Protein AF-0000000080183101 (afdb_homodimer)

pLDDT: mean 92.08, std 6.82, range [49.0, 98.88]

Sequence (808 aa):
MTVLDEPMHFFGVEALQDPYPLYDRMRAQAPVHRIGDSEFYAVCGWDAVIDAVNRVEDFSSNLTATIVFGEDGTVTPFDMGGSGSAAHVLATADDPTHARHRKLLLPHLSARRVRIIEQFADETADRLWDENLRGGRIEWMSAMANRLPMTVVARLLGLPDGDVDDLIRLGFATTTLLDGVVTKAQLETATAGVWELTAYIVEHVEKAAGTGEPGLIADLATRCASGELSQVEALGMMMTLFSAAGESTASLLGSAAWILATRPDIQRQVRESPELLGAFIEETLRFEPPFRGHYRHVWRDTTLDGVDVPADAHLLLLWGAANRDPAHFEEPNAFRLDRSGGKGHVTFGKGVHFCVGAALARLEAQIVLRKLLDRTSWIEAGDVGQWLPSILVRRLDRLELTIGMTVLDEPMHFFGVEALQDPYPLYDRMRAQAPVHRIGDSEFYAVCGWDAVIDAVNRVEDFSSNLTATIVFGEDGTVTPFDMGGSGSAAHVLATADDPTHARHRKLLLPHLSARRVRIIEQFADETADRLWDENLRGGRIEWMSAMANRLPMTVVARLLGLPDGDVDDLIRLGFATTTLLDGVVTKAQLETATAGVWELTAYIVEHVEKAAGTGEPGLIADLATRCASGELSQVEALGMMMTLFSAAGESTASLLGSAAWILATRPDIQRQVRESPELLGAFIEETLRFEPPFRGHYRHVWRDTTLDGVDVPADAHLLLLWGAANRDPAHFEEPNAFRLDRSGGKGHVTFGKGVHFCVGAALARLEAQIVLRKLLDRTSWIEAGDVGQWLPSILVRRLDRLELTIG

Solvent-accessible surface area (backbone atoms only — not comparable to full-atom values): 41027 Å² total; per-residue (Å²): 127,54,52,41,74,55,48,58,59,68,70,28,68,64,29,39,66,49,45,58,70,55,37,51,52,43,40,73,73,39,39,50,26,34,43,44,92,38,64,38,28,43,25,30,21,48,70,46,38,52,49,46,56,65,39,51,85,43,33,27,34,33,54,38,56,34,55,35,53,42,96,87,64,46,61,42,78,40,66,60,47,63,82,88,41,70,66,40,39,52,84,22,21,48,79,67,60,19,56,53,46,50,60,68,48,47,73,73,63,26,73,71,45,44,52,53,46,49,54,49,50,50,53,47,49,52,51,36,48,68,74,46,58,50,93,51,31,32,52,41,28,78,44,39,22,49,41,50,40,33,46,49,50,30,53,55,38,53,47,63,79,88,45,36,68,58,46,51,55,28,21,57,25,53,51,51,68,57,14,29,49,65,51,57,70,52,48,53,49,20,41,39,20,45,53,53,46,50,44,50,49,48,44,51,31,59,67,27,42,87,63,78,52,75,35,50,40,25,50,48,26,47,32,34,74,74,62,80,34,52,64,40,40,48,50,36,44,52,55,45,49,49,30,55,54,19,49,38,42,15,12,41,42,37,52,43,51,50,48,39,26,71,30,63,69,59,34,50,49,35,68,76,36,63,83,42,47,64,40,44,53,36,36,36,37,30,75,52,20,24,46,21,44,47,59,25,28,24,67,44,72,45,69,53,89,84,37,81,42,52,50,74,23,32,38,37,33,28,33,45,30,28,40,41,26,66,90,78,30,81,66,36,90,56,90,55,68,76,56,81,66,55,76,74,46,49,59,50,46,52,71,93,66,36,47,89,56,50,67,58,45,49,48,52,45,50,51,50,51,49,49,54,54,70,75,34,83,42,58,35,61,59,59,69,45,56,53,40,69,21,73,24,50,45,32,59,69,34,35,28,36,35,54,82,128,54,53,41,75,53,48,56,60,70,71,28,70,64,29,39,66,49,42,58,69,55,37,52,52,43,40,73,73,39,41,51,26,34,46,44,92,38,64,38,29,43,26,30,23,46,69,46,38,53,49,46,56,65,40,50,85,44,33,29,33,34,55,38,54,35,56,35,52,44,95,86,65,46,63,43,79,39,66,61,46,62,81,88,40,69,66,41,40,52,85,22,22,47,79,68,59,19,57,54,45,50,60,68,48,45,72,73,63,27,74,71,47,44,51,54,46,48,55,49,50,48,53,48,48,53,52,35,48,67,72,46,58,52,93,50,30,30,52,40,24,78,45,39,22,50,42,51,39,33,46,50,50,31,54,54,38,54,46,63,78,87,46,37,69,58,46,51,56,29,18,56,25,51,50,50,69,57,14,30,52,63,51,55,69,53,46,54,49,19,40,40,20,47,54,52,46,49,45,50,48,49,45,50,31,59,66,26,43,86,64,78,51,75,34,50,39,23,48,46,25,47,31,35,75,73,62,80,32,53,64,42,40,48,52,36,44,51,56,46,48,50,30,55,55,20,51,38,41,15,14,42,44,37,52,44,50,49,48,40,27,70,30,63,70,59,36,50,50,36,70,76,36,64,83,42,48,64,39,44,52,35,37,38,37,30,72,52,20,25,46,21,45,50,59,26,27,25,66,42,72,46,68,54,88,85,36,80,42,53,51,74,23,33,38,36,33,27,34,46,30,28,40,40,26,66,92,78,30,83,65,36,91,56,90,57,70,76,55,81,66,54,78,73,47,47,59,50,46,52,70,94,65,36,46,86,54,52,67,57,46,52,50,52,44,50,50,50,51,50,48,54,55,71,74,35,83,43,58,33,61,57,60,69,46,57,52,40,68,22,74,24,49,45,32,58,70,36,36,27,36,36,52,82

Structure (mmCIF, N/CA/C/O backbone):
data_AF-0000000080183101-model_v1
#
loop_
_entity.id
_entity.type
_entity.pdbx_description
1 polymer 'Cytochrome P450 144'
#
loop_
_atom_site.group_PDB
_atom_site.id
_atom_site.type_symbol
_atom_site.label_atom_id
_atom_site.label_alt_id
_atom_site.label_comp_id
_atom_site.label_asym_id
_atom_site.label_entity_id
_atom_site.label_seq_id
_atom_site.pdbx_PDB_ins_code
_atom_site.Cartn_x
_atom_site.Cartn_y
_atom_site.Cartn_z
_atom_site.occupancy
_atom_site.B_iso_or_equiv
_atom_site.auth_seq_id
_atom_site.auth_comp_id
_atom_site.auth_asym_id
_atom_site.auth_atom_id
_atom_site.pdbx_PDB_model_num
ATOM 1 N N . MET A 1 1 ? 30.531 -5.629 -20.594 1 49.12 1 MET A N 1
ATOM 2 C CA . MET A 1 1 ? 29.25 -5.852 -19.953 1 49.12 1 MET A CA 1
ATOM 3 C C . MET A 1 1 ? 28.094 -5.641 -20.938 1 49.12 1 MET A C 1
ATOM 5 O O . MET A 1 1 ? 28.047 -4.621 -21.625 1 49.12 1 MET A O 1
ATOM 9 N N . THR A 1 2 ? 27.359 -6.703 -21.312 1 66.69 2 THR A N 1
ATOM 10 C CA . THR A 1 2 ? 26.266 -6.551 -22.266 1 66.69 2 THR A CA 1
ATOM 11 C C . THR A 1 2 ? 25.062 -5.871 -21.609 1 66.69 2 THR A C 1
ATOM 13 O O . THR A 1 2 ? 24.688 -6.223 -20.5 1 66.69 2 THR A O 1
ATOM 16 N N . VAL A 1 3 ? 24.734 -4.77 -22.172 1 65.69 3 VAL A N 1
ATOM 17 C CA . VAL A 1 3 ? 23.641 -3.934 -21.703 1 65.69 3 VAL A CA 1
ATOM 18 C C . VAL A 1 3 ? 22.422 -4.113 -22.625 1 65.69 3 VAL A C 1
ATOM 20 O O . VAL A 1 3 ? 22.562 -4.141 -23.844 1 65.69 3 VAL A O 1
ATOM 23 N N . LEU A 1 4 ? 21.391 -4.488 -21.922 1 74.81 4 LEU A N 1
ATOM 24 C CA . LEU A 1 4 ? 20.141 -4.352 -22.656 1 74.81 4 LEU A CA 1
ATOM 25 C C . LEU A 1 4 ? 19.844 -2.889 -22.953 1 74.81 4 LEU A C 1
ATOM 27 O O . LEU A 1 4 ? 19.234 -2.189 -22.141 1 74.81 4 LEU A O 1
ATOM 31 N N . ASP A 1 5 ? 20.297 -2.385 -23.984 1 69.5 5 ASP A N 1
ATOM 32 C CA . ASP A 1 5 ? 20.375 -0.96 -24.281 1 69.5 5 ASP A CA 1
ATOM 33 C C . ASP A 1 5 ? 18.969 -0.381 -24.531 1 69.5 5 ASP A C 1
ATOM 35 O O . ASP A 1 5 ? 18.75 0.816 -24.328 1 69.5 5 ASP A O 1
ATOM 39 N N . GLU A 1 6 ? 18.188 -1.294 -24.922 1 76.81 6 GLU A N 1
ATOM 40 C CA . GLU A 1 6 ? 16.844 -0.77 -25.156 1 76.81 6 GLU A CA 1
ATOM 41 C C . GLU A 1 6 ? 15.82 -1.462 -24.266 1 76.81 6 GLU A C 1
ATOM 43 O O . GLU A 1 6 ? 15.148 -2.402 -24.688 1 76.81 6 GLU A O 1
ATOM 48 N N . PRO A 1 7 ? 15.734 -0.865 -23.078 1 76.75 7 PRO A N 1
ATOM 49 C CA . PRO A 1 7 ? 14.828 -1.496 -22.109 1 76.75 7 PRO A CA 1
ATOM 50 C C . PRO A 1 7 ? 13.414 -1.68 -22.672 1 76.75 7 PRO A C 1
ATOM 52 O O . PRO A 1 7 ? 12.68 -2.557 -22.203 1 76.75 7 PRO A O 1
ATOM 55 N N . MET A 1 8 ? 13.203 -0.997 -23.609 1 77 8 MET A N 1
ATOM 56 C CA . MET A 1 8 ? 11.875 -1.083 -24.203 1 77 8 MET A CA 1
ATOM 57 C C . MET A 1 8 ? 11.633 -2.469 -24.797 1 77 8 MET A C 1
ATOM 59 O O . MET A 1 8 ? 10.5 -2.957 -24.797 1 77 8 MET A O 1
ATOM 63 N N . HIS A 1 9 ? 12.648 -3.092 -25.156 1 82.31 9 HIS A N 1
ATOM 64 C CA . HIS A 1 9 ? 12.492 -4.422 -25.734 1 82.31 9 HIS A CA 1
ATOM 65 C C . HIS A 1 9 ? 12.133 -5.449 -24.672 1 82.31 9 HIS A C 1
ATOM 67 O O . HIS A 1 9 ? 11.398 -6.402 -24.938 1 82.31 9 HIS A O 1
ATOM 73 N N . PHE A 1 10 ? 12.609 -5.191 -23.5 1 87.06 10 PHE A N 1
ATOM 74 C CA . PHE A 1 10 ? 12.383 -6.109 -22.391 1 87.06 10 PHE A CA 1
ATOM 75 C C . PHE A 1 10 ? 10.992 -5.91 -21.797 1 87.06 10 PHE A C 1
ATOM 77 O O . PHE A 1 10 ? 10.344 -6.875 -21.391 1 87.06 10 PHE A O 1
ATOM 84 N N . PHE A 1 11 ? 10.484 -4.695 -21.859 1 89.88 11 PHE A N 1
ATOM 85 C CA . PHE A 1 11 ? 9.25 -4.34 -21.172 1 89.88 11 PHE A CA 1
ATOM 86 C C . PHE A 1 11 ? 8.117 -4.098 -22.156 1 89.88 11 PHE A C 1
ATOM 88 O O . PHE A 1 11 ? 6.98 -3.84 -21.766 1 89.88 11 PHE A O 1
ATOM 95 N N . GLY A 1 12 ? 8.414 -4.156 -23.422 1 88.88 12 GLY A N 1
ATOM 96 C CA . GLY A 1 12 ? 7.406 -3.898 -24.438 1 88.88 12 GLY A CA 1
ATOM 97 C C . GLY A 1 12 ? 6.352 -4.984 -24.531 1 88.88 12 GLY A C 1
ATOM 98 O O . GLY A 1 12 ? 6.543 -6.086 -24 1 88.88 12 GLY A O 1
ATOM 99 N N . VAL A 1 13 ? 5.289 -4.672 -25.156 1 88.88 13 VAL A N 1
ATOM 100 C CA . VAL A 1 13 ? 4.121 -5.539 -25.25 1 88.88 13 VAL A CA 1
ATOM 101 C C . VAL A 1 13 ? 4.512 -6.863 -25.906 1 88.88 13 VAL A C 1
ATOM 103 O O . VAL A 1 13 ? 4.074 -7.93 -25.469 1 88.88 13 VAL A O 1
ATOM 106 N N . GLU A 1 14 ? 5.324 -6.832 -26.906 1 91.5 14 GLU A N 1
ATOM 107 C CA . GLU A 1 14 ? 5.727 -8.039 -27.625 1 91.5 14 GLU A CA 1
ATOM 108 C C . GLU A 1 14 ? 6.469 -9 -26.688 1 91.5 14 GLU A C 1
ATOM 110 O O . GLU A 1 14 ? 6.172 -10.195 -26.656 1 91.5 14 GLU A O 1
ATOM 115 N N . ALA A 1 15 ? 7.387 -8.469 -25.938 1 92.38 15 ALA A N 1
ATOM 116 C CA . ALA A 1 15 ? 8.18 -9.297 -25.031 1 92.38 15 ALA A CA 1
ATOM 117 C C . ALA A 1 15 ? 7.328 -9.805 -23.859 1 92.38 15 ALA A C 1
ATOM 119 O O . ALA A 1 15 ? 7.562 -10.898 -23.344 1 92.38 15 ALA A O 1
ATOM 120 N N . LEU A 1 16 ? 6.395 -9.047 -23.5 1 93.31 16 LEU A N 1
ATOM 121 C CA . LEU A 1 16 ? 5.527 -9.453 -22.391 1 93.31 16 LEU A CA 1
ATOM 122 C C . LEU A 1 16 ? 4.582 -10.562 -22.828 1 93.31 16 LEU A C 1
ATOM 124 O O . LEU A 1 16 ? 4.285 -11.477 -22.062 1 93.31 16 LEU A O 1
ATOM 128 N N . GLN A 1 17 ? 4.172 -10.516 -24.078 1 95.44 17 GLN A N 1
ATOM 129 C CA . GLN A 1 17 ? 3.234 -11.516 -24.578 1 95.44 17 GLN A CA 1
ATOM 130 C C . GLN A 1 17 ? 3.963 -12.781 -25.031 1 95.44 17 GLN A C 1
ATOM 132 O O . GLN A 1 17 ? 3.434 -13.883 -24.891 1 95.44 17 GLN A O 1
ATOM 137 N N . ASP A 1 18 ? 5.113 -12.602 -25.562 1 95.75 18 ASP A N 1
ATOM 138 C CA . ASP A 1 18 ? 5.992 -13.711 -25.938 1 95.75 18 ASP A CA 1
ATOM 139 C C . ASP A 1 18 ? 7.453 -13.375 -25.656 1 95.75 18 ASP A C 1
ATOM 141 O O . ASP A 1 18 ? 8.172 -12.922 -26.531 1 95.75 18 ASP A O 1
ATOM 145 N N . PRO A 1 19 ? 7.898 -13.789 -24.453 1 95.81 19 PRO A N 1
ATOM 146 C CA . PRO A 1 19 ? 9.227 -13.344 -24.031 1 95.81 19 PRO A CA 1
ATOM 147 C C . PRO A 1 19 ? 10.352 -14.164 -24.641 1 95.81 19 PRO A C 1
ATOM 149 O O . PRO A 1 19 ? 11.516 -13.758 -24.594 1 95.81 19 PRO A O 1
ATOM 152 N N . TYR A 1 20 ? 10.102 -15.195 -25.25 1 96.19 20 TYR A N 1
ATOM 153 C CA . TYR A 1 20 ? 11.102 -16.234 -25.469 1 96.19 20 TYR A CA 1
ATOM 154 C C . TYR A 1 20 ? 12.031 -15.883 -26.609 1 96.19 20 TYR A C 1
ATOM 156 O O . TYR A 1 20 ? 13.234 -16.141 -26.547 1 96.19 20 TYR A O 1
ATOM 164 N N . PRO A 1 21 ? 11.523 -15.195 -27.719 1 95.19 21 PRO A N 1
ATOM 165 C CA . PRO A 1 21 ? 12.492 -14.727 -28.719 1 95.19 21 PRO A CA 1
ATOM 166 C C . PRO A 1 21 ? 13.523 -13.766 -28.125 1 95.19 21 PRO A C 1
ATOM 168 O O . PRO A 1 21 ? 14.703 -13.836 -28.484 1 95.19 21 PRO A O 1
ATOM 171 N N . LEU A 1 22 ? 13.062 -12.953 -27.281 1 94.75 22 LEU A N 1
ATOM 172 C CA . LEU A 1 22 ? 13.984 -12.031 -26.625 1 94.75 22 LEU A CA 1
ATOM 173 C C . LEU A 1 22 ? 14.969 -12.789 -25.734 1 94.75 22 LEU A C 1
ATOM 175 O O . LEU A 1 22 ? 16.172 -12.516 -25.75 1 94.75 22 LEU A O 1
ATOM 179 N N . TYR A 1 23 ? 14.461 -13.734 -24.969 1 96.31 23 TYR A N 1
ATOM 180 C CA . TYR A 1 23 ? 15.312 -14.523 -24.094 1 96.31 23 TYR A CA 1
ATOM 181 C C . TYR A 1 23 ? 16.375 -15.273 -24.891 1 96.31 23 TYR A C 1
ATOM 183 O O . TYR A 1 23 ? 17.531 -15.375 -24.453 1 96.31 23 TYR A O 1
ATOM 191 N N . ASP A 1 24 ? 15.984 -15.758 -26.016 1 95.88 24 ASP A N 1
ATOM 192 C CA . ASP A 1 24 ? 16.938 -16.438 -26.891 1 95.88 24 ASP A CA 1
ATOM 193 C C . ASP A 1 24 ? 18.062 -15.5 -27.328 1 95.88 24 ASP A C 1
ATOM 195 O O . ASP A 1 24 ? 19.234 -15.875 -27.266 1 95.88 24 ASP A O 1
ATOM 199 N N . ARG A 1 25 ? 17.656 -14.328 -27.703 1 94.44 25 ARG A N 1
ATOM 200 C CA . ARG A 1 25 ? 18.641 -13.344 -28.156 1 94.44 25 ARG A CA 1
ATOM 201 C C . ARG A 1 25 ? 19.578 -12.953 -27 1 94.44 25 ARG A C 1
ATOM 203 O O . ARG A 1 25 ? 20.781 -12.828 -27.188 1 94.44 25 ARG A O 1
ATOM 210 N N . MET A 1 26 ? 19 -12.781 -25.891 1 94.88 26 MET A N 1
ATOM 211 C CA . MET A 1 26 ? 19.781 -12.391 -24.719 1 94.88 26 MET A CA 1
ATOM 212 C C . MET A 1 26 ? 20.812 -13.461 -24.375 1 94.88 26 MET A C 1
ATOM 214 O O . MET A 1 26 ? 21.984 -13.148 -24.188 1 94.88 26 MET A O 1
ATOM 218 N N . ARG A 1 27 ? 20.406 -14.672 -24.328 1 94.75 27 ARG A N 1
ATOM 219 C CA . ARG A 1 27 ? 21.297 -15.773 -23.969 1 94.75 27 ARG A CA 1
ATOM 220 C C . ARG A 1 27 ? 22.422 -15.922 -25 1 94.75 27 ARG A C 1
ATOM 222 O O . ARG A 1 27 ? 23.547 -16.25 -24.641 1 94.75 27 ARG A O 1
ATOM 229 N N . ALA A 1 28 ? 22.047 -15.719 -26.234 1 94 28 ALA A N 1
ATOM 230 C CA . ALA A 1 28 ? 23.031 -15.836 -27.297 1 94 28 ALA A CA 1
ATOM 231 C C . ALA A 1 28 ? 24.125 -14.773 -27.156 1 94 28 ALA A C 1
ATOM 233 O O . ALA A 1 28 ? 25.281 -15.008 -27.531 1 94 28 ALA A O 1
ATOM 234 N N . GLN A 1 29 ? 23.734 -13.664 -26.641 1 94 29 GLN A N 1
ATOM 235 C CA . GLN A 1 29 ? 24.656 -12.547 -26.516 1 94 29 GLN A CA 1
ATOM 236 C C . GLN A 1 29 ? 25.516 -12.68 -25.25 1 94 29 GLN A C 1
ATOM 238 O O . GLN A 1 29 ? 26.734 -12.5 -25.297 1 94 29 GLN A O 1
ATOM 243 N N . ALA A 1 30 ? 24.891 -12.953 -24.156 1 94.94 30 ALA A N 1
ATOM 244 C CA . ALA A 1 30 ? 25.562 -13.094 -22.859 1 94.94 30 ALA A CA 1
ATOM 245 C C . ALA A 1 30 ? 24.625 -13.688 -21.812 1 94.94 30 ALA A C 1
ATOM 247 O O . ALA A 1 30 ? 23.406 -13.539 -21.906 1 94.94 30 ALA A O 1
ATOM 248 N N . PRO A 1 31 ? 25.203 -14.305 -20.812 1 95.69 31 PRO A N 1
ATOM 249 C CA . PRO A 1 31 ? 24.359 -14.898 -19.766 1 95.69 31 PRO A CA 1
ATOM 250 C C . PRO A 1 31 ? 23.828 -13.867 -18.781 1 95.69 31 PRO A C 1
ATOM 252 O O . PRO A 1 31 ? 22.859 -14.133 -18.062 1 95.69 31 PRO A O 1
ATOM 255 N N . VAL A 1 32 ? 24.484 -12.711 -18.641 1 97 32 VAL A N 1
ATOM 256 C CA . VAL A 1 32 ? 24.125 -11.648 -17.703 1 97 32 VAL A CA 1
ATOM 257 C C . VAL A 1 32 ? 24.125 -10.305 -18.422 1 97 32 VAL A C 1
ATOM 259 O O . VAL A 1 32 ? 25.078 -9.977 -19.141 1 97 32 VAL A O 1
ATOM 262 N N . HIS A 1 33 ? 22.984 -9.586 -18.297 1 95.88 33 HIS A N 1
ATOM 263 C CA . HIS A 1 33 ? 22.828 -8.281 -18.938 1 95.88 33 HIS A CA 1
ATOM 264 C C . HIS A 1 33 ? 22.438 -7.211 -17.922 1 95.88 33 HIS A C 1
ATOM 266 O O . HIS A 1 33 ? 21.5 -7.387 -17.141 1 95.88 33 HIS A O 1
ATOM 272 N N . ARG A 1 34 ? 23.156 -6.105 -17.922 1 95.25 34 ARG A N 1
ATOM 273 C CA . ARG A 1 34 ? 22.625 -4.953 -17.188 1 95.25 34 ARG A CA 1
ATOM 274 C C . ARG A 1 34 ? 21.406 -4.371 -17.891 1 95.25 34 ARG A C 1
ATOM 276 O O . ARG A 1 34 ? 21.375 -4.273 -19.109 1 95.25 34 ARG A O 1
ATOM 283 N N . ILE A 1 35 ? 20.422 -4.027 -17.203 1 94.12 35 ILE A N 1
ATOM 284 C CA . ILE A 1 35 ? 19.219 -3.447 -17.781 1 94.12 35 ILE A CA 1
ATOM 285 C C . ILE A 1 35 ? 19.375 -1.933 -17.891 1 94.12 35 ILE A C 1
ATOM 287 O O . ILE A 1 35 ? 19.203 -1.216 -16.891 1 94.12 35 ILE A O 1
ATOM 291 N N . GLY A 1 36 ? 19.594 -1.51 -19.094 1 89.69 36 GLY A N 1
ATOM 292 C CA . GLY A 1 36 ? 19.906 -0.099 -19.266 1 89.69 36 GLY A CA 1
ATOM 293 C C . GLY A 1 36 ? 21.031 0.382 -18.375 1 89.69 36 GLY A C 1
ATOM 294 O O . GLY A 1 36 ? 22.078 -0.255 -18.297 1 89.69 36 GLY A O 1
ATOM 295 N N . ASP A 1 37 ? 20.844 1.566 -17.766 1 89.62 37 ASP A N 1
ATOM 296 C CA . ASP A 1 37 ? 21.812 2.127 -16.844 1 89.62 37 ASP A CA 1
ATOM 297 C C . ASP A 1 37 ? 21.359 1.965 -15.391 1 89.62 37 ASP A C 1
ATOM 299 O O . ASP A 1 37 ? 21.797 2.703 -14.508 1 89.62 37 ASP A O 1
ATOM 303 N N . SER A 1 38 ? 20.516 1.009 -15.242 1 93.12 38 SER A N 1
ATOM 304 C CA . SER A 1 38 ? 19.922 0.829 -13.914 1 93.12 38 SER A CA 1
ATOM 305 C C . SER A 1 38 ? 20.812 -0.044 -13.031 1 93.12 38 SER A C 1
ATOM 307 O O . SER A 1 38 ? 21.891 -0.475 -13.461 1 93.12 38 SER A O 1
ATOM 309 N N . GLU A 1 39 ? 20.375 -0.232 -11.805 1 95.81 39 GLU A N 1
ATOM 310 C CA . GLU A 1 39 ? 21.078 -1.083 -10.852 1 95.81 39 GLU A CA 1
ATOM 311 C C . GLU A 1 39 ? 20.625 -2.535 -10.969 1 95.81 39 GLU A C 1
ATOM 313 O O . GLU A 1 39 ? 20.969 -3.365 -10.117 1 95.81 39 GLU A O 1
ATOM 318 N N . PHE A 1 40 ? 19.906 -2.883 -12.031 1 96.5 40 PHE A N 1
ATOM 319 C CA . PHE A 1 40 ? 19.359 -4.227 -12.211 1 96.5 40 PHE A CA 1
ATOM 320 C C . PHE A 1 40 ? 20.125 -4.977 -13.289 1 96.5 40 PHE A C 1
ATOM 322 O O . PHE A 1 40 ? 20.516 -4.391 -14.305 1 96.5 40 PHE A O 1
ATOM 329 N N . TYR A 1 41 ? 20.297 -6.246 -13.07 1 97.38 41 TYR A N 1
ATOM 330 C CA . TYR A 1 41 ? 20.922 -7.168 -14.016 1 97.38 41 TYR A CA 1
ATOM 331 C C . TYR A 1 41 ? 20.016 -8.359 -14.305 1 97.38 41 TYR A C 1
ATOM 333 O O . TYR A 1 41 ? 19.578 -9.047 -13.383 1 97.38 41 TYR A O 1
ATOM 341 N N . ALA A 1 42 ? 19.703 -8.609 -15.555 1 96.94 42 ALA A N 1
ATOM 342 C CA . ALA A 1 42 ? 18.969 -9.797 -15.969 1 96.94 42 ALA A CA 1
ATOM 343 C C . ALA A 1 42 ? 19.891 -10.992 -16.156 1 96.94 42 ALA A C 1
ATOM 345 O O . ALA A 1 42 ? 20.875 -10.906 -16.891 1 96.94 42 ALA A O 1
ATOM 346 N N . VAL A 1 43 ? 19.641 -12.047 -15.477 1 98.12 43 VAL A N 1
ATOM 347 C CA . VAL A 1 43 ? 20.438 -13.273 -15.586 1 98.12 43 VAL A CA 1
ATOM 348 C C . VAL A 1 43 ? 19.656 -14.32 -16.391 1 98.12 43 VAL A C 1
ATOM 350 O O . VAL A 1 43 ? 18.609 -14.797 -15.938 1 98.12 43 VAL A O 1
ATOM 353 N N . CYS A 1 44 ? 20.188 -14.695 -17.562 1 97 44 CYS A N 1
ATOM 354 C CA . CYS A 1 44 ? 19.344 -15.484 -18.453 1 97 44 CYS A CA 1
ATOM 355 C C . CYS A 1 44 ? 20 -16.828 -18.781 1 97 44 CYS A C 1
ATOM 357 O O . CYS A 1 44 ? 19.344 -17.734 -19.281 1 97 44 CYS A O 1
ATOM 359 N N . GLY A 1 45 ? 21.297 -16.969 -18.547 1 96.69 45 GLY A N 1
ATOM 360 C CA . GLY A 1 45 ? 21.969 -18.234 -18.797 1 96.69 45 GLY A CA 1
ATOM 361 C C . GLY A 1 45 ? 21.812 -19.234 -17.672 1 96.69 45 GLY A C 1
ATOM 362 O O . GLY A 1 45 ? 21.844 -18.844 -16.484 1 96.69 45 GLY A O 1
ATOM 363 N N . TRP A 1 46 ? 21.672 -20.516 -18 1 97.19 46 TRP A N 1
ATOM 364 C CA . TRP A 1 46 ? 21.453 -21.578 -17.016 1 97.19 46 TRP A CA 1
ATOM 365 C C . TRP A 1 46 ? 22.531 -21.578 -15.953 1 97.19 46 TRP A C 1
ATOM 367 O O . TRP A 1 46 ? 22.25 -21.469 -14.758 1 97.19 46 TRP A O 1
ATOM 377 N N . ASP A 1 47 ? 23.781 -21.609 -16.328 1 97.31 47 ASP A N 1
ATOM 378 C CA . ASP A 1 47 ? 24.891 -21.703 -15.383 1 97.31 47 ASP A CA 1
ATOM 379 C C . ASP A 1 47 ? 24.938 -20.484 -14.469 1 97.31 47 ASP A C 1
ATOM 381 O O . ASP A 1 47 ? 25.219 -20.609 -13.273 1 97.31 47 ASP A O 1
ATOM 385 N N . ALA A 1 48 ? 24.672 -19.359 -15.039 1 97.81 48 ALA A N 1
ATOM 386 C CA . ALA A 1 48 ? 24.688 -18.125 -14.25 1 97.81 48 ALA A CA 1
ATOM 387 C C . ALA A 1 48 ? 23.547 -18.125 -13.227 1 97.81 48 ALA A C 1
ATOM 389 O O . ALA A 1 48 ? 23.75 -17.703 -12.078 1 97.81 48 ALA A O 1
ATOM 390 N N . VAL A 1 49 ? 22.359 -18.531 -13.648 1 97.94 49 VAL A N 1
ATOM 391 C CA . VAL A 1 49 ? 21.203 -18.594 -12.75 1 97.94 49 VAL A CA 1
ATOM 392 C C . VAL A 1 49 ? 21.5 -19.562 -11.602 1 97.94 49 VAL A C 1
ATOM 394 O O . VAL A 1 49 ? 21.281 -19.234 -10.438 1 97.94 49 VAL A O 1
ATOM 397 N N . ILE A 1 50 ? 22.078 -20.719 -11.938 1 97.38 50 ILE A N 1
ATOM 398 C CA . ILE A 1 50 ? 22.375 -21.734 -10.93 1 97.38 50 ILE A CA 1
ATOM 399 C C . ILE A 1 50 ? 23.453 -21.219 -9.977 1 97.38 50 ILE A C 1
ATOM 401 O O . ILE A 1 50 ? 23.359 -21.422 -8.766 1 97.38 50 ILE A O 1
ATOM 405 N N . ASP A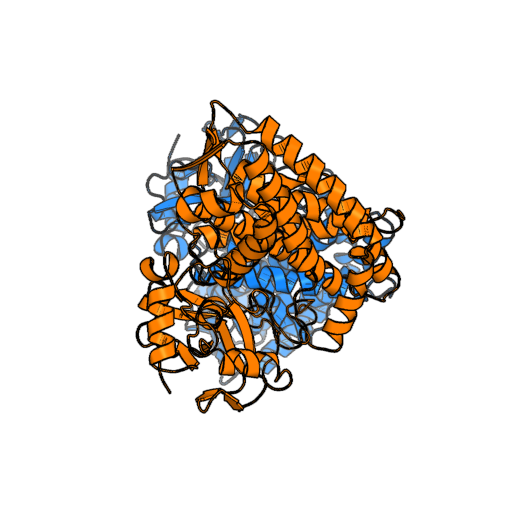 1 51 ? 24.406 -20.578 -10.508 1 97.94 51 ASP A N 1
ATOM 406 C CA . ASP A 1 51 ? 25.469 -20 -9.688 1 97.94 51 ASP A CA 1
ATOM 407 C C . ASP A 1 51 ? 24.906 -18.969 -8.711 1 97.94 51 ASP A C 1
ATOM 409 O O . ASP A 1 51 ? 25.234 -18.984 -7.523 1 97.94 51 ASP A O 1
ATOM 413 N N . ALA A 1 52 ? 24.016 -18.125 -9.211 1 98 52 ALA A N 1
ATOM 414 C CA . ALA A 1 52 ? 23.422 -17.078 -8.383 1 98 52 ALA A CA 1
ATOM 415 C C . ALA A 1 52 ? 22.578 -17.688 -7.266 1 98 52 ALA A C 1
ATOM 417 O O . ALA A 1 52 ? 22.578 -17.188 -6.141 1 98 52 ALA A O 1
ATOM 418 N N . VAL A 1 53 ? 21.875 -18.703 -7.547 1 97.06 53 VAL A N 1
ATOM 419 C CA . VAL A 1 53 ? 21 -19.359 -6.586 1 97.06 53 VAL A CA 1
ATOM 420 C C . VAL A 1 53 ? 21.844 -20 -5.477 1 97.06 53 VAL A C 1
ATOM 422 O O . VAL A 1 53 ? 21.422 -20.016 -4.316 1 97.06 53 VAL A O 1
ATOM 425 N N . ASN A 1 54 ? 23.016 -20.438 -5.77 1 96.56 54 ASN A N 1
ATOM 426 C CA . ASN A 1 54 ? 23.828 -21.203 -4.832 1 96.56 54 ASN A CA 1
ATOM 427 C C . ASN A 1 54 ? 24.734 -20.297 -3.998 1 96.56 54 ASN A C 1
ATOM 429 O O . ASN A 1 54 ? 25.062 -20.625 -2.859 1 96.56 54 ASN A O 1
ATOM 433 N N . ARG A 1 55 ? 25.156 -19.172 -4.551 1 97.44 55 ARG A N 1
ATOM 434 C CA . ARG A 1 55 ? 26.031 -18.266 -3.838 1 97.44 55 ARG A CA 1
ATOM 435 C C . ARG A 1 55 ? 25.234 -17.312 -2.957 1 97.44 55 ARG A C 1
ATOM 437 O O . ARG A 1 55 ? 25.281 -16.094 -3.145 1 97.44 55 ARG A O 1
ATOM 444 N N . VAL A 1 56 ? 24.688 -17.812 -1.891 1 95.81 56 VAL A N 1
ATOM 445 C CA . VAL A 1 56 ? 23.734 -17.078 -1.054 1 95.81 56 VAL A CA 1
ATOM 446 C C . VAL A 1 56 ? 24.469 -16 -0.265 1 95.81 56 VAL A C 1
ATOM 448 O O . VAL A 1 56 ? 23.859 -15.016 0.167 1 95.81 56 VAL A O 1
ATOM 451 N N . GLU A 1 57 ? 25.75 -16.156 -0.103 1 95.69 57 GLU A N 1
ATOM 452 C CA . GLU A 1 57 ? 26.516 -15.164 0.635 1 95.69 57 GLU A CA 1
ATOM 453 C C . GLU A 1 57 ? 26.719 -13.891 -0.188 1 95.69 57 GLU A C 1
ATOM 455 O O . GLU A 1 57 ? 26.875 -12.805 0.37 1 95.69 57 GLU A O 1
ATOM 460 N N . ASP A 1 58 ? 26.672 -14.086 -1.517 1 97.81 58 ASP A N 1
ATOM 461 C CA . ASP A 1 58 ? 26.828 -12.945 -2.41 1 97.81 58 ASP A CA 1
ATOM 462 C C . ASP A 1 58 ? 25.484 -12.422 -2.885 1 97.81 58 ASP A C 1
ATOM 464 O O . ASP A 1 58 ? 25.281 -11.211 -2.998 1 97.81 58 ASP A O 1
ATOM 468 N N . PHE A 1 59 ? 24.594 -13.344 -3.168 1 98.19 59 PHE A N 1
ATOM 469 C CA . PHE A 1 59 ? 23.297 -13.016 -3.766 1 98.19 59 PHE A CA 1
ATOM 470 C C . PHE A 1 59 ? 22.156 -13.375 -2.822 1 98.19 59 PHE A C 1
ATOM 472 O O . PHE A 1 59 ? 21.688 -14.516 -2.818 1 98.19 59 PHE A O 1
ATOM 479 N N . SER A 1 60 ? 21.641 -12.367 -2.141 1 97.62 60 SER A N 1
ATOM 480 C CA . SER A 1 60 ? 20.641 -12.516 -1.097 1 97.62 60 SER A CA 1
ATOM 481 C C . SER A 1 60 ? 19.234 -12.672 -1.694 1 97.62 60 SER A C 1
ATOM 483 O O . SER A 1 60 ? 18.938 -12.07 -2.725 1 97.62 60 SER A O 1
ATOM 485 N N . SER A 1 61 ? 18.438 -13.398 -1.009 1 96.75 61 SER A N 1
ATOM 486 C CA . SER A 1 61 ? 17.047 -13.539 -1.409 1 96.75 61 SER A CA 1
ATOM 487 C C . SER A 1 61 ? 16.219 -12.328 -0.968 1 96.75 61 SER A C 1
ATOM 489 O O . SER A 1 61 ? 15.047 -12.203 -1.336 1 96.75 61 SER A O 1
ATOM 491 N N . ASN A 1 62 ? 16.781 -11.406 -0.215 1 95.94 62 ASN A N 1
ATOM 492 C CA . ASN A 1 62 ? 16.047 -10.211 0.204 1 95.94 62 ASN A CA 1
ATOM 493 C C . ASN A 1 62 ? 15.523 -9.43 -0.994 1 95.94 62 ASN A C 1
ATOM 495 O O . ASN A 1 62 ? 16.266 -9.141 -1.931 1 95.94 62 ASN A O 1
ATOM 499 N N . LEU A 1 63 ? 14.281 -9.203 -0.958 1 93.62 63 LEU A N 1
ATOM 500 C CA . LEU A 1 63 ? 13.664 -8.383 -1.996 1 93.62 63 LEU A CA 1
ATOM 501 C C . LEU A 1 63 ? 13.719 -6.906 -1.63 1 93.62 63 LEU A C 1
ATOM 503 O O . LEU A 1 63 ? 12.758 -6.355 -1.089 1 93.62 63 LEU A O 1
ATOM 507 N N . THR A 1 64 ? 14.773 -6.277 -2.008 1 93.31 64 THR A N 1
ATOM 508 C CA . THR A 1 64 ? 15 -4.91 -1.547 1 93.31 64 THR A CA 1
ATOM 509 C C . THR A 1 64 ? 14.477 -3.904 -2.568 1 93.31 64 THR A C 1
ATOM 511 O O . THR A 1 64 ? 14.242 -2.74 -2.236 1 93.31 64 THR A O 1
ATOM 514 N N . ALA A 1 65 ? 14.336 -4.367 -3.805 1 92.31 65 ALA A N 1
ATOM 515 C CA . ALA A 1 65 ? 13.797 -3.502 -4.852 1 92.31 65 ALA A CA 1
ATOM 516 C C . ALA A 1 65 ? 13.242 -4.324 -6.012 1 92.31 65 ALA A C 1
ATOM 518 O O . ALA A 1 65 ? 13.688 -5.453 -6.246 1 92.31 65 ALA A O 1
ATOM 519 N N . THR A 1 66 ? 12.273 -3.744 -6.664 1 91.75 66 THR A N 1
ATOM 520 C CA . THR A 1 66 ? 11.766 -4.289 -7.922 1 91.75 66 THR A CA 1
ATOM 521 C C . THR A 1 66 ? 11.852 -3.246 -9.031 1 91.75 66 THR A C 1
ATOM 523 O O . THR A 1 66 ? 12.055 -2.059 -8.766 1 91.75 66 THR A O 1
ATOM 526 N N . ILE A 1 67 ? 11.711 -3.711 -10.234 1 91.56 67 ILE A N 1
ATOM 527 C CA . ILE A 1 67 ? 11.875 -2.854 -11.398 1 91.56 67 ILE A CA 1
ATOM 528 C C . ILE A 1 67 ? 10.578 -2.104 -11.68 1 91.56 67 ILE A C 1
ATOM 530 O O . ILE A 1 67 ? 9.484 -2.68 -11.594 1 91.56 67 ILE A O 1
ATOM 534 N N . VAL A 1 68 ? 10.719 -0.858 -11.961 1 86.69 68 VAL A N 1
ATOM 535 C CA . VAL A 1 68 ? 9.633 -0.066 -12.531 1 86.69 68 VAL A CA 1
ATOM 536 C C . VAL A 1 68 ? 10.078 0.536 -13.859 1 86.69 68 VAL A C 1
ATOM 538 O O . VAL A 1 68 ? 11.055 1.281 -13.914 1 86.69 68 VAL A O 1
ATOM 541 N N . PHE A 1 69 ? 9.352 0.126 -14.859 1 88.31 69 PHE A N 1
ATOM 542 C CA . PHE A 1 69 ? 9.594 0.711 -16.172 1 88.31 69 PHE A CA 1
ATOM 543 C C . PHE A 1 69 ? 8.68 1.909 -16.406 1 88.31 69 PHE A C 1
ATOM 545 O O . PHE A 1 69 ? 7.457 1.77 -16.422 1 88.31 69 PHE A O 1
ATOM 552 N N . GLY A 1 70 ? 9.305 3.051 -16.609 1 81.25 70 GLY A N 1
ATOM 553 C CA . GLY A 1 70 ? 8.555 4.281 -16.797 1 81.25 70 GLY A CA 1
ATOM 554 C C . GLY A 1 70 ? 8.141 4.527 -18.234 1 81.25 70 GLY A C 1
ATOM 555 O O . GLY A 1 70 ? 8.758 3.994 -19.156 1 81.25 70 GLY A O 1
ATOM 556 N N . GLU A 1 71 ? 7.125 5.348 -18.359 1 75 71 GLU A N 1
ATOM 557 C CA . GLU A 1 71 ? 6.676 5.73 -19.688 1 75 71 GLU A CA 1
ATOM 558 C C . GLU A 1 71 ? 7.781 6.445 -20.469 1 75 71 GLU A C 1
ATOM 560 O O . GLU A 1 71 ? 7.797 6.422 -21.703 1 75 71 GLU A O 1
ATOM 565 N 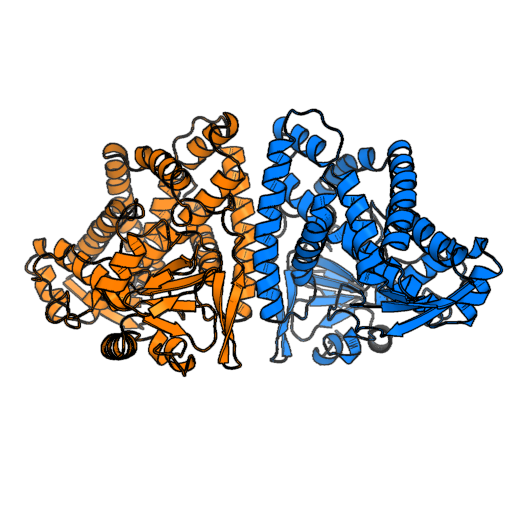N . ASP A 1 72 ? 8.688 7.023 -19.781 1 78.06 72 ASP A N 1
ATOM 566 C CA . ASP A 1 72 ? 9.781 7.762 -20.406 1 78.06 72 ASP A CA 1
ATOM 567 C C . ASP A 1 72 ? 10.922 6.828 -20.797 1 78.06 72 ASP A C 1
ATOM 569 O O . ASP A 1 72 ? 11.961 7.277 -21.281 1 78.06 72 ASP A O 1
ATOM 573 N N . GLY A 1 73 ? 10.734 5.57 -20.547 1 81.19 73 GLY A N 1
ATOM 574 C CA . GLY A 1 73 ? 11.727 4.586 -20.953 1 81.19 73 GLY A CA 1
ATOM 575 C C . GLY A 1 73 ? 12.773 4.316 -19.891 1 81.19 73 GLY A C 1
ATOM 576 O O . GLY A 1 73 ? 13.695 3.531 -20.109 1 81.19 73 GLY A O 1
ATOM 577 N N . THR A 1 74 ? 12.562 4.914 -18.766 1 86.31 74 THR A N 1
ATOM 578 C CA . THR A 1 74 ? 13.547 4.738 -17.703 1 86.31 74 THR A CA 1
ATOM 579 C C . THR A 1 74 ? 13.203 3.523 -16.844 1 86.31 74 THR A C 1
ATOM 581 O O . THR A 1 74 ? 12.039 3.119 -16.766 1 86.31 74 THR A O 1
ATOM 584 N N . VAL A 1 75 ? 14.273 2.871 -16.328 1 89.69 75 VAL A N 1
ATOM 585 C CA . VAL A 1 75 ? 14.141 1.778 -15.367 1 89.69 75 VAL A CA 1
ATOM 586 C C . VAL A 1 75 ? 14.602 2.244 -13.984 1 89.69 75 VAL A C 1
ATOM 588 O O . VAL A 1 75 ? 15.766 2.609 -13.805 1 89.69 75 VAL A O 1
ATOM 591 N N . THR A 1 76 ? 13.648 2.262 -13.094 1 88 76 THR A N 1
ATOM 592 C CA . THR A 1 76 ? 13.953 2.734 -11.742 1 88 76 THR A CA 1
ATOM 593 C C . THR A 1 76 ? 13.562 1.687 -10.703 1 88 76 THR A C 1
ATOM 595 O O . THR A 1 76 ? 12.742 0.808 -10.977 1 88 76 THR A O 1
ATOM 598 N N . PRO A 1 77 ? 14.234 1.724 -9.531 1 89.5 77 PRO A N 1
ATOM 599 C CA . PRO A 1 77 ? 13.875 0.771 -8.484 1 89.5 77 PRO A CA 1
ATOM 600 C C . PRO A 1 77 ? 12.641 1.2 -7.688 1 89.5 77 PRO A C 1
ATOM 602 O O . PRO A 1 77 ? 12.453 2.393 -7.438 1 89.5 77 PRO A O 1
ATOM 605 N N . PHE A 1 78 ? 11.805 0.239 -7.492 1 84.69 78 PHE A N 1
ATOM 606 C CA . PHE A 1 78 ? 10.773 0.351 -6.465 1 84.69 78 PHE A CA 1
ATOM 607 C C . PHE A 1 78 ? 11.273 -0.208 -5.137 1 84.69 78 PHE A C 1
ATOM 609 O O . PHE A 1 78 ? 11.562 -1.402 -5.027 1 84.69 78 PHE A O 1
ATOM 616 N N . ASP A 1 79 ? 11.258 0.604 -4.117 1 82.69 79 ASP A N 1
ATOM 617 C CA . ASP A 1 79 ? 11.828 0.203 -2.832 1 82.69 79 ASP A CA 1
ATOM 618 C C . ASP A 1 79 ? 10.891 -0.751 -2.092 1 82.69 79 ASP A C 1
ATOM 620 O O . ASP A 1 79 ? 9.727 -0.425 -1.851 1 82.69 79 ASP A O 1
ATOM 624 N N . MET A 1 80 ? 11.344 -1.979 -1.724 1 81.19 80 MET A N 1
ATOM 625 C CA . MET A 1 80 ? 10.562 -3.006 -1.038 1 81.19 80 MET A CA 1
ATOM 626 C C . MET A 1 80 ? 11.016 -3.162 0.408 1 81.19 80 MET A C 1
ATOM 628 O O . MET A 1 80 ? 10.523 -4.027 1.132 1 81.19 80 MET A O 1
ATOM 632 N N . GLY A 1 81 ? 11.906 -2.459 0.849 1 75.75 81 GLY A N 1
ATOM 633 C CA . GLY A 1 81 ? 12.422 -2.576 2.203 1 75.75 81 GLY A CA 1
ATOM 634 C C . GLY A 1 81 ? 13.93 -2.729 2.256 1 75.75 81 GLY A C 1
ATOM 635 O O . GLY A 1 81 ? 14.547 -3.186 1.292 1 75.75 81 GLY A O 1
ATOM 636 N N . GLY A 1 82 ? 14.438 -2.43 3.359 1 78.31 82 GLY A N 1
ATOM 637 C CA . GLY A 1 82 ? 15.883 -2.473 3.514 1 78.31 82 GLY A CA 1
ATOM 638 C C . GLY A 1 82 ? 16.422 -3.881 3.695 1 78.31 82 GLY A C 1
ATOM 639 O O . GLY A 1 82 ? 15.719 -4.758 4.195 1 78.31 82 GLY A O 1
ATOM 640 N N . SER A 1 83 ? 17.609 -4.098 3.262 1 81.56 83 SER A N 1
ATOM 641 C CA . SER A 1 83 ? 18.281 -5.375 3.463 1 81.56 83 SER A CA 1
ATOM 642 C C . SER A 1 83 ? 18.375 -5.727 4.945 1 81.56 83 SER A C 1
ATOM 644 O O . SER A 1 83 ? 18.609 -4.852 5.781 1 81.56 83 SER A O 1
ATOM 646 N N . GLY A 1 84 ? 18.062 -6.945 5.223 1 78.19 84 GLY A N 1
ATOM 647 C CA . GLY A 1 84 ? 18.141 -7.402 6.602 1 78.19 84 GLY A CA 1
ATOM 648 C C . GLY A 1 84 ? 16.891 -7.117 7.402 1 78.19 84 GLY A C 1
ATOM 649 O O . GLY A 1 84 ? 16.812 -7.441 8.594 1 78.19 84 GLY A O 1
ATOM 650 N N . SER A 1 85 ? 15.922 -6.609 6.73 1 80.25 85 SER A N 1
ATOM 651 C CA . SER A 1 85 ? 14.672 -6.273 7.402 1 80.25 85 SER A CA 1
ATOM 652 C C . SER A 1 85 ? 13.938 -7.531 7.863 1 80.25 85 SER A C 1
ATOM 654 O O . SER A 1 85 ? 13.992 -8.562 7.195 1 80.25 85 SER A O 1
ATOM 656 N N . ALA A 1 86 ? 13.25 -7.418 8.938 1 77.25 86 ALA A N 1
ATOM 657 C CA . ALA A 1 86 ? 12.422 -8.508 9.461 1 77.25 86 ALA A CA 1
ATOM 658 C C . ALA A 1 86 ? 11.234 -8.781 8.547 1 77.25 86 ALA A C 1
ATOM 660 O O . ALA A 1 86 ? 10.594 -9.828 8.648 1 77.25 86 ALA A O 1
ATOM 661 N N . ALA A 1 87 ? 11.094 -7.922 7.605 1 79.62 87 ALA A N 1
ATOM 662 C CA . ALA A 1 87 ? 9.969 -8.062 6.68 1 79.62 87 ALA A CA 1
ATOM 663 C C . ALA A 1 87 ? 10.258 -9.125 5.621 1 79.62 87 ALA A C 1
ATOM 665 O O . ALA A 1 87 ? 9.344 -9.594 4.941 1 79.62 87 ALA A O 1
ATOM 666 N N . HIS A 1 88 ? 11.516 -9.461 5.48 1 91.25 88 HIS A N 1
ATOM 667 C CA . HIS A 1 88 ? 11.859 -10.547 4.566 1 91.25 88 HIS A CA 1
ATOM 668 C C . HIS A 1 88 ? 11.555 -11.906 5.184 1 91.25 88 HIS A C 1
ATOM 670 O O . HIS A 1 88 ? 12.203 -12.312 6.152 1 91.25 88 HIS A O 1
ATOM 676 N N . VAL A 1 89 ? 10.586 -12.547 4.602 1 93.19 89 VAL A N 1
ATOM 677 C CA . VAL A 1 89 ? 10.117 -13.828 5.133 1 93.19 89 VAL A CA 1
ATOM 678 C C . VAL A 1 89 ? 10.023 -14.852 4.004 1 93.19 89 VAL A C 1
ATOM 680 O O . VAL A 1 89 ? 9.922 -14.484 2.832 1 93.19 89 VAL A O 1
ATOM 683 N N . LEU A 1 90 ? 10.172 -16.094 4.344 1 93.94 90 LEU A N 1
ATOM 684 C CA . LEU A 1 90 ? 10.008 -17.219 3.422 1 93.94 90 LEU A CA 1
ATOM 685 C C . LEU A 1 90 ? 10.875 -17.031 2.18 1 93.94 90 LEU A C 1
ATOM 687 O O . LEU A 1 90 ? 12.102 -16.938 2.281 1 93.94 90 LEU A O 1
ATOM 691 N N . ALA A 1 91 ? 10.266 -16.734 1.071 1 92.25 91 ALA A N 1
ATOM 692 C CA . ALA A 1 91 ? 10.977 -16.703 -0.203 1 92.25 91 ALA A CA 1
ATOM 693 C C . ALA A 1 91 ? 11.992 -15.562 -0.226 1 92.25 91 ALA A C 1
ATOM 695 O O . ALA A 1 91 ? 12.969 -15.609 -0.982 1 92.25 91 ALA A O 1
ATOM 696 N N . THR A 1 92 ? 11.805 -14.57 0.681 1 94.12 92 THR A N 1
ATOM 697 C CA . THR A 1 92 ? 12.672 -13.406 0.605 1 94.12 92 THR A CA 1
ATOM 698 C C . THR A 1 92 ? 13.617 -13.352 1.801 1 94.12 92 THR A C 1
ATOM 700 O O . THR A 1 92 ? 14.414 -12.422 1.931 1 94.12 92 THR A O 1
ATOM 703 N N . ALA A 1 93 ? 13.562 -14.32 2.672 1 95.75 93 ALA A N 1
ATOM 704 C CA . ALA A 1 93 ? 14.469 -14.359 3.816 1 95.75 93 ALA A CA 1
ATOM 705 C C . ALA A 1 93 ? 15.711 -15.18 3.502 1 95.75 93 ALA A C 1
ATOM 707 O O . ALA A 1 93 ? 15.672 -16.078 2.662 1 95.75 93 ALA A O 1
ATOM 708 N N . ASP A 1 94 ? 16.766 -14.805 4.129 1 96.56 94 ASP A N 1
ATOM 709 C CA . ASP A 1 94 ? 17.984 -15.617 4.086 1 96.56 94 ASP A CA 1
ATOM 710 C C . ASP A 1 94 ? 18.078 -16.516 5.32 1 96.56 94 ASP A C 1
ATOM 712 O O . ASP A 1 94 ? 17.375 -16.312 6.305 1 96.56 94 ASP A O 1
ATOM 716 N N . ASP A 1 95 ? 18.922 -17.516 5.191 1 95 95 ASP A N 1
ATOM 717 C CA . ASP A 1 95 ? 19.25 -18.297 6.383 1 95 95 ASP A CA 1
ATOM 718 C C . ASP A 1 95 ? 20.016 -17.469 7.402 1 95 95 ASP A C 1
ATOM 720 O O . ASP A 1 95 ? 20.797 -16.594 7.031 1 95 95 ASP A O 1
ATOM 724 N N . PRO A 1 96 ? 19.703 -17.719 8.633 1 95.31 96 PRO A N 1
ATOM 725 C CA . PRO A 1 96 ? 18.953 -18.828 9.234 1 95.31 96 PRO A CA 1
ATOM 726 C C . PRO A 1 96 ? 17.453 -18.531 9.344 1 95.31 96 PRO A C 1
ATOM 728 O O . PRO A 1 96 ? 16.672 -19.422 9.672 1 95.31 96 PRO A O 1
ATOM 731 N N . THR A 1 97 ? 17.031 -17.312 9.055 1 94.62 97 THR A N 1
ATOM 732 C CA . THR A 1 97 ? 15.633 -16.938 9.172 1 94.62 97 THR A CA 1
ATOM 733 C C . THR A 1 97 ? 14.766 -17.766 8.227 1 94.62 97 THR A C 1
ATOM 735 O O . THR A 1 97 ? 13.719 -18.281 8.633 1 94.62 97 THR A O 1
ATOM 738 N N . HIS A 1 98 ? 15.234 -17.922 7.066 1 95.81 98 HIS A N 1
ATOM 739 C CA . HIS A 1 98 ? 14.5 -18.703 6.078 1 95.81 98 HIS A CA 1
ATOM 740 C C . HIS A 1 98 ? 14.305 -20.141 6.547 1 95.81 98 HIS A C 1
ATOM 742 O O . HIS A 1 98 ? 13.211 -20.688 6.434 1 95.81 98 HIS A O 1
ATOM 748 N N . ALA A 1 99 ? 15.352 -20.703 7.027 1 95.88 99 ALA A N 1
ATOM 749 C CA . ALA A 1 99 ? 15.281 -22.094 7.492 1 95.88 99 ALA A CA 1
ATOM 750 C C . ALA A 1 99 ? 14.25 -22.234 8.609 1 95.88 99 ALA A C 1
ATOM 752 O O . ALA A 1 99 ? 13.523 -23.234 8.664 1 95.88 99 ALA A O 1
ATOM 753 N N . ARG A 1 100 ? 14.227 -21.297 9.445 1 94.75 100 ARG A N 1
ATOM 754 C CA . ARG A 1 100 ? 13.258 -21.297 10.539 1 94.75 100 ARG A CA 1
ATOM 755 C C . ARG A 1 100 ? 11.828 -21.234 10 1 94.75 100 ARG A C 1
ATOM 757 O O . ARG A 1 100 ? 10.953 -21.969 10.445 1 94.75 100 ARG A O 1
ATOM 764 N N . HIS A 1 101 ? 11.617 -20.375 9.07 1 94.69 101 HIS A N 1
ATOM 765 C CA . HIS A 1 101 ? 10.289 -20.234 8.477 1 94.69 101 HIS A CA 1
ATOM 766 C C . HIS A 1 101 ? 9.859 -21.516 7.785 1 94.69 101 HIS A C 1
ATOM 768 O O . HIS A 1 101 ? 8.703 -21.953 7.918 1 94.69 101 HIS A O 1
ATOM 774 N N . ARG A 1 102 ? 10.734 -22.078 7.02 1 93.31 102 ARG A N 1
ATOM 775 C CA . ARG A 1 102 ? 10.43 -23.312 6.301 1 93.31 102 ARG A CA 1
ATOM 776 C C . ARG A 1 102 ? 10.023 -24.422 7.266 1 93.31 102 ARG A C 1
ATOM 778 O O . ARG A 1 102 ? 9.055 -25.141 7.02 1 93.31 102 ARG A O 1
ATOM 785 N N . LYS A 1 103 ? 10.742 -24.5 8.336 1 93.19 103 LYS A N 1
ATOM 786 C CA . LYS A 1 103 ? 10.461 -25.516 9.344 1 93.19 103 LYS A CA 1
ATOM 787 C C . LYS A 1 103 ? 9.062 -25.328 9.922 1 93.19 103 LYS A C 1
ATOM 789 O O . LYS A 1 103 ? 8.383 -26.312 10.242 1 93.19 103 LYS A O 1
ATOM 794 N N . LEU A 1 104 ? 8.625 -24.156 10.031 1 91.75 104 LEU A N 1
ATOM 795 C CA . LEU A 1 104 ? 7.312 -23.844 10.578 1 91.75 104 LEU A CA 1
ATOM 796 C C . LEU A 1 104 ? 6.203 -24.281 9.633 1 91.75 104 LEU A C 1
ATOM 798 O O . LEU A 1 104 ? 5.094 -24.594 10.07 1 91.75 104 LEU A O 1
ATOM 802 N N . LEU A 1 105 ? 6.48 -24.328 8.336 1 90.56 105 LEU A N 1
ATOM 803 C CA . LEU A 1 105 ? 5.457 -24.625 7.336 1 90.56 105 LEU A CA 1
ATOM 804 C C . LEU A 1 105 ? 5.352 -26.125 7.086 1 90.56 105 LEU A C 1
ATOM 806 O O . LEU A 1 105 ? 4.301 -26.609 6.676 1 90.56 105 LEU A O 1
ATOM 810 N N . LEU A 1 106 ? 6.352 -26.859 7.359 1 89.25 106 LEU A N 1
ATOM 811 C CA . LEU A 1 106 ? 6.488 -28.266 6.953 1 89.25 106 LEU A CA 1
ATOM 812 C C . LEU A 1 106 ? 5.375 -29.109 7.559 1 89.25 106 LEU A C 1
ATOM 814 O O . LEU A 1 106 ? 4.781 -29.938 6.867 1 89.25 106 LEU A O 1
ATOM 818 N N . PRO A 1 107 ? 5.004 -28.828 8.828 1 88.69 107 PRO A N 1
ATOM 819 C CA . PRO A 1 107 ? 3.93 -29.641 9.406 1 88.69 107 PRO A CA 1
ATOM 820 C C . PRO A 1 107 ? 2.6 -29.453 8.672 1 88.69 107 PRO A C 1
ATOM 822 O O . PRO A 1 107 ? 1.771 -30.375 8.656 1 88.69 107 PRO A O 1
ATOM 825 N N . HIS A 1 108 ? 2.406 -28.391 8.117 1 88.19 108 HIS A N 1
ATOM 826 C CA . HIS A 1 108 ? 1.156 -28.094 7.434 1 88.19 108 HIS A CA 1
ATOM 827 C C . HIS A 1 108 ? 1.148 -28.656 6.02 1 88.19 108 HIS A C 1
ATOM 829 O O . HIS A 1 108 ? 0.111 -28.656 5.352 1 88.19 108 HIS A O 1
ATOM 835 N N . LEU A 1 109 ? 2.303 -29.188 5.605 1 87.31 109 LEU A N 1
ATOM 836 C CA . LEU A 1 109 ? 2.438 -29.828 4.301 1 87.31 109 LEU A CA 1
ATOM 837 C C . LEU A 1 109 ? 2.832 -31.297 4.449 1 87.31 109 LEU A C 1
ATOM 839 O O . LEU A 1 109 ? 3.426 -31.875 3.539 1 87.31 109 LEU A O 1
ATOM 843 N N . SER A 1 110 ? 2.496 -31.812 5.637 1 86.75 110 SER A N 1
ATOM 844 C CA . SER A 1 110 ? 2.754 -33.219 5.887 1 86.75 110 SER A CA 1
ATOM 845 C C . SER A 1 110 ? 1.948 -34.125 4.941 1 86.75 110 SER A C 1
ATOM 847 O O . SER A 1 110 ? 0.969 -33.656 4.344 1 86.75 110 SER A O 1
ATOM 849 N N . ALA A 1 111 ? 2.396 -35.375 4.918 1 84.88 111 ALA A N 1
ATOM 850 C CA . ALA A 1 111 ? 1.717 -36.344 4.059 1 84.88 111 ALA A CA 1
ATOM 851 C C . ALA A 1 111 ? 0.24 -36.469 4.426 1 84.88 111 ALA A C 1
ATOM 853 O O . ALA A 1 111 ? -0.619 -36.562 3.545 1 84.88 111 ALA A O 1
ATOM 854 N N . ARG A 1 112 ? -0.016 -36.5 5.695 1 87.06 112 ARG A N 1
ATOM 855 C CA . ARG A 1 112 ? -1.396 -36.594 6.164 1 87.06 112 ARG A CA 1
ATOM 856 C C . ARG A 1 112 ? -2.199 -35.375 5.719 1 87.06 112 ARG A C 1
ATOM 858 O O . ARG A 1 112 ? -3.322 -35.5 5.23 1 87.06 112 ARG A O 1
ATOM 865 N N . ARG A 1 113 ? -1.626 -34.188 5.832 1 85.69 113 ARG A N 1
ATOM 866 C CA . ARG A 1 113 ? -2.311 -32.969 5.445 1 85.69 113 ARG A CA 1
ATOM 867 C C . ARG A 1 113 ? -2.492 -32.906 3.932 1 85.69 113 ARG A C 1
ATOM 869 O O . ARG A 1 113 ? -3.527 -32.438 3.445 1 85.69 113 ARG A O 1
ATOM 876 N N . VAL A 1 114 ? -1.551 -33.344 3.221 1 87.19 114 VAL A N 1
ATOM 877 C CA . VAL A 1 114 ? -1.595 -33.312 1.763 1 87.19 114 VAL A CA 1
ATOM 878 C C . VAL A 1 114 ? -2.725 -34.219 1.27 1 87.19 114 VAL A C 1
ATOM 880 O O . VAL A 1 114 ? -3.406 -33.906 0.295 1 87.19 114 VAL A O 1
ATOM 883 N N . ARG A 1 115 ? -2.939 -35.312 1.945 1 89.44 115 ARG A N 1
ATOM 884 C CA . ARG A 1 115 ? -4.027 -36.219 1.571 1 89.44 115 ARG A CA 1
ATOM 885 C C . ARG A 1 115 ? -5.383 -35.531 1.788 1 89.44 115 ARG A C 1
ATOM 887 O O . ARG A 1 115 ? -6.297 -35.719 0.974 1 89.44 115 ARG A O 1
ATOM 894 N N . ILE A 1 116 ? -5.434 -34.906 2.83 1 88.81 116 ILE A N 1
ATOM 895 C CA . ILE A 1 116 ? -6.668 -34.188 3.125 1 88.81 116 ILE A CA 1
ATOM 896 C C . ILE A 1 116 ? -6.902 -33.094 2.068 1 88.81 116 ILE A C 1
ATOM 898 O O . ILE A 1 116 ? -8.023 -32.938 1.581 1 88.81 116 ILE A O 1
ATOM 902 N N . ILE A 1 117 ? -5.898 -32.5 1.694 1 89.81 117 ILE A N 1
ATOM 903 C CA . ILE A 1 117 ? -5.984 -31.422 0.701 1 89.81 117 ILE A CA 1
ATOM 904 C C . ILE A 1 117 ? -6.312 -32.031 -0.666 1 89.81 117 ILE A C 1
ATOM 906 O O . ILE A 1 117 ? -7.051 -31.422 -1.451 1 89.81 117 ILE A O 1
ATOM 910 N N . GLU A 1 118 ? -5.742 -33.156 -0.87 1 95.06 118 GLU A N 1
ATOM 911 C CA . GLU A 1 118 ? -6.02 -33.844 -2.129 1 95.06 118 GLU A CA 1
ATOM 912 C C . GLU A 1 118 ? -7.516 -34.094 -2.299 1 95.06 118 GLU A C 1
ATOM 914 O O . GLU A 1 118 ? -8.086 -33.812 -3.354 1 95.06 118 GLU A O 1
ATOM 919 N N . GLN A 1 119 ? -8.141 -34.625 -1.294 1 95.62 119 GLN A N 1
ATOM 920 C CA . GLN A 1 119 ? -9.57 -34.906 -1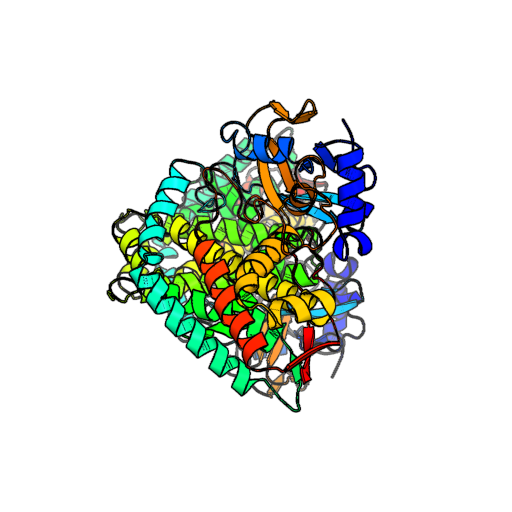.342 1 95.62 119 GLN A CA 1
ATOM 921 C C . GLN A 1 119 ? -10.367 -33.594 -1.48 1 95.62 119 GLN A C 1
ATOM 923 O O . GLN A 1 119 ? -11.328 -33.531 -2.254 1 95.62 119 GLN A O 1
ATOM 928 N N . PHE A 1 120 ? -9.961 -32.688 -0.812 1 95.12 120 PHE A N 1
ATOM 929 C CA . PHE A 1 120 ? -10.625 -31.391 -0.848 1 95.12 120 PHE A CA 1
ATOM 930 C C . PHE A 1 120 ? -10.516 -30.75 -2.232 1 95.12 120 PHE A C 1
ATOM 932 O O . PHE A 1 120 ? -11.5 -30.234 -2.764 1 95.12 120 PHE A O 1
ATOM 939 N N . ALA A 1 121 ? -9.312 -30.75 -2.795 1 96.62 121 ALA A N 1
ATOM 940 C CA . ALA A 1 121 ? -9.086 -30.203 -4.133 1 96.62 121 ALA A CA 1
ATOM 941 C C . ALA A 1 121 ? -9.922 -30.953 -5.172 1 96.62 121 ALA A C 1
ATOM 943 O O . ALA A 1 121 ? -10.461 -30.344 -6.098 1 96.62 121 ALA A O 1
ATOM 944 N N . ASP A 1 122 ? -9.992 -32.219 -4.965 1 97.88 122 ASP A N 1
ATOM 945 C CA . ASP A 1 122 ? -10.766 -33.062 -5.871 1 97.88 122 ASP A CA 1
ATOM 946 C C . ASP A 1 122 ? -12.242 -32.688 -5.859 1 97.88 122 ASP A C 1
ATOM 948 O O . ASP A 1 122 ? -12.844 -32.438 -6.914 1 97.88 122 ASP A O 1
ATOM 952 N N . GLU A 1 123 ? -12.789 -32.562 -4.711 1 97.62 123 GLU A N 1
ATOM 953 C CA . GLU A 1 123 ? -14.188 -32.156 -4.547 1 97.62 123 GLU A CA 1
ATOM 954 C C . GLU A 1 123 ? -14.43 -30.734 -5.039 1 97.62 123 GLU A C 1
ATOM 956 O O . GLU A 1 123 ? -15.461 -30.453 -5.652 1 97.62 123 GLU A O 1
ATOM 961 N N . THR A 1 124 ? -13.516 -29.906 -4.734 1 97.44 124 THR A N 1
ATOM 962 C CA . THR A 1 124 ? -13.609 -28.516 -5.148 1 97.44 124 THR A CA 1
ATOM 963 C C . THR A 1 124 ? -13.617 -28.406 -6.672 1 97.44 124 THR A C 1
ATOM 965 O O . THR A 1 124 ? -14.398 -27.641 -7.242 1 97.44 124 THR A O 1
ATOM 968 N N . ALA A 1 125 ? -12.75 -29.141 -7.348 1 98.19 125 ALA A N 1
ATOM 969 C CA . ALA A 1 125 ? -12.68 -29.125 -8.805 1 98.19 125 ALA A CA 1
ATOM 970 C C . ALA A 1 125 ? -14 -29.562 -9.43 1 98.19 125 ALA A C 1
ATOM 972 O O . ALA A 1 125 ? -14.477 -28.938 -10.391 1 98.19 125 ALA A O 1
ATOM 973 N N . ASP A 1 126 ? -14.609 -30.578 -8.852 1 98.19 126 ASP A N 1
ATOM 974 C CA . ASP A 1 126 ? -15.898 -31.062 -9.336 1 98.19 126 ASP A CA 1
ATOM 975 C C . ASP A 1 126 ? -16.969 -29.984 -9.18 1 98.19 126 ASP A C 1
ATOM 977 O O . ASP A 1 126 ? -17.734 -29.719 -10.109 1 98.19 126 ASP A O 1
ATOM 981 N N . ARG A 1 127 ? -16.984 -29.391 -8.023 1 97.62 127 ARG A N 1
ATOM 982 C CA . ARG A 1 127 ? -17.984 -28.375 -7.738 1 97.62 127 ARG A CA 1
ATOM 983 C C . ARG A 1 127 ? -17.828 -27.188 -8.68 1 97.62 127 ARG A C 1
ATOM 985 O O . ARG A 1 127 ? -18.797 -26.703 -9.258 1 97.62 127 ARG A O 1
ATOM 992 N N . LEU A 1 128 ? -16.625 -26.734 -8.852 1 97.88 128 LEU A N 1
ATOM 993 C CA . LEU A 1 128 ? -16.359 -25.594 -9.711 1 97.88 128 LEU A CA 1
ATOM 994 C C . LEU A 1 128 ? -16.719 -25.906 -11.156 1 97.88 128 LEU A C 1
ATOM 996 O O . LEU A 1 128 ? -17.266 -25.047 -11.859 1 97.88 128 LEU A O 1
ATOM 1000 N N . TRP A 1 129 ? -16.391 -27.109 -11.617 1 97.88 129 TRP A N 1
ATOM 1001 C CA . TRP A 1 129 ? -16.734 -27.531 -12.969 1 97.88 129 TRP A CA 1
ATOM 1002 C C . TRP A 1 129 ? -18.25 -27.5 -13.18 1 97.88 129 TRP A C 1
ATOM 1004 O O . TRP A 1 129 ? -18.734 -26.906 -14.148 1 97.88 129 TRP A O 1
ATOM 1014 N N . ASP A 1 130 ? -19 -28.078 -12.273 1 97.75 130 ASP A N 1
ATOM 1015 C CA . ASP A 1 130 ? -20.453 -28.203 -12.383 1 97.75 130 ASP A CA 1
ATOM 1016 C C . ASP A 1 130 ? -21.141 -26.844 -12.32 1 97.75 130 ASP A C 1
ATOM 1018 O O . ASP A 1 130 ? -22.141 -26.609 -13 1 97.75 130 ASP A O 1
ATOM 1022 N N . GLU A 1 131 ? -20.562 -25.984 -11.562 1 97.12 131 GLU A N 1
ATOM 1023 C CA . GLU A 1 131 ? -21.172 -24.672 -11.336 1 97.12 131 GLU A CA 1
ATOM 1024 C C . GLU A 1 131 ? -20.922 -23.734 -12.523 1 97.12 131 GLU A C 1
ATOM 1026 O O . GLU A 1 131 ? -21.641 -22.75 -12.703 1 97.12 131 GLU A O 1
ATOM 1031 N N . ASN A 1 132 ? -19.922 -24.047 -13.344 1 97.62 132 ASN A N 1
ATOM 1032 C CA . ASN A 1 132 ? -19.484 -22.984 -14.258 1 97.62 132 ASN A CA 1
ATOM 1033 C C . ASN A 1 132 ? -19.578 -23.438 -15.719 1 97.62 132 ASN A C 1
ATOM 1035 O O . ASN A 1 132 ? -19.531 -22.609 -16.625 1 97.62 132 ASN A O 1
ATOM 1039 N N . LEU A 1 133 ? -19.703 -24.734 -15.953 1 97.31 133 LEU A N 1
ATOM 1040 C CA . LEU A 1 133 ? -19.891 -25.203 -17.328 1 97.31 133 LEU A CA 1
ATOM 1041 C C . LEU A 1 133 ? -21.297 -24.859 -17.812 1 97.31 133 LEU A C 1
ATOM 1043 O O . LEU A 1 133 ? -22.297 -25.234 -17.188 1 97.31 133 LEU A O 1
ATOM 1047 N N . ARG A 1 134 ? -21.359 -24.062 -18.906 1 95.81 134 ARG A N 1
ATOM 1048 C CA . ARG A 1 134 ? -22.625 -23.688 -19.5 1 95.81 134 ARG A CA 1
ATOM 1049 C C . ARG A 1 134 ? -22.562 -23.766 -21.016 1 95.81 134 ARG A C 1
ATOM 1051 O O . ARG A 1 134 ? -21.703 -23.141 -21.641 1 95.81 134 ARG A O 1
ATOM 1058 N N . GLY A 1 135 ? -23.516 -24.5 -21.594 1 94.75 135 GLY A N 1
ATOM 1059 C CA . GLY A 1 135 ? -23.609 -24.578 -23.047 1 94.75 135 GLY A CA 1
ATOM 1060 C C . GLY A 1 135 ? -22.328 -25.094 -23.703 1 94.75 135 GLY A C 1
ATOM 1061 O O . GLY A 1 135 ? -21.906 -24.578 -24.734 1 94.75 135 GLY A O 1
ATOM 1062 N N . GLY A 1 136 ? -21.688 -25.953 -23.062 1 95.38 136 GLY A N 1
ATOM 1063 C CA . GLY A 1 136 ? -20.484 -26.531 -23.641 1 95.38 136 GLY A CA 1
ATOM 1064 C C . GLY A 1 136 ? -19.297 -25.594 -23.594 1 95.38 136 GLY A C 1
ATOM 1065 O O . GLY A 1 136 ? -18.328 -25.766 -24.328 1 95.38 136 GLY A O 1
ATOM 1066 N N . ARG A 1 137 ? -19.391 -24.547 -22.766 1 97.38 137 ARG A N 1
ATOM 1067 C CA . ARG A 1 137 ? -18.297 -23.594 -22.625 1 97.38 137 ARG A CA 1
ATOM 1068 C C . ARG A 1 137 ? -17.984 -23.312 -21.156 1 97.38 137 ARG A C 1
ATOM 1070 O O . ARG A 1 137 ? -18.875 -23.438 -20.312 1 97.38 137 ARG A O 1
ATOM 1077 N N . ILE A 1 138 ? -16.734 -23.016 -20.906 1 98.12 138 ILE A N 1
ATOM 1078 C CA . ILE A 1 138 ? -16.328 -22.641 -19.562 1 98.12 138 ILE A CA 1
ATOM 1079 C C . ILE A 1 138 ? -15.203 -21.594 -19.641 1 98.12 138 ILE A C 1
ATOM 1081 O O . ILE A 1 138 ? -14.266 -21.75 -20.422 1 98.12 138 ILE A O 1
ATOM 1085 N N . GLU A 1 139 ? -15.375 -20.438 -18.938 1 98.56 139 GLU A N 1
ATOM 1086 C CA . GLU A 1 139 ? -14.234 -19.547 -18.766 1 98.56 139 GLU A CA 1
ATOM 1087 C C . GLU A 1 139 ? -13.25 -20.078 -17.734 1 98.56 139 GLU A C 1
ATOM 1089 O O . GLU A 1 139 ? -13.461 -19.938 -16.516 1 98.56 139 GLU A O 1
ATOM 1094 N N . TRP A 1 140 ? -12.242 -20.719 -18.219 1 98.62 140 TRP A N 1
ATOM 1095 C CA . TRP A 1 140 ? -11.367 -21.625 -17.469 1 98.62 140 TRP A CA 1
ATOM 1096 C C . TRP A 1 140 ? -10.648 -20.875 -16.344 1 98.62 140 TRP A C 1
ATOM 1098 O O . TRP A 1 140 ? -10.539 -21.359 -15.227 1 98.62 140 TRP A O 1
ATOM 1108 N N . MET A 1 141 ? -10.141 -19.672 -16.609 1 98.19 141 MET A N 1
ATOM 1109 C CA . MET A 1 141 ? -9.359 -18.953 -15.617 1 98.19 141 MET A CA 1
ATOM 1110 C C . MET A 1 141 ? -10.211 -18.594 -14.406 1 98.19 141 MET A C 1
ATOM 1112 O O . MET A 1 141 ? -9.938 -19.047 -13.297 1 98.19 141 MET A O 1
ATOM 1116 N N . SER A 1 142 ? -11.336 -17.906 -14.562 1 96.81 142 SER A N 1
ATOM 1117 C CA . SER A 1 142 ? -12.148 -17.453 -13.445 1 96.81 142 SER A CA 1
ATOM 1118 C C . SER A 1 142 ? -12.898 -18.609 -12.797 1 96.81 142 SER A C 1
ATOM 1120 O O . SER A 1 142 ? -13.125 -18.609 -11.586 1 96.81 142 SER A O 1
ATOM 1122 N N . ALA A 1 143 ? -13.203 -19.641 -13.578 1 97.69 143 ALA A N 1
ATOM 1123 C CA . ALA A 1 143 ? -14.055 -20.719 -13.086 1 97.69 143 ALA A CA 1
ATOM 1124 C C . ALA A 1 143 ? -13.234 -21.75 -12.312 1 97.69 143 ALA A C 1
ATOM 1126 O O . ALA A 1 143 ? -13.734 -22.375 -11.375 1 97.69 143 ALA A O 1
ATOM 1127 N N . MET A 1 144 ? -11.93 -21.906 -12.734 1 98.12 144 MET A N 1
ATOM 1128 C CA . MET A 1 144 ? -11.18 -23.047 -12.211 1 98.12 144 MET A CA 1
ATOM 1129 C C . MET A 1 144 ? -9.766 -22.625 -11.82 1 98.12 144 MET A C 1
ATOM 1131 O O . MET A 1 144 ? -9.398 -22.703 -10.648 1 98.12 144 MET A O 1
ATOM 1135 N N . ALA A 1 145 ? -9.008 -22.141 -12.742 1 98.25 145 ALA A N 1
ATOM 1136 C CA . ALA A 1 145 ? -7.578 -21.922 -12.555 1 98.25 145 ALA A CA 1
ATOM 1137 C C . ALA A 1 145 ? -7.32 -20.938 -11.422 1 98.25 145 ALA A C 1
ATOM 1139 O O . ALA A 1 145 ? -6.426 -21.141 -10.594 1 98.25 145 ALA A O 1
ATOM 1140 N N . ASN A 1 146 ? -8.102 -19.844 -11.32 1 96.88 146 ASN A N 1
ATOM 1141 C CA . ASN A 1 146 ? -7.918 -18.859 -10.258 1 96.88 146 ASN A CA 1
ATOM 1142 C C . ASN A 1 146 ? -8.539 -19.328 -8.945 1 96.88 146 ASN A C 1
ATOM 1144 O O . ASN A 1 146 ? -7.992 -19.062 -7.871 1 96.88 146 ASN A O 1
ATOM 1148 N N . ARG A 1 147 ? -9.562 -20.047 -8.984 1 96.56 147 ARG A N 1
ATOM 1149 C CA . ARG A 1 147 ? -10.391 -20.297 -7.812 1 96.56 147 ARG A CA 1
ATOM 1150 C C . ARG A 1 147 ? -9.906 -21.516 -7.051 1 96.56 147 ARG A C 1
ATOM 1152 O O . ARG A 1 147 ? -9.859 -21.516 -5.816 1 96.56 147 ARG A O 1
ATOM 1159 N N . LEU A 1 148 ? -9.555 -22.562 -7.742 1 97.25 148 LEU A N 1
ATOM 1160 C CA . LEU A 1 148 ? -9.203 -23.812 -7.07 1 97.25 148 LEU A CA 1
ATOM 1161 C C . LEU A 1 148 ? -7.984 -23.609 -6.172 1 97.25 148 LEU A C 1
ATOM 1163 O O . LEU A 1 148 ? -8.039 -23.906 -4.977 1 97.25 148 LEU A O 1
ATOM 1167 N N . PRO A 1 149 ? -6.887 -23.078 -6.738 1 96 149 PRO A N 1
ATOM 1168 C CA . PRO A 1 149 ? -5.711 -22.922 -5.883 1 96 149 PRO A CA 1
ATOM 1169 C C . PRO A 1 149 ? -5.977 -22.031 -4.668 1 96 149 PRO A C 1
ATOM 1171 O O . PRO A 1 149 ? -5.527 -22.344 -3.562 1 96 149 PRO A O 1
ATOM 1174 N N . MET A 1 150 ? -6.734 -20.953 -4.852 1 94.94 150 MET A N 1
ATOM 1175 C CA . MET A 1 150 ? -7.004 -20.062 -3.736 1 94.94 150 MET A CA 1
ATOM 1176 C C . MET A 1 150 ? -7.926 -20.719 -2.717 1 94.94 150 MET A C 1
ATOM 1178 O O . MET A 1 150 ? -7.801 -20.484 -1.514 1 94.94 150 MET A O 1
ATOM 1182 N N . THR A 1 151 ? -8.852 -21.531 -3.201 1 95.19 151 THR A N 1
ATOM 1183 C CA . THR A 1 151 ? -9.711 -22.266 -2.291 1 95.19 151 THR A CA 1
ATOM 1184 C C . THR A 1 151 ? -8.891 -23.234 -1.438 1 95.19 151 THR A C 1
ATOM 1186 O O . THR A 1 151 ? -9.133 -23.359 -0.235 1 95.19 151 THR A O 1
ATOM 1189 N N . VAL A 1 152 ? -7.945 -23.828 -2.047 1 93.12 152 VAL A N 1
ATOM 1190 C CA . VAL A 1 152 ? -7.062 -24.75 -1.34 1 93.12 152 VAL A CA 1
ATOM 1191 C C . VAL A 1 152 ? -6.223 -23.984 -0.32 1 93.12 152 VAL A C 1
ATOM 1193 O O . VAL A 1 152 ? -6.066 -24.422 0.821 1 93.12 152 VAL A O 1
ATOM 1196 N N . VAL A 1 153 ? -5.652 -22.875 -0.685 1 90.56 153 VAL A N 1
ATOM 1197 C CA . VAL A 1 153 ? -4.855 -22.047 0.21 1 90.56 153 VAL A CA 1
ATOM 1198 C C . VAL A 1 153 ? -5.703 -21.609 1.401 1 90.56 153 VAL A C 1
ATOM 1200 O O . VAL A 1 153 ? -5.254 -21.672 2.549 1 90.56 153 VAL A O 1
ATOM 1203 N N . ALA A 1 154 ? -6.93 -21.172 1.098 1 90.94 154 ALA A N 1
ATOM 1204 C CA . ALA A 1 154 ? -7.832 -20.75 2.166 1 90.94 154 ALA A CA 1
ATOM 1205 C C . ALA A 1 154 ? -8.07 -21.875 3.164 1 90.94 154 ALA A C 1
ATOM 1207 O O . ALA A 1 154 ? -8.055 -21.656 4.375 1 90.94 154 ALA A O 1
ATOM 1208 N N . ARG A 1 155 ? -8.219 -23.047 2.645 1 89.88 155 ARG A N 1
ATOM 1209 C CA . ARG A 1 155 ? -8.438 -24.203 3.498 1 89.88 155 ARG A CA 1
ATOM 1210 C C . ARG A 1 155 ? -7.211 -24.5 4.355 1 89.88 155 ARG A C 1
ATOM 1212 O O . ARG A 1 155 ? -7.332 -24.766 5.551 1 89.88 155 ARG A O 1
ATOM 1219 N N . LEU A 1 156 ? -6.066 -24.453 3.801 1 87.31 156 LEU A N 1
ATOM 1220 C CA . LEU A 1 156 ? -4.812 -24.703 4.504 1 87.31 156 LEU A CA 1
ATOM 1221 C C . LEU A 1 156 ? -4.594 -23.672 5.605 1 87.31 156 LEU A C 1
ATOM 1223 O O . LEU A 1 156 ? -4.039 -23.984 6.66 1 87.31 156 LEU A O 1
ATOM 1227 N N . LEU A 1 157 ? -5.027 -22.5 5.34 1 87.44 157 LEU A N 1
ATOM 1228 C CA . LEU A 1 157 ? -4.801 -21.406 6.273 1 87.44 157 LEU A CA 1
ATOM 1229 C C . LEU A 1 157 ? -5.887 -21.359 7.344 1 87.44 157 LEU A C 1
ATOM 1231 O O . LEU A 1 157 ? -5.723 -20.719 8.375 1 87.44 157 LEU A O 1
ATOM 1235 N N . GLY A 1 158 ? -6.961 -22.047 7.145 1 86.88 158 GLY A N 1
ATOM 1236 C CA . GLY A 1 158 ? -8.07 -22.062 8.078 1 86.88 158 GLY A CA 1
ATOM 1237 C C . GLY A 1 158 ? -9.031 -20.906 7.891 1 86.88 158 GLY A C 1
ATOM 1238 O O . GLY A 1 158 ? -9.562 -20.375 8.859 1 86.88 158 GLY A O 1
ATOM 1239 N N . LEU A 1 159 ? -9.188 -20.469 6.676 1 89.94 159 LEU A N 1
ATOM 1240 C CA . LEU A 1 159 ? -10.055 -19.344 6.355 1 89.94 159 LEU A CA 1
ATOM 1241 C C . LEU A 1 159 ? -11.391 -19.812 5.793 1 89.94 159 LEU A C 1
ATOM 1243 O O . LEU A 1 159 ? -11.484 -20.938 5.273 1 89.94 159 LEU A O 1
ATOM 1247 N N . PRO A 1 160 ? -12.383 -18.969 5.91 1 88.69 160 PRO A N 1
ATOM 1248 C CA . PRO A 1 160 ? -13.695 -19.344 5.375 1 88.69 160 PRO A CA 1
ATOM 1249 C C . PRO A 1 160 ? -13.711 -19.422 3.85 1 88.69 160 PRO A C 1
ATOM 1251 O O . PRO A 1 160 ? -13.086 -18.594 3.178 1 88.69 160 PRO A O 1
ATOM 1254 N N . ASP A 1 161 ? -14.516 -20.344 3.357 1 87.31 161 ASP A N 1
ATOM 1255 C CA . ASP A 1 161 ? -14.656 -20.547 1.918 1 87.31 161 ASP A CA 1
ATOM 1256 C C . ASP A 1 161 ? -15.266 -19.312 1.253 1 87.31 161 ASP A C 1
ATOM 1258 O O . ASP A 1 161 ? -14.961 -19.016 0.096 1 87.31 161 ASP A O 1
ATOM 1262 N N . GLY A 1 162 ? -16.047 -18.641 1.987 1 90.5 162 GLY A N 1
ATOM 1263 C CA . GLY A 1 162 ? -16.75 -17.484 1.443 1 90.5 162 GLY A CA 1
ATOM 1264 C C . GLY A 1 162 ? -15.82 -16.328 1.128 1 90.5 162 GLY A C 1
ATOM 1265 O O . GLY A 1 162 ? -16.203 -15.391 0.412 1 90.5 162 GLY A O 1
ATOM 1266 N N . ASP A 1 163 ? -14.531 -16.422 1.524 1 92 163 ASP A N 1
ATOM 1267 C CA . ASP A 1 163 ? -13.609 -15.297 1.378 1 92 163 ASP A CA 1
ATOM 1268 C C . ASP A 1 163 ? -12.758 -15.453 0.119 1 92 163 ASP A C 1
ATOM 1270 O O . ASP A 1 163 ? -11.969 -14.562 -0.212 1 92 163 ASP A O 1
ATOM 1274 N N . VAL A 1 164 ? -12.953 -16.422 -0.671 1 92.19 164 VAL A N 1
ATOM 1275 C CA . VAL A 1 164 ? -12.031 -16.812 -1.731 1 92.19 164 VAL A CA 1
ATOM 1276 C C . VAL A 1 164 ? -12 -15.734 -2.809 1 92.19 164 VAL A C 1
ATOM 1278 O O . VAL A 1 164 ? -10.922 -15.344 -3.273 1 92.19 164 VAL A O 1
ATOM 1281 N N . ASP A 1 165 ? -13.125 -15.195 -3.182 1 91.38 165 ASP A N 1
ATOM 1282 C CA . ASP A 1 165 ? -13.156 -14.164 -4.211 1 91.38 165 ASP A CA 1
ATOM 1283 C C . ASP A 1 165 ? -12.391 -12.922 -3.768 1 91.38 165 ASP A C 1
ATOM 1285 O O . ASP A 1 165 ? -11.641 -12.336 -4.551 1 91.38 165 ASP A O 1
ATOM 1289 N N . ASP A 1 166 ? -12.547 -12.609 -2.551 1 89.12 166 ASP A N 1
ATOM 1290 C CA . ASP A 1 166 ? -11.828 -11.461 -2.004 1 89.12 166 ASP A CA 1
ATOM 1291 C C . ASP A 1 166 ? -10.328 -11.734 -1.939 1 89.12 166 ASP A C 1
ATOM 1293 O O . ASP A 1 166 ? -9.516 -10.852 -2.24 1 89.12 166 ASP A O 1
ATOM 1297 N N . LEU A 1 167 ? -10.023 -12.922 -1.562 1 91.12 167 LEU A N 1
ATOM 1298 C CA . LEU A 1 167 ? -8.617 -13.289 -1.433 1 91.12 167 LEU A CA 1
ATOM 1299 C C . LEU A 1 167 ? -7.93 -13.297 -2.795 1 91.12 167 LEU A C 1
ATOM 1301 O O . LEU A 1 167 ? -6.766 -12.922 -2.912 1 91.12 167 LEU A O 1
ATOM 1305 N N . ILE A 1 168 ? -8.641 -13.719 -3.824 1 91.19 168 ILE A N 1
ATOM 1306 C CA . ILE A 1 168 ? -8.109 -13.68 -5.184 1 91.19 168 ILE A CA 1
ATOM 1307 C C . ILE A 1 168 ? -7.836 -12.234 -5.59 1 91.19 168 ILE A C 1
ATOM 1309 O O . ILE A 1 168 ? -6.73 -11.906 -6.027 1 91.19 168 ILE A O 1
ATOM 1313 N N . ARG A 1 169 ? -8.773 -11.43 -5.34 1 88.38 169 ARG A N 1
ATOM 1314 C CA . ARG A 1 169 ? -8.648 -10.023 -5.715 1 88.38 169 ARG A CA 1
ATOM 1315 C C . ARG A 1 169 ? -7.496 -9.359 -4.969 1 88.38 169 ARG A C 1
ATOM 1317 O O . ARG A 1 169 ? -6.648 -8.703 -5.582 1 88.38 169 ARG A O 1
ATOM 1324 N N . LEU A 1 170 ? -7.453 -9.57 -3.707 1 86.75 170 LEU A N 1
ATOM 1325 C CA . LEU A 1 170 ? -6.461 -8.922 -2.861 1 86.75 170 LEU A CA 1
ATOM 1326 C C . LEU A 1 170 ? -5.074 -9.523 -3.094 1 86.75 170 LEU A C 1
ATOM 1328 O O . LEU A 1 170 ? -4.09 -8.789 -3.217 1 86.75 170 LEU A O 1
ATOM 1332 N N . GLY A 1 171 ? -5.02 -10.805 -3.17 1 86.94 171 GLY A N 1
ATOM 1333 C CA . GLY A 1 171 ? -3.744 -11.477 -3.369 1 86.94 171 GLY A CA 1
ATOM 1334 C C . GLY A 1 171 ? -3.078 -11.109 -4.684 1 86.94 171 GLY A C 1
ATOM 1335 O O . GLY A 1 171 ? -1.884 -10.812 -4.719 1 86.94 171 GLY A O 1
ATOM 1336 N N . PHE A 1 172 ? -3.846 -11.062 -5.688 1 85.56 172 PHE A N 1
ATOM 1337 C CA . PHE A 1 172 ? -3.297 -10.781 -7.012 1 85.56 172 PHE A CA 1
ATOM 1338 C C . PHE A 1 172 ? -2.918 -9.312 -7.145 1 85.56 172 PHE A C 1
ATOM 1340 O O . PHE A 1 172 ? -1.968 -8.977 -7.852 1 85.56 172 PHE A O 1
ATOM 1347 N N . ALA A 1 173 ? -3.594 -8.5 -6.398 1 81 173 ALA A N 1
ATOM 1348 C CA . ALA A 1 173 ? -3.27 -7.078 -6.41 1 81 173 ALA A CA 1
ATOM 1349 C C . ALA A 1 173 ? -1.894 -6.82 -5.805 1 81 173 ALA A C 1
ATOM 1351 O O . ALA A 1 173 ? -1.154 -5.949 -6.27 1 81 173 ALA A O 1
ATOM 1352 N N . THR A 1 174 ? -1.561 -7.586 -4.867 1 80.62 174 THR A N 1
ATOM 1353 C CA . THR A 1 174 ? -0.291 -7.359 -4.188 1 80.62 174 THR A CA 1
ATOM 1354 C C . THR A 1 174 ? 0.879 -7.797 -5.062 1 80.62 174 THR A C 1
ATOM 1356 O O . THR A 1 174 ? 1.985 -7.27 -4.941 1 80.62 174 THR A O 1
ATOM 1359 N N . THR A 1 175 ? 0.664 -8.641 -6.023 1 83.81 175 THR A N 1
ATOM 1360 C CA . THR A 1 175 ? 1.727 -9.109 -6.906 1 83.81 175 THR A CA 1
ATOM 1361 C C . THR A 1 175 ? 2.031 -8.078 -7.984 1 83.81 175 THR A C 1
ATOM 1363 O O . THR A 1 175 ? 3.057 -8.164 -8.664 1 83.81 175 THR A O 1
ATOM 1366 N N . THR A 1 176 ? 1.163 -7.09 -8.094 1 81 176 THR A N 1
ATOM 1367 C CA . THR A 1 176 ? 1.346 -6.016 -9.062 1 81 176 THR A CA 1
ATOM 1368 C C . THR A 1 176 ? 2.668 -5.293 -8.828 1 81 176 THR A C 1
ATOM 1370 O O . THR A 1 176 ? 3.303 -4.824 -9.773 1 81 176 THR A O 1
ATOM 1373 N N . LEU A 1 177 ? 3.137 -5.34 -7.672 1 78.5 177 LEU A N 1
ATOM 1374 C CA . LEU A 1 177 ? 4.367 -4.652 -7.305 1 78.5 177 LEU A CA 1
ATOM 1375 C C . LEU A 1 177 ? 5.582 -5.348 -7.914 1 78.5 177 LEU A C 1
ATOM 1377 O O . LEU A 1 177 ? 6.676 -4.777 -7.953 1 78.5 177 LEU A O 1
ATOM 1381 N N . LEU A 1 178 ? 5.363 -6.512 -8.445 1 84.31 178 LEU A N 1
ATOM 1382 C CA . LEU A 1 178 ? 6.441 -7.301 -9.031 1 84.31 178 LEU A CA 1
ATOM 1383 C C . LEU A 1 178 ? 6.391 -7.242 -10.555 1 84.31 178 LEU A C 1
ATOM 1385 O O . LEU A 1 178 ? 7.289 -7.75 -11.234 1 84.31 178 LEU A O 1
ATOM 1389 N N . ASP A 1 179 ? 5.48 -6.539 -11.117 1 86.06 179 ASP A N 1
ATOM 1390 C CA . ASP A 1 179 ? 5.184 -6.691 -12.539 1 86.06 179 ASP A CA 1
ATOM 1391 C C . ASP A 1 179 ? 6.191 -5.926 -13.391 1 86.06 179 ASP A C 1
ATOM 1393 O O . ASP A 1 179 ? 6.395 -6.25 -14.562 1 86.06 179 ASP A O 1
ATOM 1397 N N . GLY A 1 180 ? 6.82 -4.914 -12.852 1 84.94 180 GLY A N 1
ATOM 1398 C CA . GLY A 1 180 ? 7.773 -4.109 -13.602 1 84.94 180 GLY A CA 1
ATOM 1399 C C . GLY A 1 180 ? 7.109 -3.059 -14.477 1 84.94 180 GLY A C 1
ATOM 1400 O O . GLY A 1 180 ? 7.652 -1.965 -14.656 1 84.94 180 GLY A O 1
ATOM 1401 N N . VAL A 1 181 ? 6.035 -3.543 -15.086 1 85.62 181 VAL A N 1
ATOM 1402 C CA . VAL A 1 181 ? 5.215 -2.625 -15.875 1 85.62 181 VAL A CA 1
ATOM 1403 C C . VAL A 1 181 ? 3.861 -2.43 -15.195 1 85.62 181 VAL A C 1
ATOM 1405 O O . VAL A 1 181 ? 3.062 -3.365 -15.109 1 85.62 181 VAL A O 1
ATOM 1408 N N . VAL A 1 182 ? 3.717 -1.202 -14.594 1 82.56 182 VAL A N 1
ATOM 1409 C CA . VAL A 1 182 ? 2.488 -0.972 -13.844 1 82.56 182 VAL A CA 1
ATOM 1410 C C . VAL A 1 182 ? 1.894 0.382 -14.227 1 82.56 182 VAL A C 1
ATOM 1412 O O . VAL A 1 182 ? 2.615 1.376 -14.328 1 82.56 182 VAL A O 1
ATOM 1415 N N . THR A 1 183 ? 0.687 0.227 -14.555 1 80.31 183 THR A N 1
ATOM 1416 C CA . THR A 1 183 ? -0.011 1.483 -14.797 1 80.31 183 THR A CA 1
ATOM 1417 C C . THR A 1 183 ? -0.355 2.178 -13.484 1 80.31 183 THR A C 1
ATOM 1419 O O . THR A 1 183 ? -0.294 1.563 -12.414 1 80.31 183 THR A O 1
ATOM 1422 N N . LYS A 1 184 ? -0.658 3.385 -13.602 1 79.56 184 LYS A N 1
ATOM 1423 C CA . LYS A 1 184 ? -1.094 4.133 -12.422 1 79.56 184 LYS A CA 1
ATOM 1424 C C . LYS A 1 184 ? -2.326 3.488 -11.789 1 79.56 184 LYS A C 1
ATOM 1426 O O . LYS A 1 184 ? -2.402 3.354 -10.57 1 79.56 184 LYS A O 1
ATOM 1431 N N . ALA A 1 185 ? -3.236 3.1 -12.633 1 79.12 185 ALA A N 1
ATOM 1432 C CA . ALA A 1 185 ? -4.469 2.48 -12.156 1 79.12 185 ALA A CA 1
ATOM 1433 C C . ALA A 1 185 ? -4.18 1.177 -11.422 1 79.12 185 ALA A C 1
ATOM 1435 O O . ALA A 1 185 ? -4.797 0.886 -10.391 1 79.12 185 ALA A O 1
ATOM 1436 N N . GLN A 1 186 ? -3.258 0.488 -11.875 1 80.44 186 GLN A N 1
ATOM 1437 C CA . GLN A 1 186 ? -2.875 -0.766 -11.234 1 80.44 186 GLN A CA 1
ATOM 1438 C C . GLN A 1 186 ? -2.221 -0.514 -9.875 1 80.44 186 GLN A C 1
ATOM 1440 O O . GLN A 1 186 ? -2.451 -1.257 -8.922 1 80.44 186 GLN A O 1
ATOM 1445 N N . LEU A 1 187 ? -1.458 0.552 -9.891 1 80.19 187 LEU A N 1
ATOM 1446 C CA . LEU A 1 187 ? -0.788 0.888 -8.641 1 80.19 187 LEU A CA 1
ATOM 1447 C C . LEU A 1 187 ? -1.795 1.343 -7.59 1 80.19 187 LEU A C 1
ATOM 1449 O O . LEU A 1 187 ? -1.635 1.051 -6.402 1 80.19 187 LEU A O 1
ATOM 1453 N N . GLU A 1 188 ? -2.768 2.035 -8.023 1 81.06 188 GLU A N 1
ATOM 1454 C CA . GLU A 1 188 ? -3.834 2.447 -7.117 1 81.06 188 GLU A CA 1
ATOM 1455 C C . GLU A 1 188 ? -4.551 1.237 -6.523 1 81.06 188 GLU A C 1
ATOM 1457 O O . GLU A 1 188 ? -4.777 1.178 -5.312 1 81.06 188 GLU A O 1
ATOM 1462 N N . THR A 1 189 ? -4.809 0.294 -7.34 1 79.19 189 THR A N 1
ATOM 1463 C CA . THR A 1 189 ? -5.477 -0.927 -6.902 1 79.19 189 THR A CA 1
ATOM 1464 C C . THR A 1 189 ? -4.578 -1.727 -5.961 1 79.19 189 THR A C 1
ATOM 1466 O O . THR A 1 189 ? -5.047 -2.279 -4.965 1 79.19 189 THR A O 1
ATOM 1469 N N . ALA A 1 190 ? -3.348 -1.722 -6.293 1 82.5 190 ALA A N 1
ATOM 1470 C CA . ALA A 1 190 ? -2.391 -2.455 -5.473 1 82.5 190 ALA A CA 1
ATOM 1471 C C . ALA A 1 190 ? -2.262 -1.826 -4.086 1 82.5 190 ALA A C 1
ATOM 1473 O O . ALA A 1 190 ? -2.197 -2.535 -3.08 1 82.5 190 ALA A O 1
ATOM 1474 N N . THR A 1 191 ? -2.242 -0.553 -4.051 1 81.38 191 THR A N 1
ATOM 1475 C CA . THR A 1 191 ? -2.109 0.159 -2.785 1 81.38 191 THR A CA 1
ATOM 1476 C C . THR A 1 191 ? -3.303 -0.123 -1.878 1 81.38 191 THR A C 1
ATOM 1478 O O . THR A 1 191 ? -3.133 -0.46 -0.704 1 81.38 191 THR A O 1
ATOM 1481 N N . ALA A 1 192 ? -4.496 -0.049 -2.404 1 80.06 192 ALA A N 1
ATOM 1482 C CA . ALA A 1 192 ? -5.707 -0.357 -1.648 1 80.06 192 ALA A CA 1
ATOM 1483 C C . ALA A 1 192 ? -5.738 -1.825 -1.236 1 80.06 192 ALA A C 1
ATOM 1485 O O . ALA A 1 192 ? -6.152 -2.156 -0.122 1 80.06 192 ALA A O 1
ATOM 1486 N N . GLY A 1 193 ? -5.277 -2.635 -2.111 1 82.12 193 GLY A N 1
ATOM 1487 C CA . GLY A 1 193 ? -5.273 -4.066 -1.854 1 82.12 193 GLY A CA 1
ATOM 1488 C C . GLY A 1 193 ? -4.332 -4.469 -0.737 1 82.12 193 GLY A C 1
ATOM 1489 O O . GLY A 1 193 ? -4.66 -5.336 0.077 1 82.12 193 GLY A O 1
ATOM 1490 N N . VAL A 1 194 ? -3.195 -3.812 -0.667 1 82.5 194 VAL A N 1
ATOM 1491 C CA . VAL A 1 194 ? -2.219 -4.121 0.372 1 82.5 194 VAL A CA 1
ATOM 1492 C C . VAL A 1 194 ? -2.809 -3.807 1.745 1 82.5 194 VAL A C 1
ATOM 1494 O O . VAL A 1 194 ? -2.727 -4.625 2.664 1 82.5 194 VAL A O 1
ATOM 1497 N N . TRP A 1 195 ? -3.441 -2.746 1.875 1 81.31 195 TRP A N 1
ATOM 1498 C CA . TRP A 1 195 ? -4.035 -2.359 3.15 1 81.31 195 TRP A CA 1
ATOM 1499 C C . TRP A 1 195 ? -5.176 -3.297 3.527 1 81.31 195 TRP A C 1
ATOM 1501 O O . TRP A 1 195 ? -5.277 -3.736 4.676 1 81.31 195 TRP A O 1
ATOM 1511 N N . GLU A 1 196 ? -6.016 -3.547 2.564 1 85.12 196 GLU A N 1
ATOM 1512 C CA . GLU A 1 196 ? -7.164 -4.41 2.818 1 85.12 196 GLU A CA 1
ATOM 1513 C C . GLU A 1 196 ? -6.723 -5.812 3.229 1 85.12 196 GLU A C 1
ATOM 1515 O O . GLU A 1 196 ? -7.312 -6.418 4.129 1 85.12 196 GLU A O 1
ATOM 1520 N N . LEU A 1 197 ? -5.723 -6.27 2.564 1 88.56 197 LEU A N 1
ATOM 1521 C CA . LEU A 1 197 ? -5.238 -7.609 2.887 1 88.56 197 LEU A CA 1
ATOM 1522 C C . LEU A 1 197 ? -4.555 -7.625 4.25 1 88.56 197 LEU A C 1
ATOM 1524 O O . LEU A 1 197 ? -4.695 -8.594 5.008 1 88.56 197 LEU A O 1
ATOM 1528 N N . THR A 1 198 ? -3.83 -6.621 4.578 1 88.69 198 THR A N 1
ATOM 1529 C CA . THR A 1 198 ? -3.207 -6.496 5.891 1 88.69 198 THR A CA 1
ATOM 1530 C C . THR A 1 198 ? -4.258 -6.539 6.996 1 88.69 198 THR A C 1
ATOM 1532 O O . THR A 1 198 ? -4.129 -7.305 7.953 1 88.69 198 THR A O 1
ATOM 1535 N N . ALA A 1 199 ? -5.293 -5.762 6.816 1 86.75 199 ALA A N 1
ATOM 1536 C CA . ALA A 1 199 ? -6.371 -5.719 7.801 1 86.75 199 ALA A CA 1
ATOM 1537 C C . ALA A 1 199 ? -7.043 -7.082 7.941 1 86.75 199 ALA A C 1
ATOM 1539 O O . ALA A 1 199 ? -7.363 -7.516 9.047 1 86.75 199 ALA A O 1
ATOM 1540 N N . TYR A 1 200 ? -7.215 -7.723 6.859 1 89 200 TYR A N 1
ATOM 1541 C CA . TYR A 1 200 ? -7.82 -9.047 6.844 1 89 200 TYR A CA 1
ATOM 1542 C C . TYR A 1 200 ? -6.977 -10.047 7.633 1 89 200 TYR A C 1
ATOM 1544 O O . TYR A 1 200 ? -7.5 -10.805 8.445 1 89 200 TYR A O 1
ATOM 1552 N N . ILE A 1 201 ? -5.688 -9.992 7.406 1 90 201 ILE A N 1
ATOM 1553 C CA . ILE A 1 201 ? -4.766 -10.922 8.055 1 90 201 ILE A CA 1
ATOM 1554 C C . ILE A 1 201 ? -4.723 -10.648 9.555 1 90 201 ILE A C 1
ATOM 1556 O O . ILE A 1 201 ? -4.84 -11.57 10.367 1 90 201 ILE A O 1
ATOM 1560 N N . VAL A 1 202 ? -4.59 -9.438 9.914 1 87.75 202 VAL A N 1
ATOM 1561 C CA . VAL A 1 202 ? -4.492 -9.055 11.32 1 87.75 202 VAL A CA 1
ATOM 1562 C C . VAL A 1 202 ? -5.758 -9.477 12.062 1 87.75 202 VAL A C 1
ATOM 1564 O O . VAL A 1 202 ? -5.688 -10.023 13.164 1 87.75 202 VAL A O 1
ATOM 1567 N N . GLU A 1 203 ? -6.883 -9.289 11.406 1 86.94 203 GLU A N 1
ATOM 1568 C CA . GLU A 1 203 ? -8.164 -9.664 11.992 1 86.94 203 GLU A CA 1
ATOM 1569 C C . GLU A 1 203 ? -8.25 -11.172 12.211 1 86.94 203 GLU A C 1
ATOM 1571 O O . GLU A 1 203 ? -8.672 -11.625 13.281 1 86.94 203 GLU A O 1
ATOM 1576 N N . HIS A 1 204 ? -7.844 -11.898 11.305 1 88.06 204 HIS A N 1
ATOM 1577 C CA . HIS A 1 204 ? -8 -13.344 11.391 1 88.06 204 HIS A CA 1
ATOM 1578 C C . HIS A 1 204 ? -6.969 -13.953 12.328 1 88.06 204 HIS A C 1
ATOM 1580 O O . HIS A 1 204 ? -7.254 -14.953 13.008 1 88.06 204 HIS A O 1
ATOM 1586 N N . VAL A 1 205 ? -5.762 -13.383 12.367 1 86.75 205 VAL A N 1
ATOM 1587 C CA . VAL A 1 205 ? -4.762 -13.852 13.328 1 86.75 205 VAL A CA 1
ATOM 1588 C C . VAL A 1 205 ? -5.246 -13.578 14.75 1 86.75 205 VAL A C 1
ATOM 1590 O O . VAL A 1 205 ? -5.109 -14.43 15.633 1 86.75 205 VAL A O 1
ATOM 1593 N N . GLU A 1 206 ? -5.816 -12.445 14.914 1 84.44 206 GLU A N 1
ATOM 1594 C CA . GLU A 1 206 ? -6.348 -12.086 16.219 1 84.44 206 GLU A CA 1
ATOM 1595 C C . GLU A 1 206 ? -7.469 -13.031 16.641 1 84.44 206 GLU A C 1
ATOM 1597 O O . GLU A 1 206 ? -7.492 -13.508 17.781 1 84.44 206 GLU A O 1
ATOM 1602 N N . LYS A 1 207 ? -8.352 -13.344 15.719 1 84.44 207 LYS A N 1
ATOM 1603 C CA . LYS A 1 207 ? -9.492 -14.203 16 1 84.44 207 LYS A CA 1
ATOM 1604 C C . LYS A 1 207 ? -9.047 -15.641 16.266 1 84.44 207 LYS A C 1
ATOM 1606 O O . LYS A 1 207 ? -9.688 -16.359 17.031 1 84.44 207 LYS A O 1
ATOM 1611 N N . ALA A 1 208 ? -7.984 -15.961 15.672 1 86.25 208 ALA A N 1
ATOM 1612 C CA . ALA A 1 208 ? -7.52 -17.344 15.766 1 86.25 208 ALA A CA 1
ATOM 1613 C C . ALA A 1 208 ? -6.695 -17.562 17.031 1 86.25 208 ALA A C 1
ATOM 1615 O O . ALA A 1 208 ? -6.477 -18.703 17.453 1 86.25 208 ALA A O 1
ATOM 1616 N N . ALA A 1 209 ? -6.285 -16.5 17.609 1 79.81 209 ALA A N 1
ATOM 1617 C CA . ALA A 1 209 ? -5.43 -16.609 18.797 1 79.81 209 ALA A CA 1
ATOM 1618 C C . ALA A 1 209 ? -6.164 -17.297 19.938 1 79.81 209 ALA A C 1
ATOM 1620 O O . ALA A 1 209 ? -7.258 -16.875 20.328 1 79.81 209 ALA A O 1
ATOM 1621 N N . GLY A 1 210 ? -5.648 -18.406 20.406 1 76.69 210 GLY A N 1
ATOM 1622 C CA . GLY A 1 210 ? -6.156 -19.094 21.578 1 76.69 210 GLY A CA 1
ATOM 1623 C C . GLY A 1 210 ? -7.285 -20.047 21.266 1 76.69 210 GLY A C 1
ATOM 1624 O O . GLY A 1 210 ? -7.875 -20.641 22.172 1 76.69 210 GLY A O 1
ATOM 1625 N N . THR A 1 211 ? -7.77 -20.172 20.031 1 77.25 211 THR A N 1
ATOM 1626 C CA . THR A 1 211 ? -8.93 -21 19.703 1 77.25 211 THR A CA 1
ATOM 1627 C C . THR A 1 211 ? -8.523 -22.469 19.547 1 77.25 211 THR A C 1
ATOM 1629 O O . THR A 1 211 ? -9.359 -23.359 19.688 1 77.25 211 THR A O 1
ATOM 1632 N N . GLY A 1 212 ? -7.316 -22.719 19.312 1 74.31 212 GLY A N 1
ATOM 1633 C CA . GLY A 1 212 ? -6.906 -24.094 19.078 1 74.31 212 GLY A CA 1
ATOM 1634 C C . GLY A 1 212 ? -7.398 -24.641 17.766 1 74.31 212 GLY A C 1
ATOM 1635 O O . GLY A 1 212 ? -7.367 -25.859 17.547 1 74.31 212 GLY A O 1
ATOM 1636 N N . GLU A 1 213 ? -7.992 -23.875 16.953 1 77.75 213 GLU A N 1
ATOM 1637 C CA . GLU A 1 213 ? -8.445 -24.312 15.641 1 77.75 213 GLU A CA 1
ATOM 1638 C C . GLU A 1 213 ? -7.27 -24.734 14.766 1 77.75 213 GLU A C 1
ATOM 1640 O O . GLU A 1 213 ? -6.152 -24.234 14.938 1 77.75 213 GLU A O 1
ATOM 1645 N N . PRO A 1 214 ? -7.598 -25.766 13.922 1 79 214 PRO A N 1
ATOM 1646 C CA . PRO A 1 214 ? -6.523 -26.188 13.016 1 79 214 PRO A CA 1
ATOM 1647 C C . PRO A 1 214 ? -6.242 -25.156 11.922 1 79 214 PRO A C 1
ATOM 1649 O O . PRO A 1 214 ? -7.102 -24.328 11.609 1 79 214 PRO A O 1
ATOM 1652 N N . GLY A 1 215 ? -5 -25.188 11.484 1 86.25 215 GLY A N 1
ATOM 1653 C CA . GLY A 1 215 ? -4.633 -24.328 10.367 1 86.25 215 GLY A CA 1
ATOM 1654 C C . GLY A 1 215 ? -3.393 -23.5 10.641 1 86.25 215 GLY A C 1
ATOM 1655 O O . GLY A 1 215 ? -2.982 -23.344 11.797 1 86.25 215 GLY A O 1
ATOM 1656 N N . LEU A 1 216 ? -2.891 -23.016 9.586 1 90.25 216 LEU A N 1
ATOM 1657 C CA . LEU A 1 216 ? -1.628 -22.281 9.672 1 90.25 216 LEU A CA 1
ATOM 1658 C C . LEU A 1 216 ? -1.804 -20.969 10.43 1 90.25 216 LEU A C 1
ATOM 1660 O O . LEU A 1 216 ? -0.92 -20.578 11.195 1 90.25 216 LEU A O 1
ATOM 1664 N N . ILE A 1 217 ? -2.951 -20.297 10.281 1 91.25 217 ILE A N 1
ATOM 1665 C CA . ILE A 1 217 ? -3.164 -19.016 10.93 1 91.25 217 ILE A CA 1
ATOM 1666 C C . ILE A 1 217 ? -3.197 -19.203 12.445 1 91.25 217 ILE A C 1
ATOM 1668 O O . ILE A 1 217 ? -2.564 -18.438 13.188 1 91.25 217 ILE A O 1
ATOM 1672 N N . ALA A 1 218 ? -3.91 -20.203 12.883 1 91.75 218 ALA A N 1
ATOM 1673 C CA . ALA A 1 218 ? -3.971 -20.484 14.312 1 91.75 218 ALA A CA 1
ATOM 1674 C C . ALA A 1 218 ? -2.594 -20.844 14.859 1 91.75 218 ALA A C 1
ATOM 1676 O O . ALA A 1 218 ? -2.232 -20.453 15.969 1 91.75 218 ALA A O 1
ATOM 1677 N N . ASP A 1 219 ? -1.906 -21.578 14.062 1 92.25 219 ASP A N 1
ATOM 1678 C CA . ASP A 1 219 ? -0.552 -21.969 14.453 1 92.25 219 ASP A CA 1
ATOM 1679 C C . ASP A 1 219 ? 0.351 -20.734 14.562 1 92.25 219 ASP A C 1
ATOM 1681 O O . ASP A 1 219 ? 1.092 -20.594 15.539 1 92.25 219 ASP A O 1
ATOM 1685 N N . LEU A 1 220 ? 0.298 -19.844 13.594 1 92.06 220 LEU A N 1
ATOM 1686 C CA . LEU A 1 220 ? 1.102 -18.625 13.609 1 92.06 220 LEU A CA 1
ATOM 1687 C C . LEU A 1 220 ? 0.716 -17.734 14.789 1 92.06 220 LEU A C 1
ATOM 1689 O O . LEU A 1 220 ? 1.585 -17.156 15.445 1 92.06 220 LEU A O 1
ATOM 1693 N N . ALA A 1 221 ? -0.553 -17.688 15.039 1 90.62 221 ALA A N 1
ATOM 1694 C CA . ALA A 1 221 ? -1.029 -16.906 16.172 1 90.62 221 ALA A CA 1
ATOM 1695 C C . ALA A 1 221 ? -0.464 -17.422 17.484 1 90.62 221 ALA A C 1
ATOM 1697 O O . ALA A 1 221 ? -0.041 -16.641 18.344 1 90.62 221 ALA A O 1
ATOM 1698 N N . THR A 1 222 ? -0.469 -18.703 17.641 1 91.69 222 THR A N 1
ATOM 1699 C CA . THR A 1 222 ? 0.05 -19.344 18.844 1 91.69 222 THR A CA 1
ATOM 1700 C C . THR A 1 222 ? 1.542 -19.062 19 1 91.69 222 THR A C 1
ATOM 1702 O O . THR A 1 222 ? 2.014 -18.781 20.109 1 91.69 222 THR A O 1
ATOM 1705 N N . ARG A 1 223 ? 2.227 -19.094 17.922 1 91.56 223 ARG A N 1
ATOM 1706 C CA . ARG A 1 223 ? 3.668 -18.859 17.953 1 91.56 223 ARG A CA 1
ATOM 1707 C C . ARG A 1 223 ? 3.982 -17.391 18.25 1 91.56 223 ARG A C 1
ATOM 1709 O O . ARG A 1 223 ? 4.988 -17.094 18.891 1 91.56 223 ARG A O 1
ATOM 1716 N N . CYS A 1 224 ? 3.188 -16.531 17.781 1 88.56 224 CYS A N 1
ATOM 1717 C CA . CYS A 1 224 ? 3.344 -15.125 18.125 1 88.56 224 CYS A CA 1
ATOM 1718 C C . CYS A 1 224 ? 3.123 -14.898 19.609 1 88.56 224 CYS A C 1
ATOM 1720 O O . CYS A 1 224 ? 3.891 -14.18 20.266 1 88.56 224 CYS A O 1
ATOM 1722 N N . ALA A 1 225 ? 2.119 -15.539 20.125 1 84.31 225 ALA A N 1
ATOM 1723 C CA . ALA A 1 225 ? 1.784 -15.398 21.547 1 84.31 225 ALA A CA 1
ATOM 1724 C C . ALA A 1 225 ? 2.912 -15.922 22.422 1 84.31 225 ALA A C 1
ATOM 1726 O O . ALA A 1 225 ? 3.162 -15.391 23.5 1 84.31 225 ALA A O 1
ATOM 1727 N N . SER A 1 226 ? 3.605 -16.969 21.984 1 87.88 226 SER A N 1
ATOM 1728 C CA . SER A 1 226 ? 4.68 -17.562 22.766 1 87.88 226 SER A CA 1
ATOM 1729 C C . SER A 1 226 ? 5.992 -16.812 22.578 1 87.88 226 SER A C 1
ATOM 1731 O O . SER A 1 226 ? 6.969 -17.062 23.281 1 87.88 226 SER A O 1
ATOM 1733 N N . GLY A 1 227 ? 6.031 -15.945 21.531 1 86.06 227 GLY A N 1
ATOM 1734 C CA . GLY A 1 227 ? 7.238 -15.18 21.25 1 86.06 227 GLY A CA 1
ATOM 1735 C C . GLY A 1 227 ? 8.164 -15.867 20.266 1 86.06 227 GLY A C 1
ATOM 1736 O O . GLY A 1 227 ? 9.227 -15.336 19.938 1 86.06 227 GLY A O 1
ATOM 1737 N N . GLU A 1 228 ? 7.773 -17 19.766 1 90.31 228 GLU A N 1
ATOM 1738 C CA . GLU A 1 228 ? 8.586 -17.75 18.797 1 90.31 228 GLU A CA 1
ATOM 1739 C C . GLU A 1 228 ? 8.633 -17.031 17.453 1 90.31 228 GLU A C 1
ATOM 1741 O O . GLU A 1 228 ? 9.602 -17.156 16.703 1 90.31 228 GLU A O 1
ATOM 1746 N N . LEU A 1 229 ? 7.59 -16.328 17.172 1 91.69 229 LEU A N 1
ATOM 1747 C CA . LEU A 1 229 ? 7.445 -15.594 15.914 1 91.69 229 LEU A CA 1
ATOM 1748 C C . LEU A 1 229 ? 6.949 -14.18 16.172 1 91.69 229 LEU A C 1
ATOM 1750 O O . LEU A 1 229 ? 6.039 -13.969 16.969 1 91.69 229 LEU A O 1
ATOM 1754 N N . SER A 1 230 ? 7.613 -13.266 15.492 1 89.69 230 SER A N 1
ATOM 1755 C CA . SER A 1 230 ? 7.117 -11.906 15.633 1 89.69 230 SER A CA 1
ATOM 1756 C C . SER A 1 230 ? 5.836 -11.695 14.836 1 89.69 230 SER A C 1
ATOM 1758 O O . SER A 1 230 ? 5.57 -12.43 13.883 1 89.69 230 SER A O 1
ATOM 1760 N N . GLN A 1 231 ? 5.086 -10.688 15.242 1 88.25 231 GLN A N 1
ATOM 1761 C CA . GLN A 1 231 ? 3.855 -10.383 14.523 1 88.25 231 GLN A CA 1
ATOM 1762 C C . GLN A 1 231 ? 4.148 -9.914 13.102 1 88.25 231 GLN A C 1
ATOM 1764 O O . GLN A 1 231 ? 3.391 -10.211 12.18 1 88.25 231 GLN A O 1
ATOM 1769 N N . VAL A 1 232 ? 5.223 -9.234 12.953 1 88.75 232 VAL A N 1
ATOM 1770 C CA . VAL A 1 232 ? 5.598 -8.758 11.625 1 88.75 232 VAL A CA 1
ATOM 1771 C C . VAL A 1 232 ? 5.961 -9.938 10.734 1 88.75 232 VAL A C 1
ATOM 1773 O O . VAL A 1 232 ? 5.586 -9.977 9.555 1 88.75 232 VAL A O 1
ATOM 1776 N N . GLU A 1 233 ? 6.664 -10.828 11.297 1 91.56 233 GLU A N 1
ATOM 1777 C CA . GLU A 1 233 ? 7 -12.039 10.555 1 91.56 233 GLU A CA 1
ATOM 1778 C C . GLU A 1 233 ? 5.742 -12.812 10.148 1 91.56 233 GLU A C 1
ATOM 1780 O O . GLU A 1 233 ? 5.617 -13.242 9.008 1 91.56 233 GLU A O 1
ATOM 1785 N N . ALA A 1 234 ? 4.848 -12.953 11.086 1 91.62 234 ALA A N 1
ATOM 1786 C CA . ALA A 1 234 ? 3.609 -13.68 10.812 1 91.62 234 ALA A CA 1
ATOM 1787 C C . ALA A 1 234 ? 2.797 -12.984 9.719 1 91.62 234 ALA A C 1
ATOM 1789 O O . ALA A 1 234 ? 2.285 -13.641 8.812 1 91.62 234 ALA A O 1
ATOM 1790 N N . LEU A 1 235 ? 2.719 -11.727 9.859 1 90.75 235 LEU A N 1
ATOM 1791 C CA . LEU A 1 235 ? 2.01 -10.938 8.859 1 90.75 235 LEU A CA 1
ATOM 1792 C C . LEU A 1 235 ? 2.652 -11.102 7.484 1 90.75 235 LEU A C 1
ATOM 1794 O O . LEU A 1 235 ? 1.959 -11.336 6.492 1 90.75 235 LEU A O 1
ATOM 1798 N N . GLY A 1 236 ? 3.93 -10.977 7.418 1 90.81 236 GLY A N 1
ATOM 1799 C CA . GLY A 1 236 ? 4.656 -11.133 6.168 1 90.81 236 GLY A CA 1
ATOM 1800 C C . GLY A 1 236 ? 4.48 -12.508 5.551 1 90.81 236 GLY A C 1
ATOM 1801 O O . GLY A 1 236 ? 4.32 -12.633 4.336 1 90.81 236 GLY A O 1
ATOM 1802 N N . MET A 1 237 ? 4.535 -13.492 6.367 1 92.25 237 MET A N 1
ATOM 1803 C CA . MET A 1 237 ? 4.363 -14.859 5.887 1 92.25 237 MET A CA 1
ATOM 1804 C C . MET A 1 237 ? 2.982 -15.055 5.266 1 92.25 237 MET A C 1
ATOM 1806 O O . MET A 1 237 ? 2.857 -15.625 4.184 1 92.25 237 MET A O 1
ATOM 1810 N N . MET A 1 238 ? 2.016 -14.539 5.938 1 90.69 238 MET A N 1
ATOM 1811 C CA . MET A 1 238 ? 0.655 -14.68 5.426 1 90.69 238 MET A CA 1
ATOM 1812 C C . MET A 1 238 ? 0.479 -13.906 4.125 1 90.69 238 MET A C 1
ATOM 1814 O O . MET A 1 238 ? -0.136 -14.406 3.18 1 90.69 238 MET A O 1
ATOM 1818 N N . MET A 1 239 ? 1 -12.727 4.102 1 88.69 239 MET A N 1
ATOM 1819 C CA . MET A 1 239 ? 0.954 -11.938 2.873 1 88.69 239 MET A CA 1
ATOM 1820 C C . MET A 1 239 ? 1.589 -12.695 1.714 1 88.69 239 MET A C 1
ATOM 1822 O O . MET A 1 239 ? 1.027 -12.75 0.618 1 88.69 239 MET A O 1
ATOM 1826 N N . THR A 1 240 ? 2.684 -13.266 1.938 1 88.56 240 THR A N 1
ATOM 1827 C CA . THR A 1 240 ? 3.42 -14.008 0.922 1 88.56 240 THR A CA 1
ATOM 1828 C C . THR A 1 240 ? 2.627 -15.227 0.463 1 88.56 240 THR A C 1
ATOM 1830 O O . THR A 1 240 ? 2.553 -15.516 -0.735 1 88.56 240 THR A O 1
ATOM 1833 N N . LEU A 1 241 ? 2.062 -15.906 1.365 1 88.19 241 LEU A N 1
ATOM 1834 C CA . LEU A 1 241 ? 1.349 -17.141 1.044 1 88.19 241 LEU A CA 1
ATOM 1835 C C . LEU A 1 241 ? 0.087 -16.844 0.24 1 88.19 241 LEU A C 1
ATOM 1837 O O . LEU A 1 241 ? -0.265 -17.594 -0.67 1 88.19 241 LEU A O 1
ATOM 1841 N N . PHE A 1 242 ? -0.585 -15.727 0.561 1 85.38 242 PHE A N 1
ATOM 1842 C CA . PHE A 1 242 ? -1.779 -15.352 -0.186 1 85.38 242 PHE A CA 1
ATOM 1843 C C . PHE A 1 242 ? -1.42 -14.945 -1.609 1 85.38 242 PHE A C 1
ATOM 1845 O O . PHE A 1 242 ? -2.186 -15.195 -2.543 1 85.38 242 PHE A O 1
ATOM 1852 N N . SER A 1 243 ? -0.3 -14.406 -1.763 1 82.56 243 SER A N 1
ATOM 1853 C CA . SER A 1 243 ? 0.113 -13.898 -3.066 1 82.56 243 SER A CA 1
ATOM 1854 C C . SER A 1 243 ? 0.76 -15 -3.906 1 82.56 243 SER A C 1
ATOM 1856 O O . SER A 1 243 ? 0.289 -15.305 -5.004 1 82.56 243 SER A O 1
ATOM 1858 N N . ALA A 1 244 ? 1.74 -15.656 -3.357 1 79.06 244 ALA A N 1
ATOM 1859 C CA . ALA A 1 244 ? 2.58 -16.594 -4.098 1 79.06 244 ALA A CA 1
ATOM 1860 C C . ALA A 1 244 ? 1.861 -17.922 -4.316 1 79.06 244 ALA A C 1
ATOM 1862 O O . ALA A 1 244 ? 1.932 -18.5 -5.402 1 79.06 244 ALA A O 1
ATOM 1863 N N . ALA A 1 245 ? 1.104 -18.406 -3.375 1 77.81 245 ALA A N 1
ATOM 1864 C CA . ALA A 1 245 ? 0.55 -19.75 -3.461 1 77.81 245 ALA A CA 1
ATOM 1865 C C . ALA A 1 245 ? -0.632 -19.797 -4.426 1 77.81 245 ALA A C 1
ATOM 1867 O O . ALA A 1 245 ? -0.761 -20.734 -5.215 1 77.81 245 ALA A O 1
ATOM 1868 N N . GLY A 1 246 ? -1.324 -18.828 -4.449 1 86.06 246 GLY A N 1
ATOM 1869 C CA . GLY A 1 246 ? -2.518 -18.844 -5.281 1 86.06 246 GLY A CA 1
ATOM 1870 C C . GLY A 1 246 ? -2.236 -18.516 -6.734 1 86.06 246 GLY A C 1
ATOM 1871 O O . GLY A 1 246 ? -2.664 -19.234 -7.637 1 86.06 246 GLY A O 1
ATOM 1872 N N . GLU A 1 247 ? -1.464 -17.625 -6.922 1 90.44 247 GLU A N 1
ATOM 1873 C CA . GLU A 1 247 ? -1.322 -17.094 -8.273 1 90.44 247 GLU A CA 1
ATOM 1874 C C . GLU A 1 247 ? -0.443 -18 -9.133 1 90.44 247 GLU A C 1
ATOM 1876 O O . GLU A 1 247 ? -0.724 -18.188 -10.32 1 90.44 247 GLU A O 1
ATOM 1881 N N . SER A 1 248 ? 0.592 -18.531 -8.555 1 93 248 SER A N 1
ATOM 1882 C CA . SER A 1 248 ? 1.502 -19.375 -9.32 1 93 248 SER A CA 1
ATOM 1883 C C . SER A 1 248 ? 0.807 -20.641 -9.805 1 93 248 SER A C 1
ATOM 1885 O O . SER A 1 248 ? 0.979 -21.047 -10.953 1 93 248 SER A O 1
ATOM 1887 N N . THR A 1 249 ? 0.027 -21.219 -8.961 1 95.69 249 THR A N 1
ATOM 1888 C CA . THR A 1 249 ? -0.698 -22.422 -9.359 1 95.69 249 THR A CA 1
ATOM 1889 C C . THR A 1 249 ? -1.788 -22.078 -10.367 1 95.69 249 THR A C 1
ATOM 1891 O O . THR A 1 249 ? -2.059 -22.859 -11.289 1 95.69 249 THR A O 1
ATOM 1894 N N . ALA A 1 250 ? -2.424 -20.938 -10.219 1 96.88 250 ALA A N 1
ATOM 1895 C CA . ALA A 1 250 ? -3.391 -20.484 -11.211 1 96.88 250 ALA A CA 1
ATOM 1896 C C . ALA A 1 250 ? -2.746 -20.359 -12.586 1 96.88 250 ALA A C 1
ATOM 1898 O O . ALA A 1 250 ? -3.34 -20.75 -13.594 1 96.88 250 ALA A O 1
ATOM 1899 N N . SER A 1 251 ? -1.581 -19.812 -12.594 1 97.12 251 SER A N 1
ATOM 1900 C CA . SER A 1 251 ? -0.824 -19.672 -13.836 1 97.12 251 SER A CA 1
ATOM 1901 C C . SER A 1 251 ? -0.533 -21.016 -14.469 1 97.12 251 SER A C 1
ATOM 1903 O O . SER A 1 251 ? -0.681 -21.188 -15.688 1 97.12 251 SER A O 1
ATOM 1905 N N . LEU A 1 252 ? -0.16 -21.969 -13.688 1 98.25 252 LEU A N 1
ATOM 1906 C CA . LEU A 1 252 ? 0.132 -23.312 -14.172 1 98.25 252 LEU A CA 1
ATOM 1907 C C . LEU A 1 252 ? -1.106 -23.953 -14.797 1 98.25 252 LEU A C 1
ATOM 1909 O O . LEU A 1 252 ? -1.045 -24.469 -15.914 1 98.25 252 LEU A O 1
ATOM 1913 N N . LEU A 1 253 ? -2.203 -23.859 -14.125 1 98.69 253 LEU A N 1
ATOM 1914 C CA . LEU A 1 253 ? -3.445 -24.453 -14.609 1 98.69 253 LEU A CA 1
ATOM 1915 C C . LEU A 1 253 ? -3.906 -23.766 -15.898 1 98.69 253 LEU A C 1
ATOM 1917 O O . LEU A 1 253 ? -4.41 -24.422 -16.812 1 98.69 253 LEU A O 1
ATOM 1921 N N . GLY A 1 254 ? -3.75 -22.453 -15.906 1 98.69 254 GLY A N 1
ATOM 1922 C CA . GLY A 1 254 ? -4.105 -21.719 -17.109 1 98.69 254 GLY A CA 1
ATOM 1923 C C . GLY A 1 254 ? -3.246 -22.078 -18.312 1 98.69 254 GLY A C 1
ATOM 1924 O O . GLY A 1 254 ? -3.77 -22.375 -19.375 1 98.69 254 GLY A O 1
ATOM 1925 N N . SER A 1 255 ? -1.934 -22.125 -18.141 1 98.62 255 SER A N 1
ATOM 1926 C CA . SER A 1 255 ? -1.009 -22.438 -19.234 1 98.62 255 SER A CA 1
ATOM 1927 C C . SER A 1 255 ? -1.202 -23.875 -19.719 1 98.62 255 SER A C 1
ATOM 1929 O O . SER A 1 255 ? -1.148 -24.141 -20.922 1 98.62 255 SER A O 1
ATOM 1931 N N . ALA A 1 256 ? -1.406 -24.766 -18.781 1 98.88 256 ALA A N 1
ATOM 1932 C CA . ALA A 1 256 ? -1.604 -26.156 -19.141 1 98.88 256 ALA A CA 1
ATOM 1933 C C . ALA A 1 256 ? -2.85 -26.344 -20.016 1 98.88 256 ALA A C 1
ATOM 1935 O O . ALA A 1 256 ? -2.801 -26.984 -21.062 1 98.88 256 ALA A O 1
ATOM 1936 N N . ALA A 1 257 ? -3.906 -25.734 -19.578 1 98.81 257 ALA A N 1
ATOM 1937 C CA . ALA A 1 257 ? -5.145 -25.828 -20.344 1 98.81 257 ALA A CA 1
ATOM 1938 C C . ALA A 1 257 ? -4.996 -25.156 -21.703 1 98.81 257 ALA A C 1
ATOM 1940 O O . ALA A 1 257 ? -5.531 -25.641 -22.703 1 98.81 257 ALA A O 1
ATOM 1941 N N . TRP A 1 258 ? -4.34 -24.047 -21.703 1 98.75 258 TRP A N 1
ATOM 1942 C CA . TRP A 1 258 ? -4.094 -23.328 -22.953 1 98.75 258 TRP A CA 1
ATOM 1943 C C . TRP A 1 258 ? -3.312 -24.203 -23.922 1 98.75 258 TRP A C 1
ATOM 1945 O O . TRP A 1 258 ? -3.654 -24.266 -25.109 1 98.75 258 TRP A O 1
ATOM 1955 N N . ILE A 1 259 ? -2.283 -24.922 -23.484 1 98.69 259 ILE A N 1
ATOM 1956 C CA . ILE A 1 259 ? -1.466 -25.781 -24.328 1 98.69 259 ILE A CA 1
ATOM 1957 C C . ILE A 1 259 ? -2.301 -26.953 -24.844 1 98.69 259 ILE A C 1
ATOM 1959 O O . ILE A 1 259 ? -2.283 -27.266 -26.031 1 98.69 259 ILE A O 1
ATOM 1963 N N . LEU A 1 260 ? -3.068 -27.547 -23.984 1 98.62 260 LEU A N 1
ATOM 1964 C CA . LEU A 1 260 ? -3.934 -28.656 -24.391 1 98.62 260 LEU A CA 1
ATOM 1965 C C . LEU A 1 260 ? -4.922 -28.188 -25.453 1 98.62 260 LEU A C 1
ATOM 1967 O O . LEU A 1 260 ? -5.156 -28.891 -26.438 1 98.62 260 LEU A O 1
ATOM 1971 N N . ALA A 1 261 ? -5.453 -27 -25.297 1 98.5 261 ALA A N 1
ATOM 1972 C CA . ALA A 1 261 ? -6.539 -26.516 -26.141 1 98.5 261 ALA A CA 1
ATOM 1973 C C . ALA A 1 261 ? -6.012 -26.016 -27.484 1 98.5 261 ALA A C 1
ATOM 1975 O O . ALA A 1 261 ? -6.77 -25.891 -28.453 1 98.5 261 ALA A O 1
ATOM 1976 N N . THR A 1 262 ? -4.719 -25.719 -27.531 1 97.94 262 THR A N 1
ATOM 1977 C CA . THR A 1 262 ? -4.199 -25.094 -28.75 1 97.94 262 THR A CA 1
ATOM 1978 C C . THR A 1 262 ? -3.213 -26.031 -29.453 1 97.94 262 THR A C 1
ATOM 1980 O O . THR A 1 262 ? -2.771 -25.734 -30.562 1 97.94 262 THR A O 1
ATOM 1983 N N . ARG A 1 263 ? -2.873 -27.109 -28.812 1 98 263 ARG A N 1
ATOM 1984 C CA . ARG A 1 263 ? -1.983 -28.094 -29.406 1 98 263 ARG A CA 1
ATOM 1985 C C . ARG A 1 263 ? -2.66 -29.453 -29.516 1 98 263 ARG A C 1
ATOM 1987 O O . ARG A 1 263 ? -2.428 -30.328 -28.672 1 98 263 ARG A O 1
ATOM 1994 N N . PRO A 1 264 ? -3.311 -29.656 -30.594 1 97.56 264 PRO A N 1
ATOM 1995 C CA . PRO A 1 264 ? -4.098 -30.891 -30.734 1 97.56 264 PRO A CA 1
ATOM 1996 C C . PRO A 1 264 ? -3.244 -32.156 -30.641 1 97.56 264 PRO A C 1
ATOM 1998 O O . PRO A 1 264 ? -3.709 -33.188 -30.141 1 97.56 264 PRO A O 1
ATOM 2001 N N . ASP A 1 265 ? -2.043 -32.094 -31.141 1 97.88 265 ASP A N 1
ATOM 2002 C CA . ASP A 1 265 ? -1.162 -33.25 -31.094 1 97.88 265 ASP A CA 1
ATOM 2003 C C . ASP A 1 265 ? -0.834 -33.625 -29.641 1 97.88 265 ASP A C 1
ATOM 2005 O O . ASP A 1 265 ? -0.848 -34.812 -29.281 1 97.88 265 ASP A O 1
ATOM 2009 N N . ILE A 1 266 ? -0.569 -32.656 -28.828 1 98.31 266 ILE A N 1
ATOM 2010 C CA . ILE A 1 266 ? -0.262 -32.875 -27.422 1 98.31 266 ILE A CA 1
ATOM 2011 C C . ILE A 1 266 ? -1.504 -33.406 -26.703 1 98.31 266 ILE A C 1
ATOM 2013 O O . ILE A 1 266 ? -1.419 -34.344 -25.891 1 98.31 266 ILE A O 1
ATOM 2017 N N . GLN A 1 267 ? -2.645 -32.781 -26.953 1 98.44 267 GLN A N 1
ATOM 2018 C CA . GLN A 1 267 ? -3.881 -33.219 -26.328 1 98.44 267 GLN A CA 1
ATOM 2019 C C . GLN A 1 267 ? -4.152 -34.688 -26.625 1 98.44 267 GLN A C 1
ATOM 2021 O O . GLN A 1 267 ? -4.5 -35.469 -25.734 1 98.44 267 GLN A O 1
ATOM 2026 N N . ARG A 1 268 ? -3.992 -35.094 -27.906 1 98.31 268 ARG A N 1
ATOM 2027 C CA . ARG A 1 268 ? -4.207 -36.469 -28.312 1 98.31 268 ARG A CA 1
ATOM 2028 C C . ARG A 1 268 ? -3.275 -37.406 -27.562 1 98.31 268 ARG A C 1
ATOM 2030 O O . ARG A 1 268 ? -3.697 -38.469 -27.109 1 98.31 268 ARG A O 1
ATOM 2037 N N . GLN A 1 269 ? -2.061 -37 -27.453 1 98.12 269 GLN A N 1
ATOM 2038 C CA . GLN A 1 269 ? -1.067 -37.844 -26.781 1 98.12 269 GLN A CA 1
ATOM 2039 C C . GLN A 1 269 ? -1.452 -38.094 -25.328 1 98.12 269 GLN A C 1
ATOM 2041 O O . GLN A 1 269 ? -1.416 -39.25 -24.859 1 98.12 269 GLN A O 1
ATOM 2046 N N . VAL A 1 270 ? -1.853 -37.094 -24.625 1 98.44 270 VAL A N 1
ATOM 2047 C CA . VAL A 1 270 ? -2.148 -37.188 -23.203 1 98.44 270 VAL A CA 1
ATOM 2048 C C . VAL A 1 270 ? -3.443 -37.969 -23 1 98.44 270 VAL A C 1
ATOM 2050 O O . VAL A 1 270 ? -3.584 -38.719 -22.031 1 98.44 270 VAL A O 1
ATOM 2053 N N . ARG A 1 271 ? -4.375 -37.844 -23.922 1 98.12 271 ARG A N 1
ATOM 2054 C CA . ARG A 1 271 ? -5.629 -38.594 -23.844 1 98.12 271 ARG A CA 1
ATOM 2055 C C . ARG A 1 271 ? -5.406 -40.062 -24.125 1 98.12 271 ARG A C 1
ATOM 2057 O O . ARG A 1 271 ? -6.023 -40.938 -23.484 1 98.12 271 ARG A O 1
ATOM 2064 N N . GLU A 1 272 ? -4.539 -40.375 -25.047 1 98 272 GLU A N 1
ATOM 2065 C CA . GLU A 1 272 ? -4.262 -41.75 -25.422 1 98 272 GLU A CA 1
ATOM 2066 C C . GLU A 1 272 ? -3.389 -42.469 -24.391 1 98 272 GLU A C 1
ATOM 2068 O O . GLU A 1 272 ? -3.465 -43.688 -24.219 1 98 272 GLU A O 1
ATOM 2073 N N . SER A 1 273 ? -2.596 -41.719 -23.719 1 98.06 273 SER A N 1
ATOM 2074 C CA . SER A 1 273 ? -1.71 -42.25 -22.688 1 98.06 273 SER A CA 1
ATOM 2075 C C . SER A 1 273 ? -1.788 -41.375 -21.422 1 98.06 273 SER A C 1
ATOM 2077 O O . SER A 1 273 ? -0.884 -40.594 -21.141 1 98.06 273 SER A O 1
ATOM 2079 N N . PRO A 1 274 ? -2.785 -41.656 -20.609 1 97.06 274 PRO A N 1
ATOM 2080 C CA . PRO A 1 274 ? -3.025 -40.812 -19.422 1 97.06 274 PRO A CA 1
ATOM 2081 C C . PRO A 1 274 ? -1.826 -40.781 -18.484 1 97.06 274 PRO A C 1
ATOM 2083 O O . PRO A 1 274 ? -1.69 -39.844 -17.688 1 97.06 274 PRO A O 1
ATOM 2086 N N . GLU A 1 275 ? -0.897 -41.75 -18.531 1 96.56 275 GLU A N 1
ATOM 2087 C CA . GLU A 1 275 ? 0.288 -41.781 -17.688 1 96.56 275 GLU A CA 1
ATOM 2088 C C . GLU A 1 275 ? 1.259 -40.656 -18.031 1 96.56 275 GLU A C 1
ATOM 2090 O O . GLU A 1 275 ? 2.16 -40.344 -17.25 1 96.56 275 GLU A O 1
ATOM 2095 N N . LEU A 1 276 ? 1.028 -39.969 -19.219 1 97.69 276 LEU A N 1
ATOM 2096 C CA . LEU A 1 276 ? 1.895 -38.875 -19.672 1 97.69 276 LEU A CA 1
ATOM 2097 C C . LEU A 1 276 ? 1.501 -37.562 -19.016 1 97.69 276 LEU A C 1
ATOM 2099 O O . LEU A 1 276 ? 2.178 -36.562 -19.188 1 97.69 276 LEU A O 1
ATOM 2103 N N . LEU A 1 277 ? 0.434 -37.625 -18.219 1 98.12 277 LEU A N 1
ATOM 2104 C CA . LEU A 1 277 ? -0.042 -36.375 -17.625 1 98.12 277 LEU A CA 1
ATOM 2105 C C . LEU A 1 277 ? 1.037 -35.75 -16.75 1 98.12 277 LEU A C 1
ATOM 2107 O O . LEU A 1 277 ? 1.21 -34.531 -16.75 1 98.12 277 LEU A O 1
ATOM 2111 N N . GLY A 1 278 ? 1.75 -36.5 -15.953 1 97.56 278 GLY A N 1
ATOM 2112 C CA . GLY A 1 278 ? 2.852 -36 -15.156 1 97.56 278 GLY A CA 1
ATOM 2113 C C . GLY A 1 278 ? 3.92 -35.281 -15.984 1 97.56 278 GLY A C 1
ATOM 2114 O O . GLY A 1 278 ? 4.371 -34.188 -15.641 1 97.56 278 GLY A O 1
ATOM 2115 N N . ALA A 1 279 ? 4.336 -35.969 -17.062 1 97.88 279 ALA A N 1
ATOM 2116 C CA . ALA A 1 279 ? 5.324 -35.375 -17.969 1 97.88 279 ALA A CA 1
ATOM 2117 C C . ALA A 1 279 ? 4.805 -34.094 -18.594 1 97.88 279 ALA A C 1
ATOM 2119 O O . ALA A 1 279 ? 5.566 -33.156 -18.797 1 97.88 279 ALA A O 1
ATOM 2120 N N . PHE A 1 280 ? 3.523 -34.125 -18.922 1 98.31 280 PHE A N 1
ATOM 2121 C CA . PHE A 1 280 ? 2.893 -32.938 -19.484 1 98.31 280 PHE A CA 1
ATOM 2122 C C . PHE A 1 280 ? 2.971 -31.781 -18.5 1 98.31 280 PHE A C 1
ATOM 2124 O O . PHE A 1 280 ? 3.314 -30.656 -18.891 1 98.31 280 PHE A O 1
ATOM 2131 N N . ILE A 1 281 ? 2.662 -31.969 -17.234 1 98.5 281 ILE A N 1
ATOM 2132 C CA . ILE A 1 281 ? 2.686 -30.938 -16.219 1 98.5 281 ILE A CA 1
ATOM 2133 C C . ILE A 1 281 ? 4.105 -30.391 -16.047 1 98.5 281 ILE A C 1
ATOM 2135 O O . ILE A 1 281 ? 4.32 -29.188 -16.031 1 98.5 281 ILE A O 1
ATOM 2139 N N . GLU A 1 282 ? 5.113 -31.266 -16 1 98.31 282 GLU A N 1
ATOM 2140 C CA . GLU A 1 282 ? 6.5 -30.828 -15.867 1 98.31 282 GLU A CA 1
ATOM 2141 C C . GLU A 1 282 ? 6.941 -30.016 -17.078 1 98.31 282 GLU A C 1
ATOM 2143 O O . GLU A 1 282 ? 7.637 -29 -16.938 1 98.31 282 GLU A O 1
ATOM 2148 N N . GLU A 1 283 ? 6.559 -30.5 -18.25 1 98.38 283 GLU A N 1
ATOM 2149 C CA . 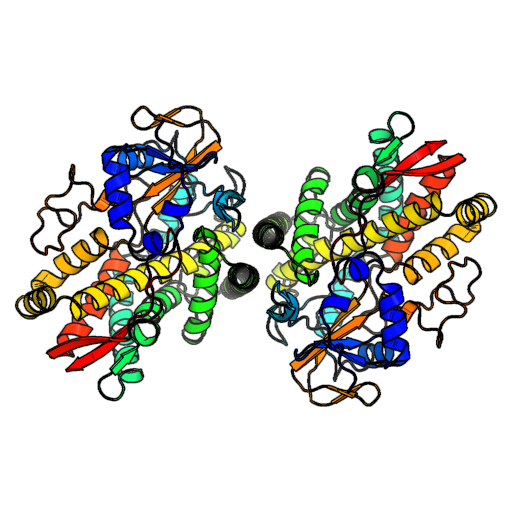GLU A 1 283 ? 6.922 -29.766 -19.453 1 98.38 283 GLU A CA 1
ATOM 2150 C C . GLU A 1 283 ? 6.23 -28.406 -19.5 1 98.38 283 GLU A C 1
ATOM 2152 O O . GLU A 1 283 ? 6.789 -27.438 -20 1 98.38 283 GLU A O 1
ATOM 2157 N N . THR A 1 284 ? 4.961 -28.344 -19.016 1 98.44 284 THR A N 1
ATOM 2158 C CA . THR A 1 284 ? 4.277 -27.062 -18.922 1 98.44 284 THR A CA 1
ATOM 2159 C C . THR A 1 284 ? 5.039 -26.109 -17.984 1 98.44 284 THR A C 1
ATOM 2161 O O . THR A 1 284 ? 5.219 -24.938 -18.312 1 98.44 284 THR A O 1
ATOM 2164 N N . LEU A 1 285 ? 5.496 -26.625 -16.844 1 98.19 285 LEU A N 1
ATOM 2165 C CA . LEU A 1 285 ? 6.266 -25.844 -15.875 1 98.19 285 LEU A CA 1
ATOM 2166 C C . LEU A 1 285 ? 7.562 -25.344 -16.5 1 98.19 285 LEU A C 1
ATOM 2168 O O . LEU A 1 285 ? 7.949 -24.188 -16.281 1 98.19 285 LEU A O 1
ATOM 2172 N N . ARG A 1 286 ? 8.211 -26.172 -17.266 1 97.88 286 ARG A N 1
ATOM 2173 C CA . ARG A 1 286 ? 9.445 -25.75 -17.922 1 97.88 286 ARG A CA 1
ATOM 2174 C C . ARG A 1 286 ? 9.164 -24.688 -18.969 1 97.88 286 ARG A C 1
ATOM 2176 O O . ARG A 1 286 ? 9.828 -23.656 -19.016 1 97.88 286 ARG A O 1
ATOM 2183 N N . PHE A 1 287 ? 8.195 -24.969 -19.812 1 97.62 287 PHE A N 1
ATOM 2184 C CA . PHE A 1 287 ? 7.91 -24.219 -21.031 1 97.62 287 PHE A CA 1
ATOM 2185 C C . PHE A 1 287 ? 7.297 -22.875 -20.719 1 97.62 287 PHE A C 1
ATOM 2187 O O . PHE A 1 287 ? 7.598 -21.875 -21.391 1 97.62 287 PHE A O 1
ATOM 2194 N N . GLU A 1 288 ? 6.379 -22.828 -19.766 1 97.5 288 GLU A N 1
ATOM 2195 C CA . GLU A 1 288 ? 5.703 -21.625 -19.312 1 97.5 288 GLU A CA 1
ATOM 2196 C C . GLU A 1 288 ? 5.742 -21.5 -17.781 1 97.5 288 GLU A C 1
ATOM 2198 O O . GLU A 1 288 ? 4.707 -21.625 -17.125 1 97.5 288 GLU A O 1
ATOM 2203 N N . PRO A 1 289 ? 6.961 -21.203 -17.266 1 97.31 289 PRO A N 1
ATOM 2204 C CA . PRO A 1 289 ? 6.992 -21.078 -15.805 1 97.31 289 PRO A CA 1
ATOM 2205 C C . PRO A 1 289 ? 6.02 -20.031 -15.281 1 97.31 289 PRO A C 1
ATOM 2207 O O . PRO A 1 289 ? 5.961 -18.922 -15.812 1 97.31 289 PRO A O 1
ATOM 2210 N N . PRO A 1 290 ? 5.262 -20.359 -14.227 1 96.31 290 PRO A N 1
ATOM 2211 C CA . PRO A 1 290 ? 4.273 -19.422 -13.68 1 96.31 290 PRO A CA 1
ATOM 2212 C C . PRO A 1 290 ? 4.891 -18.094 -13.242 1 96.31 290 PRO A C 1
ATOM 2214 O O . PRO A 1 290 ? 4.332 -17.031 -13.531 1 96.31 290 PRO A O 1
ATOM 2217 N N . PHE A 1 291 ? 5.941 -18.156 -12.539 1 93.12 291 PHE A N 1
ATOM 2218 C CA . PHE A 1 291 ? 6.812 -17.016 -12.305 1 93.12 291 PHE A CA 1
ATOM 2219 C C . PHE A 1 291 ? 8.07 -17.109 -13.156 1 93.12 291 PHE A C 1
ATOM 2221 O O . PHE A 1 291 ? 8.805 -18.094 -13.086 1 93.12 291 PHE A O 1
ATOM 2228 N N . ARG A 1 292 ? 8.328 -16.047 -13.891 1 92.81 292 ARG A N 1
ATOM 2229 C CA . ARG A 1 292 ? 9.391 -16.094 -14.883 1 92.81 292 ARG A CA 1
ATOM 2230 C C . ARG A 1 292 ? 10.742 -15.742 -14.266 1 92.81 292 ARG A C 1
ATOM 2232 O O . ARG A 1 292 ? 11.781 -15.859 -14.914 1 92.81 292 ARG A O 1
ATOM 2239 N N . GLY A 1 293 ? 10.664 -15.359 -13.023 1 92.19 293 GLY A N 1
ATOM 2240 C CA . GLY A 1 293 ? 11.93 -15.008 -12.398 1 92.19 293 GLY A CA 1
ATOM 2241 C C . GLY A 1 293 ? 11.789 -14.656 -10.922 1 92.19 293 GLY A C 1
ATOM 2242 O O . GLY A 1 293 ? 10.695 -14.75 -10.359 1 92.19 293 GLY A O 1
ATOM 2243 N N . HIS A 1 294 ? 12.977 -14.398 -10.328 1 94.62 294 HIS A N 1
ATOM 2244 C CA . HIS A 1 294 ? 13.086 -13.961 -8.938 1 94.62 294 HIS A CA 1
ATOM 2245 C C . HIS A 1 294 ? 14.219 -12.953 -8.773 1 94.62 294 HIS A C 1
ATOM 2247 O O . HIS A 1 294 ? 15.227 -13.023 -9.484 1 94.62 294 HIS A O 1
ATOM 2253 N N . TYR A 1 295 ? 14.023 -12.117 -7.844 1 96.31 295 TYR A N 1
ATOM 2254 C CA . TYR A 1 295 ? 15.039 -11.109 -7.582 1 96.31 295 TYR A CA 1
ATOM 2255 C C . TYR A 1 295 ? 16.062 -11.617 -6.57 1 96.31 295 TYR A C 1
ATOM 2257 O O . TYR A 1 295 ? 15.766 -12.5 -5.766 1 96.31 295 TYR A O 1
ATOM 2265 N N . ARG A 1 296 ? 17.281 -11.078 -6.652 1 97.62 296 ARG A N 1
ATOM 2266 C CA . ARG A 1 296 ? 18.312 -11.18 -5.629 1 97.62 296 ARG A CA 1
ATOM 2267 C C . ARG A 1 296 ? 18.922 -9.812 -5.328 1 97.62 296 ARG A C 1
ATOM 2269 O O . ARG A 1 296 ? 19.031 -8.969 -6.219 1 97.62 296 ARG A O 1
ATOM 2276 N N . HIS A 1 297 ? 19.25 -9.641 -4.102 1 97.88 297 HIS A N 1
ATOM 2277 C CA . HIS A 1 297 ? 20.031 -8.484 -3.686 1 97.88 297 HIS A CA 1
ATOM 2278 C C . HIS A 1 297 ? 21.516 -8.836 -3.623 1 97.88 297 HIS A C 1
ATOM 2280 O O . HIS A 1 297 ? 21.906 -9.867 -3.062 1 97.88 297 HIS A O 1
ATOM 2286 N N . VAL A 1 298 ? 22.375 -7.988 -4.215 1 98.31 298 VAL A N 1
ATOM 2287 C CA . VAL A 1 298 ? 23.812 -8.234 -4.211 1 98.31 298 VAL A CA 1
ATOM 2288 C C . VAL A 1 298 ? 24.438 -7.633 -2.955 1 98.31 298 VAL A C 1
ATOM 2290 O O . VAL A 1 298 ? 24.422 -6.418 -2.764 1 98.31 298 VAL A O 1
ATOM 2293 N N . TRP A 1 299 ? 25.062 -8.438 -2.143 1 96.44 299 TRP A N 1
ATOM 2294 C CA . TRP A 1 299 ? 25.562 -8.008 -0.838 1 96.44 299 TRP A CA 1
ATOM 2295 C C . TRP A 1 299 ? 26.891 -7.266 -0.978 1 96.44 299 TRP A C 1
ATOM 2297 O O . TRP A 1 299 ? 27.141 -6.309 -0.246 1 96.44 299 TRP A O 1
ATOM 2307 N N . ARG A 1 300 ? 27.797 -7.754 -1.816 1 96.38 300 ARG A N 1
ATOM 2308 C CA . ARG A 1 300 ? 29.125 -7.191 -1.965 1 96.38 300 ARG A CA 1
ATOM 2309 C C . ARG A 1 300 ? 29.562 -7.199 -3.426 1 96.38 300 ARG A C 1
ATOM 2311 O O . ARG A 1 300 ? 29.047 -7.965 -4.234 1 96.38 300 ARG A O 1
ATOM 2318 N N . ASP A 1 301 ? 30.516 -6.305 -3.695 1 97.94 301 ASP A N 1
ATOM 2319 C CA . ASP A 1 301 ? 31.094 -6.32 -5.039 1 97.94 301 ASP A CA 1
ATOM 2320 C C . ASP A 1 301 ? 31.547 -7.723 -5.43 1 97.94 301 ASP A C 1
ATOM 2322 O O . ASP A 1 301 ? 32.281 -8.367 -4.684 1 97.94 301 ASP A O 1
ATOM 2326 N N . THR A 1 302 ? 31.062 -8.188 -6.555 1 98 302 THR A N 1
ATOM 2327 C CA . THR A 1 302 ? 31.406 -9.531 -7 1 98 302 THR A CA 1
ATOM 2328 C C . THR A 1 302 ? 31.25 -9.656 -8.516 1 98 302 THR A C 1
ATOM 2330 O O . THR A 1 302 ? 31.188 -8.648 -9.219 1 98 302 THR A O 1
ATOM 2333 N N . THR A 1 303 ? 31.375 -10.938 -8.992 1 97.75 303 THR A N 1
ATOM 2334 C CA . THR A 1 303 ? 31.172 -11.227 -10.406 1 97.75 303 THR A CA 1
ATOM 2335 C C . THR A 1 303 ? 30.188 -12.391 -10.586 1 97.75 303 THR A C 1
ATOM 2337 O O . THR A 1 303 ? 30.031 -13.219 -9.688 1 97.75 303 THR A O 1
ATOM 2340 N N . LEU A 1 304 ? 29.516 -12.344 -11.617 1 97.94 304 LEU A N 1
ATOM 2341 C CA . LEU A 1 304 ? 28.656 -13.445 -12.047 1 97.94 304 LEU A CA 1
ATOM 2342 C C . LEU A 1 304 ? 28.875 -13.773 -13.516 1 97.94 304 LEU A C 1
ATOM 2344 O O . LEU A 1 304 ? 28.594 -12.953 -14.391 1 97.94 304 LEU A O 1
ATOM 2348 N N . ASP A 1 305 ? 29.438 -14.969 -13.781 1 95.75 305 ASP A N 1
ATOM 2349 C CA . ASP A 1 305 ? 29.812 -15.414 -15.117 1 95.75 305 ASP A CA 1
ATOM 2350 C C . ASP A 1 305 ? 30.688 -14.375 -15.812 1 95.75 305 ASP A C 1
ATOM 2352 O O . ASP A 1 305 ? 30.438 -14.008 -16.969 1 95.75 305 ASP A O 1
ATOM 2356 N N . GLY A 1 306 ? 31.562 -13.797 -15.109 1 93.69 306 GLY A N 1
ATOM 2357 C CA . GLY A 1 306 ? 32.562 -12.875 -15.641 1 93.69 306 GLY A CA 1
ATOM 2358 C C . GLY A 1 306 ? 32.062 -11.438 -15.664 1 93.69 306 GLY A C 1
ATOM 2359 O O . GLY A 1 306 ? 32.844 -10.523 -15.961 1 93.69 306 GLY A O 1
ATOM 2360 N N . VAL A 1 307 ? 30.844 -11.172 -15.367 1 94.94 307 VAL A N 1
ATOM 2361 C CA . VAL A 1 307 ? 30.281 -9.82 -15.367 1 94.94 307 VAL A CA 1
ATOM 2362 C C . VAL A 1 307 ? 30.391 -9.219 -13.961 1 94.94 307 VAL A C 1
ATOM 2364 O O . VAL A 1 307 ? 30 -9.859 -12.984 1 94.94 307 VAL A O 1
ATOM 2367 N N . ASP A 1 308 ? 30.875 -7.984 -13.867 1 96.56 308 ASP A N 1
ATOM 2368 C CA . ASP A 1 308 ? 30.938 -7.301 -12.578 1 96.56 308 ASP A CA 1
ATOM 2369 C C . ASP A 1 308 ? 29.547 -6.879 -12.109 1 96.56 308 ASP A C 1
ATOM 2371 O O . ASP A 1 308 ? 28.797 -6.25 -12.859 1 96.56 308 ASP A O 1
ATOM 2375 N N . VAL A 1 309 ? 29.219 -7.25 -10.93 1 97.56 309 VAL A N 1
ATOM 2376 C CA . VAL A 1 309 ? 27.969 -6.848 -10.289 1 97.56 309 VAL A CA 1
ATOM 2377 C C . VAL A 1 309 ? 28.266 -6.148 -8.969 1 97.56 309 VAL A C 1
ATOM 2379 O O . VAL A 1 309 ? 28.703 -6.789 -8.008 1 97.56 309 VAL A O 1
ATOM 2382 N N . PRO A 1 310 ? 28.047 -4.852 -8.844 1 97.88 310 PRO A N 1
ATOM 2383 C CA . PRO A 1 310 ? 28.422 -4.109 -7.641 1 97.88 310 PRO A CA 1
ATOM 2384 C C . PRO A 1 310 ? 27.5 -4.391 -6.457 1 97.88 310 PRO A C 1
ATOM 2386 O O . PRO A 1 310 ? 26.375 -4.852 -6.645 1 97.88 310 PRO A O 1
ATOM 2389 N N . ALA A 1 311 ? 28.016 -4.051 -5.293 1 97.69 311 ALA A N 1
ATOM 2390 C CA . ALA A 1 311 ? 27.188 -4.113 -4.09 1 97.69 311 ALA A CA 1
ATOM 2391 C C . ALA A 1 311 ? 25.922 -3.268 -4.246 1 97.69 311 ALA A C 1
ATOM 2393 O O . ALA A 1 311 ? 25.969 -2.191 -4.852 1 97.69 311 ALA A O 1
ATOM 2394 N N . ASP A 1 312 ? 24.781 -3.861 -3.752 1 96.38 312 ASP A N 1
ATOM 2395 C CA . ASP A 1 312 ? 23.484 -3.203 -3.67 1 96.38 312 ASP A CA 1
ATOM 2396 C C . ASP A 1 312 ? 22.781 -3.205 -5.027 1 96.38 312 ASP A C 1
ATOM 2398 O O . ASP A 1 312 ? 21.672 -2.68 -5.16 1 96.38 312 ASP A O 1
ATOM 2402 N N . ALA A 1 313 ? 23.438 -3.824 -6.016 1 97.56 313 ALA A N 1
ATOM 2403 C CA . ALA A 1 313 ? 22.703 -4.102 -7.246 1 97.56 313 ALA A CA 1
ATOM 2404 C C . ALA A 1 313 ? 21.656 -5.184 -7.027 1 97.56 313 ALA A C 1
ATOM 2406 O O . ALA A 1 313 ? 21.562 -5.758 -5.938 1 97.56 313 ALA A O 1
ATOM 2407 N N . HIS A 1 314 ? 20.844 -5.387 -8.047 1 97.81 314 HIS A N 1
ATOM 2408 C CA . HIS A 1 314 ? 19.781 -6.383 -8.008 1 97.81 314 HIS A CA 1
ATOM 2409 C C . HIS A 1 314 ? 19.844 -7.301 -9.227 1 97.81 314 HIS A C 1
ATOM 2411 O O . HIS A 1 314 ? 20.031 -6.84 -10.352 1 97.81 314 HIS A O 1
ATOM 2417 N N . LEU A 1 315 ? 19.719 -8.531 -8.938 1 98.12 315 LEU A N 1
ATOM 2418 C CA . LEU A 1 315 ? 19.594 -9.484 -10.031 1 98.12 315 LEU A CA 1
ATOM 2419 C C . LEU A 1 315 ? 18.125 -9.836 -10.273 1 98.12 315 LEU A C 1
ATOM 2421 O O . LEU A 1 315 ? 17.344 -9.914 -9.328 1 98.12 315 LEU A O 1
ATOM 2425 N N . LEU A 1 316 ? 17.766 -9.984 -11.492 1 97.19 316 LEU A N 1
ATOM 2426 C CA . LEU A 1 316 ? 16.547 -10.68 -11.906 1 97.19 316 LEU A CA 1
ATOM 2427 C C . LEU A 1 316 ? 16.891 -12.008 -12.578 1 97.19 316 LEU A C 1
ATOM 2429 O O . LEU A 1 316 ? 17.328 -12.039 -13.734 1 97.19 316 LEU A O 1
ATOM 2433 N N . LEU A 1 317 ? 16.75 -13.086 -11.82 1 97.88 317 LEU A N 1
ATOM 2434 C CA . LEU A 1 317 ? 16.969 -14.422 -12.352 1 97.88 317 LEU A CA 1
ATOM 2435 C C . LEU A 1 317 ? 15.812 -14.852 -13.25 1 97.88 317 LEU A C 1
ATOM 2437 O O . LEU A 1 317 ? 14.68 -15.008 -12.789 1 97.88 317 LEU A O 1
ATOM 2441 N N . LEU A 1 318 ? 16.078 -15.062 -14.508 1 97.25 318 LEU A N 1
ATOM 2442 C CA . LEU A 1 318 ? 15.031 -15.375 -15.469 1 97.25 318 LEU A CA 1
ATOM 2443 C C . LEU A 1 318 ? 14.883 -16.875 -15.641 1 97.25 318 LEU A C 1
ATOM 2445 O O . LEU A 1 318 ? 15.5 -17.469 -16.531 1 97.25 318 LEU A O 1
ATOM 2449 N N . TRP A 1 319 ? 13.922 -17.438 -14.852 1 95.56 319 TRP A N 1
ATOM 2450 C CA . TRP A 1 319 ? 13.602 -18.859 -14.961 1 95.56 319 TRP A CA 1
ATOM 2451 C C . TRP A 1 319 ? 13.203 -19.234 -16.391 1 95.56 319 TRP A C 1
ATOM 2453 O O . TRP A 1 319 ? 13.617 -20.266 -16.906 1 95.56 319 TRP A O 1
ATOM 2463 N N . GLY A 1 320 ? 12.398 -18.359 -16.938 1 95.81 320 GLY A N 1
ATOM 2464 C CA . GLY A 1 320 ? 11.898 -18.625 -18.281 1 95.81 320 GLY A CA 1
ATOM 2465 C C . GLY A 1 320 ? 13 -18.75 -19.312 1 95.81 320 GLY A C 1
ATOM 2466 O O . GLY A 1 320 ? 12.914 -19.562 -20.234 1 95.81 320 GLY A O 1
ATOM 2467 N N . ALA A 1 321 ? 13.977 -17.938 -19.172 1 97.25 321 ALA A N 1
ATOM 2468 C CA . ALA A 1 321 ? 15.117 -18 -20.078 1 97.25 321 ALA A CA 1
ATOM 2469 C C . ALA A 1 321 ? 15.977 -19.219 -19.797 1 97.25 321 ALA A C 1
ATOM 2471 O O . ALA A 1 321 ? 16.375 -19.938 -20.734 1 97.25 321 ALA A O 1
ATOM 2472 N N . ALA A 1 322 ? 16.234 -19.5 -18.578 1 97.56 322 ALA A N 1
ATOM 2473 C CA . ALA A 1 322 ? 17.062 -20.625 -18.188 1 97.56 322 ALA A CA 1
ATOM 2474 C C . ALA A 1 322 ? 16.422 -21.953 -18.578 1 97.56 322 ALA A C 1
ATOM 2476 O O . ALA A 1 322 ? 17.125 -22.875 -19 1 97.56 322 ALA A O 1
ATOM 2477 N N . ASN A 1 323 ? 15.156 -22.031 -18.453 1 97.56 323 ASN A N 1
ATOM 2478 C CA . ASN A 1 323 ? 14.414 -23.25 -18.75 1 97.56 323 ASN A CA 1
ATOM 2479 C C . ASN A 1 323 ? 14.391 -23.531 -20.25 1 97.56 323 ASN A C 1
ATOM 2481 O O . ASN A 1 323 ? 13.914 -24.594 -20.688 1 97.56 323 ASN A O 1
ATOM 2485 N N . ARG A 1 324 ? 14.961 -22.625 -21.016 1 97.12 324 ARG A N 1
ATOM 2486 C CA . ARG A 1 324 ? 15.031 -22.828 -22.453 1 97.12 324 ARG A CA 1
ATOM 2487 C C . ARG A 1 324 ? 16.469 -22.672 -22.969 1 97.12 324 ARG A C 1
ATOM 2489 O O . ARG A 1 324 ? 16.688 -22.359 -24.141 1 97.12 324 ARG A O 1
ATOM 2496 N N . ASP A 1 325 ? 17.359 -22.766 -22.094 1 97.38 325 ASP A N 1
ATOM 2497 C CA . ASP A 1 325 ? 18.766 -22.703 -22.453 1 97.38 325 ASP A CA 1
ATOM 2498 C C . ASP A 1 325 ? 19.203 -23.953 -23.203 1 97.38 325 ASP A C 1
ATOM 2500 O O . ASP A 1 325 ? 19.156 -25.062 -22.641 1 97.38 325 ASP A O 1
ATOM 2504 N N . PRO A 1 326 ? 19.656 -23.844 -24.422 1 95.81 326 PRO A N 1
ATOM 2505 C CA . PRO A 1 326 ? 20.047 -25.016 -25.203 1 95.81 326 PRO A CA 1
ATOM 2506 C C . PRO A 1 326 ? 21.266 -25.734 -24.641 1 95.81 326 PRO A C 1
ATOM 2508 O O . PRO A 1 326 ? 21.531 -26.875 -25 1 95.81 326 PRO A O 1
ATOM 2511 N N . ALA A 1 327 ? 21.953 -25.078 -23.797 1 93.75 327 ALA A N 1
ATOM 2512 C CA . ALA A 1 327 ? 23.094 -25.719 -23.141 1 93.75 327 ALA A CA 1
ATOM 2513 C C . ALA A 1 327 ? 22.625 -26.766 -22.141 1 93.75 327 ALA A C 1
ATOM 2515 O O . ALA A 1 327 ? 23.375 -27.688 -21.797 1 93.75 327 ALA A O 1
ATOM 2516 N N . HIS A 1 328 ? 21.391 -26.719 -21.812 1 94 328 HIS A N 1
ATOM 2517 C CA . HIS A 1 328 ? 20.906 -27.594 -20.766 1 94 328 HIS A CA 1
ATOM 2518 C C . HIS A 1 328 ? 19.734 -28.453 -21.25 1 94 328 HIS A C 1
ATOM 2520 O O . HIS A 1 328 ? 19.547 -29.562 -20.766 1 94 328 HIS A O 1
ATOM 2526 N N . PHE A 1 329 ? 18.969 -27.906 -22.141 1 95.69 329 PHE A N 1
ATOM 2527 C CA . PHE A 1 329 ? 17.797 -28.625 -22.641 1 95.69 329 PHE A CA 1
ATOM 2528 C C . PHE A 1 329 ? 17.891 -28.844 -24.141 1 95.69 329 PHE A C 1
ATOM 2530 O O . PHE A 1 329 ? 18.156 -27.906 -24.906 1 95.69 329 PHE A O 1
ATOM 2537 N N . GLU A 1 330 ? 17.609 -30.094 -24.5 1 94.56 330 GLU A N 1
ATOM 2538 C CA . GLU A 1 330 ? 17.531 -30.406 -25.922 1 94.56 330 GLU A CA 1
ATOM 2539 C C . GLU A 1 330 ? 16.25 -29.859 -26.531 1 94.56 330 GLU A C 1
ATOM 2541 O O . GLU A 1 330 ? 15.164 -30.062 -26 1 94.56 330 GLU A O 1
ATOM 2546 N N . GLU A 1 331 ? 16.359 -29.156 -27.672 1 95.75 331 GLU A N 1
ATOM 2547 C CA . GLU A 1 331 ? 15.211 -28.531 -28.344 1 95.75 331 GLU A CA 1
ATOM 2548 C C . GLU A 1 331 ? 14.336 -27.766 -27.344 1 95.75 331 GLU A C 1
ATOM 2550 O O . GLU A 1 331 ? 13.133 -28.031 -27.25 1 95.75 331 GLU A O 1
ATOM 2555 N N . PRO A 1 332 ? 14.961 -26.828 -26.688 1 96 332 PRO A N 1
ATOM 2556 C CA . PRO A 1 332 ? 14.297 -26.203 -25.547 1 96 332 PRO A CA 1
ATOM 2557 C C . PRO A 1 332 ? 13.016 -25.469 -25.953 1 96 332 PRO A C 1
ATOM 2559 O O . PRO A 1 332 ? 12.141 -25.25 -25.109 1 96 332 PRO A O 1
ATOM 2562 N N . ASN A 1 333 ? 12.828 -25.062 -27.188 1 96.69 333 ASN A N 1
ATOM 2563 C CA . ASN A 1 333 ? 11.656 -24.297 -27.625 1 96.69 333 ASN A CA 1
ATOM 2564 C C . ASN A 1 333 ? 10.539 -25.219 -28.094 1 96.69 333 ASN A C 1
ATOM 2566 O O . ASN A 1 333 ? 9.43 -24.766 -28.375 1 96.69 333 ASN A O 1
ATOM 2570 N N . ALA A 1 334 ? 10.82 -26.484 -28.141 1 96.44 334 ALA A N 1
ATOM 2571 C CA . ALA A 1 334 ? 9.789 -27.469 -28.469 1 96.44 334 ALA A CA 1
ATOM 2572 C C . ALA A 1 334 ? 9.125 -28 -27.203 1 96.44 334 ALA A C 1
ATOM 2574 O O . ALA A 1 334 ? 9.797 -28.234 -26.188 1 96.44 334 ALA A O 1
ATOM 2575 N N . PHE A 1 335 ? 7.84 -28.141 -27.312 1 97.5 335 PHE A N 1
ATOM 2576 C CA . PHE A 1 335 ? 7.105 -28.797 -26.234 1 97.5 335 PHE A CA 1
ATOM 2577 C C . PHE A 1 335 ? 7.082 -30.312 -26.438 1 97.5 335 PHE A C 1
ATOM 2579 O O . PHE A 1 335 ? 6.516 -30.797 -27.422 1 97.5 335 PHE A O 1
ATOM 2586 N N . ARG A 1 336 ? 7.719 -31.016 -25.469 1 95.31 336 ARG A N 1
ATOM 2587 C CA . ARG A 1 336 ? 7.895 -32.469 -25.625 1 95.31 336 ARG A CA 1
ATOM 2588 C C . ARG A 1 336 ? 7.508 -33.219 -24.359 1 95.31 336 ARG A C 1
ATOM 2590 O O . ARG A 1 336 ? 7.84 -32.781 -23.25 1 95.31 336 ARG A O 1
ATOM 2597 N N . LEU A 1 337 ? 6.859 -34.312 -24.562 1 96.88 337 LEU A N 1
ATOM 2598 C CA . LEU A 1 337 ? 6.434 -35.125 -23.406 1 96.88 337 LEU A CA 1
ATOM 2599 C C . LEU A 1 337 ? 7.449 -36.219 -23.094 1 96.88 337 LEU A C 1
ATOM 2601 O O . LEU A 1 337 ? 7.371 -36.844 -22.047 1 96.88 337 LEU A O 1
ATOM 2605 N N . ASP A 1 338 ? 8.453 -36.344 -23.875 1 95.06 338 ASP A N 1
ATOM 2606 C CA . ASP A 1 338 ? 9.398 -37.438 -23.719 1 95.06 338 ASP A CA 1
ATOM 2607 C C . ASP A 1 338 ? 10.773 -36.938 -23.297 1 95.06 338 ASP A C 1
ATOM 2609 O O . ASP A 1 338 ? 11.789 -37.594 -23.547 1 95.06 338 ASP A O 1
ATOM 2613 N N . ARG A 1 339 ? 10.82 -35.719 -22.828 1 93.31 339 ARG A N 1
ATOM 2614 C CA . ARG A 1 339 ? 12.102 -35.156 -22.391 1 93.31 339 ARG A CA 1
ATOM 2615 C C . ARG A 1 339 ? 12.727 -36.031 -21.297 1 93.31 339 ARG A C 1
ATOM 2617 O O . ARG A 1 339 ? 12.047 -36.406 -20.344 1 93.31 339 ARG A O 1
ATOM 2624 N N . SER A 1 340 ? 13.961 -36.344 -21.5 1 83.31 340 SER A N 1
ATOM 2625 C CA . SER A 1 340 ? 14.695 -37 -20.422 1 83.31 340 SER A CA 1
ATOM 2626 C C . SER A 1 340 ? 14.93 -36.062 -19.25 1 83.31 340 SER A C 1
ATOM 2628 O O . SER A 1 340 ? 15.242 -34.906 -19.422 1 83.31 340 SER A O 1
ATOM 2630 N N . GLY A 1 341 ? 14.609 -36.438 -18.031 1 78.56 341 GLY A N 1
ATOM 2631 C CA . GLY A 1 341 ? 14.836 -35.594 -16.859 1 78.56 341 GLY A CA 1
ATOM 2632 C C . GLY A 1 341 ? 13.828 -34.469 -16.734 1 78.56 341 GLY A C 1
ATOM 2633 O O . GLY A 1 341 ? 14.195 -33.312 -16.438 1 78.56 341 GLY A O 1
ATOM 2634 N N . GLY A 1 342 ? 12.711 -34.625 -17.078 1 77.62 342 GLY A N 1
ATOM 2635 C CA . GLY A 1 342 ? 11.641 -33.656 -17.172 1 77.62 342 GLY A CA 1
ATOM 2636 C C . GLY A 1 342 ? 11.531 -32.781 -15.938 1 77.62 342 GLY A C 1
ATOM 2637 O O . GLY A 1 342 ? 11.047 -31.641 -16.016 1 77.62 342 GLY A O 1
ATOM 2638 N N . LYS A 1 343 ? 12.039 -33.156 -14.844 1 81.12 343 LYS A N 1
ATOM 2639 C CA . LYS A 1 343 ? 11.945 -32.406 -13.617 1 81.12 343 LYS A CA 1
ATOM 2640 C C . LYS A 1 343 ? 13.203 -31.562 -13.398 1 81.12 343 LYS A C 1
ATOM 2642 O O . LYS A 1 343 ? 13.352 -30.906 -12.367 1 81.12 343 LYS A O 1
ATOM 2647 N N . GLY A 1 344 ? 14.039 -31.453 -14.328 1 91.75 344 GLY A N 1
ATOM 2648 C CA . GLY A 1 344 ? 15.312 -30.766 -14.18 1 91.75 344 GLY A CA 1
ATOM 2649 C C . GLY A 1 344 ? 15.227 -29.266 -14.414 1 91.75 344 GLY A C 1
ATOM 2650 O O . GLY A 1 344 ? 16.25 -28.578 -14.492 1 91.75 344 GLY A O 1
ATOM 2651 N N . HIS A 1 345 ? 14 -28.75 -14.539 1 96.38 345 HIS A N 1
ATOM 2652 C CA . HIS A 1 345 ? 13.828 -27.312 -14.734 1 96.38 345 HIS A CA 1
ATOM 2653 C C . HIS A 1 345 ? 13.922 -26.562 -13.406 1 96.38 345 HIS A C 1
ATOM 2655 O O . HIS A 1 345 ? 13.969 -27.172 -12.344 1 96.38 345 HIS A O 1
ATOM 2661 N N . VAL A 1 346 ? 13.984 -25.234 -13.477 1 96.38 346 VAL A N 1
ATOM 2662 C CA . VAL A 1 346 ? 14.242 -24.438 -12.281 1 96.38 346 VAL A CA 1
ATOM 2663 C C . VAL A 1 346 ? 13 -23.625 -11.922 1 96.38 346 VAL A C 1
ATOM 2665 O O . VAL A 1 346 ? 13.086 -22.641 -11.195 1 96.38 346 VAL A O 1
ATOM 2668 N N . THR A 1 347 ? 11.844 -24.062 -12.445 1 96.94 347 THR A N 1
ATOM 2669 C CA . THR A 1 347 ? 10.602 -23.328 -12.25 1 96.94 347 THR A CA 1
ATOM 2670 C C . THR A 1 347 ? 10.289 -23.172 -10.766 1 96.94 347 THR A C 1
ATOM 2672 O O . THR A 1 347 ? 9.773 -22.141 -10.336 1 96.94 347 THR A O 1
ATOM 2675 N N . PHE A 1 348 ? 10.664 -24.141 -9.961 1 95.81 348 PHE A N 1
ATOM 2676 C CA . PHE A 1 348 ? 10.391 -24.109 -8.531 1 95.81 348 PHE A CA 1
ATOM 2677 C C . PHE A 1 348 ? 11.602 -23.594 -7.758 1 95.81 348 PHE A C 1
ATOM 2679 O O . PHE A 1 348 ? 11.656 -23.719 -6.531 1 95.81 348 PHE A O 1
ATOM 2686 N N . GLY A 1 349 ? 12.516 -23.078 -8.453 1 94.12 349 GLY A N 1
ATOM 2687 C CA . GLY A 1 349 ? 13.766 -22.672 -7.828 1 94.12 349 GLY A CA 1
ATOM 2688 C C . GLY A 1 349 ? 14.703 -23.828 -7.551 1 94.12 349 GLY A C 1
ATOM 2689 O O . GLY A 1 349 ? 14.484 -24.938 -8.039 1 94.12 349 GLY A O 1
ATOM 2690 N N . LYS A 1 350 ? 15.766 -23.5 -6.883 1 93.94 350 LYS A N 1
ATOM 2691 C CA . LYS A 1 350 ? 16.781 -24.484 -6.523 1 93.94 350 LYS A CA 1
ATOM 2692 C C . LYS A 1 350 ? 17.5 -24.078 -5.238 1 93.94 350 LYS A C 1
ATOM 2694 O O . LYS A 1 350 ? 17.375 -22.953 -4.773 1 93.94 350 LYS A O 1
ATOM 2699 N N . GLY A 1 351 ? 18.188 -25.094 -4.664 1 92.69 351 GLY A N 1
ATOM 2700 C CA . GLY A 1 351 ? 18.938 -24.812 -3.455 1 92.69 351 GLY A CA 1
ATOM 2701 C C . GLY A 1 351 ? 18.078 -24.672 -2.221 1 92.69 351 GLY A C 1
ATOM 2702 O O . GLY A 1 351 ? 17.047 -25.344 -2.09 1 92.69 351 GLY A O 1
ATOM 2703 N N . VAL A 1 352 ? 18.453 -23.797 -1.329 1 94.12 352 VAL A N 1
ATOM 2704 C CA . VAL A 1 352 ? 17.812 -23.688 -0.024 1 94.12 352 VAL A CA 1
ATOM 2705 C C . VAL A 1 352 ? 16.438 -23.062 -0.182 1 94.12 352 VAL A C 1
ATOM 2707 O O . VAL A 1 352 ? 15.555 -23.281 0.655 1 94.12 352 VAL A O 1
ATOM 2710 N N . HIS A 1 353 ? 16.203 -22.375 -1.329 1 94.69 353 HIS A N 1
ATOM 2711 C CA . HIS A 1 353 ? 14.93 -21.703 -1.506 1 94.69 353 HIS A CA 1
ATOM 2712 C C . HIS A 1 353 ? 14.023 -22.469 -2.461 1 94.69 353 HIS A C 1
ATOM 2714 O O . HIS A 1 353 ? 13.086 -21.891 -3.031 1 94.69 353 HIS A O 1
ATOM 2720 N N . PHE A 1 354 ? 14.398 -23.75 -2.678 1 95 354 PHE A N 1
ATOM 2721 C CA . PHE A 1 354 ? 13.469 -24.562 -3.459 1 95 354 PHE A CA 1
ATOM 2722 C C . PHE A 1 354 ? 12.055 -24.453 -2.898 1 95 354 PHE A C 1
ATOM 2724 O O . PHE A 1 354 ? 11.859 -24.469 -1.682 1 95 354 PHE A O 1
ATOM 2731 N N . CYS A 1 355 ? 11.133 -24.391 -3.744 1 93.94 355 CYS A N 1
ATOM 2732 C CA . CYS A 1 355 ? 9.766 -24.062 -3.375 1 93.94 355 CYS A CA 1
ATOM 2733 C C . CYS A 1 355 ? 9.188 -25.094 -2.422 1 93.94 355 CYS A C 1
ATOM 2735 O O . CYS A 1 355 ? 9.086 -26.281 -2.771 1 93.94 355 CYS A O 1
ATOM 2737 N N . VAL A 1 356 ? 8.703 -24.672 -1.38 1 90 356 VAL A N 1
ATOM 2738 C CA . VAL A 1 356 ? 8.141 -25.547 -0.359 1 90 356 VAL A CA 1
ATOM 2739 C C . VAL A 1 356 ? 6.785 -26.078 -0.821 1 90 356 VAL A C 1
ATOM 2741 O O . VAL A 1 356 ? 6.363 -27.172 -0.411 1 90 356 VAL A O 1
ATOM 2744 N N . GLY A 1 357 ? 6.148 -25.422 -1.777 1 90.94 357 GLY A N 1
ATOM 2745 C CA . GLY A 1 357 ? 4.816 -25.797 -2.232 1 90.94 357 GLY A CA 1
ATOM 2746 C C . GLY A 1 357 ? 4.824 -26.562 -3.547 1 90.94 357 GLY A C 1
ATOM 2747 O O . GLY A 1 357 ? 3.771 -26.781 -4.148 1 90.94 357 GLY A O 1
ATOM 2748 N N . ALA A 1 358 ? 5.973 -26.984 -4.023 1 93.12 358 ALA A N 1
ATOM 2749 C CA . ALA A 1 358 ? 6.102 -27.609 -5.336 1 93.12 358 ALA A CA 1
ATOM 2750 C C . ALA A 1 358 ? 5.211 -28.844 -5.441 1 93.12 358 ALA A C 1
ATOM 2752 O O . ALA A 1 358 ? 4.512 -29.031 -6.441 1 93.12 358 ALA A O 1
ATOM 2753 N N . ALA A 1 359 ? 5.188 -29.672 -4.371 1 92.56 359 ALA A N 1
ATOM 2754 C CA . ALA A 1 359 ? 4.406 -30.906 -4.395 1 92.56 359 ALA A CA 1
ATOM 2755 C C . ALA A 1 359 ? 2.912 -30.609 -4.445 1 92.56 359 ALA A C 1
ATOM 2757 O O . ALA A 1 359 ? 2.164 -31.281 -5.156 1 92.56 359 ALA A O 1
ATOM 2758 N N . LEU A 1 360 ? 2.516 -29.625 -3.725 1 92.25 360 LEU A N 1
ATOM 2759 C CA . LEU A 1 360 ? 1.106 -29.25 -3.699 1 92.25 360 LEU A CA 1
ATOM 2760 C C . LEU A 1 360 ? 0.667 -28.688 -5.051 1 92.25 360 LEU A C 1
ATOM 2762 O O . LEU A 1 360 ? -0.434 -28.984 -5.52 1 92.25 360 LEU A O 1
ATOM 2766 N N . ALA A 1 361 ? 1.475 -27.859 -5.637 1 94.44 361 ALA A N 1
ATOM 2767 C CA . ALA A 1 361 ? 1.176 -27.312 -6.957 1 94.44 361 ALA A CA 1
ATOM 2768 C C . ALA A 1 361 ? 1.002 -28.422 -7.988 1 94.44 361 ALA A C 1
ATOM 2770 O O . ALA A 1 361 ? 0.054 -28.406 -8.773 1 94.44 361 ALA A O 1
ATOM 2771 N N . ARG A 1 362 ? 1.908 -29.391 -7.957 1 95.62 362 ARG A N 1
ATOM 2772 C CA . ARG A 1 362 ? 1.842 -30.531 -8.867 1 95.62 362 ARG A CA 1
ATOM 2773 C C . ARG A 1 362 ? 0.579 -31.359 -8.625 1 95.62 362 ARG A C 1
ATOM 2775 O O . ARG A 1 362 ? -0.072 -31.797 -9.578 1 95.62 362 ARG A O 1
ATOM 2782 N N . LEU A 1 363 ? 0.293 -31.531 -7.375 1 95.81 363 LEU A N 1
ATOM 2783 C CA . LEU A 1 363 ? -0.882 -32.312 -7.012 1 95.81 363 LEU A CA 1
ATOM 2784 C C . LEU A 1 363 ? -2.156 -31.641 -7.52 1 95.81 363 LEU A C 1
ATOM 2786 O O . LEU A 1 363 ? -3.018 -32.312 -8.102 1 95.81 363 LEU A O 1
ATOM 2790 N N . GLU A 1 364 ? -2.275 -30.359 -7.285 1 96.94 364 GLU A N 1
ATOM 2791 C CA . GLU A 1 364 ? -3.443 -29.641 -7.766 1 96.94 364 GLU A CA 1
ATOM 2792 C C . GLU A 1 364 ? -3.559 -29.719 -9.289 1 96.94 364 GLU A C 1
ATOM 2794 O O . GLU A 1 364 ? -4.652 -29.906 -9.82 1 96.94 364 GLU A O 1
ATOM 2799 N N . ALA A 1 365 ? -2.443 -29.531 -9.953 1 98.06 365 ALA A N 1
ATOM 2800 C CA . ALA A 1 365 ? -2.438 -29.609 -11.414 1 98.06 365 ALA A CA 1
ATOM 2801 C C . ALA A 1 365 ? -2.879 -30.984 -11.898 1 98.06 365 ALA A C 1
ATOM 2803 O O . ALA A 1 365 ? -3.674 -31.094 -12.836 1 98.06 365 ALA A O 1
ATOM 2804 N N . GLN A 1 366 ? -2.385 -32.031 -11.219 1 98.19 366 GLN A N 1
ATOM 2805 C CA . GLN A 1 366 ? -2.746 -33.375 -11.578 1 98.19 366 GLN A CA 1
ATOM 2806 C C . GLN A 1 366 ? -4.25 -33.625 -11.445 1 98.19 366 GLN A C 1
ATOM 2808 O O . GLN A 1 366 ? -4.879 -34.188 -12.344 1 98.19 366 GLN A O 1
ATOM 2813 N N . ILE A 1 367 ? -4.762 -33.156 -10.375 1 98.25 367 ILE A N 1
ATOM 2814 C CA . ILE A 1 367 ? -6.176 -33.375 -10.086 1 98.25 367 ILE A CA 1
ATOM 2815 C C . ILE A 1 367 ? -7.027 -32.625 -11.109 1 98.25 367 ILE A C 1
ATOM 2817 O O . ILE A 1 367 ? -7.906 -33.219 -11.742 1 98.25 367 ILE A O 1
ATOM 2821 N N . VAL A 1 368 ? -6.773 -31.391 -11.32 1 98.62 368 VAL A N 1
ATOM 2822 C CA . VAL A 1 368 ? -7.617 -30.516 -12.133 1 98.62 368 VAL A CA 1
ATOM 2823 C C . VAL A 1 368 ? -7.512 -30.922 -13.602 1 98.62 368 VAL A C 1
ATOM 2825 O O . VAL A 1 368 ? -8.523 -31.016 -14.297 1 98.62 368 VAL A O 1
ATOM 2828 N N . LEU A 1 369 ? -6.328 -31.188 -14.086 1 98.75 369 LEU A N 1
ATOM 2829 C CA . LEU A 1 369 ? -6.133 -31.5 -15.492 1 98.75 369 LEU A CA 1
ATOM 2830 C C . LEU A 1 369 ? -6.641 -32.906 -15.82 1 98.75 369 LEU A C 1
ATOM 2832 O O . LEU A 1 369 ? -7.164 -33.156 -16.906 1 98.75 369 LEU A O 1
ATOM 2836 N N . ARG A 1 370 ? -6.426 -33.844 -14.875 1 98.44 370 ARG A N 1
ATOM 2837 C CA . ARG A 1 370 ? -7.008 -35.156 -15.07 1 98.44 370 ARG A CA 1
ATOM 2838 C C . ARG A 1 370 ? -8.523 -35.094 -15.219 1 98.44 370 ARG A C 1
ATOM 2840 O O . ARG A 1 370 ? -9.102 -35.688 -16.109 1 98.44 370 ARG A O 1
ATOM 2847 N N . LYS A 1 371 ? -9.102 -34.344 -14.383 1 97.94 371 LYS A N 1
ATOM 2848 C CA . LYS A 1 371 ? -10.555 -34.188 -14.438 1 97.94 371 LYS A CA 1
ATOM 2849 C C . LYS A 1 371 ? -10.992 -33.5 -15.734 1 97.94 371 LYS A C 1
ATOM 2851 O O . LYS A 1 371 ? -12.047 -33.844 -16.281 1 97.94 371 LYS A O 1
ATOM 2856 N N . LEU A 1 372 ? -10.266 -32.5 -16.109 1 98.19 372 LEU A N 1
ATOM 2857 C CA . LEU A 1 372 ? -10.562 -31.812 -17.375 1 98.19 372 LEU A CA 1
ATOM 2858 C C . LEU A 1 372 ? -10.547 -32.812 -18.531 1 98.19 372 LEU A C 1
ATOM 2860 O O . LEU A 1 372 ? -11.461 -32.812 -19.359 1 98.19 372 LEU A O 1
ATOM 2864 N N . LEU A 1 373 ? -9.562 -33.688 -18.562 1 98.31 373 LEU A N 1
ATOM 2865 C CA . LEU A 1 373 ? -9.391 -34.656 -19.656 1 98.31 373 LEU A CA 1
ATOM 2866 C C . LEU A 1 373 ? -10.43 -35.781 -19.547 1 98.31 373 LEU A C 1
ATOM 2868 O O . LEU A 1 373 ? -10.953 -36.219 -20.578 1 98.31 373 LEU A O 1
ATOM 2872 N N . ASP A 1 374 ? -10.766 -36.188 -18.328 1 97.12 374 ASP A N 1
ATOM 2873 C CA . ASP A 1 374 ? -11.703 -37.281 -18.125 1 97.12 374 ASP A CA 1
ATOM 2874 C C . ASP A 1 374 ? -13.133 -36.844 -18.453 1 97.12 374 ASP A C 1
ATOM 2876 O O . ASP A 1 374 ? -13.93 -37.656 -18.938 1 97.12 374 ASP A O 1
ATOM 2880 N N . ARG A 1 375 ? -13.422 -35.656 -18.234 1 96.19 375 ARG A N 1
ATOM 2881 C CA . ARG A 1 375 ? -14.805 -35.188 -18.344 1 96.19 375 ARG A CA 1
ATOM 2882 C C . ARG A 1 375 ? -15.086 -34.656 -19.75 1 96.19 375 ARG A C 1
ATOM 2884 O O . ARG A 1 375 ? -16.203 -34.25 -20.047 1 96.19 375 ARG A O 1
ATOM 2891 N N . THR A 1 376 ? -14.125 -34.656 -20.562 1 97.69 376 THR A N 1
ATOM 2892 C CA . THR A 1 376 ? -14.289 -34.156 -21.922 1 97.69 376 THR A CA 1
ATOM 2893 C C . THR A 1 376 ? -13.711 -35.125 -22.938 1 97.69 376 THR A C 1
ATOM 2895 O O . THR A 1 376 ? -12.828 -35.938 -22.625 1 97.69 376 THR A O 1
ATOM 2898 N N . SER A 1 377 ? -14.203 -35 -24.156 1 97.25 377 SER A N 1
ATOM 2899 C CA . SER A 1 377 ? -13.617 -35.781 -25.266 1 97.25 377 SER A CA 1
ATOM 2900 C C . SER A 1 377 ? -12.586 -34.938 -26.016 1 97.25 377 SER A C 1
ATOM 2902 O O . SER A 1 377 ? -11.633 -35.5 -26.578 1 97.25 377 SER A O 1
ATOM 2904 N N . TRP A 1 378 ? -12.859 -33.688 -26.031 1 97.88 378 TRP A N 1
ATOM 2905 C CA . TRP A 1 378 ? -11.969 -32.75 -26.688 1 97.88 378 TRP A CA 1
ATOM 2906 C C . TRP A 1 378 ? -12.195 -31.328 -26.172 1 97.88 378 TRP A C 1
ATOM 2908 O O . TRP A 1 378 ? -13.312 -30.969 -25.781 1 97.88 378 TRP A O 1
ATOM 2918 N N . ILE A 1 379 ? -11.102 -30.578 -26.078 1 98.06 379 ILE A N 1
ATOM 2919 C CA . ILE A 1 379 ? -11.258 -29.172 -25.688 1 98.06 379 ILE A CA 1
ATOM 2920 C C . ILE A 1 379 ? -10.578 -28.281 -26.719 1 98.06 379 ILE A C 1
ATOM 2922 O O . ILE A 1 379 ? -9.523 -28.625 -27.25 1 98.06 379 ILE A O 1
ATOM 2926 N N . GLU A 1 380 ? -11.195 -27.156 -27.031 1 98.19 380 GLU A N 1
ATOM 2927 C CA . GLU A 1 380 ? -10.672 -26.141 -27.922 1 98.19 380 GLU A CA 1
ATOM 2928 C C . GLU A 1 380 ? -10.695 -24.766 -27.266 1 98.19 380 GLU A C 1
ATOM 2930 O O . GLU A 1 380 ? -11.586 -24.469 -26.453 1 98.19 380 GLU A O 1
ATOM 2935 N N . ALA A 1 381 ? -9.688 -24.016 -27.625 1 97.81 381 ALA A N 1
ATOM 2936 C CA . ALA A 1 381 ? -9.664 -22.641 -27.125 1 97.81 381 ALA A CA 1
ATOM 2937 C C . ALA A 1 381 ? -10.641 -21.75 -27.875 1 97.81 381 ALA A C 1
ATOM 2939 O O . ALA A 1 381 ? -10.594 -21.672 -29.109 1 97.81 381 ALA A O 1
ATOM 2940 N N . GLY A 1 382 ? -11.57 -21.156 -27.188 1 96.5 382 GLY A N 1
ATOM 2941 C CA . GLY A 1 382 ? -12.367 -20.062 -27.75 1 96.5 382 GLY A CA 1
ATOM 2942 C C . GLY A 1 382 ? -11.664 -18.719 -27.688 1 96.5 382 GLY A C 1
ATOM 2943 O O . GLY A 1 382 ? -10.586 -18.547 -28.25 1 96.5 382 GLY A O 1
ATOM 2944 N N . ASP A 1 383 ? -12.219 -17.891 -26.875 1 95.5 383 ASP A N 1
ATOM 2945 C CA . ASP A 1 383 ? -11.578 -16.594 -26.641 1 95.5 383 ASP A CA 1
ATOM 2946 C C . ASP A 1 383 ? -10.398 -16.734 -25.688 1 95.5 383 ASP A C 1
ATOM 2948 O O . ASP A 1 383 ? -10.523 -17.344 -24.609 1 95.5 383 ASP A O 1
ATOM 2952 N N . VAL A 1 384 ? -9.25 -16.312 -26.172 1 97.19 384 VAL A N 1
ATOM 2953 C CA . VAL A 1 384 ? -8.047 -16.328 -25.344 1 97.19 384 VAL A CA 1
ATOM 2954 C C . VAL A 1 384 ? -7.629 -14.906 -25.016 1 97.19 384 VAL A C 1
ATOM 2956 O O . VAL A 1 384 ? -7.34 -14.109 -25.906 1 97.19 384 VAL A O 1
ATOM 2959 N N . GLY A 1 385 ? -7.656 -14.602 -23.75 1 97 385 GLY A N 1
ATOM 2960 C CA . GLY A 1 385 ? -7.191 -13.289 -23.328 1 97 385 GLY A CA 1
ATOM 2961 C C . GLY A 1 385 ? -5.684 -13.125 -23.438 1 97 385 GLY A C 1
ATOM 2962 O O . GLY A 1 385 ? -4.973 -14.078 -23.766 1 97 385 GLY A O 1
ATOM 2963 N N . GLN A 1 386 ? -5.234 -11.945 -23.172 1 96.38 386 GLN A N 1
ATOM 2964 C CA . GLN A 1 386 ? -3.807 -11.648 -23.203 1 96.38 386 GLN A CA 1
ATOM 2965 C C . GLN A 1 386 ? -3.111 -12.188 -21.953 1 96.38 386 GLN A C 1
ATOM 2967 O O . GLN A 1 386 ? -3.75 -12.398 -20.922 1 96.38 386 GLN A O 1
ATOM 2972 N N . TRP A 1 387 ? -1.829 -12.508 -22.156 1 96.38 387 TRP A N 1
ATOM 2973 C CA . TRP A 1 387 ? -0.999 -12.664 -20.953 1 96.38 387 TRP A CA 1
ATOM 2974 C C . TRP A 1 387 ? -0.938 -11.367 -20.156 1 96.38 387 TRP A C 1
ATOM 2976 O O . TRP A 1 387 ? -0.86 -10.281 -20.734 1 96.38 387 TRP A O 1
ATOM 2986 N N . LEU A 1 388 ? -0.988 -11.484 -18.828 1 93 388 LEU A N 1
ATOM 2987 C CA . LEU A 1 388 ? -0.893 -10.297 -18 1 93 388 LEU A CA 1
ATOM 2988 C C . LEU A 1 388 ? 0.388 -9.523 -18.297 1 93 388 LEU A C 1
ATOM 2990 O O . LEU A 1 388 ? 1.425 -10.117 -18.594 1 93 388 LEU A O 1
ATOM 2994 N N . PRO A 1 389 ? 0.336 -8.195 -18.25 1 91.19 389 PRO A N 1
ATOM 2995 C CA . PRO A 1 389 ? 1.519 -7.375 -18.516 1 91.19 389 PRO A CA 1
ATOM 2996 C C . PRO A 1 389 ? 2.512 -7.375 -17.359 1 91.19 389 PRO A C 1
ATOM 2998 O O . PRO A 1 389 ? 2.572 -6.41 -16.594 1 91.19 389 PRO A O 1
ATOM 3001 N N . SER A 1 390 ? 3.279 -8.398 -17.297 1 93 390 SER A N 1
ATOM 3002 C CA . SER A 1 390 ? 4.223 -8.594 -16.203 1 93 390 SER A CA 1
ATOM 3003 C C . SER A 1 390 ? 5.516 -9.242 -16.688 1 93 390 SER A C 1
ATOM 3005 O O . SER A 1 390 ? 5.484 -10.133 -17.531 1 93 390 SER A O 1
ATOM 3007 N N . ILE A 1 391 ? 6.578 -8.773 -16.141 1 93.38 391 ILE A N 1
ATOM 3008 C CA . ILE A 1 391 ? 7.852 -9.406 -16.453 1 93.38 391 ILE A CA 1
ATOM 3009 C C . ILE A 1 391 ? 8.055 -10.633 -15.562 1 93.38 391 ILE A C 1
ATOM 3011 O O . ILE A 1 391 ? 8.961 -11.438 -15.805 1 93.38 391 ILE A O 1
ATOM 3015 N N . LEU A 1 392 ? 7.148 -10.828 -14.586 1 93.06 392 LEU A N 1
ATOM 3016 C CA . LEU A 1 392 ? 7.344 -11.906 -13.625 1 93.06 392 LEU A CA 1
ATOM 3017 C C . LEU A 1 392 ? 6.211 -12.922 -13.711 1 93.06 392 LEU A C 1
ATOM 3019 O O . LEU A 1 392 ? 6.449 -14.117 -13.914 1 93.06 392 LEU A O 1
ATOM 3023 N N . VAL A 1 393 ? 5.035 -12.453 -13.664 1 92.06 393 VAL A N 1
ATOM 3024 C CA . VAL A 1 393 ? 3.879 -13.344 -13.625 1 92.06 393 VAL A CA 1
ATOM 3025 C C . VAL A 1 393 ? 3.5 -13.758 -15.047 1 92.06 393 VAL A C 1
ATOM 3027 O O . VAL A 1 393 ? 3.322 -12.906 -15.922 1 92.06 393 VAL A O 1
ATOM 3030 N N . ARG A 1 394 ? 3.396 -15 -15.297 1 95.44 394 ARG A N 1
ATOM 3031 C CA . ARG A 1 394 ? 2.963 -15.562 -16.562 1 95.44 394 ARG A CA 1
ATOM 3032 C C . ARG A 1 394 ? 1.576 -16.188 -16.438 1 95.44 394 ARG A C 1
ATOM 3034 O O . ARG A 1 394 ? 1.444 -17.406 -16.344 1 95.44 394 ARG A O 1
ATOM 3041 N N . ARG A 1 395 ? 0.546 -15.336 -16.5 1 95.69 395 ARG A N 1
ATOM 3042 C CA . ARG A 1 395 ? -0.828 -15.789 -16.312 1 95.69 395 ARG A CA 1
ATOM 3043 C C . ARG A 1 395 ? -1.754 -15.18 -17.359 1 95.69 395 ARG A C 1
ATOM 3045 O O . ARG A 1 395 ? -1.629 -13.992 -17.688 1 95.69 395 ARG A O 1
ATOM 3052 N N . LEU A 1 396 ? -2.646 -15.992 -17.859 1 97.62 396 LEU A N 1
ATOM 3053 C CA . LEU A 1 396 ? -3.646 -15.516 -18.812 1 97.62 396 LEU A CA 1
ATOM 3054 C C . LEU A 1 396 ? -4.758 -14.758 -18.094 1 97.62 396 LEU A C 1
ATOM 3056 O O . LEU A 1 396 ? -5.199 -15.164 -17.016 1 97.62 396 LEU A O 1
ATOM 3060 N N . ASP A 1 397 ? -5.164 -13.742 -18.734 1 95.75 397 ASP A N 1
ATOM 3061 C CA . ASP A 1 397 ? -6.281 -12.969 -18.203 1 95.75 397 ASP A CA 1
ATOM 3062 C C . ASP A 1 397 ? -7.59 -13.75 -18.312 1 95.75 397 ASP A C 1
ATOM 3064 O O . ASP A 1 397 ? -8.445 -13.672 -17.422 1 95.75 397 ASP A O 1
ATOM 3068 N N . ARG A 1 398 ? -7.762 -14.414 -19.406 1 97.88 398 ARG A N 1
ATOM 3069 C CA . ARG A 1 398 ? -8.953 -15.203 -19.703 1 97.88 398 ARG A CA 1
ATOM 3070 C C . ARG A 1 398 ? -8.625 -16.359 -20.656 1 97.88 398 ARG A C 1
ATOM 3072 O O . ARG A 1 398 ? -7.691 -16.266 -21.453 1 97.88 398 ARG A O 1
ATOM 3079 N N . LEU A 1 399 ? -9.375 -17.438 -20.516 1 98.62 399 LEU A N 1
ATOM 3080 C CA . LEU A 1 399 ? -9.305 -18.578 -21.406 1 98.62 399 LEU A CA 1
ATOM 3081 C C . LEU A 1 399 ? -10.656 -19.281 -21.516 1 98.62 399 LEU A C 1
ATOM 3083 O O . LEU A 1 399 ? -11.055 -20 -20.594 1 98.62 399 LEU A O 1
ATOM 3087 N N . GLU A 1 400 ? -11.32 -19.031 -22.562 1 98.44 400 GLU A N 1
ATOM 3088 C CA . GLU A 1 400 ? -12.562 -19.766 -22.797 1 98.44 400 GLU A CA 1
ATOM 3089 C C . GLU A 1 400 ? -12.297 -21.109 -23.453 1 98.44 400 GLU A C 1
ATOM 3091 O O . GLU A 1 400 ? -11.617 -21.172 -24.484 1 98.44 400 GLU A O 1
ATOM 3096 N N . LEU A 1 401 ? -12.766 -22.188 -22.859 1 98.5 401 LEU A N 1
ATOM 3097 C CA . LEU A 1 401 ? -12.664 -23.516 -23.453 1 98.5 401 LEU A CA 1
ATOM 3098 C C . LEU A 1 401 ? -14.008 -23.969 -24.016 1 98.5 401 LEU A C 1
ATOM 3100 O O . LEU A 1 401 ? -15.047 -23.781 -23.375 1 98.5 401 LEU A O 1
ATOM 3104 N N . THR A 1 402 ? -13.977 -24.406 -25.172 1 97.75 402 THR A N 1
ATOM 3105 C CA . THR A 1 402 ? -15.109 -25.125 -25.75 1 97.75 402 THR A CA 1
ATOM 3106 C C . THR A 1 402 ? -14.938 -26.625 -25.594 1 97.75 402 THR A C 1
ATOM 3108 O O . THR A 1 402 ? -13.898 -27.188 -25.953 1 97.75 402 THR A O 1
ATOM 3111 N N . ILE A 1 403 ? -16.031 -27.188 -25.094 1 94.25 403 ILE A N 1
ATOM 3112 C CA . ILE A 1 403 ? -15.938 -28.578 -24.688 1 94.25 403 ILE A CA 1
ATOM 3113 C C . ILE A 1 403 ? -16.703 -29.453 -25.688 1 94.25 403 ILE A C 1
ATOM 3115 O O . ILE A 1 403 ? -17.844 -29.141 -26.031 1 94.25 403 ILE A O 1
ATOM 3119 N N . GLY A 1 404 ? -16.078 -30.422 -26.234 1 85.38 404 GLY A N 1
ATOM 3120 C CA . GLY A 1 404 ? -16.75 -31.453 -27 1 85.38 404 GLY A CA 1
ATOM 3121 C C . GLY A 1 404 ? -17.062 -32.688 -26.188 1 85.38 404 GLY A C 1
ATOM 3122 O O . GLY A 1 404 ? -16.453 -32.938 -25.141 1 85.38 404 GLY A O 1
ATOM 3123 N N . MET B 1 1 ? -28.297 21.234 -11.164 1 49 1 MET B N 1
ATOM 3124 C CA . MET B 1 1 ? -27.094 20.781 -10.477 1 49 1 MET B CA 1
ATOM 3125 C C . MET B 1 1 ? -25.844 21.375 -11.117 1 49 1 MET B C 1
ATOM 3127 O O . MET B 1 1 ? -25.672 21.312 -12.336 1 49 1 MET B O 1
ATOM 3131 N N . THR B 1 2 ? -25.125 22.281 -10.438 1 66.56 2 THR B N 1
ATOM 3132 C CA . THR B 1 2 ? -23.938 22.891 -11.031 1 66.56 2 THR B CA 1
ATOM 3133 C C . THR B 1 2 ? -22.781 21.891 -11.047 1 66.56 2 THR B C 1
ATOM 3135 O O . THR B 1 2 ? -22.531 21.203 -10.062 1 66.56 2 THR B O 1
ATOM 3138 N N . VAL B 1 3 ? -22.328 21.656 -12.227 1 67.44 3 VAL B N 1
ATOM 3139 C CA . VAL B 1 3 ? -21.234 20.719 -12.484 1 67.44 3 VAL B CA 1
ATOM 3140 C C . VAL B 1 3 ? -19.938 21.5 -12.758 1 67.44 3 VAL B C 1
ATOM 3142 O O . VAL B 1 3 ? -19.953 22.5 -13.484 1 67.44 3 VAL B O 1
ATOM 3145 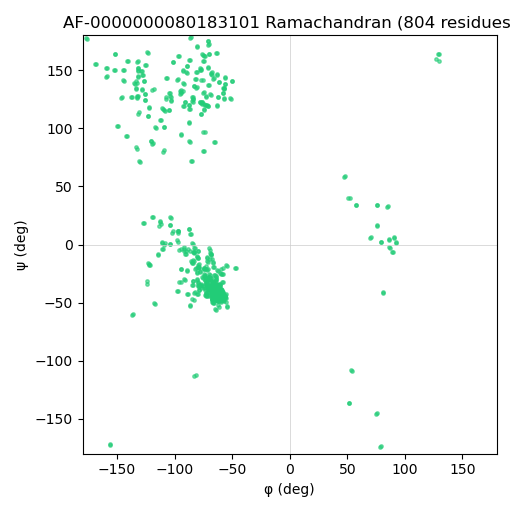N N . LEU B 1 4 ? -19.016 21.109 -11.93 1 74.56 4 LEU B N 1
ATOM 3146 C CA . LEU B 1 4 ? -17.688 21.547 -12.344 1 74.56 4 LEU B CA 1
ATOM 3147 C C . LEU B 1 4 ? -17.281 20.875 -13.656 1 74.56 4 LEU B C 1
ATOM 3149 O O . LEU B 1 4 ? -16.734 19.781 -13.648 1 74.56 4 LEU B O 1
ATOM 3153 N N . ASP B 1 5 ? -17.594 21.406 -14.703 1 70.38 5 ASP B N 1
ATOM 3154 C CA . ASP B 1 5 ? -17.547 20.781 -16.031 1 70.38 5 ASP B CA 1
ATOM 3155 C C . ASP B 1 5 ? -16.109 20.562 -16.469 1 70.38 5 ASP B C 1
ATOM 3157 O O . ASP B 1 5 ? -15.828 19.656 -17.266 1 70.38 5 ASP B O 1
ATOM 3161 N N . GLU B 1 6 ? -15.336 21.391 -15.906 1 76.81 6 GLU B N 1
ATOM 3162 C CA . GLU B 1 6 ? -13.945 21.188 -16.312 1 76.81 6 GLU B CA 1
ATOM 3163 C C . GLU B 1 6 ? -13.062 20.844 -15.109 1 76.81 6 GLU B C 1
ATOM 3165 O O . GLU B 1 6 ? -12.406 21.719 -14.547 1 76.81 6 GLU B O 1
ATOM 3170 N N . PRO B 1 7 ? -13.07 19.531 -14.875 1 76.44 7 PRO B N 1
ATOM 3171 C CA . PRO B 1 7 ? -12.305 19.109 -13.703 1 76.44 7 PRO B CA 1
ATOM 3172 C C . PRO B 1 7 ? -10.852 19.578 -13.742 1 76.44 7 PRO B C 1
ATOM 3174 O O . PRO B 1 7 ? -10.211 19.719 -12.695 1 76.44 7 PRO B O 1
ATOM 3177 N N . MET B 1 8 ? -10.508 19.906 -14.828 1 76.94 8 MET B N 1
ATOM 3178 C CA . MET B 1 8 ? -9.133 20.359 -14.977 1 76.94 8 MET B CA 1
ATOM 3179 C C . MET B 1 8 ? -8.891 21.656 -14.211 1 76.94 8 MET B C 1
ATOM 3181 O O . MET B 1 8 ? -7.793 21.891 -13.703 1 76.94 8 MET B O 1
ATOM 3185 N N . HIS B 1 9 ? -9.898 22.375 -14.039 1 82.5 9 HIS B N 1
ATOM 3186 C CA . HIS B 1 9 ? -9.75 23.641 -13.312 1 82.5 9 HIS B CA 1
ATOM 3187 C C . HIS B 1 9 ? -9.57 23.391 -11.82 1 82.5 9 HIS B C 1
ATOM 3189 O O . HIS B 1 9 ? -8.859 24.141 -11.148 1 82.5 9 HIS B O 1
ATOM 3195 N N . PHE B 1 10 ? -10.156 22.328 -11.367 1 87.19 10 PHE B N 1
ATOM 3196 C CA . PHE B 1 10 ? -10.102 22 -9.945 1 87.19 10 PHE B CA 1
ATOM 3197 C C . PHE B 1 10 ? -8.773 21.328 -9.602 1 87.19 10 PHE B C 1
ATOM 3199 O O . PHE B 1 10 ? -8.219 21.562 -8.523 1 87.19 10 PHE B O 1
ATOM 3206 N N . PHE B 1 11 ? -8.195 20.625 -10.555 1 90 11 PHE B N 1
ATOM 3207 C CA . PHE B 1 11 ? -7.031 19.781 -10.281 1 90 11 PHE B CA 1
ATOM 3208 C C . PHE B 1 11 ? -5.789 20.375 -10.953 1 90 11 PHE B C 1
ATOM 3210 O O . PHE B 1 11 ? -4.691 19.828 -10.812 1 90 11 PHE B O 1
ATOM 3217 N N . GLY B 1 12 ? -5.961 21.438 -11.695 1 88.88 12 GLY B N 1
ATOM 3218 C CA . GLY B 1 12 ? -4.836 22.031 -12.398 1 88.88 12 GLY B CA 1
ATOM 3219 C C . GLY B 1 12 ? -3.838 22.703 -11.477 1 88.88 12 GLY B C 1
ATOM 3220 O O . GLY B 1 12 ? -4.141 22.969 -10.312 1 88.88 12 GLY B O 1
ATOM 3221 N N . VAL B 1 13 ? -2.709 22.953 -11.992 1 88.75 13 VAL B N 1
ATOM 3222 C CA . VAL B 1 13 ? -1.584 23.5 -11.234 1 88.75 13 VAL B CA 1
ATOM 3223 C C . VAL B 1 13 ? -1.972 24.844 -10.617 1 88.75 13 VAL B C 1
ATOM 3225 O O . VAL B 1 13 ? -1.639 25.125 -9.469 1 88.75 13 VAL B O 1
ATOM 3228 N N . GLU B 1 14 ? -2.674 25.656 -11.336 1 91.5 14 GLU B N 1
ATOM 3229 C CA . GLU B 1 14 ? -3.062 26.984 -10.844 1 91.5 14 GLU B CA 1
ATOM 3230 C C . GLU B 1 14 ? -3.945 26.859 -9.602 1 91.5 14 GLU B C 1
ATOM 3232 O O . GLU B 1 14 ? -3.719 27.562 -8.609 1 91.5 14 GLU B O 1
ATOM 3237 N N . ALA B 1 15 ? -4.906 25.984 -9.656 1 92.31 15 ALA B N 1
ATOM 3238 C CA . ALA B 1 15 ? -5.832 25.812 -8.539 1 92.31 15 ALA B CA 1
ATOM 3239 C C . ALA B 1 15 ? -5.137 25.156 -7.352 1 92.31 15 ALA B C 1
ATOM 3241 O O . ALA B 1 15 ? -5.48 25.422 -6.195 1 92.31 15 ALA B O 1
ATOM 3242 N N . LEU B 1 16 ? -4.203 24.359 -7.633 1 93.31 16 LEU B N 1
ATOM 3243 C CA . LEU B 1 16 ? -3.48 23.688 -6.559 1 93.31 16 LEU B CA 1
ATOM 3244 C C . LEU B 1 16 ? -2.553 24.672 -5.84 1 93.31 16 LEU B C 1
ATOM 3246 O O . LEU B 1 16 ? -2.381 24.578 -4.625 1 93.31 16 LEU B O 1
ATOM 3250 N N . GLN B 1 17 ? -2.025 25.609 -6.594 1 95.44 17 GLN B N 1
ATOM 3251 C CA . GLN B 1 17 ? -1.095 26.562 -6 1 95.44 17 GLN B CA 1
ATOM 3252 C C . GLN B 1 17 ? -1.838 27.719 -5.344 1 95.44 17 GLN B C 1
ATOM 3254 O O . GLN B 1 17 ? -1.382 28.266 -4.336 1 95.44 17 GLN B O 1
ATOM 3259 N N . ASP B 1 18 ? -2.916 28.094 -5.934 1 95.81 18 ASP B N 1
ATOM 3260 C CA . ASP B 1 18 ? -3.803 29.109 -5.371 1 95.81 18 ASP B CA 1
ATOM 3261 C C . ASP B 1 18 ? -5.27 28.75 -5.617 1 95.81 18 ASP B C 1
ATOM 3263 O O . ASP B 1 18 ? -5.871 29.219 -6.586 1 95.81 18 ASP B O 1
ATOM 3267 N N . PRO B 1 19 ? -5.863 28.078 -4.621 1 95.81 19 PRO B N 1
ATOM 3268 C CA . PRO B 1 19 ? -7.199 27.531 -4.859 1 95.81 19 PRO B CA 1
ATOM 3269 C C . PRO B 1 19 ? -8.305 28.578 -4.699 1 95.81 19 PRO B C 1
ATOM 3271 O O . PRO B 1 19 ? -9.438 28.344 -5.117 1 95.81 19 PRO B O 1
ATOM 3274 N N . TYR B 1 20 ? -8.031 29.672 -4.207 1 96.19 20 TYR B N 1
ATOM 3275 C CA . TYR B 1 20 ? -9.062 30.516 -3.611 1 96.19 20 TYR B CA 1
ATOM 3276 C C . TYR B 1 20 ? -9.844 31.266 -4.684 1 96.19 20 TYR B C 1
ATOM 3278 O O . TYR B 1 20 ? -11.062 31.422 -4.574 1 96.19 20 TYR B O 1
ATOM 3286 N N . PRO B 1 21 ? -9.188 31.703 -5.836 1 95.19 21 PRO B N 1
ATOM 3287 C CA . PRO B 1 21 ? -10.016 32.25 -6.91 1 95.19 21 PRO B CA 1
ATOM 3288 C C . PRO B 1 21 ? -11.047 31.266 -7.434 1 95.19 21 PRO B C 1
ATOM 3290 O O . PRO B 1 21 ? -12.188 31.641 -7.723 1 95.19 21 PRO B O 1
ATOM 3293 N N . LEU B 1 22 ? -10.633 30.078 -7.523 1 94.75 22 LEU B N 1
ATOM 3294 C CA . LEU B 1 22 ? -11.57 29.031 -7.961 1 94.75 22 LEU B CA 1
ATOM 3295 C C . LEU B 1 22 ? -12.68 28.844 -6.934 1 94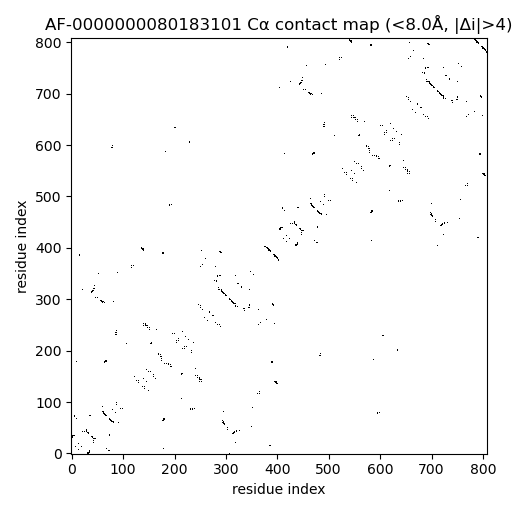.75 22 LEU B C 1
ATOM 3297 O O . LEU B 1 22 ? -13.852 28.734 -7.293 1 94.75 22 LEU B O 1
ATOM 3301 N N . TYR B 1 23 ? -12.312 28.781 -5.664 1 96.38 23 TYR B N 1
ATOM 3302 C CA . TYR B 1 23 ? -13.297 28.609 -4.605 1 96.38 23 TYR B CA 1
ATOM 3303 C C . TYR B 1 23 ? -14.312 29.75 -4.602 1 96.38 23 TYR B C 1
ATOM 3305 O O . TYR B 1 23 ? -15.508 29.516 -4.391 1 96.38 23 TYR B O 1
ATOM 3313 N N . ASP B 1 24 ? -13.828 30.922 -4.855 1 95.88 24 ASP B N 1
ATOM 3314 C CA . ASP B 1 24 ? -14.711 32.062 -4.945 1 95.88 24 ASP B CA 1
ATOM 3315 C C . ASP B 1 24 ? -15.734 31.906 -6.066 1 95.88 24 ASP B C 1
ATOM 3317 O O . ASP B 1 24 ? -16.922 32.156 -5.871 1 95.88 24 ASP B O 1
ATOM 3321 N N . ARG B 1 25 ? -15.234 31.469 -7.191 1 94.38 25 ARG B N 1
ATOM 3322 C CA . ARG B 1 25 ? -16.109 31.266 -8.344 1 94.38 25 ARG B CA 1
ATOM 3323 C C . ARG B 1 25 ? -17.125 30.172 -8.07 1 94.38 25 ARG B C 1
ATOM 3325 O O . ARG B 1 25 ? -18.297 30.312 -8.414 1 94.38 25 ARG B O 1
ATOM 3332 N N . MET B 1 26 ? -16.672 29.156 -7.465 1 94.88 26 MET B N 1
ATOM 3333 C CA . MET B 1 26 ? -17.547 28.031 -7.16 1 94.88 26 MET B CA 1
ATOM 3334 C C . MET B 1 26 ? -18.672 28.453 -6.215 1 94.88 26 MET B C 1
ATOM 3336 O O . MET B 1 26 ? -19.844 28.172 -6.473 1 94.88 26 MET B O 1
ATOM 3340 N N . ARG B 1 27 ? -18.344 29.141 -5.18 1 94.75 27 ARG B N 1
ATOM 3341 C CA . ARG B 1 27 ? -19.328 29.578 -4.191 1 94.75 27 ARG B CA 1
ATOM 3342 C C . ARG B 1 27 ? -20.328 30.531 -4.812 1 94.75 27 ARG B C 1
ATOM 3344 O O . ARG B 1 27 ? -21.516 30.516 -4.457 1 94.75 27 ARG B O 1
ATOM 3351 N N . ALA B 1 28 ? -19.812 31.375 -5.684 1 94.06 28 ALA B N 1
ATOM 3352 C CA . ALA B 1 28 ? -20.688 32.344 -6.336 1 94.06 28 ALA B CA 1
ATOM 3353 C C . ALA B 1 28 ? -21.719 31.641 -7.215 1 94.06 28 ALA B C 1
ATOM 3355 O O . ALA B 1 28 ? -22.844 32.125 -7.383 1 94.06 28 ALA B O 1
ATOM 3356 N N . GLN B 1 29 ? -21.328 30.531 -7.738 1 94 29 GLN B N 1
ATOM 3357 C CA . GLN B 1 29 ? -22.203 29.812 -8.648 1 94 29 GLN B CA 1
ATOM 3358 C C . GLN B 1 29 ? -23.188 28.922 -7.879 1 94 29 GLN B C 1
ATOM 3360 O O . GLN B 1 29 ? -24.391 28.922 -8.172 1 94 29 GLN B O 1
ATOM 3365 N N . ALA B 1 30 ? -22.719 28.188 -6.926 1 95 30 ALA B N 1
ATOM 3366 C CA . ALA B 1 30 ? -23.531 27.281 -6.113 1 95 30 ALA B CA 1
ATOM 3367 C C . ALA B 1 30 ? -22.75 26.766 -4.914 1 95 30 ALA B C 1
ATOM 3369 O O . ALA B 1 30 ? -21.516 26.688 -4.961 1 95 30 ALA B O 1
ATOM 3370 N N . PRO B 1 31 ? -23.453 26.375 -3.891 1 95.75 31 PRO B N 1
ATOM 3371 C CA . PRO B 1 31 ? -22.766 25.859 -2.705 1 95.75 31 PRO B CA 1
ATOM 3372 C C . PRO B 1 31 ? -22.281 24.422 -2.873 1 95.75 31 PRO B C 1
ATOM 3374 O O . PRO B 1 31 ? -21.406 23.969 -2.133 1 95.75 31 PRO B O 1
ATOM 3377 N N . VAL B 1 32 ? -22.875 23.641 -3.758 1 97.06 32 VAL B N 1
ATOM 3378 C CA . VAL B 1 32 ? -22.562 22.234 -4.004 1 97.06 32 VAL B CA 1
ATOM 3379 C C . VAL B 1 32 ? -22.406 22 -5.504 1 97.06 32 VAL B C 1
ATOM 3381 O O . VAL B 1 32 ? -23.266 22.406 -6.293 1 97.06 32 VAL B O 1
ATOM 3384 N N . HIS B 1 33 ? -21.266 21.391 -5.879 1 95.88 33 HIS B N 1
ATOM 3385 C CA . HIS B 1 33 ? -20.969 21.109 -7.277 1 95.88 33 HIS B CA 1
ATOM 3386 C C . HIS B 1 33 ? -20.641 19.625 -7.48 1 95.88 33 HIS B C 1
ATOM 3388 O O . HIS B 1 33 ? -19.797 19.078 -6.773 1 95.88 33 HIS B O 1
ATOM 3394 N N . ARG B 1 34 ? -21.281 19 -8.438 1 95.19 34 ARG B N 1
ATOM 3395 C CA . ARG B 1 34 ? -20.781 17.688 -8.852 1 95.19 34 ARG B CA 1
ATOM 3396 C C . ARG B 1 34 ? -19.453 17.828 -9.602 1 95.19 34 ARG B C 1
ATOM 3398 O O . ARG B 1 34 ? -19.297 18.734 -10.414 1 95.19 34 ARG B O 1
ATOM 3405 N N . ILE B 1 35 ? -18.531 17.031 -9.359 1 94.12 35 ILE B N 1
ATOM 3406 C CA . ILE B 1 35 ? -17.234 17.078 -10.039 1 94.12 35 ILE B CA 1
ATOM 3407 C C . ILE B 1 35 ? -17.297 16.25 -11.32 1 94.12 35 ILE B C 1
ATOM 3409 O O . ILE B 1 35 ? -17.188 15.016 -11.273 1 94.12 35 ILE B O 1
ATOM 3413 N N . GLY B 1 36 ? -17.359 16.969 -12.398 1 89.69 36 GLY B N 1
ATOM 3414 C CA . GLY B 1 36 ? -17.578 16.266 -13.656 1 89.69 36 GLY B CA 1
ATOM 3415 C C . GLY B 1 36 ? -18.766 15.32 -13.617 1 89.69 36 GLY B C 1
ATOM 3416 O O . GLY B 1 36 ? -19.844 15.695 -13.172 1 89.69 36 GLY B O 1
ATOM 3417 N N . ASP B 1 37 ? -18.578 14.109 -14.18 1 89.62 37 ASP B N 1
ATOM 3418 C CA . ASP B 1 37 ? -19.625 13.086 -14.172 1 89.62 37 ASP B CA 1
ATOM 3419 C C . ASP B 1 37 ? -19.328 12.008 -13.133 1 89.62 37 ASP B C 1
ATOM 3421 O O . ASP B 1 37 ? -19.797 10.875 -13.25 1 89.62 37 ASP B O 1
ATOM 3425 N N . SER B 1 38 ? -18.562 12.422 -12.18 1 93.19 38 SER B N 1
ATOM 3426 C CA . SER B 1 38 ? -18.125 11.453 -11.188 1 93.19 38 SER B CA 1
ATOM 3427 C C . SER B 1 38 ? -19.141 11.328 -10.055 1 93.19 38 SER B C 1
ATOM 3429 O O . SER B 1 38 ? -20.188 11.977 -10.086 1 93.19 38 SER B O 1
ATOM 3431 N N . GLU B 1 39 ? -18.859 10.445 -9.133 1 95.81 39 GLU B N 1
ATOM 3432 C CA . GLU B 1 39 ? -19.703 10.242 -7.957 1 95.81 39 GLU B CA 1
ATOM 3433 C C . GLU B 1 39 ? -19.312 11.188 -6.824 1 95.81 39 GLU B C 1
ATOM 3435 O O . GLU B 1 39 ? -19.797 11.039 -5.695 1 95.81 39 GLU B O 1
ATOM 3440 N N . PHE B 1 40 ? -18.5 12.203 -7.109 1 96.44 40 PHE B N 1
ATOM 3441 C CA . PHE B 1 40 ? -18.016 13.133 -6.094 1 96.44 40 PHE B CA 1
ATOM 3442 C C . PHE B 1 40 ? -18.703 14.484 -6.23 1 96.44 40 PHE B C 1
ATOM 3444 O O . PHE B 1 40 ? -18.953 14.953 -7.344 1 96.44 40 PHE B O 1
ATOM 3451 N N . TYR B 1 41 ? -18.969 15.102 -5.102 1 97.38 41 TYR B N 1
ATOM 3452 C CA . TYR B 1 41 ? -19.547 16.438 -5 1 97.38 41 TYR B CA 1
ATOM 3453 C C . TYR B 1 41 ? -18.672 17.344 -4.133 1 97.38 41 TYR B C 1
ATOM 3455 O O . TYR B 1 41 ? -18.375 17 -2.986 1 97.38 41 TYR B O 1
ATOM 3463 N N . ALA B 1 42 ? -18.25 18.469 -4.648 1 96.94 42 ALA B N 1
ATOM 3464 C CA . ALA B 1 42 ? -17.531 19.469 -3.873 1 96.94 42 ALA B CA 1
ATOM 3465 C C . ALA B 1 42 ? -18.5 20.391 -3.143 1 96.94 42 ALA B C 1
ATOM 3467 O O . ALA B 1 42 ? -19.391 20.984 -3.762 1 96.94 42 ALA B O 1
ATOM 3468 N N . VAL B 1 43 ? -18.391 20.484 -1.874 1 98.12 43 VAL B N 1
ATOM 3469 C CA . VAL B 1 43 ? -19.219 21.359 -1.051 1 98.12 43 VAL B CA 1
ATOM 3470 C C . VAL B 1 43 ? -18.422 22.578 -0.615 1 98.12 43 VAL B C 1
ATOM 3472 O O . VAL B 1 43 ? -17.453 22.469 0.143 1 98.12 43 VAL B O 1
ATOM 3475 N N . CYS B 1 44 ? -18.844 23.766 -1.068 1 97.06 44 CYS B N 1
ATOM 3476 C CA . CYS B 1 44 ? -17.953 24.922 -0.888 1 97.06 44 CYS B CA 1
ATOM 3477 C C . CYS B 1 44 ? -18.641 26.016 -0.093 1 97.06 44 CYS B C 1
ATOM 3479 O O . CYS B 1 44 ? -17.984 26.922 0.417 1 97.06 44 CYS B O 1
ATOM 3481 N N . GLY B 1 45 ? -19.953 26 0.02 1 96.81 45 GLY B N 1
ATOM 3482 C CA . GLY B 1 45 ? -20.672 27 0.8 1 96.81 45 GLY B CA 1
ATOM 3483 C C . GLY B 1 45 ? -20.688 26.703 2.285 1 96.81 45 GLY B C 1
ATOM 3484 O O . GLY B 1 45 ? -20.828 25.531 2.684 1 96.81 45 GLY B O 1
ATOM 3485 N N . TRP B 1 46 ? -20.578 27.734 3.121 1 97.25 46 TRP B N 1
ATOM 3486 C CA . TRP B 1 46 ? -20.531 27.578 4.57 1 97.25 46 TRP B CA 1
ATOM 3487 C C . TRP B 1 46 ? -21.719 26.781 5.086 1 97.25 46 TRP B C 1
ATOM 3489 O O . TRP B 1 46 ? -21.562 25.766 5.75 1 97.25 46 TRP B O 1
ATOM 3499 N N . ASP B 1 47 ? -22.922 27.172 4.766 1 97.31 47 ASP B N 1
ATOM 3500 C CA . ASP B 1 47 ? -24.125 26.531 5.289 1 97.31 47 ASP B CA 1
ATOM 3501 C C . ASP B 1 47 ? -24.219 25.078 4.863 1 97.31 47 ASP B C 1
ATOM 3503 O O . ASP B 1 47 ? -24.609 24.219 5.645 1 97.31 47 ASP B O 1
ATOM 3507 N N . ALA B 1 48 ? -23.828 24.828 3.654 1 97.88 48 ALA B N 1
ATOM 3508 C CA . ALA B 1 48 ? -23.859 23.453 3.15 1 97.88 48 ALA B CA 1
ATOM 3509 C C . ALA B 1 48 ? -22.844 22.578 3.881 1 97.88 48 ALA B C 1
ATOM 3511 O O . ALA B 1 48 ? -23.125 21.438 4.223 1 97.88 48 ALA B O 1
ATOM 3512 N N . VAL B 1 49 ? -21.625 23.109 4.082 1 97.94 49 VAL B N 1
ATOM 3513 C CA . VAL B 1 49 ? -20.578 22.375 4.797 1 97.94 49 VAL B CA 1
ATOM 3514 C C . VAL B 1 49 ? -21.047 22.062 6.219 1 97.94 49 VAL B C 1
ATOM 3516 O O . VAL B 1 49 ? -20.938 20.938 6.684 1 97.94 49 VAL B O 1
ATOM 3519 N N . ILE B 1 50 ? -21.641 23.062 6.867 1 97.38 50 ILE B N 1
ATOM 3520 C CA . ILE B 1 50 ? -22.109 22.891 8.242 1 97.38 50 ILE B CA 1
ATOM 3521 C C . ILE B 1 50 ? -23.25 21.891 8.289 1 97.38 50 ILE B C 1
ATOM 3523 O O . ILE B 1 50 ? -23.297 21.047 9.188 1 97.38 50 ILE B O 1
ATOM 3527 N N . ASP B 1 51 ? -24.109 21.969 7.359 1 97.94 51 ASP B N 1
ATOM 3528 C CA . ASP B 1 51 ? -25.219 21.016 7.277 1 97.94 51 ASP B CA 1
ATOM 3529 C C . ASP B 1 51 ? -24.688 19.594 7.109 1 97.94 51 ASP B C 1
ATOM 3531 O O . ASP B 1 51 ? -25.156 18.672 7.797 1 97.94 51 ASP B O 1
ATOM 3535 N N . ALA B 1 52 ? -23.719 19.422 6.234 1 98 52 ALA B N 1
ATOM 3536 C CA . ALA B 1 52 ? -23.156 18.109 5.961 1 98 52 ALA B CA 1
ATOM 3537 C C . ALA B 1 52 ? -22.469 17.531 7.199 1 98 52 ALA B C 1
ATOM 3539 O O . ALA B 1 52 ? -22.562 16.344 7.477 1 98 52 ALA B O 1
ATOM 3540 N N . VAL B 1 53 ? -21.812 18.344 7.914 1 97.06 53 VAL B N 1
ATOM 3541 C CA . VAL B 1 53 ? -21.078 17.938 9.109 1 97.06 53 VAL B CA 1
ATOM 3542 C C . VAL B 1 53 ? -22.062 17.484 10.188 1 97.06 53 VAL B C 1
ATOM 3544 O O . VAL B 1 53 ? -21.766 16.562 10.945 1 97.06 53 VAL B O 1
ATOM 3547 N N . ASN B 1 54 ? -23.219 18.047 10.234 1 96.5 54 ASN B N 1
ATOM 3548 C CA . ASN B 1 54 ? -24.156 17.812 11.32 1 96.5 54 ASN B CA 1
ATOM 3549 C C . ASN B 1 54 ? -25.094 16.656 11 1 96.5 54 ASN B C 1
ATOM 3551 O O . ASN B 1 54 ? -25.578 15.969 11.906 1 96.5 54 ASN B O 1
ATOM 3555 N N . ARG B 1 55 ? -25.391 16.438 9.742 1 97.44 55 ARG B N 1
ATOM 3556 C CA . ARG B 1 55 ? -26.297 15.367 9.344 1 97.44 55 ARG B CA 1
ATOM 3557 C C . ARG B 1 55 ? -25.547 14.047 9.203 1 97.44 55 ARG B C 1
ATOM 3559 O O . ARG B 1 55 ? -25.516 13.453 8.117 1 97.44 55 ARG B O 1
ATOM 3566 N N . VAL B 1 56 ? -25.141 13.469 10.297 1 95.81 56 VAL B N 1
ATOM 3567 C CA . VAL B 1 56 ? -24.25 12.312 10.32 1 95.81 56 VAL B CA 1
ATOM 3568 C C . VAL B 1 56 ? -25 11.07 9.852 1 95.81 56 VAL B C 1
ATOM 3570 O O . VAL B 1 56 ? -24.391 10.109 9.391 1 95.81 56 VAL B O 1
ATOM 3573 N N . GLU B 1 57 ? -26.312 11.109 9.945 1 95.69 57 GLU B N 1
ATOM 3574 C CA . GLU B 1 57 ? -27.094 9.961 9.516 1 95.69 57 GLU B CA 1
ATOM 3575 C C . GLU B 1 57 ? -27.125 9.852 7.992 1 95.69 57 GLU B C 1
ATOM 3577 O O . GLU B 1 57 ? -27.297 8.766 7.445 1 95.69 57 GLU B O 1
ATOM 3582 N N . ASP B 1 58 ? -26.953 11.016 7.344 1 97.81 58 ASP B N 1
ATOM 3583 C CA . ASP B 1 58 ? -26.953 11.047 5.887 1 97.81 58 ASP B CA 1
ATOM 3584 C C . ASP B 1 58 ? -25.531 11.031 5.34 1 97.81 58 ASP B C 1
ATOM 3586 O O . ASP B 1 58 ? -25.25 10.375 4.336 1 97.81 58 ASP B O 1
ATOM 3590 N N . PHE B 1 59 ? -24.672 11.766 6.008 1 98.19 59 PHE B N 1
ATOM 3591 C CA . PHE B 1 59 ? -23.312 11.969 5.527 1 98.19 59 PHE B CA 1
ATOM 3592 C C . PHE B 1 59 ? -22.297 11.383 6.504 1 98.19 59 PHE B C 1
ATOM 3594 O O . PHE B 1 59 ? -21.891 12.039 7.465 1 98.19 59 PHE B O 1
ATOM 3601 N N . SER B 1 60 ? -21.797 10.211 6.16 1 97.62 60 SER B N 1
ATOM 3602 C CA . SER B 1 60 ? -20.906 9.422 7.012 1 97.62 60 SER B CA 1
ATOM 3603 C C . SER B 1 60 ? -19.469 9.914 6.926 1 97.62 60 SER B C 1
ATOM 3605 O O . SER B 1 60 ? -19.031 10.352 5.863 1 97.62 60 SER B O 1
ATOM 3607 N N . SER B 1 61 ? -18.781 9.773 8.008 1 96.75 61 SER B N 1
ATOM 3608 C CA . SER B 1 61 ? -17.359 10.102 8.023 1 96.75 61 SER B CA 1
ATOM 3609 C C . SER B 1 61 ? -16.531 8.984 7.414 1 96.75 61 SER B C 1
ATOM 3611 O O . SER B 1 61 ? -15.32 9.133 7.215 1 96.75 61 SER B O 1
ATOM 3613 N N . ASN B 1 62 ? -17.109 7.848 7.066 1 95.94 62 ASN B N 1
ATOM 3614 C CA . ASN B 1 62 ? -16.375 6.758 6.449 1 95.94 62 ASN B CA 1
ATOM 3615 C C . ASN B 1 62 ? -15.68 7.207 5.164 1 95.94 62 ASN B C 1
ATOM 3617 O O . ASN B 1 62 ? -16.297 7.824 4.301 1 95.94 62 ASN B O 1
ATOM 3621 N N . LEU B 1 63 ? -14.438 6.98 5.145 1 93.69 63 LEU B N 1
ATOM 3622 C CA . LEU B 1 63 ? -13.664 7.273 3.939 1 93.69 63 LEU B CA 1
ATOM 3623 C C . LEU B 1 63 ? -13.688 6.09 2.979 1 93.69 63 LEU B C 1
ATOM 3625 O O . LEU B 1 63 ? -12.766 5.273 2.975 1 93.69 63 LEU B O 1
ATOM 3629 N N . THR B 1 64 ? -14.664 6.07 2.139 1 93.38 64 THR B N 1
ATOM 3630 C CA . THR B 1 64 ? -14.859 4.891 1.305 1 93.38 64 THR B CA 1
ATOM 3631 C C . THR B 1 64 ? -14.18 5.062 -0.05 1 93.38 64 THR B C 1
ATOM 3633 O O . THR B 1 64 ? -13.922 4.082 -0.75 1 93.38 64 THR B O 1
ATOM 3636 N N . ALA B 1 65 ? -13.93 6.316 -0.404 1 92.56 65 ALA B N 1
ATOM 3637 C CA . ALA B 1 65 ? -13.234 6.59 -1.659 1 92.56 65 ALA B CA 1
ATOM 3638 C C . ALA B 1 65 ? -12.609 7.98 -1.644 1 92.56 65 ALA B C 1
ATOM 3640 O O . ALA B 1 65 ? -13.078 8.875 -0.936 1 92.56 65 ALA B O 1
ATOM 3641 N N . THR B 1 66 ? -11.547 8.102 -2.389 1 91.94 66 THR B N 1
ATOM 3642 C CA . THR B 1 66 ? -10.938 9.398 -2.658 1 91.94 66 THR B CA 1
ATOM 3643 C C . THR B 1 66 ? -10.852 9.656 -4.16 1 91.94 66 THR B C 1
ATOM 3645 O O . THR B 1 66 ? -11.016 8.734 -4.961 1 91.94 66 THR B O 1
ATOM 3648 N N . ILE B 1 67 ? -10.617 10.875 -4.504 1 91.62 67 ILE B N 1
ATOM 3649 C CA . ILE B 1 67 ? -10.609 11.289 -5.902 1 91.62 67 ILE B CA 1
ATOM 3650 C C . ILE B 1 67 ? -9.25 10.992 -6.523 1 91.62 67 ILE B C 1
ATOM 3652 O O . ILE B 1 67 ? -8.211 11.219 -5.898 1 91.62 67 ILE B O 1
ATOM 3656 N N . VAL B 1 68 ? -9.289 10.469 -7.699 1 86.62 68 VAL B N 1
ATOM 3657 C CA . VAL B 1 68 ? -8.109 10.375 -8.555 1 86.62 68 VAL B CA 1
ATOM 3658 C C . VAL B 1 68 ? -8.375 11.086 -9.875 1 86.62 68 VAL B C 1
ATOM 3660 O O . VAL B 1 68 ? -9.305 10.734 -10.609 1 86.62 68 VAL B O 1
ATOM 3663 N N . PHE B 1 69 ? -7.578 12.094 -10.07 1 88.31 69 PHE B N 1
ATOM 3664 C CA . PHE B 1 69 ? -7.652 12.789 -11.344 1 88.31 69 PHE B CA 1
ATOM 3665 C C . PHE B 1 69 ? -6.66 12.203 -12.344 1 88.31 69 PHE B C 1
ATOM 3667 O O . PHE B 1 69 ? -5.449 12.227 -12.109 1 88.31 69 PHE B O 1
ATOM 3674 N N . GLY B 1 70 ? -7.195 11.703 -13.438 1 81.31 70 GLY B N 1
ATOM 3675 C CA . GLY B 1 70 ? -6.359 11.055 -14.438 1 81.31 70 GLY B CA 1
ATOM 3676 C C . GLY B 1 70 ? -5.793 12.031 -15.461 1 81.31 70 GLY B C 1
ATOM 3677 O O . GLY B 1 70 ? -6.332 13.117 -15.656 1 81.31 70 GLY B O 1
ATOM 3678 N N . GLU B 1 71 ? -4.727 11.586 -16.078 1 75.12 71 GLU B N 1
ATOM 3679 C CA . GLU B 1 71 ? -4.121 12.383 -17.141 1 75.12 71 GLU B CA 1
ATOM 3680 C C . GLU B 1 71 ? -5.102 12.625 -18.281 1 75.12 71 GLU B C 1
ATOM 3682 O O . GLU B 1 71 ? -4.988 13.617 -19 1 75.12 71 GLU B O 1
ATOM 3687 N N . ASP B 1 72 ? -6.039 11.773 -18.422 1 78.25 72 ASP B N 1
ATOM 3688 C CA . ASP B 1 72 ? -7.016 11.883 -19.5 1 78.25 72 ASP B CA 1
ATOM 3689 C C . ASP B 1 72 ? -8.156 12.82 -19.125 1 78.25 72 ASP B C 1
ATOM 3691 O O . ASP B 1 72 ? -9.117 12.984 -19.875 1 78.25 72 ASP B O 1
ATOM 3695 N N . GLY B 1 73 ? -8.07 13.367 -17.953 1 81.31 73 GLY B N 1
ATOM 3696 C CA . GLY B 1 73 ? -9.062 14.336 -17.516 1 81.31 73 GLY B CA 1
ATOM 3697 C C . GLY B 1 73 ? -10.234 13.711 -16.781 1 81.31 73 GLY B C 1
ATOM 3698 O O . GLY B 1 73 ? -11.164 14.414 -16.375 1 81.31 73 GLY B O 1
ATOM 3699 N N . THR B 1 74 ? -10.102 12.445 -16.547 1 86.44 74 THR B N 1
ATOM 3700 C CA . THR B 1 74 ? -11.203 11.766 -15.875 1 86.44 74 THR B CA 1
ATOM 3701 C C . THR B 1 74 ? -11.016 11.797 -14.359 1 86.44 74 THR B C 1
ATOM 3703 O O . THR B 1 74 ? -9.891 11.93 -13.875 1 86.44 74 THR B O 1
ATOM 3706 N N . VAL B 1 75 ? -12.172 11.828 -13.648 1 89.81 75 VAL B N 1
ATOM 3707 C CA . VAL B 1 75 ? -12.195 11.727 -12.195 1 89.81 75 VAL B CA 1
ATOM 3708 C C . VAL B 1 75 ? -12.781 10.375 -11.789 1 89.81 75 VAL B C 1
ATOM 3710 O O . VAL B 1 75 ? -13.938 10.07 -12.094 1 89.81 75 VAL B O 1
ATOM 3713 N N . THR B 1 76 ? -11.93 9.602 -11.156 1 88.06 76 THR B N 1
ATOM 3714 C CA . THR B 1 76 ? -12.344 8.266 -10.758 1 88.06 76 THR B CA 1
ATOM 3715 C C . THR B 1 76 ? -12.125 8.055 -9.258 1 88.06 76 THR B C 1
ATOM 3717 O O . THR B 1 76 ? -11.336 8.766 -8.641 1 88.06 76 THR B O 1
ATOM 3720 N N . PRO B 1 77 ? -12.898 7.137 -8.656 1 89.69 77 PRO B N 1
ATOM 3721 C CA . PRO B 1 77 ? -12.703 6.863 -7.23 1 89.69 77 PRO B CA 1
ATOM 3722 C C . PRO B 1 77 ? -11.539 5.914 -6.965 1 89.69 77 PRO B C 1
ATOM 3724 O O . PRO B 1 77 ? -11.312 4.977 -7.734 1 89.69 77 PRO B O 1
ATOM 3727 N N . PHE B 1 78 ? -10.781 6.305 -5.996 1 84.75 78 PHE B N 1
ATOM 3728 C CA . PHE B 1 78 ? -9.859 5.367 -5.359 1 84.75 78 PHE B CA 1
ATOM 3729 C C . PHE B 1 78 ? -10.523 4.68 -4.172 1 84.75 78 PHE B C 1
ATOM 3731 O O . PHE B 1 78 ? -10.891 5.336 -3.195 1 84.75 78 PHE B O 1
ATOM 3738 N N . ASP B 1 79 ? -10.57 3.389 -4.203 1 83.12 79 ASP B N 1
ATOM 3739 C CA . ASP B 1 79 ? -11.281 2.643 -3.172 1 83.12 79 ASP B CA 1
ATOM 3740 C C . ASP B 1 79 ? -10.484 2.598 -1.871 1 83.12 79 ASP B C 1
ATOM 3742 O O . ASP B 1 79 ? -9.328 2.16 -1.859 1 83.12 79 ASP B O 1
ATOM 3746 N N . MET B 1 80 ? -11.039 3.066 -0.729 1 81.5 80 MET B N 1
ATOM 3747 C CA . MET B 1 80 ? -10.391 3.115 0.578 1 81.5 80 MET B CA 1
ATOM 3748 C C . MET B 1 80 ? -11 2.086 1.525 1 81.5 80 MET B C 1
ATOM 3750 O O . MET B 1 80 ? -10.602 1.998 2.689 1 81.5 80 MET B O 1
ATOM 3754 N N . GLY B 1 81 ? -11.898 1.377 1.149 1 75.81 81 GLY B N 1
ATOM 3755 C CA . GLY B 1 81 ? -12.555 0.399 2.002 1 75.81 81 GLY B CA 1
ATOM 3756 C C . GLY B 1 81 ? -14.062 0.512 1.987 1 75.81 81 GLY B C 1
ATOM 3757 O O . GLY B 1 81 ? -14.609 1.585 1.72 1 75.81 81 GLY B O 1
ATOM 3758 N N . GLY B 1 82 ? -14.656 -0.529 2.332 1 78.62 82 GLY B N 1
ATOM 3759 C CA . GLY B 1 82 ? -16.109 -0.557 2.303 1 78.62 82 GLY B CA 1
ATOM 3760 C C . GLY B 1 82 ? -16.75 0.172 3.473 1 78.62 82 GLY B C 1
ATOM 3761 O O . GLY B 1 82 ? -16.141 0.274 4.547 1 78.62 82 GLY B O 1
ATOM 3762 N N . SER B 1 83 ? -17.891 0.705 3.26 1 82.25 83 SER B N 1
ATOM 3763 C CA . SER B 1 83 ? -18.641 1.354 4.324 1 82.25 83 SER B CA 1
ATOM 3764 C C . SER B 1 83 ? -18.906 0.394 5.48 1 82.25 83 SER B C 1
ATOM 3766 O O . SER B 1 83 ? -19.188 -0.787 5.262 1 82.25 83 SER B O 1
ATOM 3768 N N . GLY B 1 84 ? -18.688 0.903 6.652 1 78.69 84 GLY B N 1
ATOM 3769 C CA . GLY B 1 84 ? -18.953 0.09 7.832 1 78.69 84 GLY B CA 1
ATOM 3770 C C . GLY B 1 84 ? -17.766 -0.781 8.219 1 78.69 84 GLY B C 1
ATOM 3771 O O . GLY B 1 84 ? -17.844 -1.528 9.195 1 78.69 84 GLY B O 1
ATOM 3772 N N . SER B 1 85 ? -16.719 -0.609 7.512 1 80.38 85 SER B N 1
ATOM 3773 C CA . SER B 1 85 ? -15.523 -1.411 7.785 1 80.38 85 SER B CA 1
ATOM 3774 C C . SER B 1 85 ? -14.914 -1.052 9.133 1 80.38 85 SER B C 1
ATOM 3776 O O . SER B 1 85 ? -14.953 0.107 9.555 1 80.38 85 SER B O 1
ATOM 3778 N N . ALA B 1 86 ? -14.328 -1.994 9.766 1 77.56 86 ALA B N 1
ATOM 3779 C CA . ALA B 1 86 ? -13.625 -1.792 11.031 1 77.56 86 ALA B CA 1
ATOM 3780 C C . ALA B 1 86 ? -12.359 -0.955 10.828 1 77.56 86 ALA B C 1
ATOM 3782 O O . ALA B 1 86 ? -11.797 -0.43 11.789 1 77.56 86 ALA B O 1
ATOM 3783 N N . ALA B 1 87 ? -12.07 -0.756 9.594 1 79.62 87 ALA B N 1
ATOM 3784 C CA . ALA B 1 87 ? -10.867 0.007 9.273 1 79.62 87 ALA B CA 1
ATOM 3785 C C . ALA B 1 87 ? -11.102 1.505 9.445 1 79.62 87 ALA B C 1
ATOM 3787 O O . ALA B 1 87 ? -10.156 2.287 9.516 1 79.62 87 ALA B O 1
ATOM 3788 N N . HIS B 1 88 ? -12.375 1.886 9.5 1 91.44 88 HIS B N 1
ATOM 3789 C CA . HIS B 1 88 ? -12.68 3.285 9.781 1 91.44 88 HIS B CA 1
ATOM 3790 C C . HIS B 1 88 ? -12.516 3.602 11.258 1 91.44 88 HIS B C 1
ATOM 3792 O O . HIS B 1 88 ? -13.281 3.109 12.094 1 91.44 88 HIS B O 1
ATOM 3798 N N . VAL B 1 89 ? -11.523 4.406 11.531 1 93.19 89 VAL B N 1
ATOM 3799 C CA . VAL B 1 89 ? -11.188 4.734 12.914 1 93.19 89 VAL B CA 1
ATOM 3800 C C . VAL B 1 89 ? -11.023 6.246 13.062 1 93.19 89 VAL B C 1
ATOM 3802 O O . VAL B 1 89 ? -10.781 6.949 12.078 1 93.19 89 VAL B O 1
ATOM 3805 N N . LEU B 1 90 ? -11.281 6.742 14.242 1 93.94 90 LEU B N 1
ATOM 3806 C CA . LEU B 1 90 ? -11.078 8.141 14.586 1 93.94 90 LEU B CA 1
ATOM 3807 C C . LEU B 1 90 ? -11.797 9.055 13.602 1 93.94 90 LEU B C 1
ATOM 3809 O O . LEU B 1 90 ? -13.023 8.984 13.469 1 93.94 90 LEU B O 1
ATOM 3813 N N . ALA B 1 91 ? -11.062 9.727 12.773 1 92.31 91 ALA B N 1
ATOM 3814 C CA . ALA B 1 91 ? -11.633 10.75 11.898 1 92.31 91 ALA B CA 1
ATOM 3815 C C . ALA B 1 91 ? -12.578 10.133 10.875 1 92.31 91 ALA B C 1
ATOM 3817 O O . ALA B 1 91 ? -13.469 10.812 10.352 1 92.31 91 ALA B O 1
ATOM 3818 N N . THR B 1 92 ? -12.43 8.812 10.656 1 94.19 92 THR B N 1
ATOM 3819 C CA . THR B 1 92 ? -13.219 8.203 9.586 1 94.19 92 THR B CA 1
ATOM 3820 C C . THR B 1 92 ? -14.281 7.27 10.164 1 94.19 92 THR B C 1
ATOM 3822 O O . THR B 1 92 ? -15.031 6.637 9.414 1 94.19 92 THR B O 1
ATOM 3825 N N . ALA B 1 93 ? -14.367 7.16 11.453 1 95.81 93 ALA B N 1
ATOM 3826 C CA . ALA B 1 93 ? -15.391 6.324 12.078 1 95.81 93 ALA B CA 1
ATOM 3827 C C . ALA B 1 93 ? -16.641 7.141 12.406 1 95.81 93 ALA B C 1
ATOM 3829 O O . ALA B 1 93 ? -16.547 8.352 12.625 1 95.81 93 ALA B O 1
ATOM 3830 N N . ASP B 1 94 ? -17.734 6.473 12.367 1 96.62 94 ASP B N 1
ATOM 3831 C CA . ASP B 1 94 ? -18.969 7.062 12.859 1 96.62 94 ASP B CA 1
ATOM 3832 C C . ASP B 1 94 ? -19.25 6.641 14.297 1 96.62 94 ASP B C 1
ATOM 3834 O O . ASP B 1 94 ? -18.641 5.699 14.805 1 96.62 94 ASP B O 1
ATOM 3838 N N . ASP B 1 95 ? -20.125 7.402 14.938 1 95 95 ASP B N 1
ATOM 3839 C CA . ASP B 1 95 ? -20.609 6.957 16.234 1 95 95 ASP B CA 1
ATOM 3840 C C . ASP B 1 95 ? -21.438 5.68 16.109 1 95 95 ASP B C 1
ATOM 3842 O O . ASP B 1 95 ? -22.141 5.488 15.125 1 95 95 ASP B O 1
ATOM 3846 N N . PRO B 1 96 ? -21.281 4.836 17.094 1 95.31 96 PRO B N 1
ATOM 3847 C CA . PRO B 1 96 ? -20.656 4.988 18.406 1 95.31 96 PRO B CA 1
ATOM 3848 C C . PRO B 1 96 ? -19.156 4.648 18.391 1 95.31 96 PRO B C 1
ATOM 3850 O O . PRO B 1 96 ? -18.453 4.895 19.375 1 95.31 96 PRO B O 1
ATOM 3853 N N . THR B 1 97 ? -18.656 4.117 17.297 1 94.62 97 THR B N 1
ATOM 3854 C CA . THR B 1 97 ? -17.25 3.717 17.203 1 94.62 97 THR B CA 1
ATOM 3855 C C . THR B 1 97 ? -16.328 4.922 17.391 1 94.62 97 THR B C 1
ATOM 3857 O O . THR B 1 97 ? -15.359 4.859 18.141 1 94.62 97 THR B O 1
ATOM 3860 N N . HIS B 1 98 ? -16.688 5.957 16.766 1 95.81 98 HIS B N 1
ATOM 3861 C CA . HIS B 1 98 ? -15.898 7.176 16.875 1 95.81 98 HIS B CA 1
ATOM 3862 C C . HIS B 1 98 ? -15.828 7.668 18.312 1 95.81 98 HIS B C 1
ATOM 3864 O O . HIS B 1 98 ? -14.758 8.039 18.797 1 95.81 98 HIS B O 1
ATOM 3870 N N . ALA B 1 99 ? -16.938 7.684 18.938 1 95.88 99 ALA B N 1
ATOM 3871 C CA . ALA B 1 99 ? -16.984 8.156 20.328 1 95.88 99 ALA B CA 1
ATOM 3872 C C . ALA B 1 99 ? -16.094 7.305 21.234 1 95.88 99 ALA B C 1
ATOM 3874 O O . ALA B 1 99 ? -15.43 7.824 22.125 1 95.88 99 ALA B O 1
ATOM 3875 N N . ARG B 1 100 ? -16.109 6.07 20.984 1 94.69 100 ARG B N 1
ATOM 3876 C CA . ARG B 1 100 ? -15.266 5.156 21.75 1 94.69 100 ARG B CA 1
ATOM 3877 C C . ARG B 1 100 ? -13.789 5.465 21.516 1 94.69 100 ARG B C 1
ATOM 3879 O O . ARG B 1 100 ? -13.008 5.516 22.469 1 94.69 100 ARG B O 1
ATOM 3886 N N . HIS B 1 101 ? -13.438 5.664 20.312 1 94.62 101 HIS B N 1
ATOM 3887 C CA . HIS B 1 101 ? -12.055 5.98 19.984 1 94.62 101 HIS B CA 1
ATOM 3888 C C . HIS B 1 101 ? -11.617 7.289 20.641 1 94.62 101 HIS B C 1
ATOM 3890 O O . HIS B 1 101 ? -10.508 7.379 21.172 1 94.62 101 HIS B O 1
ATOM 3896 N N . ARG B 1 102 ? -12.43 8.281 20.531 1 93.31 102 ARG B N 1
ATOM 3897 C CA . ARG B 1 102 ? -12.117 9.586 21.109 1 93.31 102 ARG B CA 1
ATOM 3898 C C . ARG B 1 102 ? -11.875 9.469 22.609 1 93.31 102 ARG B C 1
ATOM 3900 O O . ARG B 1 102 ? -10.93 10.055 23.141 1 93.31 102 ARG B O 1
ATOM 3907 N N . LYS B 1 103 ? -12.703 8.711 23.234 1 93.19 103 LYS B N 1
ATOM 3908 C CA . LYS B 1 103 ? -12.578 8.5 24.688 1 93.19 103 LYS B CA 1
ATOM 3909 C C . LYS B 1 103 ? -11.234 7.859 25.031 1 93.19 103 LYS B C 1
ATOM 3911 O O . LYS B 1 103 ? -10.648 8.164 26.062 1 93.19 103 LYS B O 1
ATOM 3916 N N . LEU B 1 104 ? -10.75 7.039 24.203 1 91.81 104 LEU B N 1
ATOM 3917 C CA . LEU B 1 104 ? -9.492 6.34 24.422 1 91.81 104 LEU B CA 1
ATOM 3918 C C . LEU B 1 104 ? -8.312 7.305 24.328 1 91.81 104 LEU B C 1
ATOM 3920 O O . LEU B 1 104 ? -7.273 7.086 24.938 1 91.81 104 LEU B O 1
ATOM 3924 N N . LEU B 1 105 ? -8.461 8.383 23.547 1 90.56 105 LEU B N 1
ATOM 3925 C CA . LEU B 1 105 ? -7.355 9.297 23.297 1 90.56 105 LEU B CA 1
ATOM 3926 C C . LEU B 1 105 ? -7.309 10.398 24.344 1 90.56 105 LEU B C 1
ATOM 3928 O O . LEU B 1 105 ? -6.246 10.969 24.609 1 90.56 105 LEU B O 1
ATOM 3932 N N . LEU B 1 106 ? -8.359 10.68 25 1 89.19 106 LEU B N 1
ATOM 3933 C CA . LEU B 1 106 ? -8.531 11.844 25.859 1 89.19 106 LEU B CA 1
ATOM 3934 C C . LEU B 1 106 ? -7.535 11.82 27.016 1 89.19 106 LEU B C 1
ATOM 3936 O O . LEU B 1 106 ? -6.914 12.844 27.328 1 89.19 106 LEU B O 1
ATOM 3940 N N . PRO B 1 107 ? -7.281 10.625 27.578 1 88.75 107 PRO B N 1
ATOM 3941 C CA . PRO B 1 107 ? -6.316 10.609 28.672 1 88.75 107 PRO B CA 1
ATOM 3942 C C . PRO B 1 107 ? -4.91 11.016 28.234 1 88.75 107 PRO B C 1
ATOM 3944 O O . PRO B 1 107 ? -4.137 11.539 29.047 1 88.75 107 PRO B O 1
ATOM 3947 N N . HIS B 1 108 ? -4.605 10.812 27.078 1 88.19 108 HIS B N 1
ATOM 3948 C CA . HIS B 1 108 ? -3.275 11.109 26.562 1 88.19 108 HIS B CA 1
ATOM 3949 C C . HIS B 1 108 ? -3.152 12.578 26.172 1 88.19 108 HIS B C 1
ATOM 3951 O O . HIS B 1 108 ? -2.055 13.055 25.875 1 88.19 108 HIS B O 1
ATOM 3957 N N . LEU B 1 109 ? -4.297 13.281 26.234 1 87.38 109 LEU B N 1
ATOM 3958 C CA . LEU B 1 109 ? -4.332 14.711 25.938 1 87.38 109 LEU B CA 1
ATOM 3959 C C . LEU B 1 109 ? -4.82 15.5 27.156 1 87.38 109 LEU B C 1
ATOM 3961 O O . LEU B 1 109 ? -5.344 16.609 27.016 1 87.38 109 LEU B O 1
ATOM 3965 N N . SER B 1 110 ? -4.633 14.859 28.328 1 86.75 110 SER B N 1
ATOM 3966 C CA . SER B 1 110 ? -4.992 15.531 29.562 1 86.75 110 SER B CA 1
ATOM 3967 C C . SER B 1 110 ? -4.141 16.781 29.797 1 86.75 110 SER B C 1
ATOM 3969 O O . SER B 1 110 ? -3.084 16.938 29.172 1 86.75 110 SER B O 1
ATOM 3971 N N . ALA B 1 111 ? -4.652 17.594 30.734 1 84.94 111 ALA B N 1
ATOM 3972 C CA . ALA B 1 111 ? -3.941 18.812 31.062 1 84.94 111 ALA B CA 1
ATOM 3973 C C . ALA B 1 111 ? -2.518 18.531 31.531 1 84.94 111 ALA B C 1
ATOM 3975 O O . ALA B 1 111 ? -1.58 19.234 31.156 1 84.94 111 ALA B O 1
ATOM 3976 N N . ARG B 1 112 ? -2.395 17.516 32.344 1 87.25 112 ARG B N 1
ATOM 3977 C CA . ARG B 1 112 ? -1.076 17.125 32.812 1 87.25 112 ARG B CA 1
ATOM 3978 C C . ARG B 1 112 ? -0.167 16.703 31.672 1 87.25 112 ARG B C 1
ATOM 3980 O O . ARG B 1 112 ? 0.992 17.109 31.609 1 87.25 112 ARG B O 1
ATOM 3987 N N . ARG B 1 113 ? -0.685 15.93 30.75 1 86.06 113 ARG B N 1
ATOM 3988 C CA . ARG B 1 113 ? 0.103 15.453 29.625 1 86.06 113 ARG B CA 1
ATOM 3989 C C . ARG B 1 113 ? 0.444 16.609 28.672 1 86.06 113 ARG B C 1
ATOM 3991 O O . ARG B 1 113 ? 1.547 16.656 28.125 1 86.06 113 ARG B O 1
ATOM 3998 N N . VAL B 1 114 ? -0.443 17.469 28.5 1 87.31 114 VAL B N 1
ATOM 3999 C CA . VAL B 1 114 ? -0.245 18.625 27.625 1 87.31 114 VAL B CA 1
ATOM 4000 C C . VAL B 1 114 ? 0.881 19.5 28.156 1 87.31 114 VAL B C 1
ATOM 4002 O O . VAL B 1 114 ? 1.677 20.047 27.391 1 87.31 114 VAL B O 1
ATOM 4005 N N . ARG B 1 115 ? 0.967 19.609 29.453 1 89.5 115 ARG B N 1
ATOM 4006 C CA . ARG B 1 115 ? 2.037 20.391 30.062 1 89.5 115 ARG B CA 1
ATOM 4007 C C . ARG B 1 115 ? 3.396 19.75 29.812 1 89.5 115 ARG B C 1
ATOM 4009 O O . ARG B 1 115 ? 4.379 20.453 29.547 1 89.5 115 ARG B O 1
ATOM 4016 N N . ILE B 1 116 ? 3.367 18.531 29.906 1 88.94 116 ILE B N 1
ATOM 4017 C CA . ILE B 1 116 ? 4.602 17.797 29.641 1 88.94 116 ILE B CA 1
ATOM 4018 C C . ILE B 1 116 ? 5 17.969 28.188 1 88.94 116 ILE B C 1
ATOM 4020 O O . ILE B 1 116 ? 6.176 18.203 27.875 1 88.94 116 ILE B O 1
ATOM 4024 N N . ILE B 1 117 ? 4.074 17.953 27.375 1 89.81 117 ILE B N 1
ATOM 4025 C CA . ILE B 1 117 ? 4.316 18.094 25.938 1 89.81 117 ILE B CA 1
ATOM 4026 C C . ILE B 1 117 ? 4.758 19.531 25.625 1 89.81 117 ILE B C 1
ATOM 4028 O O . ILE B 1 117 ? 5.602 19.75 24.766 1 89.81 117 ILE B O 1
ATOM 4032 N N . GLU B 1 118 ? 4.148 20.422 26.359 1 95.12 118 GLU B N 1
ATOM 4033 C CA . GLU B 1 118 ? 4.523 21.812 26.172 1 95.12 118 GLU B CA 1
ATOM 4034 C C . GLU B 1 118 ? 6.012 22.031 26.438 1 95.12 118 GLU B C 1
ATOM 4036 O O . GLU B 1 118 ? 6.703 22.656 25.641 1 95.12 118 GLU B O 1
ATOM 4041 N N . GLN B 1 119 ? 6.504 21.5 27.516 1 95.69 119 GLN B N 1
ATOM 4042 C CA . GLN B 1 119 ? 7.918 21.625 27.859 1 95.69 119 GLN B CA 1
ATOM 4043 C C . GLN B 1 119 ? 8.789 20.906 26.828 1 95.69 119 GLN B C 1
ATOM 4045 O O . GLN B 1 119 ? 9.828 21.438 26.422 1 95.69 119 GLN B O 1
ATOM 4050 N N . PHE B 1 120 ? 8.352 19.844 26.453 1 95.19 120 PHE B N 1
ATOM 4051 C CA . PHE B 1 120 ? 9.086 19.062 25.484 1 95.19 120 PHE B CA 1
ATOM 4052 C C . PHE B 1 120 ? 9.156 19.781 24.141 1 95.19 120 PHE B C 1
ATOM 4054 O O . PHE B 1 120 ? 10.219 19.828 23.516 1 95.19 120 PHE B O 1
ATOM 4061 N N . ALA B 1 121 ? 8.031 20.297 23.672 1 96.62 121 ALA B N 1
ATOM 4062 C CA . ALA B 1 121 ? 7.98 21.031 22.422 1 96.62 121 ALA B CA 1
ATOM 4063 C C . ALA B 1 121 ? 8.875 22.266 22.469 1 96.62 121 ALA B C 1
ATOM 4065 O O . ALA B 1 121 ? 9.547 22.594 21.484 1 96.62 121 ALA B O 1
ATOM 4066 N N . ASP B 1 122 ? 8.859 22.875 23.609 1 97.88 122 ASP B N 1
ATOM 4067 C CA . ASP B 1 122 ? 9.68 24.062 23.812 1 97.88 122 ASP B CA 1
ATOM 4068 C C . ASP B 1 122 ? 11.164 23.734 23.672 1 97.88 122 ASP B C 1
ATOM 4070 O O . ASP B 1 122 ? 11.883 24.391 22.922 1 97.88 122 ASP B O 1
ATOM 4074 N N . GLU B 1 123 ? 11.594 22.719 24.312 1 97.69 123 GLU B N 1
ATOM 4075 C CA . GLU B 1 123 ? 12.984 22.281 24.266 1 97.69 123 GLU B CA 1
ATOM 4076 C C . GLU B 1 123 ? 13.352 21.797 22.859 1 97.69 123 GLU B C 1
ATOM 4078 O O . GLU B 1 123 ? 14.453 22.062 22.375 1 97.69 123 GLU B O 1
ATOM 4083 N N . THR B 1 124 ? 12.453 21.094 22.281 1 97.44 124 THR B N 1
ATOM 4084 C CA . THR B 1 124 ? 12.672 20.578 20.938 1 97.44 124 THR B CA 1
ATOM 4085 C C . THR B 1 124 ? 12.836 21.719 19.938 1 97.44 124 THR B C 1
ATOM 4087 O O . THR B 1 124 ? 13.719 21.672 19.078 1 97.44 124 THR B O 1
ATOM 4090 N N . ALA B 1 125 ? 12.016 22.766 20.031 1 98.19 125 ALA B N 1
ATOM 4091 C CA . ALA B 1 125 ? 12.102 23.906 19.141 1 98.19 125 ALA B CA 1
ATOM 4092 C C . ALA B 1 125 ? 13.461 24.594 19.25 1 98.19 125 ALA B C 1
ATOM 4094 O O . ALA B 1 125 ? 14.062 24.969 18.234 1 98.19 125 ALA B O 1
ATOM 4095 N N . ASP B 1 126 ? 13.938 24.719 20.484 1 98.19 126 ASP B N 1
ATOM 4096 C CA . ASP B 1 126 ? 15.25 25.328 20.703 1 98.19 126 ASP B CA 1
ATOM 4097 C C . ASP B 1 126 ? 16.359 24.5 20.062 1 98.19 126 ASP B C 1
ATOM 4099 O O . ASP B 1 126 ? 17.234 25.031 19.391 1 98.19 126 ASP B O 1
ATOM 4103 N N . ARG B 1 127 ? 16.266 23.219 20.281 1 97.62 127 ARG B N 1
ATOM 4104 C CA . ARG B 1 127 ? 17.281 22.328 19.734 1 97.62 127 ARG B CA 1
ATOM 4105 C C . ARG B 1 127 ? 17.297 22.359 18.219 1 97.62 127 ARG B C 1
ATOM 4107 O O . ARG B 1 127 ? 18.359 22.469 17.594 1 97.62 127 ARG B O 1
ATOM 4114 N N . LEU B 1 128 ? 16.141 22.281 17.641 1 97.88 128 LEU B N 1
ATOM 4115 C CA . LEU B 1 128 ? 16.031 22.281 16.172 1 97.88 128 LEU B CA 1
ATOM 4116 C C . LEU B 1 128 ? 16.531 23.609 15.594 1 97.88 128 LEU B C 1
ATOM 4118 O O . LEU B 1 128 ? 17.203 23.625 14.555 1 97.88 128 LEU B O 1
ATOM 4122 N N . TRP B 1 129 ? 16.188 24.734 16.25 1 97.94 129 TRP B N 1
ATOM 4123 C CA . TRP B 1 129 ? 16.641 26.047 15.82 1 97.94 129 TRP B CA 1
ATOM 4124 C C . TRP B 1 129 ? 18.172 26.109 15.828 1 97.94 129 TRP B C 1
ATOM 4126 O O . TRP B 1 129 ? 18.781 26.484 14.828 1 97.94 129 TRP B O 1
ATOM 4136 N N . ASP B 1 130 ? 18.797 25.688 16.906 1 97.75 130 ASP B N 1
ATOM 4137 C CA . ASP B 1 130 ? 20.25 25.781 17.094 1 97.75 130 ASP B CA 1
ATOM 4138 C C . ASP B 1 130 ? 21 24.875 16.125 1 97.75 130 ASP B C 1
ATOM 4140 O O . ASP B 1 130 ? 22.078 25.219 15.641 1 97.75 130 ASP B O 1
ATOM 4144 N N . GLU B 1 131 ? 20.391 23.781 15.836 1 97.19 131 GLU B N 1
ATOM 4145 C CA . GLU B 1 131 ? 21.047 22.781 15 1 97.19 131 GLU B CA 1
ATOM 4146 C C . GLU B 1 131 ? 20.969 23.172 13.523 1 97.19 131 GLU B C 1
ATOM 4148 O O . GLU B 1 131 ? 21.75 22.672 12.711 1 97.19 131 GLU B O 1
ATOM 4153 N N . ASN B 1 132 ? 20.031 24.047 13.156 1 97.62 132 ASN B N 1
ATOM 4154 C CA . ASN B 1 132 ? 19.75 24.156 11.727 1 97.62 132 ASN B CA 1
ATOM 4155 C C . ASN B 1 132 ? 19.984 25.578 11.219 1 97.62 132 ASN B C 1
ATOM 4157 O O . ASN B 1 132 ? 20.078 25.812 10.016 1 97.62 132 ASN B O 1
ATOM 4161 N N . LEU B 1 133 ? 20.047 26.562 12.125 1 97.31 133 LEU B N 1
ATOM 4162 C CA . LEU B 1 133 ? 20.359 27.906 11.695 1 97.31 133 LEU B CA 1
ATOM 4163 C C . LEU B 1 133 ? 21.828 28.031 11.281 1 97.31 133 LEU B C 1
ATOM 4165 O O . LEU B 1 133 ? 22.719 27.703 12.07 1 97.31 133 LEU B O 1
ATOM 4169 N N . ARG B 1 134 ? 22.031 28.406 10.023 1 95.88 134 ARG B N 1
ATOM 4170 C CA . ARG B 1 134 ? 23.391 28.578 9.492 1 95.88 134 ARG B CA 1
ATOM 4171 C C . ARG B 1 134 ? 23.484 29.828 8.641 1 95.88 134 ARG B C 1
ATOM 4173 O O . ARG B 1 134 ? 22.734 30 7.68 1 95.88 134 ARG B O 1
ATOM 4180 N N . GLY B 1 135 ? 24.438 30.672 8.961 1 94.75 135 GLY B N 1
ATOM 4181 C CA . GLY B 1 135 ? 24.688 31.875 8.164 1 94.75 135 GLY B CA 1
ATOM 4182 C C . GLY B 1 135 ? 23.469 32.781 8.047 1 94.75 135 GLY B C 1
ATOM 4183 O O . GLY B 1 135 ? 23.188 33.312 6.977 1 94.75 135 GLY B O 1
ATOM 4184 N N . GLY B 1 136 ? 22.719 32.812 9.039 1 95.31 136 GLY B N 1
ATOM 4185 C CA . GLY B 1 136 ? 21.547 33.688 9.031 1 95.31 136 GLY B CA 1
ATOM 4186 C C . GLY B 1 136 ? 20.422 33.156 8.188 1 95.31 136 GLY B C 1
ATOM 4187 O O . GLY B 1 136 ? 19.531 33.906 7.781 1 95.31 136 GLY B O 1
ATOM 4188 N N . ARG B 1 137 ? 20.484 31.875 7.863 1 97.38 137 ARG B N 1
ATOM 4189 C CA . ARG B 1 137 ? 19.438 31.234 7.07 1 97.38 137 ARG B CA 1
ATOM 4190 C C . ARG B 1 137 ? 18.984 29.922 7.699 1 97.38 137 ARG B C 1
ATOM 4192 O O . ARG B 1 137 ? 19.766 29.266 8.398 1 97.38 137 ARG B O 1
ATOM 4199 N N . ILE B 1 138 ? 17.734 29.594 7.473 1 98.12 138 ILE B N 1
ATOM 4200 C CA . ILE B 1 138 ? 17.203 28.328 7.938 1 98.12 138 ILE B CA 1
ATOM 4201 C C . ILE B 1 138 ? 16.156 27.812 6.953 1 98.12 138 ILE B C 1
ATOM 4203 O O . ILE B 1 138 ? 15.305 28.578 6.488 1 98.12 138 ILE B O 1
ATOM 4207 N N . GLU B 1 139 ? 16.312 26.547 6.465 1 98.56 139 GLU B N 1
ATOM 4208 C CA . GLU B 1 139 ? 15.219 25.906 5.738 1 98.56 139 GLU B CA 1
ATOM 4209 C C . GLU B 1 139 ? 14.102 25.484 6.688 1 98.56 139 GLU B C 1
ATOM 4211 O O . GLU B 1 139 ? 14.195 24.422 7.32 1 98.56 139 GLU B O 1
ATOM 4216 N N . TRP B 1 140 ? 13.109 26.312 6.785 1 98.62 140 TRP B N 1
ATOM 4217 C CA . TRP B 1 140 ? 12.109 26.297 7.855 1 98.62 140 TRP B CA 1
ATOM 4218 C C . TRP B 1 140 ? 11.32 25 7.852 1 98.62 140 TRP B C 1
ATOM 4220 O O . TRP B 1 140 ? 11.07 24.422 8.914 1 98.62 140 TRP B O 1
ATOM 4230 N N . MET B 1 141 ? 10.906 24.5 6.695 1 98.19 141 MET B N 1
ATOM 4231 C CA . MET B 1 141 ? 10.07 23.312 6.629 1 98.19 141 MET B CA 1
ATOM 4232 C C . MET B 1 141 ? 10.812 22.094 7.164 1 98.19 141 MET B C 1
ATOM 4234 O O . MET B 1 141 ? 10.406 21.5 8.172 1 98.19 141 MET B O 1
ATOM 4238 N N . SER B 1 142 ? 11.977 21.734 6.633 1 96.81 142 SER B N 1
ATOM 4239 C CA . SER B 1 142 ? 12.695 20.531 7.027 1 96.81 142 SER B CA 1
ATOM 4240 C C . SER B 1 142 ? 13.312 20.688 8.414 1 96.81 142 SER B C 1
ATOM 4242 O O . SER B 1 142 ? 13.414 19.719 9.164 1 96.81 142 SER B O 1
ATOM 4244 N N . ALA B 1 143 ? 13.648 21.922 8.797 1 97.75 143 ALA B N 1
ATOM 4245 C CA . ALA B 1 143 ? 14.383 22.141 10.047 1 97.75 143 ALA B CA 1
ATOM 4246 C C . ALA B 1 143 ? 13.43 22.188 11.234 1 97.75 143 ALA B C 1
ATOM 4248 O O . ALA B 1 143 ? 13.789 21.797 12.344 1 97.75 143 ALA B O 1
ATOM 4249 N N . MET B 1 144 ? 12.18 22.688 10.977 1 98.19 144 MET B N 1
ATOM 4250 C CA . MET B 1 144 ? 11.312 23 12.109 1 98.19 144 MET B CA 1
ATOM 4251 C C . MET B 1 144 ? 9.891 22.516 11.859 1 98.19 144 MET B C 1
ATOM 4253 O O . MET B 1 144 ? 9.398 21.641 12.586 1 98.19 144 MET B O 1
ATOM 4257 N N . ALA B 1 145 ? 9.25 22.984 10.844 1 98.25 145 ALA B N 1
ATOM 4258 C CA . ALA B 1 145 ? 7.824 22.781 10.625 1 98.25 145 ALA B CA 1
ATOM 4259 C C . ALA B 1 145 ? 7.496 21.297 10.5 1 98.25 145 ALA B C 1
ATOM 4261 O O . ALA B 1 145 ? 6.508 20.812 11.062 1 98.25 145 ALA B O 1
ATOM 4262 N N . ASN B 1 146 ? 8.32 20.516 9.781 1 96.88 146 ASN B N 1
ATOM 4263 C CA . ASN B 1 146 ? 8.078 19.094 9.609 1 96.88 146 ASN B CA 1
ATOM 4264 C C . ASN B 1 146 ? 8.531 18.297 10.836 1 96.88 146 ASN B C 1
ATOM 4266 O O . ASN B 1 146 ? 7.887 17.312 11.219 1 96.88 146 ASN B O 1
ATOM 4270 N N . ARG B 1 147 ? 9.523 18.703 11.477 1 96.62 147 ARG B N 1
ATOM 4271 C CA . ARG B 1 147 ? 10.203 17.875 12.469 1 96.62 147 ARG B CA 1
ATOM 4272 C C . ARG B 1 147 ? 9.57 18.047 13.852 1 96.62 147 ARG B C 1
ATOM 4274 O O . ARG B 1 147 ? 9.398 17.062 14.578 1 96.62 147 ARG B O 1
ATOM 4281 N N . LEU B 1 148 ? 9.25 19.25 14.219 1 97.31 148 LEU B N 1
ATOM 4282 C CA . LEU B 1 148 ? 8.766 19.484 15.578 1 97.31 148 LEU B CA 1
ATOM 4283 C C . LEU B 1 148 ? 7.469 18.734 15.836 1 97.31 148 LEU B C 1
ATOM 4285 O O . LEU B 1 148 ? 7.375 17.953 16.781 1 97.31 148 LEU B O 1
ATOM 4289 N N . PRO B 1 149 ? 6.469 18.906 14.945 1 96.06 149 PRO B N 1
ATOM 4290 C CA . PRO B 1 149 ? 5.215 18.188 15.211 1 96.06 149 PRO B CA 1
ATOM 4291 C C . PRO B 1 149 ? 5.398 16.672 15.266 1 96.06 149 PRO B C 1
ATOM 4293 O O . PRO B 1 149 ? 4.82 16.016 16.125 1 96.06 149 PRO B O 1
ATOM 4296 N N . MET B 1 150 ? 6.227 16.125 14.383 1 95 150 MET B N 1
ATOM 4297 C CA . MET B 1 150 ? 6.422 14.68 14.367 1 95 150 MET B CA 1
ATOM 4298 C C . MET B 1 150 ? 7.195 14.227 15.602 1 95 150 MET B C 1
ATOM 4300 O O . MET B 1 150 ? 6.957 13.133 16.125 1 95 150 MET B O 1
ATOM 4304 N N . THR B 1 151 ? 8.117 15.055 16.047 1 95.25 151 THR B N 1
ATOM 4305 C CA . THR B 1 151 ? 8.836 14.742 17.281 1 95.25 151 THR B CA 1
ATOM 4306 C C . THR B 1 151 ? 7.879 14.688 18.469 1 95.25 151 THR B C 1
ATOM 4308 O O . THR B 1 151 ? 7.984 13.797 19.312 1 95.25 151 THR B O 1
ATOM 4311 N N . VAL B 1 152 ? 6.973 15.586 18.484 1 93.19 152 VAL B N 1
ATOM 4312 C CA . VAL B 1 152 ? 5.973 15.625 19.547 1 93.19 152 VAL B CA 1
ATOM 4313 C C . VAL B 1 152 ? 5.074 14.398 19.453 1 93.19 152 VAL B C 1
ATOM 4315 O O . VAL B 1 152 ? 4.773 13.766 20.469 1 93.19 152 VAL B O 1
ATOM 4318 N N . VAL B 1 153 ? 4.609 14.031 18.297 1 90.62 153 VAL B N 1
ATOM 4319 C CA . VAL B 1 153 ? 3.766 12.859 18.078 1 90.62 153 VAL B CA 1
ATOM 4320 C C . VAL B 1 153 ? 4.508 11.602 18.531 1 90.62 153 VAL B C 1
ATOM 4322 O O . VAL B 1 153 ? 3.936 10.75 19.219 1 90.62 153 VAL B O 1
ATOM 4325 N N . ALA B 1 154 ? 5.781 11.523 18.141 1 91.06 154 ALA B N 1
ATOM 4326 C CA . ALA B 1 154 ? 6.586 10.367 18.531 1 91.06 154 ALA B CA 1
ATOM 4327 C C . ALA B 1 154 ? 6.652 10.25 20.062 1 91.06 154 ALA B C 1
ATOM 4329 O O . ALA B 1 154 ? 6.52 9.156 20.609 1 91.06 154 ALA B O 1
ATOM 4330 N N . ARG B 1 155 ? 6.797 11.367 20.703 1 89.94 155 ARG B N 1
ATOM 4331 C CA . ARG B 1 155 ? 6.855 11.383 22.156 1 89.94 155 ARG B CA 1
ATOM 4332 C C . ARG B 1 155 ? 5.531 10.945 22.766 1 89.94 155 ARG B C 1
ATOM 4334 O O . A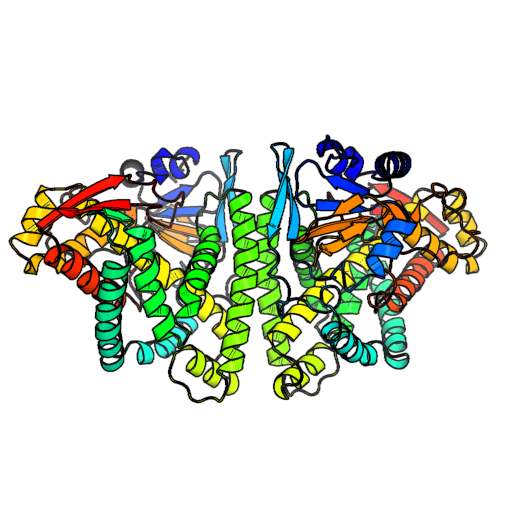RG B 1 155 ? 5.508 10.156 23.719 1 89.94 155 ARG B O 1
ATOM 4341 N N . LEU B 1 156 ? 4.457 11.414 22.266 1 87.38 156 LEU B N 1
ATOM 4342 C CA . LEU B 1 156 ? 3.123 11.078 22.75 1 87.38 156 LEU B CA 1
ATOM 4343 C C . LEU B 1 156 ? 2.842 9.586 22.578 1 87.38 156 LEU B C 1
ATOM 4345 O O . LEU B 1 156 ? 2.162 8.977 23.406 1 87.38 156 LEU B O 1
ATOM 4349 N N . LEU B 1 157 ? 3.357 9.062 21.531 1 87.56 157 LEU B N 1
ATOM 4350 C CA . LEU B 1 157 ? 3.092 7.672 21.203 1 87.56 157 LEU B CA 1
ATOM 4351 C C . LEU B 1 157 ? 4.055 6.742 21.938 1 87.56 157 LEU B C 1
ATOM 4353 O O . LEU B 1 157 ? 3.811 5.539 22.031 1 87.56 157 LEU B O 1
ATOM 4357 N N . GLY B 1 158 ? 5.109 7.254 22.469 1 87 158 GLY B N 1
ATOM 4358 C CA . GLY B 1 158 ? 6.113 6.465 23.172 1 87 158 GLY B CA 1
ATOM 4359 C C . GLY B 1 158 ? 7.145 5.859 22.234 1 87 158 GLY B C 1
ATOM 4360 O O . GLY B 1 158 ? 7.602 4.734 22.453 1 87 158 GLY B O 1
ATOM 4361 N N . LEU B 1 159 ? 7.461 6.551 21.172 1 90.06 159 LEU B N 1
ATOM 4362 C CA . LEU B 1 159 ? 8.414 6.07 20.172 1 90.06 159 LEU B CA 1
ATOM 4363 C C . LEU B 1 159 ? 9.773 6.738 20.359 1 90.06 159 LEU B C 1
ATOM 4365 O O . LEU B 1 159 ? 9.867 7.82 20.938 1 90.06 159 LEU B O 1
ATOM 4369 N N . PRO B 1 160 ? 10.805 6.078 19.859 1 88.81 160 PRO B N 1
ATOM 4370 C CA . PRO B 1 160 ? 12.141 6.66 19.969 1 88.81 160 PRO B CA 1
ATOM 4371 C C . PRO B 1 160 ? 12.312 7.922 19.125 1 88.81 160 PRO B C 1
ATOM 4373 O O . PRO B 1 160 ? 11.812 7.992 18 1 88.81 160 PRO B O 1
ATOM 4376 N N . ASP B 1 161 ? 13.109 8.82 19.656 1 87.5 161 ASP B N 1
ATOM 4377 C CA . ASP B 1 161 ? 13.398 10.078 18.969 1 87.5 161 ASP B CA 1
ATOM 4378 C C . ASP B 1 161 ? 14.133 9.828 17.656 1 87.5 161 ASP B C 1
ATOM 4380 O O . ASP B 1 161 ? 13.969 10.578 16.688 1 87.5 161 ASP B O 1
ATOM 4384 N N . GLY B 1 162 ? 14.867 8.797 17.641 1 90.62 162 GLY B N 1
ATOM 4385 C CA . GLY B 1 162 ? 15.672 8.5 16.453 1 90.62 162 GLY B CA 1
ATOM 4386 C C . GLY B 1 162 ? 14.852 8.086 15.258 1 90.62 162 GLY B C 1
ATOM 4387 O O . GLY B 1 162 ? 15.344 8.07 14.133 1 90.62 162 GLY B O 1
ATOM 4388 N N . ASP B 1 163 ? 13.531 7.891 15.438 1 92.06 163 ASP B N 1
ATOM 4389 C CA . ASP B 1 163 ? 12.688 7.375 14.367 1 92.06 163 ASP B CA 1
ATOM 4390 C C . ASP B 1 163 ? 11.969 8.508 13.641 1 92.06 163 ASP B C 1
ATOM 4392 O O . ASP B 1 163 ? 11.273 8.273 12.648 1 92.06 163 ASP B O 1
ATOM 4396 N N . VAL B 1 164 ? 12.188 9.719 13.977 1 92.31 164 VAL B N 1
ATOM 4397 C CA . VAL B 1 164 ? 11.367 10.844 13.547 1 92.31 164 VAL B CA 1
ATOM 4398 C C . VAL B 1 164 ? 11.508 11.047 12.039 1 92.31 164 VAL B C 1
ATOM 4400 O O . VAL B 1 164 ? 10.508 11.234 11.336 1 92.31 164 VAL B O 1
ATOM 4403 N N . ASP B 1 165 ? 12.695 10.953 11.508 1 91.31 165 ASP B N 1
ATOM 4404 C CA . ASP B 1 165 ? 12.891 11.148 10.07 1 91.31 165 ASP B CA 1
ATOM 4405 C C . ASP B 1 165 ? 12.148 10.078 9.273 1 91.31 165 ASP B C 1
ATOM 4407 O O . ASP B 1 165 ? 11.531 10.383 8.25 1 91.31 165 ASP B O 1
ATOM 4411 N N . ASP B 1 166 ? 12.195 8.914 9.766 1 89.19 166 ASP B N 1
ATOM 4412 C CA . ASP B 1 166 ? 11.484 7.824 9.109 1 89.19 166 ASP B CA 1
ATOM 4413 C C . ASP B 1 166 ? 9.969 8.023 9.203 1 89.19 166 ASP B C 1
ATOM 4415 O O . ASP B 1 166 ? 9.242 7.77 8.242 1 89.19 166 ASP B O 1
ATOM 4419 N N . LEU B 1 167 ? 9.562 8.461 10.344 1 91.12 167 LEU B N 1
ATOM 4420 C CA . LEU B 1 167 ? 8.133 8.648 10.555 1 91.12 167 LEU B CA 1
ATOM 4421 C C . LEU B 1 167 ? 7.602 9.773 9.672 1 91.12 167 LEU B C 1
ATOM 4423 O O . LEU B 1 167 ? 6.477 9.695 9.18 1 91.12 167 LEU B O 1
ATOM 4427 N N . ILE B 1 168 ? 8.398 10.805 9.461 1 91.12 168 ILE B N 1
ATOM 4428 C CA . ILE B 1 168 ? 8.016 11.891 8.562 1 91.12 168 ILE B CA 1
ATOM 4429 C C . ILE B 1 168 ? 7.863 11.352 7.145 1 91.12 168 ILE B C 1
ATOM 4431 O O . ILE B 1 168 ? 6.832 11.555 6.5 1 91.12 168 ILE B O 1
ATOM 4435 N N . ARG B 1 169 ? 8.812 10.617 6.742 1 88.38 169 ARG B N 1
ATOM 4436 C CA . ARG B 1 169 ? 8.805 10.062 5.395 1 88.38 169 ARG B CA 1
ATOM 4437 C C . ARG B 1 169 ? 7.613 9.133 5.191 1 88.38 169 ARG B C 1
ATOM 4439 O O . ARG B 1 169 ? 6.875 9.266 4.215 1 88.38 169 ARG B O 1
ATOM 4446 N N . LEU B 1 170 ? 7.43 8.258 6.113 1 86.75 170 LEU B N 1
ATOM 4447 C CA . LEU B 1 170 ? 6.387 7.246 5.996 1 86.75 170 LEU B CA 1
ATOM 4448 C C . LEU B 1 170 ? 5.004 7.863 6.18 1 86.75 170 LEU B C 1
ATOM 4450 O O . LEU B 1 170 ? 4.082 7.566 5.418 1 86.75 170 LEU B O 1
ATOM 4454 N N . GLY B 1 171 ? 4.879 8.711 7.156 1 86.81 171 GLY B N 1
ATOM 4455 C CA . GLY B 1 171 ? 3.594 9.336 7.43 1 86.81 171 GLY B CA 1
ATOM 4456 C C . GLY B 1 171 ? 3.094 10.195 6.281 1 86.81 171 GLY B C 1
ATOM 4457 O O . GLY B 1 171 ? 1.929 10.102 5.891 1 86.81 171 GLY B O 1
ATOM 4458 N N . PHE B 1 172 ? 3.975 10.922 5.723 1 85.56 172 PHE B N 1
ATOM 4459 C CA . PHE B 1 172 ? 3.584 11.836 4.656 1 85.56 172 PHE B CA 1
ATOM 4460 C C . PHE B 1 172 ? 3.307 11.07 3.365 1 85.56 172 PHE B C 1
ATOM 4462 O O . PHE B 1 172 ? 2.461 11.484 2.566 1 85.56 172 PHE B O 1
ATOM 4469 N N . ALA B 1 173 ? 3.943 9.953 3.24 1 80.75 173 ALA B N 1
ATOM 4470 C CA . ALA B 1 173 ? 3.705 9.125 2.062 1 80.75 173 ALA B CA 1
ATOM 4471 C C . ALA B 1 173 ? 2.291 8.555 2.068 1 80.75 173 ALA B C 1
ATOM 4473 O O . ALA B 1 173 ? 1.658 8.43 1.017 1 80.75 173 ALA B O 1
ATOM 4474 N N . THR B 1 174 ? 1.81 8.281 3.197 1 80.44 174 THR B N 1
ATOM 4475 C CA . THR B 1 174 ? 0.491 7.66 3.279 1 80.44 174 THR B CA 1
ATOM 4476 C C . THR B 1 174 ? -0.604 8.68 2.979 1 80.44 174 THR B C 1
ATOM 4478 O O . THR B 1 174 ? -1.688 8.312 2.52 1 80.44 174 THR B O 1
ATOM 4481 N N . THR B 1 175 ? -0.342 9.953 3.1 1 83.44 175 THR B N 1
ATOM 4482 C CA . THR B 1 175 ? -1.333 10.992 2.832 1 83.44 175 THR B CA 1
ATOM 4483 C C . THR B 1 175 ? -1.468 11.234 1.332 1 83.44 175 THR B C 1
ATOM 4485 O O . THR B 1 175 ? -2.422 11.875 0.886 1 83.44 175 THR B O 1
ATOM 4488 N N . THR B 1 176 ? -0.538 10.68 0.577 1 80.75 176 THR B N 1
ATOM 4489 C CA . THR B 1 176 ? -0.56 10.805 -0.876 1 80.75 176 THR B CA 1
ATOM 4490 C C . THR B 1 176 ? -1.86 10.25 -1.447 1 80.75 176 THR B C 1
ATOM 4492 O O . THR B 1 176 ? -2.365 10.75 -2.457 1 80.75 176 THR B O 1
ATOM 4495 N N . LEU B 1 177 ? -2.445 9.383 -0.765 1 78.62 177 LEU B N 1
ATOM 4496 C CA . LEU B 1 177 ? -3.672 8.734 -1.221 1 78.62 177 LEU B CA 1
ATOM 4497 C C . LEU B 1 177 ? -4.848 9.703 -1.167 1 78.62 177 LEU B C 1
ATOM 4499 O O . LEU B 1 177 ? -5.898 9.445 -1.76 1 78.62 177 LEU B O 1
ATOM 4503 N N . LEU B 1 178 ? -4.637 10.82 -0.531 1 84.44 178 LEU B N 1
ATOM 4504 C CA . LEU B 1 178 ? -5.684 11.82 -0.37 1 84.44 178 LEU B CA 1
ATOM 4505 C C . LEU B 1 178 ? -5.469 12.992 -1.322 1 84.44 178 LEU B C 1
ATOM 4507 O O . LEU B 1 178 ? -6.316 13.883 -1.421 1 84.44 178 LEU B O 1
ATOM 4511 N N . ASP B 1 179 ? -4.465 12.969 -2.123 1 86 179 ASP B N 1
ATOM 4512 C CA . ASP B 1 179 ? -4.027 14.172 -2.822 1 86 179 ASP B CA 1
ATOM 4513 C C . ASP B 1 179 ? -4.898 14.445 -4.047 1 86 179 ASP B C 1
ATOM 4515 O O . ASP B 1 179 ? -4.992 15.578 -4.512 1 86 179 ASP B O 1
ATOM 4519 N N . GLY B 1 180 ? -5.531 13.438 -4.59 1 84.88 180 GLY B N 1
ATOM 4520 C CA . GLY B 1 180 ? -6.355 13.594 -5.777 1 84.88 180 GLY B CA 1
ATOM 4521 C C . GLY B 1 180 ? -5.559 13.617 -7.062 1 84.88 180 GLY B C 1
ATOM 4522 O O . GLY B 1 180 ? -6.031 13.148 -8.102 1 84.88 180 GLY B O 1
ATOM 4523 N N . VAL B 1 181 ? -4.438 14.328 -6.93 1 85.44 181 VAL B N 1
ATOM 4524 C CA . VAL B 1 181 ? -3.496 14.352 -8.047 1 85.44 181 VAL B CA 1
ATOM 4525 C C . VAL B 1 181 ? -2.213 13.617 -7.652 1 85.44 181 VAL B C 1
ATOM 4527 O O . VAL B 1 181 ? -1.487 14.062 -6.762 1 85.44 181 VAL B O 1
ATOM 4530 N N . VAL B 1 182 ? -2.062 12.383 -8.25 1 81.75 182 VAL B N 1
ATOM 4531 C CA . VAL B 1 182 ? -0.91 11.578 -7.844 1 81.75 182 VAL B CA 1
ATOM 4532 C C . VAL B 1 182 ? -0.207 11.031 -9.086 1 81.75 182 VAL B C 1
ATOM 4534 O O . VAL B 1 182 ? -0.859 10.531 -10.008 1 81.75 182 VAL B O 1
ATOM 4537 N N . THR B 1 183 ? 1.007 11.344 -9.031 1 80.06 183 THR B N 1
ATOM 4538 C CA . THR B 1 183 ? 1.795 10.742 -10.102 1 80.06 183 THR B CA 1
ATOM 4539 C C . THR B 1 183 ? 2.033 9.266 -9.828 1 80.06 183 THR B C 1
ATOM 4541 O O . THR B 1 183 ? 1.826 8.789 -8.711 1 80.06 183 THR B O 1
ATOM 4544 N N . LYS B 1 184 ? 2.41 8.594 -10.836 1 80 184 LYS B N 1
ATOM 4545 C CA . LYS B 1 184 ? 2.76 7.184 -10.68 1 80 184 LYS B CA 1
ATOM 4546 C C . LYS B 1 184 ? 3.881 7.008 -9.656 1 80 184 LYS B C 1
ATOM 4548 O O . LYS B 1 184 ? 3.82 6.117 -8.805 1 80 184 LYS B O 1
ATOM 4553 N N . ALA B 1 185 ? 4.859 7.859 -9.766 1 78.94 185 ALA B N 1
ATOM 4554 C CA . ALA B 1 185 ? 6 7.793 -8.852 1 78.94 185 ALA B CA 1
ATOM 4555 C C . ALA B 1 185 ? 5.562 8.016 -7.406 1 78.94 185 ALA B C 1
ATOM 4557 O O . ALA B 1 185 ? 6.051 7.348 -6.496 1 78.94 185 ALA B O 1
ATOM 4558 N N . GLN B 1 186 ? 4.645 8.859 -7.227 1 79.94 186 GLN B N 1
ATOM 4559 C CA . GLN B 1 186 ? 4.129 9.125 -5.891 1 79.94 186 GLN B CA 1
ATOM 4560 C C . GLN B 1 186 ? 3.348 7.934 -5.348 1 79.94 186 GLN B C 1
ATOM 4562 O O . GLN B 1 186 ? 3.438 7.613 -4.16 1 79.94 186 GLN B O 1
ATOM 4567 N N . LEU B 1 187 ? 2.645 7.34 -6.277 1 80.06 187 LEU B N 1
ATOM 4568 C CA . LEU B 1 187 ? 1.863 6.18 -5.863 1 80.06 187 LEU B CA 1
ATOM 4569 C C . LEU B 1 187 ? 2.775 5.016 -5.488 1 80.06 187 LEU B C 1
ATOM 4571 O O . LEU B 1 187 ? 2.475 4.266 -4.559 1 80.06 187 LEU B O 1
ATOM 4575 N N . GLU B 1 188 ? 3.82 4.895 -6.199 1 81 188 GLU B N 1
ATOM 4576 C CA . GLU B 1 188 ? 4.805 3.867 -5.867 1 81 188 GLU B CA 1
ATOM 4577 C C . GLU B 1 188 ? 5.391 4.09 -4.477 1 81 188 GLU B C 1
ATOM 4579 O O . GLU B 1 188 ? 5.484 3.154 -3.68 1 81 188 GLU B O 1
ATOM 4584 N N . THR B 1 189 ? 5.688 5.297 -4.184 1 78.94 189 THR B N 1
ATOM 4585 C CA . THR B 1 189 ? 6.238 5.656 -2.881 1 78.94 189 THR B CA 1
ATOM 4586 C C . THR B 1 189 ? 5.203 5.441 -1.778 1 78.94 189 THR B C 1
ATOM 4588 O O . THR B 1 189 ? 5.539 4.965 -0.692 1 78.94 189 THR B O 1
ATOM 4591 N N . ALA B 1 190 ? 4.023 5.773 -2.117 1 82.38 190 ALA B N 1
ATOM 4592 C CA . ALA B 1 190 ? 2.945 5.617 -1.143 1 82.38 190 ALA B CA 1
ATOM 4593 C C . ALA B 1 190 ? 2.703 4.145 -0.825 1 82.38 190 ALA B C 1
ATOM 4595 O O . ALA B 1 190 ? 2.496 3.779 0.334 1 82.38 190 ALA B O 1
ATOM 4596 N N . THR B 1 191 ? 2.746 3.338 -1.816 1 81.25 191 THR B N 1
ATOM 4597 C CA . THR B 1 191 ? 2.52 1.908 -1.636 1 81.25 191 THR B CA 1
ATOM 4598 C C . THR B 1 191 ? 3.598 1.299 -0.744 1 81.25 191 THR B C 1
ATOM 4600 O O . THR B 1 191 ? 3.289 0.579 0.208 1 81.25 191 THR B O 1
ATOM 4603 N N . ALA B 1 192 ? 4.836 1.608 -0.991 1 79.94 192 ALA B N 1
ATOM 4604 C CA . ALA B 1 192 ? 5.949 1.134 -0.17 1 79.94 192 ALA B CA 1
ATOM 4605 C C . ALA B 1 192 ? 5.859 1.691 1.248 1 79.94 192 ALA B C 1
ATOM 4607 O O . ALA B 1 192 ? 6.141 0.985 2.219 1 79.94 192 ALA B O 1
ATOM 4608 N N . GLY B 1 193 ? 5.449 2.906 1.323 1 82.19 193 GLY B N 1
ATOM 4609 C CA . GLY B 1 193 ? 5.344 3.568 2.613 1 82.19 193 GLY B CA 1
ATOM 4610 C C . GLY B 1 193 ? 4.27 2.973 3.504 1 82.19 193 GLY B C 1
ATOM 4611 O O . GLY B 1 193 ? 4.465 2.834 4.715 1 82.19 193 GLY B O 1
ATOM 4612 N N . VAL B 1 194 ? 3.17 2.572 2.902 1 82.5 194 VAL B N 1
ATOM 4613 C CA . VAL B 1 194 ? 2.074 1.983 3.666 1 82.5 194 VAL B CA 1
ATOM 4614 C C . VAL B 1 194 ? 2.533 0.673 4.301 1 82.5 194 VAL B C 1
ATOM 4616 O O . VAL B 1 194 ? 2.312 0.444 5.492 1 82.5 194 VAL B O 1
ATOM 4619 N N . TRP B 1 195 ? 3.207 -0.106 3.607 1 81.19 195 TRP B N 1
ATOM 4620 C CA . TRP B 1 195 ? 3.682 -1.385 4.129 1 81.19 195 TRP B CA 1
ATOM 4621 C C . TRP B 1 195 ? 4.727 -1.174 5.219 1 81.19 195 TRP B C 1
ATOM 4623 O O . TRP B 1 195 ? 4.68 -1.825 6.266 1 81.19 195 TRP B O 1
ATOM 4633 N N . GLU B 1 196 ? 5.652 -0.3 4.938 1 85.06 196 GLU B N 1
ATOM 4634 C CA . GLU B 1 196 ? 6.719 -0.038 5.895 1 85.06 196 GLU B CA 1
ATOM 4635 C C . GLU B 1 196 ? 6.16 0.509 7.207 1 85.06 196 GLU B C 1
ATOM 4637 O O . GLU B 1 196 ? 6.621 0.134 8.289 1 85.06 196 GLU B O 1
ATOM 4642 N N . LEU B 1 197 ? 5.211 1.357 7.059 1 88.56 197 LEU B N 1
ATOM 4643 C CA . LEU B 1 197 ? 4.625 1.941 8.266 1 88.56 197 LEU B CA 1
ATOM 4644 C C . LEU B 1 197 ? 3.799 0.908 9.023 1 88.56 197 LEU B C 1
ATOM 4646 O O . LEU B 1 197 ? 3.807 0.887 10.258 1 88.56 197 LEU B O 1
ATOM 4650 N N . THR B 1 198 ? 3.105 0.077 8.344 1 88.62 198 THR B N 1
ATOM 4651 C CA . THR B 1 198 ? 2.354 -1.007 8.969 1 88.62 198 THR B CA 1
ATOM 4652 C C . THR B 1 198 ? 3.277 -1.913 9.773 1 88.62 198 THR B C 1
ATOM 4654 O O . THR B 1 198 ? 3.008 -2.203 10.945 1 88.62 198 THR B O 1
ATOM 4657 N N . ALA B 1 199 ? 4.371 -2.291 9.164 1 86.62 199 ALA B N 1
ATOM 4658 C CA . ALA B 1 199 ? 5.336 -3.154 9.836 1 86.62 199 ALA B CA 1
ATOM 4659 C C . ALA B 1 199 ? 5.918 -2.471 11.07 1 86.62 199 ALA B C 1
ATOM 4661 O O . ALA B 1 199 ? 6.098 -3.107 12.109 1 86.62 199 ALA B O 1
ATOM 4662 N N . TYR B 1 200 ? 6.172 -1.236 10.945 1 88.94 200 TYR B N 1
ATOM 4663 C CA . TYR B 1 200 ? 6.703 -0.448 12.055 1 88.94 200 TYR B CA 1
ATOM 4664 C C . TYR B 1 200 ? 5.727 -0.427 13.227 1 88.94 200 TYR B C 1
ATOM 4666 O O . TYR B 1 200 ? 6.121 -0.639 14.375 1 88.94 200 TYR B O 1
ATOM 4674 N N . ILE B 1 201 ? 4.469 -0.217 12.906 1 90 201 ILE B N 1
ATOM 4675 C CA . ILE B 1 201 ? 3.436 -0.117 13.93 1 90 201 ILE B CA 1
ATOM 4676 C C . ILE B 1 201 ? 3.248 -1.473 14.609 1 90 201 ILE B C 1
ATOM 4678 O O . ILE B 1 201 ? 3.23 -1.561 15.844 1 90 201 ILE B O 1
ATOM 4682 N N . VAL B 1 202 ? 3.141 -2.479 13.859 1 87.69 202 VAL B N 1
ATOM 4683 C CA . VAL B 1 202 ? 2.918 -3.82 14.391 1 87.69 202 VAL B CA 1
ATOM 4684 C C . VAL B 1 202 ? 4.074 -4.215 15.305 1 87.69 202 VAL B C 1
ATOM 4686 O O . VAL B 1 202 ? 3.859 -4.75 16.391 1 87.69 202 VAL B O 1
ATOM 4689 N N . GLU B 1 203 ? 5.277 -3.867 14.883 1 86.81 203 GLU B N 1
ATOM 4690 C CA . GLU B 1 203 ? 6.465 -4.176 15.664 1 86.81 203 GLU B CA 1
ATOM 4691 C C . GLU B 1 203 ? 6.453 -3.439 17 1 86.81 203 GLU B C 1
ATOM 4693 O O . GLU B 1 203 ? 6.734 -4.031 18.047 1 86.81 203 GLU B O 1
ATOM 4698 N N . HIS B 1 204 ? 6.098 -2.262 17 1 88 204 HIS B N 1
ATOM 4699 C CA . HIS B 1 204 ? 6.172 -1.456 18.203 1 88 204 HIS B CA 1
ATOM 4700 C C . HIS B 1 204 ? 5.016 -1.775 19.156 1 88 204 HIS B C 1
ATOM 4702 O O . HIS B 1 204 ? 5.176 -1.722 20.375 1 88 204 HIS B O 1
ATOM 4708 N N . VAL B 1 205 ? 3.842 -2.092 18.594 1 86.56 205 VAL B N 1
ATOM 4709 C CA . VAL B 1 205 ? 2.727 -2.516 19.438 1 86.56 205 VAL B CA 1
ATOM 4710 C C . VAL B 1 205 ? 3.07 -3.832 20.125 1 86.56 205 VAL B C 1
ATOM 4712 O O . VAL B 1 205 ? 2.795 -4.008 21.312 1 86.56 205 VAL B O 1
ATOM 4715 N N . GLU B 1 206 ? 3.686 -4.676 19.391 1 84.25 206 GLU B N 1
ATOM 4716 C CA . GLU B 1 206 ? 4.09 -5.961 19.953 1 84.25 206 GLU B CA 1
ATOM 4717 C C . GLU B 1 206 ? 5.113 -5.777 21.062 1 84.25 206 GLU B C 1
ATOM 4719 O O . GLU B 1 206 ? 4.992 -6.383 22.141 1 84.25 206 GLU B O 1
ATOM 4724 N N . LYS B 1 207 ? 6.07 -4.898 20.844 1 84.44 207 LYS B N 1
ATOM 4725 C CA . LYS B 1 207 ? 7.129 -4.656 21.828 1 84.44 207 LYS B CA 1
ATOM 4726 C C . LYS B 1 207 ? 6.582 -3.975 23.078 1 84.44 207 LYS B C 1
ATOM 4728 O O . LYS B 1 207 ? 7.094 -4.184 24.172 1 84.44 207 LYS B O 1
ATOM 4733 N N . ALA B 1 208 ? 5.566 -3.246 22.859 1 86.19 208 ALA B N 1
ATOM 4734 C CA . ALA B 1 208 ? 5.023 -2.457 23.953 1 86.19 208 ALA B CA 1
ATOM 4735 C C . ALA B 1 208 ? 4.066 -3.287 24.812 1 86.19 208 ALA B C 1
ATOM 4737 O O . ALA B 1 208 ? 3.744 -2.912 25.938 1 86.19 208 ALA B O 1
ATOM 4738 N N . ALA B 1 209 ? 3.65 -4.371 24.281 1 79.81 209 ALA B N 1
ATOM 4739 C CA . ALA B 1 209 ? 2.676 -5.199 24.984 1 79.81 209 ALA B CA 1
ATOM 4740 C C . ALA B 1 209 ? 3.248 -5.727 26.297 1 79.81 209 ALA B C 1
ATOM 4742 O O . ALA B 1 209 ? 4.32 -6.34 26.312 1 79.81 209 ALA B O 1
ATOM 4743 N N . GLY B 1 210 ? 2.629 -5.375 27.406 1 76.62 210 GLY B N 1
ATOM 4744 C CA . GLY B 1 210 ? 2.975 -5.918 28.703 1 76.62 210 GLY B CA 1
ATOM 4745 C C . GLY B 1 210 ? 4.086 -5.148 29.391 1 76.62 210 GLY B C 1
ATOM 4746 O O . GLY B 1 210 ? 4.551 -5.547 30.469 1 76.62 210 GLY B O 1
ATOM 4747 N N . THR B 1 211 ? 4.691 -4.125 28.797 1 77.44 211 THR B N 1
ATOM 4748 C CA . THR B 1 211 ? 5.832 -3.426 29.375 1 77.44 211 THR B CA 1
ATOM 4749 C C . THR B 1 211 ? 5.375 -2.396 30.406 1 77.44 211 THR B C 1
ATOM 4751 O O . THR B 1 211 ? 6.145 -2.006 31.281 1 77.44 211 THR B O 1
ATOM 4754 N N . GLY B 1 212 ? 4.18 -2.002 30.359 1 74.44 212 GLY B N 1
ATOM 4755 C CA . GLY B 1 212 ? 3.723 -0.959 31.266 1 74.44 212 GLY B CA 1
ATOM 4756 C C . GLY B 1 212 ? 4.316 0.402 30.953 1 74.44 212 GLY B C 1
ATOM 4757 O O . GLY B 1 212 ? 4.238 1.32 31.766 1 74.44 212 GLY B O 1
ATOM 4758 N N . GLU B 1 213 ? 5.031 0.537 29.906 1 77.81 213 GLU B N 1
ATOM 4759 C CA . GLU B 1 213 ? 5.594 1.825 29.516 1 77.81 213 GLU B CA 1
ATOM 4760 C C . GLU B 1 213 ? 4.492 2.832 29.203 1 77.81 213 GLU B C 1
ATOM 4762 O O . GLU B 1 213 ? 3.393 2.449 28.781 1 77.81 213 GLU B O 1
ATOM 4767 N N . PRO B 1 214 ? 4.844 4.109 29.547 1 78.94 214 PRO B N 1
ATOM 4768 C CA . PRO B 1 214 ? 3.85 5.133 29.219 1 78.94 214 PRO B CA 1
ATOM 4769 C C . PRO B 1 214 ? 3.742 5.391 27.719 1 78.94 214 PRO B C 1
ATOM 4771 O O . PRO B 1 214 ? 4.672 5.09 26.969 1 78.94 214 PRO B O 1
ATOM 4774 N N . GLY B 1 215 ? 2.561 5.828 27.344 1 86.31 215 GLY B N 1
ATOM 4775 C CA . GLY B 1 215 ? 2.357 6.203 25.953 1 86.31 215 GLY B CA 1
ATOM 4776 C C . GLY B 1 215 ? 1.141 5.547 25.328 1 86.31 215 GLY B C 1
ATOM 4777 O O . GLY B 1 215 ? 0.62 4.562 25.859 1 86.31 215 GLY B O 1
ATOM 4778 N N . LEU B 1 216 ? 0.782 6.109 24.266 1 90.31 216 LEU B N 1
ATOM 4779 C CA . LEU B 1 216 ? -0.442 5.668 23.609 1 90.31 216 LEU B CA 1
ATOM 4780 C C . LEU B 1 216 ? -0.28 4.262 23.047 1 90.31 216 LEU B C 1
ATOM 4782 O O . LEU B 1 216 ? -1.216 3.459 23.078 1 90.31 216 LEU B O 1
ATOM 4786 N N . ILE B 1 217 ? 0.898 3.924 22.531 1 91.31 217 ILE B N 1
ATOM 4787 C CA . ILE B 1 217 ? 1.108 2.615 21.922 1 91.31 217 ILE B CA 1
ATOM 4788 C C . ILE B 1 217 ? 0.974 1.523 22.984 1 91.31 217 ILE B C 1
ATOM 4790 O O . ILE B 1 217 ? 0.309 0.509 22.75 1 91.31 217 ILE B O 1
ATOM 4794 N N . ALA B 1 218 ? 1.598 1.743 24.125 1 91.88 218 ALA B N 1
ATOM 4795 C CA . ALA B 1 218 ? 1.492 0.777 25.203 1 91.88 218 ALA B CA 1
ATOM 4796 C C . ALA B 1 218 ? 0.048 0.641 25.688 1 91.88 218 ALA B C 1
ATOM 4798 O O . ALA B 1 218 ? -0.406 -0.462 26 1 91.88 218 ALA B O 1
ATOM 4799 N N . ASP B 1 219 ? -0.592 1.752 25.703 1 92.25 219 ASP B N 1
ATOM 4800 C CA . ASP B 1 219 ? -1.998 1.744 26.109 1 92.25 219 ASP B CA 1
ATOM 4801 C C . ASP B 1 219 ? -2.842 0.958 25.109 1 92.25 219 ASP B C 1
ATOM 4803 O O . ASP B 1 219 ? -3.672 0.135 25.5 1 92.25 219 ASP B O 1
ATOM 4807 N N . LEU B 1 220 ? -2.639 1.179 23.812 1 92.12 220 LEU B N 1
ATOM 4808 C CA . LEU B 1 220 ? -3.373 0.467 22.781 1 92.12 220 LEU B CA 1
ATOM 4809 C C . LEU B 1 220 ? -3.068 -1.026 22.812 1 92.12 220 LEU B C 1
ATOM 4811 O O . LEU B 1 220 ? -3.971 -1.854 22.656 1 92.12 220 LEU B O 1
ATOM 4815 N N . ALA B 1 221 ? -1.829 -1.315 23.062 1 90.62 221 ALA B N 1
ATOM 4816 C CA . ALA B 1 221 ? -1.435 -2.719 23.172 1 90.62 221 ALA B CA 1
ATOM 4817 C C . ALA B 1 221 ? -2.162 -3.412 24.312 1 90.62 221 ALA B C 1
ATOM 4819 O O . ALA B 1 221 ? -2.631 -4.543 24.172 1 90.62 221 ALA B O 1
ATOM 4820 N N . THR B 1 222 ? -2.24 -2.756 25.422 1 91.62 222 THR B N 1
ATOM 4821 C CA . THR B 1 222 ? -2.916 -3.297 26.594 1 91.62 222 THR B CA 1
ATOM 4822 C C . THR B 1 222 ? -4.398 -3.512 26.312 1 91.62 222 THR B C 1
ATOM 4824 O O . THR B 1 222 ? -4.969 -4.531 26.703 1 91.62 222 THR B O 1
ATOM 4827 N N . ARG B 1 223 ? -4.969 -2.607 25.609 1 91.44 223 ARG B N 1
ATOM 4828 C CA . ARG B 1 223 ? -6.391 -2.693 25.297 1 91.44 223 ARG B CA 1
ATOM 4829 C C . ARG B 1 223 ? -6.66 -3.797 24.281 1 91.44 223 ARG B C 1
ATOM 4831 O O . ARG B 1 223 ? -7.711 -4.438 24.312 1 91.44 223 ARG B O 1
ATOM 4838 N N . CYS B 1 224 ? -5.785 -3.994 23.391 1 88.56 224 CYS B N 1
ATOM 4839 C CA . CYS B 1 224 ? -5.902 -5.113 22.469 1 88.56 224 CYS B CA 1
ATOM 4840 C C . CYS B 1 224 ? -5.832 -6.445 23.203 1 88.56 224 CYS B C 1
ATOM 4842 O O . CYS B 1 224 ? -6.625 -7.348 22.953 1 88.56 224 CYS B O 1
ATOM 4844 N N . ALA B 1 225 ? -4.91 -6.516 24.141 1 84.31 225 ALA B N 1
ATOM 4845 C CA . ALA B 1 225 ? -4.723 -7.738 24.906 1 84.31 225 ALA B CA 1
ATOM 4846 C C . ALA B 1 225 ? -5.965 -8.055 25.734 1 84.31 225 ALA B C 1
ATOM 4848 O O . ALA B 1 225 ? -6.301 -9.227 25.938 1 84.31 225 ALA B O 1
ATOM 4849 N N . SER B 1 226 ? -6.668 -7.047 26.219 1 88 226 SER B N 1
ATOM 4850 C CA . SER B 1 226 ? -7.848 -7.246 27.047 1 88 226 SER B CA 1
ATOM 4851 C C . SER B 1 226 ? -9.094 -7.473 26.188 1 88 226 SER B C 1
ATOM 4853 O O . SER B 1 226 ? -10.148 -7.832 26.719 1 88 226 SER B O 1
ATOM 4855 N N . GLY B 1 227 ? -8.969 -7.172 24.875 1 86.06 227 GLY B N 1
ATOM 4856 C CA . GLY B 1 227 ? -10.102 -7.352 23.984 1 86.06 227 GLY B CA 1
ATOM 4857 C C . GLY B 1 227 ? -10.953 -6.102 23.828 1 86.06 227 GLY B C 1
ATOM 4858 O O . GLY B 1 227 ? -11.93 -6.098 23.094 1 86.06 227 GLY B O 1
ATOM 4859 N N . GLU B 1 228 ? -10.57 -5.035 24.469 1 90.38 228 GLU B N 1
ATOM 4860 C CA . GLU B 1 228 ? -11.312 -3.777 24.391 1 90.38 228 GLU B CA 1
ATOM 4861 C C . GLU B 1 228 ? -11.172 -3.137 23.016 1 90.38 228 GLU B C 1
ATOM 4863 O O . GLU B 1 228 ? -12.062 -2.41 22.578 1 90.38 228 GLU B O 1
ATOM 4868 N N . LEU B 1 229 ? -10.078 -3.393 22.391 1 91.69 229 LEU B N 1
ATOM 4869 C CA . LEU B 1 229 ? -9.758 -2.854 21.078 1 91.69 229 LEU B CA 1
ATOM 4870 C C . LEU B 1 229 ? -9.219 -3.945 20.156 1 91.69 229 LEU B C 1
ATOM 4872 O O . LEU B 1 229 ? -8.391 -4.758 20.578 1 91.69 229 LEU B O 1
ATOM 4876 N N . SER B 1 230 ? -9.758 -3.93 18.969 1 89.69 230 SER B N 1
ATOM 4877 C CA . SER B 1 230 ? -9.211 -4.898 18.016 1 89.69 230 SER B CA 1
ATOM 4878 C C . SER B 1 230 ? -7.844 -4.461 17.516 1 89.69 230 SER B C 1
ATOM 4880 O O . SER B 1 230 ? -7.512 -3.273 17.547 1 89.69 230 SER B O 1
ATOM 4882 N N . GLN B 1 231 ? -7.09 -5.43 17.031 1 88.19 231 GLN B N 1
ATOM 4883 C CA . GLN B 1 231 ? -5.773 -5.117 16.484 1 88.19 231 GLN B CA 1
ATOM 4884 C C . GLN B 1 231 ? -5.887 -4.258 15.234 1 88.19 231 GLN B C 1
ATOM 4886 O O . GLN B 1 231 ? -5.047 -3.387 14.992 1 88.19 231 GLN B O 1
ATOM 4891 N N . VAL B 1 232 ? -6.895 -4.504 14.492 1 88.81 232 VAL B N 1
ATOM 4892 C CA . VAL B 1 232 ? -7.102 -3.723 13.273 1 88.81 232 VAL B CA 1
ATOM 4893 C C . VAL B 1 232 ? -7.43 -2.275 13.641 1 88.81 232 VAL B C 1
ATOM 4895 O O . VAL B 1 232 ? -6.938 -1.342 13 1 88.81 232 VAL B O 1
ATOM 4898 N N . GLU B 1 233 ? -8.234 -2.143 14.617 1 91.56 233 GLU B N 1
ATOM 4899 C CA . GLU B 1 233 ? -8.555 -0.799 15.094 1 91.56 233 GLU B CA 1
ATOM 4900 C C . GLU B 1 233 ? -7.309 -0.081 15.594 1 91.56 233 GLU B C 1
ATOM 4902 O O . GLU B 1 233 ? -7.082 1.086 15.266 1 91.56 233 GLU B O 1
ATOM 4907 N N . ALA B 1 234 ? -6.516 -0.785 16.359 1 91.62 234 ALA B N 1
ATOM 4908 C CA . ALA B 1 234 ? -5.297 -0.194 16.906 1 91.62 234 ALA B CA 1
ATOM 4909 C C . ALA B 1 234 ? -4.336 0.209 15.789 1 91.62 234 ALA B C 1
ATOM 4911 O O . ALA B 1 234 ? -3.766 1.303 15.82 1 91.62 234 ALA B O 1
ATOM 4912 N N . LEU B 1 235 ? -4.211 -0.667 14.883 1 90.81 235 LEU B N 1
ATOM 4913 C CA . LEU B 1 235 ? -3.361 -0.389 13.734 1 90.81 235 LEU B CA 1
ATOM 4914 C C . LEU B 1 235 ? -3.863 0.831 12.969 1 90.81 235 LEU B C 1
ATOM 4916 O O . LEU B 1 235 ? -3.082 1.722 12.625 1 90.81 235 LEU B O 1
ATOM 4920 N N . GLY B 1 236 ? -5.117 0.879 12.695 1 90.88 236 GLY B N 1
ATOM 4921 C CA . GLY B 1 236 ? -5.715 2.006 11.992 1 90.88 236 GLY B CA 1
ATOM 4922 C C . GLY B 1 236 ? -5.551 3.32 12.727 1 90.88 236 GLY B C 1
ATOM 4923 O O . GLY B 1 236 ? -5.27 4.352 12.117 1 90.88 236 GLY B O 1
ATOM 4924 N N . MET B 1 237 ? -5.738 3.271 14 1 92.31 237 MET B N 1
ATOM 4925 C CA . MET B 1 237 ? -5.59 4.477 14.805 1 92.31 237 MET B CA 1
ATOM 4926 C C . MET B 1 237 ? -4.164 5.012 14.734 1 92.31 237 MET B C 1
ATOM 4928 O O . MET B 1 237 ? -3.953 6.211 14.555 1 92.31 237 MET B O 1
ATOM 4932 N N . MET B 1 238 ? -3.244 4.117 14.828 1 90.69 238 MET B N 1
ATOM 4933 C CA . MET B 1 238 ? -1.847 4.539 14.773 1 90.69 238 MET B CA 1
ATOM 4934 C C . MET B 1 238 ? -1.496 5.09 13.398 1 90.69 238 MET B C 1
ATOM 4936 O O . MET B 1 238 ? -0.81 6.109 13.289 1 90.69 238 MET B O 1
ATOM 4940 N N . MET B 1 239 ? -1.96 4.414 12.391 1 88.81 239 MET B N 1
ATOM 4941 C CA . MET B 1 239 ? -1.747 4.906 11.039 1 88.81 239 MET B CA 1
ATOM 4942 C C . MET B 1 239 ? -2.295 6.32 10.875 1 88.81 239 MET B C 1
ATOM 4944 O O . MET B 1 239 ? -1.628 7.191 10.312 1 88.81 239 MET B O 1
ATOM 4948 N N . THR B 1 240 ? -3.436 6.551 11.352 1 88.62 240 THR B N 1
ATOM 4949 C CA . THR B 1 240 ? -4.102 7.848 11.258 1 88.62 240 THR B CA 1
ATOM 4950 C C . THR B 1 240 ? -3.326 8.906 12.031 1 88.62 240 THR B C 1
ATOM 4952 O O . THR B 1 240 ? -3.141 10.023 11.547 1 88.62 240 THR B O 1
ATOM 4955 N N . LEU B 1 241 ? -2.891 8.578 13.172 1 88.38 241 LEU B N 1
ATOM 4956 C CA . LEU B 1 241 ? -2.213 9.547 14.031 1 88.38 241 LEU B CA 1
ATOM 4957 C C . LEU B 1 241 ? -0.861 9.938 13.445 1 88.38 241 LEU B C 1
ATOM 4959 O O . LEU B 1 241 ? -0.457 11.102 13.531 1 88.38 241 LEU B O 1
ATOM 4963 N N . PHE B 1 242 ? -0.165 8.969 12.828 1 85.44 242 PHE B N 1
ATOM 4964 C CA . PHE B 1 242 ? 1.117 9.266 12.203 1 85.44 242 PHE B CA 1
ATOM 4965 C C . PHE B 1 242 ? 0.93 10.172 10.984 1 85.44 242 PHE B C 1
ATOM 4967 O O . PHE B 1 242 ? 1.77 11.023 10.703 1 85.44 242 PHE B O 1
ATOM 4974 N N . SER B 1 243 ? -0.137 10.016 10.352 1 82.5 243 SER B N 1
ATOM 4975 C CA . SER B 1 243 ? -0.381 10.758 9.117 1 82.5 243 SER B CA 1
ATOM 4976 C C . SER B 1 243 ? -0.996 12.125 9.406 1 82.5 243 SER B C 1
ATOM 4978 O O . SER B 1 243 ? -0.442 13.156 9.016 1 82.5 243 SER B O 1
ATOM 4980 N N . ALA B 1 244 ? -2.049 12.148 10.164 1 79.06 244 ALA B N 1
ATOM 4981 C CA . ALA B 1 244 ? -2.857 13.352 10.359 1 79.06 244 ALA B CA 1
ATOM 4982 C C . ALA B 1 244 ? -2.197 14.297 11.367 1 79.06 244 ALA B C 1
ATOM 4984 O O . ALA B 1 244 ? -2.191 15.508 11.164 1 79.06 244 ALA B O 1
ATOM 4985 N N . ALA B 1 245 ? -1.568 13.805 12.391 1 77.81 245 ALA B N 1
ATOM 4986 C CA . ALA B 1 245 ? -1.093 14.672 13.469 1 77.81 245 ALA B CA 1
ATOM 4987 C C . ALA B 1 245 ? 0.176 15.414 13.055 1 77.81 245 ALA B C 1
ATOM 4989 O O . ALA B 1 245 ? 0.321 16.609 13.328 1 77.81 245 ALA B O 1
ATOM 4990 N N . GLY B 1 246 ? 0.924 14.805 12.367 1 86.38 246 GLY B N 1
ATOM 4991 C CA . GLY B 1 246 ? 2.195 15.414 12.016 1 86.38 246 GLY B CA 1
ATOM 4992 C C . GLY B 1 246 ? 2.09 16.375 10.844 1 86.38 246 GLY B C 1
ATOM 4993 O O . GLY B 1 246 ? 2.568 17.516 10.922 1 86.38 246 GLY B O 1
ATOM 4994 N N . GLU B 1 247 ? 1.381 16.016 9.938 1 90.62 247 GLU B N 1
ATOM 4995 C CA . GLU B 1 247 ? 1.41 16.766 8.688 1 90.62 247 GLU B CA 1
ATOM 4996 C C . GLU B 1 247 ? 0.58 18.047 8.789 1 90.62 247 GLU B C 1
ATOM 4998 O O . GLU B 1 247 ? 0.97 19.094 8.266 1 90.62 247 GLU B O 1
ATOM 5003 N N . SER B 1 248 ? -0.535 17.969 9.453 1 93.12 248 SER B N 1
ATOM 5004 C CA . SER B 1 248 ? -1.404 19.141 9.562 1 93.12 248 SER B CA 1
ATOM 5005 C C . SER B 1 248 ? -0.733 20.25 10.352 1 93.12 248 SER B C 1
ATOM 5007 O O . SER B 1 248 ? -0.808 21.422 9.969 1 93.12 248 SER B O 1
ATOM 5009 N N . THR B 1 249 ? -0.075 19.891 11.406 1 95.75 249 THR B N 1
ATOM 5010 C CA . THR B 1 249 ? 0.623 20.906 12.195 1 95.75 249 THR B CA 1
ATOM 5011 C C . THR B 1 249 ? 1.83 21.438 11.438 1 95.75 249 THR B C 1
ATOM 5013 O O . THR B 1 249 ? 2.15 22.625 11.539 1 95.75 249 THR B O 1
ATOM 5016 N N . ALA B 1 250 ? 2.506 20.594 10.703 1 96.94 250 ALA B N 1
ATOM 5017 C CA . ALA B 1 250 ? 3.598 21.047 9.844 1 96.94 250 ALA B CA 1
ATOM 5018 C C . ALA B 1 250 ? 3.111 22.109 8.852 1 96.94 250 ALA B C 1
ATOM 5020 O O . ALA B 1 250 ? 3.785 23.109 8.625 1 96.94 250 ALA B O 1
ATOM 5021 N N . SER B 1 251 ? 1.983 21.844 8.289 1 97.12 251 SER B N 1
ATOM 5022 C CA . SER B 1 251 ? 1.371 22.781 7.348 1 97.12 251 SER B CA 1
ATOM 5023 C C . SER B 1 251 ? 1.076 24.125 8.008 1 97.12 251 SER B C 1
ATOM 5025 O O . SER B 1 251 ? 1.338 25.172 7.43 1 97.12 251 SER B O 1
ATOM 5027 N N . LEU B 1 252 ? 0.577 24.094 9.188 1 98.25 252 LEU B N 1
ATOM 5028 C CA . LEU B 1 252 ? 0.265 25.312 9.938 1 98.25 252 LEU B CA 1
ATOM 5029 C C . LEU B 1 252 ? 1.527 26.125 10.195 1 98.25 252 LEU B C 1
ATOM 5031 O O . LEU B 1 252 ? 1.553 27.328 9.945 1 98.25 252 LEU B O 1
ATOM 5035 N N . LEU B 1 253 ? 2.543 25.469 10.648 1 98.69 253 LEU B N 1
ATOM 5036 C CA . LEU B 1 253 ? 3.795 26.156 10.961 1 98.69 253 LEU B CA 1
ATOM 5037 C C . LEU B 1 253 ? 4.426 26.734 9.695 1 98.69 253 LEU B C 1
ATOM 5039 O O . LEU B 1 253 ? 4.988 27.828 9.734 1 98.69 253 LEU B O 1
ATOM 5043 N N . GLY B 1 254 ? 4.34 25.953 8.633 1 98.69 254 GLY B N 1
ATOM 5044 C CA . GLY B 1 254 ? 4.855 26.438 7.363 1 98.69 254 GLY B CA 1
ATOM 5045 C C . GLY B 1 254 ? 4.113 27.656 6.844 1 98.69 254 GLY B C 1
ATOM 5046 O O . GLY B 1 254 ? 4.73 28.672 6.496 1 98.69 254 GLY B O 1
ATOM 5047 N N . SER B 1 255 ? 2.795 27.641 6.832 1 98.62 255 SER B N 1
ATOM 5048 C CA . SER B 1 255 ? 1.974 28.734 6.34 1 98.62 255 SER B CA 1
ATOM 5049 C C . SER B 1 255 ? 2.143 29.984 7.207 1 98.62 255 SER B C 1
ATOM 5051 O O . SER B 1 255 ? 2.203 31.094 6.691 1 98.62 255 SER B O 1
ATOM 5053 N N . ALA B 1 256 ? 2.191 29.766 8.484 1 98.88 256 ALA B N 1
ATOM 5054 C CA . ALA B 1 256 ? 2.35 30.891 9.398 1 98.88 256 ALA B CA 1
ATOM 5055 C C . ALA B 1 256 ? 3.67 31.625 9.156 1 98.88 256 ALA B C 1
ATOM 5057 O O . ALA B 1 256 ? 3.697 32.844 9.039 1 98.88 256 ALA B O 1
ATOM 5058 N N . ALA B 1 257 ? 4.707 30.844 9.055 1 98.81 257 ALA B N 1
ATOM 5059 C CA . ALA B 1 257 ? 6.012 31.453 8.805 1 98.81 257 ALA B CA 1
ATOM 5060 C C . ALA B 1 257 ? 6.047 32.125 7.441 1 98.81 257 ALA B C 1
ATOM 5062 O O . ALA B 1 257 ? 6.656 33.188 7.289 1 98.81 257 ALA B O 1
ATOM 5063 N N . TRP B 1 258 ? 5.457 31.484 6.488 1 98.75 258 TRP B N 1
ATOM 5064 C CA . TRP B 1 258 ? 5.383 32.062 5.148 1 98.75 258 TRP B CA 1
ATOM 5065 C C . TRP B 1 258 ? 4.668 33.406 5.168 1 98.75 258 TRP B C 1
ATOM 5067 O O . TRP B 1 258 ? 5.125 34.375 4.551 1 98.75 258 TRP B O 1
ATOM 5077 N N . ILE B 1 259 ? 3.557 33.531 5.898 1 98.69 259 ILE B N 1
ATOM 5078 C CA . ILE B 1 259 ? 2.787 34.781 5.977 1 98.69 259 ILE B CA 1
ATOM 5079 C C . ILE B 1 259 ? 3.605 35.844 6.699 1 98.69 259 ILE B C 1
ATOM 5081 O O . ILE B 1 259 ? 3.693 37 6.234 1 98.69 259 ILE B O 1
ATOM 5085 N N . LEU B 1 260 ? 4.238 35.5 7.77 1 98.62 260 LEU B N 1
ATOM 5086 C CA . LEU B 1 260 ? 5.082 36.438 8.484 1 98.62 260 LEU B CA 1
ATOM 5087 C C . LEU B 1 260 ? 6.203 36.969 7.59 1 98.62 260 LEU B C 1
ATOM 5089 O O . LEU B 1 260 ? 6.5 38.156 7.586 1 98.62 260 LEU B O 1
ATOM 5093 N N . ALA B 1 261 ? 6.777 36.094 6.812 1 98.5 261 ALA B N 1
ATOM 5094 C CA . ALA B 1 261 ? 7.973 36.406 6.039 1 98.5 261 ALA B CA 1
ATOM 5095 C C . ALA B 1 261 ? 7.617 37.188 4.777 1 98.5 261 ALA B C 1
ATOM 5097 O O . ALA B 1 261 ? 8.477 37.844 4.188 1 98.5 261 ALA B O 1
ATOM 5098 N N . THR B 1 262 ? 6.359 37.125 4.371 1 98 262 THR B N 1
ATOM 5099 C CA . THR B 1 262 ? 6.004 37.719 3.092 1 98 262 THR B CA 1
ATOM 5100 C C . THR B 1 262 ? 5.055 38.906 3.295 1 98 262 THR B C 1
ATOM 5102 O O . THR B 1 262 ? 4.746 39.625 2.35 1 98 262 THR B O 1
ATOM 5105 N N . ARG B 1 263 ? 4.586 39.062 4.504 1 98 263 ARG B N 1
ATOM 5106 C CA . ARG B 1 263 ? 3.711 40.188 4.824 1 98 263 ARG B CA 1
ATOM 5107 C C . ARG B 1 263 ? 4.316 41.062 5.922 1 98 263 ARG B C 1
ATOM 5109 O O . ARG B 1 263 ? 3.943 40.938 7.09 1 98 263 ARG B O 1
ATOM 5116 N N . PRO B 1 264 ? 5.066 42 5.516 1 97.56 264 PRO B N 1
ATOM 5117 C CA . PRO B 1 264 ? 5.793 42.812 6.488 1 97.56 264 PRO B CA 1
ATOM 5118 C C . PRO B 1 264 ? 4.867 43.562 7.453 1 97.56 264 PRO B C 1
ATOM 5120 O O . PRO B 1 264 ? 5.219 43.75 8.617 1 97.56 264 PRO B O 1
ATOM 5123 N N . ASP B 1 265 ? 3.738 44 6.98 1 97.88 265 ASP B N 1
ATOM 5124 C CA . ASP B 1 265 ? 2.793 44.688 7.84 1 97.88 265 ASP B CA 1
ATOM 5125 C C . ASP B 1 265 ? 2.291 43.781 8.969 1 97.88 265 ASP B C 1
ATOM 5127 O O . ASP B 1 265 ? 2.193 44.219 10.117 1 97.88 265 ASP B O 1
ATOM 5131 N N . ILE B 1 266 ? 1.995 42.562 8.656 1 98.31 266 ILE B N 1
ATOM 5132 C CA . ILE B 1 266 ? 1.529 41.594 9.641 1 98.31 266 ILE B CA 1
ATOM 5133 C C . ILE B 1 266 ? 2.656 41.281 10.617 1 98.31 266 ILE B C 1
ATOM 5135 O O . ILE B 1 266 ? 2.434 41.219 11.828 1 98.31 266 ILE B O 1
ATOM 5139 N N . GLN B 1 267 ? 3.844 41.031 10.094 1 98.44 267 GLN B N 1
ATOM 5140 C CA . GLN B 1 267 ? 4.98 40.75 10.961 1 98.44 267 GLN B CA 1
ATOM 5141 C C . GLN B 1 267 ? 5.203 41.875 11.977 1 98.44 267 GLN B C 1
ATOM 5143 O O . GLN B 1 267 ? 5.41 41.594 13.156 1 98.44 267 GLN B O 1
ATOM 5148 N N . ARG B 1 268 ? 5.164 43.125 11.508 1 98.31 268 ARG B N 1
ATOM 5149 C CA . ARG B 1 268 ? 5.348 44.281 12.383 1 98.31 268 ARG B CA 1
ATOM 5150 C C . ARG B 1 268 ? 4.289 44.312 13.484 1 98.31 268 ARG B C 1
ATOM 5152 O O . ARG B 1 268 ? 4.602 44.562 14.648 1 98.31 268 ARG B O 1
ATOM 5159 N N . GLN B 1 269 ? 3.08 44.031 13.102 1 98.19 269 GLN B N 1
ATOM 5160 C CA . GLN B 1 269 ? 1.979 44.062 14.055 1 98.19 269 GLN B CA 1
ATOM 5161 C C . GLN B 1 269 ? 2.191 43.031 15.172 1 98.19 269 GLN B C 1
ATOM 5163 O O . GLN B 1 269 ? 2.043 43.375 16.344 1 98.19 269 GLN B O 1
ATOM 5168 N N . VAL B 1 270 ? 2.58 41.844 14.828 1 98.44 270 VAL B N 1
ATOM 5169 C CA . VAL B 1 270 ? 2.717 40.75 15.805 1 98.44 270 VAL B CA 1
ATOM 5170 C C . VAL B 1 270 ? 3.938 41.031 16.688 1 98.44 270 VAL B C 1
ATOM 5172 O O . VAL B 1 270 ? 3.934 40.688 17.875 1 98.44 270 VAL B O 1
ATOM 5175 N N . ARG B 1 271 ? 4.965 41.625 16.125 1 98.12 271 ARG B N 1
ATOM 5176 C CA . ARG B 1 271 ? 6.16 41.938 16.891 1 98.12 271 ARG B CA 1
ATOM 5177 C C . ARG B 1 271 ? 5.887 43.062 17.891 1 98.12 271 ARG B C 1
ATOM 5179 O O . ARG B 1 271 ? 6.387 43.062 19.016 1 98.12 271 ARG B O 1
ATOM 5186 N N . GLU B 1 272 ? 5.117 44.031 17.469 1 98 272 GLU B N 1
ATOM 5187 C CA . GLU B 1 272 ? 4.801 45.188 18.312 1 98 272 GLU B CA 1
ATOM 5188 C C . GLU B 1 272 ? 3.791 44.844 19.391 1 98 272 GLU B C 1
ATOM 5190 O O . GLU B 1 272 ? 3.779 45.438 20.469 1 98 272 GLU B O 1
ATOM 5195 N N . SER B 1 273 ? 2.975 43.906 19.125 1 98.06 273 SER B N 1
ATOM 5196 C CA . SER B 1 273 ? 1.957 43.438 20.062 1 98.06 273 SER B CA 1
ATOM 5197 C C . SER B 1 273 ? 1.946 41.906 20.156 1 98.06 273 SER B C 1
ATOM 5199 O O . SER B 1 273 ? 1.069 41.25 19.578 1 98.06 273 SER B O 1
ATOM 5201 N N . PRO B 1 274 ? 2.828 41.375 20.953 1 97.12 274 PRO B N 1
ATOM 5202 C CA . PRO B 1 274 ? 2.982 39.906 21.031 1 97.12 274 PRO B CA 1
ATOM 5203 C C . PRO B 1 274 ? 1.693 39.188 21.438 1 97.12 274 PRO B C 1
ATOM 5205 O O . PRO B 1 274 ? 1.523 38 21.156 1 97.12 274 PRO B O 1
ATOM 5208 N N . GLU B 1 275 ? 0.72 39.875 22.062 1 96.56 275 GLU B N 1
ATOM 5209 C CA . GLU B 1 275 ? -0.551 39.281 22.469 1 96.56 275 GLU B CA 1
ATOM 5210 C C . GLU B 1 275 ? -1.415 38.938 21.266 1 96.56 275 GLU B C 1
ATOM 5212 O O . GLU B 1 275 ? -2.377 38.188 21.391 1 96.56 275 GLU B O 1
ATOM 5217 N N . LEU B 1 276 ? -1.018 39.469 20.047 1 97.69 276 LEU B N 1
ATOM 5218 C CA . LEU B 1 276 ? -1.77 39.188 18.828 1 97.69 276 LEU B CA 1
ATOM 5219 C C . LEU B 1 276 ? -1.375 37.844 18.219 1 97.69 276 LEU B C 1
ATOM 5221 O O . LEU B 1 276 ? -1.97 37.406 17.219 1 97.69 276 LEU B O 1
ATOM 5225 N N . LEU B 1 277 ? -0.403 37.188 18.828 1 98.12 277 LEU B N 1
ATOM 5226 C CA . LEU B 1 277 ? 0.074 35.938 18.266 1 98.12 277 LEU B CA 1
ATOM 5227 C C . LEU B 1 277 ? -1.056 34.938 18.172 1 98.12 277 LEU B C 1
ATOM 5229 O O . LEU B 1 277 ? -1.158 34.188 17.172 1 98.12 277 LEU B O 1
ATOM 5233 N N . GLY B 1 278 ? -1.888 34.812 19.156 1 97.56 278 GLY B N 1
ATOM 5234 C CA . GLY B 1 278 ? -3.037 33.906 19.125 1 97.56 278 GLY B CA 1
ATOM 5235 C C . GLY B 1 278 ? -3.973 34.219 17.969 1 97.56 278 GLY B C 1
ATOM 5236 O O . GLY B 1 278 ? -4.402 33.281 17.25 1 97.56 278 GLY B O 1
ATOM 5237 N N . ALA B 1 279 ? -4.309 35.5 17.797 1 97.88 279 ALA B N 1
ATOM 5238 C CA . ALA B 1 279 ? -5.164 35.906 16.688 1 97.88 279 ALA B CA 1
ATOM 5239 C C . ALA B 1 279 ? -4.508 35.594 15.352 1 97.88 279 ALA B C 1
ATOM 5241 O O . ALA B 1 279 ? -5.191 35.219 14.391 1 97.88 279 ALA B O 1
ATOM 5242 N N . PHE B 1 280 ? -3.207 35.812 15.32 1 98.38 280 PHE B N 1
ATOM 5243 C CA . PHE B 1 280 ? -2.455 35.5 14.109 1 98.38 280 PHE B CA 1
ATOM 5244 C C . PHE B 1 280 ? -2.57 34.031 13.758 1 98.38 280 PHE B C 1
ATOM 5246 O O . PHE B 1 280 ? -2.809 33.688 12.594 1 98.38 280 PHE B O 1
ATOM 5253 N N . ILE B 1 281 ? -2.398 33.125 14.695 1 98.56 281 ILE B N 1
ATOM 5254 C CA . ILE B 1 281 ? -2.475 31.672 14.477 1 98.56 281 ILE B CA 1
ATOM 5255 C C . ILE B 1 281 ? -3.873 31.297 14 1 98.56 281 ILE B C 1
ATOM 5257 O O . ILE B 1 281 ? -4.023 30.547 13.023 1 98.56 281 ILE B O 1
ATOM 5261 N N . GLU B 1 282 ? -4.926 31.828 14.609 1 98.31 282 GLU B N 1
ATOM 5262 C CA . GLU B 1 282 ? -6.293 31.531 14.195 1 98.31 282 GLU B CA 1
ATOM 5263 C C . GLU B 1 282 ? -6.562 32.031 12.773 1 98.31 282 GLU B C 1
ATOM 5265 O O . GLU B 1 282 ? -7.211 31.328 11.992 1 98.31 282 GLU B O 1
ATOM 5270 N N . GLU B 1 283 ? -6.09 33.25 12.508 1 98.38 283 GLU B N 1
ATOM 5271 C CA . GLU B 1 283 ? -6.281 33.781 11.156 1 98.38 283 GLU B CA 1
ATOM 5272 C C . GLU B 1 283 ? -5.516 32.938 10.125 1 98.38 283 GLU B C 1
ATOM 5274 O O . GLU B 1 283 ? -5.965 32.781 8.992 1 98.38 283 GLU B O 1
ATOM 5279 N N . THR B 1 284 ? -4.305 32.438 10.5 1 98.44 284 THR B N 1
ATOM 5280 C CA . THR B 1 284 ? -3.566 31.547 9.617 1 98.44 284 THR B CA 1
ATOM 5281 C C . THR B 1 284 ? -4.367 30.281 9.344 1 98.44 284 THR B C 1
ATOM 5283 O O . THR B 1 284 ? -4.449 29.828 8.203 1 98.44 284 THR B O 1
ATOM 5286 N N . LEU B 1 285 ? -4.961 29.703 10.383 1 98.25 285 LEU B N 1
ATOM 5287 C CA . LEU B 1 285 ? -5.785 28.5 10.273 1 98.25 285 LEU B CA 1
ATOM 5288 C C . LEU B 1 285 ? -6.984 28.75 9.359 1 98.25 285 LEU B C 1
ATOM 5290 O O . LEU B 1 285 ? -7.328 27.906 8.539 1 98.25 285 LEU B O 1
ATOM 5294 N N . ARG B 1 286 ? -7.594 29.906 9.5 1 97.88 286 ARG B N 1
ATOM 5295 C CA . ARG B 1 286 ? -8.727 30.234 8.633 1 97.88 286 ARG B CA 1
ATOM 5296 C C . ARG B 1 286 ? -8.281 30.406 7.188 1 97.88 286 ARG B C 1
ATOM 5298 O O . ARG B 1 286 ? -8.891 29.844 6.27 1 97.88 286 ARG B O 1
ATOM 5305 N N . PHE B 1 287 ? -7.246 31.188 7.004 1 97.62 287 PHE B N 1
ATOM 5306 C CA . PHE B 1 287 ? -6.797 31.703 5.711 1 97.62 287 PHE B CA 1
ATOM 5307 C C . PHE B 1 287 ? -6.145 30.594 4.891 1 97.62 287 PHE B C 1
ATOM 5309 O O . PHE B 1 287 ? -6.324 30.531 3.674 1 97.62 287 PHE B O 1
ATOM 5316 N N . GLU B 1 288 ? -5.336 29.766 5.535 1 97.5 288 GLU B N 1
ATOM 5317 C CA . GLU B 1 288 ? -4.648 28.625 4.922 1 97.5 288 GLU B CA 1
ATOM 5318 C C . GLU B 1 288 ? -4.84 27.359 5.742 1 97.5 288 GLU B C 1
ATOM 5320 O O . GLU B 1 288 ? -3.895 26.859 6.355 1 97.5 288 GLU B O 1
ATOM 5325 N N . PRO B 1 289 ? -6.09 26.812 5.688 1 97.38 289 PRO B N 1
ATOM 5326 C CA . PRO B 1 289 ? -6.27 25.578 6.457 1 97.38 289 PRO B CA 1
ATOM 5327 C C . PRO B 1 289 ? -5.301 24.484 6.039 1 97.38 289 PRO B C 1
ATOM 5329 O O . PRO B 1 289 ? -5.121 24.219 4.848 1 97.38 289 PRO B O 1
ATOM 5332 N N . PRO B 1 290 ? -4.668 23.812 7.012 1 96.38 290 PRO B N 1
ATOM 5333 C CA . PRO B 1 290 ? -3.691 22.766 6.707 1 96.38 290 PRO B CA 1
ATOM 5334 C C . PRO B 1 290 ? -4.277 21.641 5.848 1 96.38 290 PRO B C 1
ATOM 5336 O O . PRO B 1 290 ? -3.637 21.188 4.895 1 96.38 290 PRO B O 1
ATOM 5339 N N . PHE B 1 291 ? -5.402 21.172 6.195 1 93.12 291 PHE B N 1
ATOM 5340 C CA . PHE B 1 291 ? -6.23 20.344 5.336 1 93.12 291 PHE B CA 1
ATOM 5341 C C . PHE B 1 291 ? -7.398 21.141 4.77 1 93.12 291 PHE B C 1
ATOM 5343 O O . PHE B 1 291 ? -8.188 21.703 5.523 1 93.12 291 PHE B O 1
ATOM 5350 N N . ARG B 1 292 ? -7.531 21.094 3.469 1 92.88 292 ARG B N 1
ATOM 5351 C CA . ARG B 1 292 ? -8.492 21.969 2.805 1 92.88 292 ARG B CA 1
ATOM 5352 C C . ARG B 1 292 ? -9.867 21.312 2.74 1 92.88 292 ARG B C 1
ATOM 5354 O O . ARG B 1 292 ? -10.844 21.953 2.318 1 92.88 292 ARG B O 1
ATOM 5361 N N . GLY B 1 293 ? -9.898 20.094 3.199 1 92.31 293 GLY B N 1
ATOM 5362 C CA . GLY B 1 293 ? -11.195 19.453 3.156 1 92.31 293 GLY B CA 1
ATOM 5363 C C . GLY B 1 293 ? -11.195 18.062 3.779 1 92.31 293 GLY B C 1
ATOM 5364 O O . GLY B 1 293 ? -10.188 17.625 4.324 1 92.31 293 GLY B O 1
ATOM 5365 N N . HIS B 1 294 ? -12.414 17.484 3.789 1 94.62 294 HIS B N 1
ATOM 5366 C CA . HIS B 1 294 ? -12.656 16.125 4.262 1 94.62 294 HIS B CA 1
ATOM 5367 C C . HIS B 1 294 ? -13.75 15.445 3.447 1 94.62 294 HIS B C 1
ATOM 5369 O O . HIS B 1 294 ? -14.672 16.109 2.967 1 94.62 294 HIS B O 1
ATOM 5375 N N . TYR B 1 295 ? -13.602 14.188 3.369 1 96.38 295 TYR B N 1
ATOM 5376 C CA . TYR B 1 295 ? -14.586 13.422 2.613 1 96.38 295 TYR B CA 1
ATOM 5377 C C . TYR B 1 295 ? -15.734 12.984 3.508 1 96.38 295 TYR B C 1
ATOM 5379 O O . TYR B 1 295 ? -15.578 12.867 4.727 1 96.38 295 TYR B O 1
ATOM 5387 N N . ARG B 1 296 ? -16.906 12.781 2.898 1 97.62 296 ARG B N 1
ATOM 5388 C CA . ARG B 1 296 ? -18.047 12.086 3.477 1 97.62 296 ARG B CA 1
ATOM 5389 C C . ARG B 1 296 ? -18.609 11.047 2.508 1 97.62 296 ARG B C 1
ATOM 5391 O O . ARG B 1 296 ? -18.562 11.242 1.291 1 97.62 296 ARG B O 1
ATOM 5398 N N . HIS B 1 297 ? -19.047 9.977 3.078 1 97.94 297 HIS B N 1
ATOM 5399 C CA . HIS B 1 297 ? -19.828 8.992 2.33 1 97.94 297 HIS B CA 1
ATOM 5400 C C . HIS B 1 297 ? -21.328 9.227 2.484 1 97.94 297 HIS B C 1
ATOM 5402 O O . HIS B 1 297 ? -21.812 9.43 3.598 1 97.94 297 HIS B O 1
ATOM 5408 N N . VAL B 1 298 ? -22.062 9.234 1.368 1 98.31 298 VAL B N 1
ATOM 5409 C CA . VAL B 1 298 ? -23.5 9.453 1.412 1 98.31 298 VAL B CA 1
ATOM 5410 C C . VAL B 1 298 ? -24.234 8.125 1.62 1 98.31 298 VAL B C 1
ATOM 5412 O O . VAL B 1 298 ? -24.156 7.23 0.771 1 98.31 298 VAL B O 1
ATOM 5415 N N . TRP B 1 299 ? -24.984 8.008 2.678 1 96.44 299 TRP B N 1
ATOM 5416 C CA . TRP B 1 299 ? -25.594 6.738 3.066 1 96.44 299 TRP B CA 1
ATOM 5417 C C . TRP B 1 299 ? -26.844 6.469 2.25 1 96.44 299 TRP B C 1
ATOM 5419 O O . TRP B 1 299 ? -27.141 5.32 1.9 1 96.44 299 TRP B O 1
ATOM 5429 N N . ARG B 1 300 ? -27.688 7.48 2.025 1 96.31 300 ARG B N 1
ATOM 5430 C CA . ARG B 1 300 ? -28.969 7.324 1.345 1 96.31 300 ARG B CA 1
ATOM 5431 C C . ARG B 1 300 ? -29.25 8.516 0.428 1 96.31 300 ARG B C 1
ATOM 5433 O O . ARG B 1 300 ? -28.688 9.594 0.608 1 96.31 300 ARG B O 1
ATOM 5440 N N . ASP B 1 301 ? -30.125 8.234 -0.542 1 97.94 301 ASP B N 1
ATOM 5441 C CA . ASP B 1 301 ? -30.547 9.336 -1.398 1 97.94 301 ASP B CA 1
ATOM 5442 C C . ASP B 1 301 ? -31.047 10.516 -0.568 1 97.94 301 ASP B C 1
ATOM 5444 O O . ASP B 1 301 ? -31.891 10.359 0.309 1 97.94 301 ASP B O 1
ATOM 5448 N N . THR B 1 302 ? -30.469 11.664 -0.823 1 98 302 THR B N 1
ATOM 5449 C CA . THR B 1 302 ? -30.828 12.852 -0.058 1 98 302 THR B CA 1
ATOM 5450 C C . THR B 1 302 ? -30.516 14.117 -0.85 1 98 302 THR B C 1
ATOM 5452 O O . THR B 1 302 ? -30.328 14.07 -2.066 1 98 302 THR B O 1
ATOM 5455 N N . THR B 1 303 ? -30.672 15.289 -0.141 1 97.75 303 THR B N 1
ATOM 5456 C CA . THR B 1 303 ? -30.328 16.578 -0.736 1 97.75 303 THR B CA 1
ATOM 5457 C C . THR B 1 303 ? -29.406 17.375 0.185 1 97.75 303 THR B C 1
ATOM 5459 O O . THR B 1 303 ? -29.391 17.156 1.398 1 97.75 303 THR B O 1
ATOM 5462 N N . LEU B 1 304 ? -28.609 18.125 -0.391 1 97.94 304 LEU B N 1
ATOM 5463 C CA . LEU B 1 304 ? -27.766 19.094 0.319 1 97.94 304 LEU B CA 1
ATOM 5464 C C . LEU B 1 304 ? -27.859 20.469 -0.326 1 97.94 304 LEU B C 1
ATOM 5466 O O . LEU B 1 304 ? -27.422 20.656 -1.471 1 97.94 304 LEU B O 1
ATOM 5470 N N . ASP B 1 305 ? -28.422 21.422 0.399 1 95.75 305 ASP B N 1
ATOM 5471 C CA . ASP B 1 305 ? -28.688 22.766 -0.09 1 95.75 305 ASP B CA 1
ATOM 5472 C C . ASP B 1 305 ? -29.438 22.734 -1.425 1 95.75 305 ASP B C 1
ATOM 5474 O O . ASP B 1 305 ? -29.031 23.406 -2.377 1 95.75 305 ASP B O 1
ATOM 5478 N N . GLY B 1 306 ? -30.344 21.875 -1.556 1 93.75 306 GLY B N 1
ATOM 5479 C CA . GLY B 1 306 ? -31.219 21.797 -2.709 1 93.75 306 GLY B CA 1
ATOM 5480 C C . GLY B 1 306 ? -30.672 20.922 -3.816 1 93.75 306 GLY B C 1
ATOM 5481 O O . GLY B 1 306 ? -31.359 20.641 -4.797 1 93.75 306 GLY B O 1
ATOM 5482 N N . VAL B 1 307 ? -29.469 20.438 -3.721 1 95.06 307 VAL B N 1
ATOM 5483 C CA . VAL B 1 307 ? -28.844 19.594 -4.734 1 95.06 307 VAL B CA 1
ATOM 5484 C C . VAL B 1 307 ? -29.062 18.125 -4.379 1 95.06 307 VAL B C 1
ATOM 5486 O O . VAL B 1 307 ? -28.812 17.719 -3.24 1 95.06 307 VAL B O 1
ATOM 5489 N N . ASP B 1 308 ? -29.484 17.328 -5.344 1 96.56 308 ASP B N 1
ATOM 5490 C CA . ASP B 1 308 ? -29.656 15.898 -5.129 1 96.56 308 ASP B CA 1
ATOM 5491 C C . ASP B 1 308 ? -28.312 15.195 -5.027 1 96.56 308 ASP B C 1
ATOM 5493 O O . ASP B 1 308 ? -27.453 15.367 -5.898 1 96.56 308 ASP B O 1
ATOM 5497 N N . VAL B 1 309 ? -28.109 14.461 -3.994 1 97.56 309 VAL B N 1
ATOM 5498 C CA . VAL B 1 309 ? -26.922 13.648 -3.797 1 97.56 309 VAL B CA 1
ATOM 5499 C C . VAL B 1 309 ? -27.312 12.188 -3.586 1 97.56 309 VAL B C 1
ATOM 5501 O O . VAL B 1 309 ? -27.891 11.836 -2.553 1 97.56 309 VAL B O 1
ATOM 5504 N N . PRO B 1 310 ? -27.031 11.297 -4.508 1 97.88 310 PRO B N 1
ATOM 5505 C CA . PRO B 1 310 ? -27.5 9.914 -4.414 1 97.88 310 PRO B CA 1
ATOM 5506 C C . PRO B 1 310 ? -26.719 9.102 -3.381 1 97.88 310 PRO B C 1
ATOM 5508 O O . PRO B 1 310 ? -25.609 9.469 -3.01 1 97.88 310 PRO B O 1
ATOM 5511 N N . ALA B 1 311 ? -27.344 8.008 -3.008 1 97.69 311 ALA B N 1
ATOM 5512 C CA . ALA B 1 311 ? -26.656 7.043 -2.15 1 97.69 311 ALA B CA 1
ATOM 5513 C C . ALA B 1 311 ? -25.344 6.59 -2.779 1 97.69 311 ALA B C 1
ATOM 5515 O O . ALA B 1 311 ? -25.25 6.418 -3.998 1 97.69 311 ALA B O 1
ATOM 5516 N N . ASP B 1 312 ? -24.281 6.488 -1.879 1 96.38 312 ASP B N 1
ATOM 5517 C CA . ASP B 1 312 ? -22.969 5.957 -2.215 1 96.38 312 ASP B CA 1
ATOM 5518 C C . ASP B 1 312 ? -22.125 6.996 -2.953 1 96.38 312 ASP B C 1
ATOM 5520 O O . ASP B 1 312 ? -20.984 6.723 -3.33 1 96.38 312 ASP B O 1
ATOM 5524 N N . ALA B 1 313 ? -22.703 8.195 -3.119 1 97.56 313 ALA B N 1
ATOM 5525 C CA . ALA B 1 313 ? -21.859 9.305 -3.561 1 97.56 313 ALA B CA 1
ATOM 5526 C C . ALA B 1 313 ? -20.906 9.734 -2.459 1 97.56 313 ALA B C 1
ATOM 5528 O O . ALA B 1 313 ? -20.953 9.219 -1.339 1 97.56 313 ALA B O 1
ATOM 5529 N N . HIS B 1 314 ? -20 10.617 -2.824 1 97.81 314 HIS B N 1
ATOM 5530 C CA . HIS B 1 314 ? -18.984 11.133 -1.899 1 97.81 314 HIS B CA 1
ATOM 5531 C C . HIS B 1 314 ? -18.969 12.656 -1.906 1 97.81 314 HIS B C 1
ATOM 5533 O O . HIS B 1 314 ? -19.016 13.281 -2.971 1 97.81 314 HIS B O 1
ATOM 5539 N N . LEU B 1 315 ? -18.953 13.18 -0.76 1 98.12 315 LEU B N 1
ATOM 5540 C CA . LEU B 1 315 ? -18.766 14.617 -0.64 1 98.12 315 LEU B CA 1
ATOM 5541 C C . LEU B 1 315 ? -17.297 14.945 -0.35 1 98.12 315 LEU B C 1
ATOM 5543 O O . LEU B 1 315 ? -16.625 14.195 0.353 1 98.12 315 LEU B O 1
ATOM 5547 N N . LEU B 1 316 ? -16.828 15.977 -0.91 1 97.25 316 LEU B N 1
ATOM 5548 C CA . LEU B 1 316 ? -15.617 16.672 -0.48 1 97.25 316 LEU B CA 1
ATOM 5549 C C . LEU B 1 316 ? -15.953 18.016 0.139 1 97.25 316 LEU B C 1
ATOM 5551 O O . LEU B 1 316 ? -16.266 18.984 -0.577 1 97.25 316 LEU B O 1
ATOM 5555 N N . LEU B 1 317 ? -15.945 18.062 1.457 1 97.88 317 LEU B N 1
ATOM 5556 C CA . LEU B 1 317 ? -16.188 19.312 2.178 1 97.88 317 LEU B CA 1
ATOM 5557 C C . LEU B 1 317 ? -14.969 20.234 2.102 1 97.88 317 LEU B C 1
ATOM 5559 O O . LEU B 1 317 ? -13.906 19.906 2.633 1 97.88 317 LEU B O 1
ATOM 5563 N N . LEU B 1 318 ? -15.117 21.359 1.484 1 97.31 318 LEU B N 1
ATOM 5564 C CA . LEU B 1 318 ? -13.992 22.25 1.27 1 97.31 318 LEU B CA 1
ATOM 5565 C C . LEU B 1 318 ? -13.906 23.297 2.377 1 97.31 318 LEU B C 1
ATOM 5567 O O . LEU B 1 318 ? -14.469 24.391 2.248 1 97.31 318 LEU B O 1
ATOM 5571 N N . TRP B 1 319 ? -13.062 22.969 3.402 1 95.62 319 TRP B N 1
ATOM 5572 C CA . TRP B 1 319 ? -12.812 23.906 4.496 1 95.62 319 TRP B CA 1
ATOM 5573 C C . TRP B 1 319 ? -12.281 25.234 3.969 1 95.62 319 TRP B C 1
ATOM 5575 O O . TRP B 1 319 ? -12.695 26.297 4.434 1 95.62 319 TRP B O 1
ATOM 5585 N N . GLY B 1 320 ? -11.359 25.109 3.037 1 95.88 320 GLY B N 1
ATOM 5586 C CA . GLY B 1 320 ? -10.734 26.297 2.504 1 95.88 320 GLY B CA 1
ATOM 5587 C C . GLY B 1 320 ? -11.727 27.25 1.854 1 95.88 320 GLY B C 1
ATOM 5588 O O . GLY B 1 320 ? -11.578 28.469 1.955 1 95.88 320 GLY B O 1
ATOM 5589 N N . ALA B 1 321 ? -12.672 26.703 1.195 1 97.31 321 ALA B N 1
ATOM 5590 C CA . ALA B 1 321 ? -13.711 27.516 0.573 1 97.31 321 ALA B CA 1
ATOM 5591 C C . ALA B 1 321 ? -14.664 28.078 1.621 1 97.31 321 ALA B C 1
ATOM 5593 O O . ALA B 1 321 ? -14.992 29.266 1.585 1 97.31 321 ALA B O 1
ATOM 5594 N N . ALA B 1 322 ? -15.055 27.297 2.537 1 97.62 322 ALA B N 1
ATOM 5595 C CA . ALA B 1 322 ? -16 27.703 3.574 1 97.62 322 ALA B CA 1
ATOM 5596 C C . ALA B 1 322 ? -15.398 28.781 4.465 1 97.62 322 ALA B C 1
ATOM 5598 O O . ALA B 1 322 ? -16.094 29.719 4.871 1 97.62 322 ALA B O 1
ATOM 5599 N N . ASN B 1 323 ? -14.156 28.672 4.754 1 97.62 323 ASN B N 1
ATOM 5600 C CA . ASN B 1 323 ? -13.453 29.609 5.621 1 97.62 323 ASN B CA 1
ATOM 5601 C C . ASN B 1 323 ? -13.289 30.984 4.953 1 97.62 323 ASN B C 1
ATOM 5603 O O . ASN B 1 323 ? -12.836 31.938 5.582 1 97.62 323 ASN B O 1
ATOM 5607 N N . ARG B 1 324 ? -13.719 31.062 3.703 1 97.25 324 ARG B N 1
ATOM 5608 C CA . ARG B 1 324 ? -13.648 32.344 2.992 1 97.25 324 ARG B CA 1
ATOM 5609 C C . ARG B 1 324 ? -15.016 32.719 2.416 1 97.25 324 ARG B C 1
ATOM 5611 O O . ARG B 1 324 ? -15.094 33.469 1.443 1 97.25 324 ARG B O 1
ATOM 5618 N N . ASP B 1 325 ? -15.992 32.125 2.91 1 97.44 325 ASP B N 1
ATOM 5619 C CA . ASP B 1 325 ? -17.359 32.438 2.49 1 97.44 325 ASP B CA 1
ATOM 5620 C C . ASP B 1 325 ? -17.781 33.812 2.998 1 97.44 325 ASP B C 1
ATOM 5622 O O . ASP B 1 325 ? -17.859 34.031 4.207 1 97.44 325 ASP B O 1
ATOM 5626 N N . PRO B 1 326 ? -18.094 34.719 2.121 1 95.94 326 PRO B N 1
ATOM 5627 C CA . PRO B 1 326 ? -18.453 36.094 2.547 1 95.94 326 PRO B CA 1
ATOM 5628 C C . PRO B 1 326 ? -19.766 36.125 3.318 1 95.94 326 PRO B C 1
ATOM 5630 O O . PRO B 1 326 ? -20.062 37.125 3.994 1 95.94 326 PRO B O 1
ATOM 5633 N N . ALA B 1 327 ? -20.5 35.094 3.234 1 93.88 327 ALA B N 1
ATOM 5634 C CA . ALA B 1 327 ? -21.734 35.031 4.016 1 93.88 327 ALA B CA 1
ATOM 5635 C C . ALA B 1 327 ? -21.438 34.844 5.5 1 93.88 327 ALA B C 1
ATOM 5637 O O . ALA B 1 327 ? -22.266 35.156 6.352 1 93.88 327 ALA B O 1
ATOM 5638 N N . HIS B 1 328 ? -20.25 34.5 5.781 1 94.06 328 HIS B N 1
ATOM 5639 C CA . HIS B 1 328 ? -19.922 34.156 7.168 1 94.06 328 HIS B CA 1
ATOM 5640 C C . HIS B 1 328 ? -18.766 35.031 7.676 1 94.06 328 HIS B C 1
ATOM 5642 O O . HIS B 1 328 ? -18.688 35.312 8.867 1 94.06 328 HIS B O 1
ATOM 5648 N N . PHE B 1 329 ? -17.875 35.344 6.789 1 95.69 329 PHE B N 1
ATOM 5649 C CA . PHE B 1 329 ? -16.703 36.125 7.184 1 95.69 329 PHE B CA 1
ATOM 5650 C C . PHE B 1 329 ? -16.656 37.469 6.445 1 95.69 329 PHE B C 1
ATOM 5652 O O . PHE B 1 329 ? -16.797 37.5 5.223 1 95.69 329 PHE B O 1
ATOM 5659 N N . GLU B 1 330 ? -16.391 38.469 7.262 1 94.62 330 GLU B N 1
ATOM 5660 C CA . GLU B 1 330 ? -16.188 39.812 6.66 1 94.62 330 GLU B CA 1
ATOM 5661 C C . GLU B 1 330 ? -14.82 39.906 5.992 1 94.62 330 GLU B C 1
ATOM 5663 O O . GLU B 1 330 ? -13.812 39.531 6.598 1 94.62 330 GLU B O 1
ATOM 5668 N N . GLU B 1 331 ? -14.773 40.375 4.734 1 95.69 331 GLU B N 1
ATOM 5669 C CA . GLU B 1 331 ? -13.531 40.469 3.971 1 95.69 331 GLU B CA 1
ATOM 5670 C C . GLU B 1 331 ? -12.727 39.156 4.059 1 95.69 331 GLU B C 1
ATOM 5672 O O . GLU B 1 331 ? -11.555 39.188 4.445 1 95.69 331 GLU B O 1
ATOM 5677 N N . PRO B 1 332 ? -13.352 38.094 3.631 1 95.94 332 PRO B N 1
ATOM 5678 C CA . PRO B 1 332 ? -12.773 36.781 3.891 1 95.94 332 PRO B CA 1
ATOM 5679 C C . PRO B 1 332 ? -11.422 36.594 3.209 1 95.94 332 PRO B C 1
ATOM 5681 O O . PRO B 1 332 ? -10.625 35.75 3.637 1 95.94 332 PRO B O 1
ATOM 5684 N N . ASN B 1 333 ? -11.086 37.344 2.162 1 96.62 333 ASN B N 1
ATOM 5685 C CA . ASN B 1 333 ? -9.836 37.156 1.436 1 96.62 333 ASN B CA 1
ATOM 5686 C C . ASN B 1 333 ? -8.727 38.031 1.997 1 96.62 333 ASN B C 1
ATOM 5688 O O . ASN B 1 333 ? -7.574 37.938 1.586 1 96.62 333 ASN B O 1
ATOM 5692 N N . ALA B 1 334 ? -9.07 38.875 2.941 1 96.44 334 ALA B N 1
ATOM 5693 C CA . ALA B 1 334 ? -8.07 39.656 3.639 1 96.44 334 ALA B CA 1
ATOM 5694 C C . ALA B 1 334 ? -7.574 38.969 4.895 1 96.44 334 ALA B C 1
ATOM 5696 O O . ALA B 1 334 ? -8.359 38.344 5.613 1 96.44 334 ALA B O 1
ATOM 5697 N N . PHE B 1 335 ? -6.297 39.062 5.074 1 97.44 335 PHE B N 1
ATOM 5698 C CA . PHE B 1 335 ? -5.711 38.562 6.316 1 97.44 335 PHE B CA 1
ATOM 5699 C C . PHE B 1 335 ? -5.746 39.625 7.395 1 97.44 335 PHE B C 1
ATOM 5701 O O . PHE B 1 335 ? -5.113 40.688 7.254 1 97.44 335 PHE B O 1
ATOM 5708 N N . ARG B 1 336 ? -6.512 39.312 8.484 1 95.25 336 ARG B N 1
ATOM 5709 C CA . ARG B 1 336 ? -6.75 40.344 9.508 1 95.25 336 ARG B CA 1
ATOM 5710 C C . ARG B 1 336 ? -6.531 39.75 10.906 1 95.25 336 ARG B C 1
ATOM 5712 O O . ARG B 1 336 ? -6.949 38.625 11.188 1 95.25 336 ARG B O 1
ATOM 5719 N N . LEU B 1 337 ? -5.938 40.562 11.742 1 96.94 337 LEU B N 1
ATOM 5720 C CA . LEU B 1 337 ? -5.68 40.094 13.102 1 96.94 337 LEU B CA 1
ATOM 5721 C C . LEU B 1 337 ? -6.777 40.562 14.047 1 96.94 337 LEU B C 1
ATOM 5723 O O . LEU B 1 337 ? -6.844 40.125 15.195 1 96.94 337 LEU B O 1
ATOM 5727 N N . ASP B 1 338 ? -7.703 41.344 13.586 1 95.06 338 ASP B N 1
ATOM 5728 C CA . ASP B 1 338 ? -8.719 41.906 14.453 1 95.06 338 ASP B CA 1
ATOM 5729 C C . ASP B 1 338 ? -10.102 41.344 14.156 1 95.06 338 ASP B C 1
ATOM 5731 O O . ASP B 1 338 ? -11.125 41.969 14.438 1 95.06 338 ASP B O 1
ATOM 5735 N N . ARG B 1 339 ? -10.125 40.219 13.461 1 93.31 339 ARG B N 1
ATOM 5736 C CA . ARG B 1 339 ? -11.414 39.594 13.148 1 93.31 339 ARG B CA 1
ATOM 5737 C C . ARG B 1 339 ? -12.188 39.281 14.43 1 93.31 339 ARG B C 1
ATOM 5739 O O . ARG B 1 339 ? -11.633 38.719 15.375 1 93.31 339 ARG B O 1
ATOM 5746 N N . SER B 1 340 ? -13.414 39.688 14.422 1 83.44 340 SER B N 1
ATOM 5747 C CA . SER B 1 340 ? -14.289 39.281 15.516 1 83.44 340 SER B CA 1
ATOM 5748 C C . SER B 1 340 ? -14.594 37.781 15.453 1 83.44 340 SER B C 1
ATOM 5750 O O . SER B 1 340 ? -14.812 37.25 14.375 1 83.44 340 SER B O 1
ATOM 5752 N N . GLY B 1 341 ? -14.438 37.031 16.5 1 78.56 341 GLY B N 1
ATOM 5753 C CA . GLY B 1 341 ? -14.742 35.625 16.5 1 78.56 341 GLY B CA 1
ATOM 5754 C C . GLY B 1 341 ? -13.695 34.781 15.789 1 78.56 341 GLY B C 1
ATOM 5755 O O . GLY B 1 341 ? -14.039 33.875 15.023 1 78.56 341 GLY B O 1
ATOM 5756 N N . GLY B 1 342 ? -12.555 35.094 15.836 1 77.81 342 GLY B N 1
ATOM 5757 C CA . GLY B 1 342 ? -11.43 34.531 15.117 1 77.81 342 GLY B CA 1
ATOM 5758 C C . GLY B 1 342 ? -11.398 33 15.164 1 77.81 342 GLY B C 1
ATOM 5759 O O . GLY B 1 342 ? -10.852 32.375 14.273 1 77.81 342 GLY B O 1
ATOM 5760 N N . LYS B 1 343 ? -12.039 32.406 16.078 1 81.19 343 LYS B N 1
ATOM 5761 C CA . LYS B 1 343 ? -12.031 30.953 16.203 1 81.19 343 LYS B CA 1
ATOM 5762 C C . LYS B 1 343 ? -13.266 30.328 15.547 1 81.19 343 LYS B C 1
ATOM 5764 O O . LYS B 1 343 ? -13.484 29.125 15.633 1 81.19 343 LYS B O 1
ATOM 5769 N N . GLY B 1 344 ? -13.992 31.047 14.805 1 91.81 344 GLY B N 1
ATOM 5770 C CA . GLY B 1 344 ? -15.234 30.578 14.219 1 91.81 344 GLY B CA 1
ATOM 5771 C C . GLY B 1 344 ? -15.039 29.859 12.906 1 91.81 344 GLY B C 1
ATOM 5772 O O . GLY B 1 344 ? -16.016 29.531 12.219 1 91.81 344 GLY B O 1
ATOM 5773 N N . HIS B 1 345 ? -13.789 29.578 12.539 1 96.38 345 HIS B N 1
ATOM 5774 C CA . HIS B 1 345 ? -13.523 28.859 11.297 1 96.38 345 HIS B CA 1
ATOM 5775 C C . HIS B 1 345 ? -13.719 27.359 11.484 1 96.38 345 HIS B C 1
ATOM 5777 O O . HIS B 1 345 ? -13.898 26.875 12.602 1 96.38 345 HIS B O 1
ATOM 5783 N N . VAL B 1 346 ? -13.695 26.609 10.383 1 96.44 346 VAL B N 1
ATOM 5784 C CA . VAL B 1 346 ? -14.023 25.188 10.438 1 96.44 346 VAL B CA 1
ATOM 5785 C C . VAL B 1 346 ? -12.781 24.359 10.141 1 96.44 346 VAL B C 1
ATOM 5787 O O . VAL B 1 346 ? -12.883 23.188 9.789 1 96.44 346 VAL B O 1
ATOM 5790 N N . THR B 1 347 ? -11.602 24.969 10.305 1 97 347 THR B N 1
ATOM 5791 C CA . THR B 1 347 ? -10.352 24.312 9.969 1 97 347 THR B CA 1
ATOM 5792 C C . THR B 1 347 ? -10.188 23.031 10.773 1 97 347 THR B C 1
ATOM 5794 O O . THR B 1 347 ? -9.656 22.031 10.273 1 97 347 THR B O 1
ATOM 5797 N N . PHE B 1 348 ? -10.695 23 11.977 1 95.81 348 PHE B N 1
ATOM 5798 C CA . PHE B 1 348 ? -10.57 21.828 12.844 1 95.81 348 PHE B CA 1
ATOM 5799 C C . PHE B 1 348 ? -11.828 20.969 12.773 1 95.81 348 PHE B C 1
ATOM 5801 O O . PHE B 1 348 ? -12.016 20.078 13.594 1 95.81 348 PHE B O 1
ATOM 5808 N N . GLY B 1 349 ? -12.633 21.266 11.844 1 94.19 349 GLY B N 1
ATOM 5809 C CA . GLY B 1 349 ? -13.914 20.578 11.758 1 94.19 349 GLY B CA 1
ATOM 5810 C C . GLY B 1 349 ? -14.945 21.109 12.742 1 94.19 349 GLY B C 1
ATOM 5811 O O . GLY B 1 349 ? -14.727 22.141 13.367 1 94.19 349 GLY B O 1
ATOM 5812 N N . LYS B 1 350 ? -16.047 20.422 12.766 1 94 350 LYS B N 1
ATOM 5813 C CA . LYS B 1 350 ? -17.141 20.781 13.648 1 94 35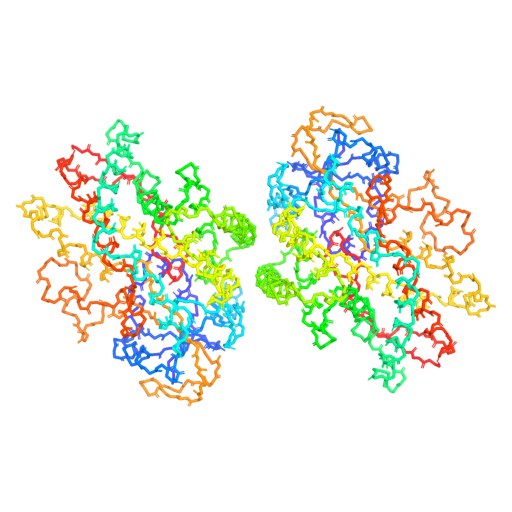0 LYS B CA 1
ATOM 5814 C C . LYS B 1 350 ? -17.969 19.562 14.031 1 94 350 LYS B C 1
ATOM 5816 O O . LYS B 1 350 ? -17.828 18.5 13.422 1 94 350 LYS B O 1
ATOM 5821 N N . GLY B 1 351 ? -18.781 19.75 15.102 1 92.62 351 GLY B N 1
ATOM 5822 C CA . GLY B 1 351 ? -19.641 18.656 15.523 1 92.62 351 GLY B CA 1
ATOM 5823 C C . GLY B 1 351 ? -18.891 17.547 16.25 1 92.62 351 GLY B C 1
ATOM 5824 O O . GLY B 1 351 ? -17.938 17.812 16.969 1 92.62 351 GLY B O 1
ATOM 5825 N N . VAL B 1 352 ? -19.312 16.344 16.062 1 94.12 352 VAL B N 1
ATOM 5826 C CA . VAL B 1 352 ? -18.812 15.203 16.812 1 94.12 352 VAL B CA 1
ATOM 5827 C C . VAL B 1 352 ? -17.375 14.883 16.375 1 94.12 352 VAL B C 1
ATOM 5829 O O . VAL B 1 352 ? -16.609 14.312 17.141 1 94.12 352 VAL B O 1
ATOM 5832 N N . HIS B 1 353 ? -17.016 15.367 15.156 1 94.75 353 HIS B N 1
ATOM 5833 C CA . HIS B 1 353 ? -15.688 15.023 14.641 1 94.75 353 HIS B CA 1
ATOM 5834 C C . HIS B 1 353 ? -14.727 16.203 14.773 1 94.75 353 HIS B C 1
ATOM 5836 O O . HIS B 1 353 ? -13.711 16.25 14.078 1 94.75 353 HIS B O 1
ATOM 5842 N N . PHE B 1 354 ? -15.141 17.172 15.625 1 95.06 354 PHE B N 1
ATOM 5843 C CA . PHE B 1 354 ? -14.18 18.234 15.898 1 95.06 354 PHE B CA 1
ATOM 5844 C C . PHE B 1 354 ? -12.828 17.656 16.297 1 95.06 354 PHE B C 1
ATOM 5846 O O . PHE B 1 354 ? -12.766 16.688 17.062 1 95.06 354 PHE B O 1
ATOM 5853 N N . CYS B 1 355 ? -11.828 18.234 15.852 1 93.94 355 CYS B N 1
ATOM 5854 C CA . CYS B 1 355 ? -10.484 17.672 15.953 1 93.94 355 CYS B CA 1
ATOM 5855 C C . CYS B 1 355 ? -10.07 17.516 17.406 1 93.94 355 CYS B C 1
ATOM 5857 O O . CYS B 1 355 ? -9.992 18.5 18.156 1 93.94 355 CYS B O 1
ATOM 5859 N N . VAL B 1 356 ? -9.672 16.406 17.75 1 90.12 356 VAL B N 1
ATOM 5860 C CA . VAL B 1 356 ? -9.273 16.109 19.125 1 90.12 356 VAL B CA 1
ATOM 5861 C C . VAL B 1 356 ? -7.91 16.734 19.422 1 90.12 356 VAL B C 1
ATOM 5863 O O . VAL B 1 356 ? -7.602 17.047 20.562 1 90.12 356 VAL B O 1
ATOM 5866 N N . GLY B 1 357 ? -7.129 17.047 18.391 1 90.94 357 GLY B N 1
ATOM 5867 C CA . GLY B 1 357 ? -5.781 17.578 18.562 1 90.94 357 GLY B CA 1
ATOM 5868 C C . GLY B 1 357 ? -5.695 19.078 18.375 1 90.94 357 GLY B C 1
ATOM 5869 O O . GLY B 1 357 ? -4.598 19.641 18.312 1 90.94 357 GLY B O 1
ATOM 5870 N N . ALA B 1 358 ? -6.812 19.781 18.312 1 93.12 358 ALA B N 1
ATOM 5871 C CA . ALA B 1 358 ? -6.84 21.203 18.016 1 93.12 358 ALA B CA 1
ATOM 5872 C C . ALA B 1 358 ? -6.012 22 19.016 1 93.12 358 ALA B C 1
ATOM 5874 O O . ALA B 1 358 ? -5.223 22.859 18.641 1 93.12 358 ALA B O 1
ATOM 5875 N N . ALA B 1 359 ? -6.145 21.641 20.312 1 92.69 359 ALA B N 1
ATOM 5876 C CA . ALA B 1 359 ? -5.438 22.359 21.359 1 92.69 359 ALA B CA 1
ATOM 5877 C C . ALA B 1 359 ? -3.93 22.156 21.25 1 92.69 359 ALA B C 1
ATOM 5879 O O . ALA B 1 359 ? -3.148 23.094 21.453 1 92.69 359 ALA B O 1
ATOM 5880 N N . LEU B 1 360 ? -3.555 20.953 20.953 1 92.31 360 LEU B N 1
ATOM 5881 C CA . LEU B 1 360 ? -2.139 20.641 20.812 1 92.31 360 LEU B CA 1
ATOM 5882 C C . LEU B 1 360 ? -1.528 21.344 19.609 1 92.31 360 LEU B C 1
ATOM 5884 O O . LEU B 1 360 ? -0.402 21.844 19.688 1 92.31 360 LEU B O 1
ATOM 5888 N N . ALA B 1 361 ? -2.229 21.359 18.516 1 94.5 361 ALA B N 1
ATOM 5889 C CA . ALA B 1 361 ? -1.764 22.062 17.328 1 94.5 361 ALA B CA 1
ATOM 5890 C C . ALA B 1 361 ? -1.541 23.547 17.609 1 94.5 361 ALA B C 1
ATOM 5892 O O . ALA B 1 361 ? -0.516 24.109 17.219 1 94.5 361 ALA B O 1
ATOM 5893 N N . ARG B 1 362 ? -2.496 24.156 18.297 1 95.69 362 ARG B N 1
ATOM 5894 C CA . ARG B 1 362 ? -2.396 25.562 18.672 1 95.69 362 ARG B CA 1
ATOM 5895 C C . ARG B 1 362 ? -1.212 25.797 19.594 1 95.69 362 ARG B C 1
ATOM 5897 O O . ARG B 1 362 ? -0.49 26.781 19.453 1 95.69 362 ARG B O 1
ATOM 5904 N N . LEU B 1 363 ? -1.066 24.891 20.516 1 95.88 363 LEU B N 1
ATOM 5905 C CA . LEU B 1 363 ? 0.02 25.016 21.484 1 95.88 363 LEU B CA 1
ATOM 5906 C C . LEU B 1 363 ? 1.375 24.953 20.781 1 95.88 363 LEU B C 1
ATOM 5908 O O . LEU B 1 363 ? 2.256 25.766 21.047 1 95.88 363 LEU B O 1
ATOM 5912 N N . GLU B 1 364 ? 1.541 23.984 19.922 1 97 364 GLU B N 1
ATOM 5913 C CA . GLU B 1 364 ? 2.793 23.859 19.172 1 97 364 GLU B CA 1
ATOM 5914 C C . GLU B 1 364 ? 3.062 25.109 18.344 1 97 364 GLU B C 1
ATOM 5916 O O . GLU B 1 364 ? 4.195 25.594 18.297 1 97 364 GLU B O 1
ATOM 5921 N N . ALA B 1 365 ? 2.029 25.594 17.688 1 98.12 365 ALA B N 1
ATOM 5922 C CA . ALA B 1 365 ? 2.174 26.797 16.859 1 98.12 365 ALA B CA 1
ATOM 5923 C C . ALA B 1 365 ? 2.588 27.984 17.719 1 98.12 365 ALA B C 1
ATOM 5925 O O . ALA B 1 365 ? 3.469 28.766 17.328 1 98.12 365 ALA B O 1
ATOM 5926 N N . GLN B 1 366 ? 1.97 28.109 18.891 1 98.19 366 GLN B N 1
ATOM 5927 C CA . GLN B 1 366 ? 2.291 29.203 19.797 1 98.19 366 GLN B CA 1
ATOM 5928 C C . GLN B 1 366 ? 3.756 29.156 20.219 1 98.19 366 GLN B C 1
ATOM 5930 O O . GLN B 1 366 ? 4.449 30.172 20.188 1 98.19 366 GLN B O 1
ATOM 5935 N N . ILE B 1 367 ? 4.18 28.016 20.562 1 98.25 367 ILE B N 1
ATOM 5936 C CA . ILE B 1 367 ? 5.539 27.844 21.062 1 98.25 367 ILE B CA 1
ATOM 5937 C C . ILE B 1 367 ? 6.539 28.156 19.953 1 98.25 367 ILE B C 1
ATOM 5939 O O . ILE B 1 367 ? 7.445 28.969 20.141 1 98.25 367 ILE B O 1
ATOM 5943 N N . VAL B 1 368 ? 6.375 27.578 18.812 1 98.62 368 VAL B N 1
ATOM 5944 C CA . VAL B 1 368 ? 7.344 27.656 17.719 1 98.62 368 VAL B CA 1
ATOM 5945 C C . VAL B 1 368 ? 7.375 29.062 17.141 1 98.62 368 VAL B C 1
ATOM 5947 O O . VAL B 1 368 ? 8.453 29.625 16.906 1 98.62 368 VAL B O 1
ATOM 5950 N N . LEU B 1 369 ? 6.238 29.672 16.938 1 98.75 369 LEU B N 1
ATOM 5951 C CA . LEU B 1 369 ? 6.176 31 16.328 1 98.75 369 LEU B CA 1
ATOM 5952 C C . LEU B 1 369 ? 6.641 32.062 17.297 1 98.75 369 LEU B C 1
ATOM 5954 O O . LEU B 1 369 ? 7.266 33.062 16.891 1 98.75 369 LEU B O 1
ATOM 5958 N N . ARG B 1 370 ? 6.266 31.906 18.578 1 98.44 370 ARG B N 1
ATOM 5959 C CA . ARG B 1 370 ? 6.793 32.844 19.578 1 98.44 370 ARG B CA 1
ATOM 5960 C C . ARG B 1 370 ? 8.32 32.812 19.578 1 98.44 370 ARG B C 1
ATOM 5962 O O . ARG B 1 370 ? 8.953 33.875 19.594 1 98.44 370 ARG B O 1
ATOM 5969 N N . LYS B 1 371 ? 8.852 31.688 19.547 1 97.94 371 LYS B N 1
ATOM 5970 C CA . LYS B 1 371 ? 10.305 31.547 19.547 1 97.94 371 LYS B CA 1
ATOM 5971 C C . LYS B 1 371 ? 10.914 32.156 18.281 1 97.94 371 LYS B C 1
ATOM 5973 O O . LYS B 1 371 ? 12 32.719 18.328 1 97.94 371 LYS B O 1
ATOM 5978 N N . LEU B 1 372 ? 10.289 31.875 17.172 1 98.19 372 LEU B N 1
ATOM 5979 C CA . LEU B 1 372 ? 10.75 32.469 15.914 1 98.19 372 LEU B CA 1
ATOM 5980 C C . LEU B 1 372 ? 10.805 33.969 16 1 98.19 372 LEU B C 1
ATOM 5982 O O . LEU B 1 372 ? 11.797 34.594 15.617 1 98.19 372 LEU B O 1
ATOM 5986 N N . LEU B 1 373 ? 9.789 34.594 16.594 1 98.31 373 LEU B N 1
ATOM 5987 C CA . LEU B 1 373 ? 9.68 36.062 16.703 1 98.31 373 LEU B CA 1
ATOM 5988 C C . LEU B 1 373 ? 10.641 36.594 17.75 1 98.31 373 LEU B C 1
ATOM 5990 O O . LEU B 1 373 ? 11.25 37.656 17.562 1 98.31 373 LEU B O 1
ATOM 5994 N N . ASP B 1 374 ? 10.82 35.844 18.844 1 97.12 374 ASP B N 1
ATOM 5995 C CA . ASP B 1 374 ? 11.672 36.281 19.938 1 97.12 374 ASP B CA 1
ATOM 5996 C C . ASP B 1 374 ? 13.148 36.219 19.562 1 97.12 374 ASP B C 1
ATOM 5998 O O . ASP B 1 374 ? 13.945 37.062 19.984 1 97.12 374 ASP B O 1
ATOM 6002 N N . ARG B 1 375 ? 13.477 35.312 18.75 1 96.19 375 ARG B N 1
ATOM 6003 C CA . ARG B 1 375 ? 14.883 35.031 18.453 1 96.19 375 ARG B CA 1
ATOM 6004 C C . ARG B 1 375 ? 15.344 35.844 17.234 1 96.19 375 ARG B C 1
ATOM 6006 O O . ARG B 1 375 ? 16.516 35.75 16.859 1 96.19 375 ARG B O 1
ATOM 6013 N N . THR B 1 376 ? 14.469 36.531 16.656 1 97.69 376 THR B N 1
ATOM 6014 C CA . THR B 1 376 ? 14.812 37.281 15.461 1 97.69 376 THR B CA 1
ATOM 6015 C C . THR B 1 376 ? 14.289 38.719 15.555 1 97.69 376 THR B C 1
ATOM 6017 O O . THR B 1 376 ? 13.328 38.969 16.281 1 97.69 376 THR B O 1
ATOM 6020 N N . SER B 1 377 ? 14.922 39.594 14.789 1 97.31 377 SER B N 1
ATOM 6021 C CA . SER B 1 377 ? 14.414 40.938 14.672 1 97.31 377 SER B CA 1
ATOM 6022 C C . SER B 1 377 ? 13.508 41.094 13.461 1 97.31 377 SER B C 1
ATOM 6024 O O . SER B 1 377 ? 12.602 41.938 13.461 1 97.31 377 SER B O 1
ATOM 6026 N N . TRP B 1 378 ? 13.852 40.344 12.469 1 97.88 378 TRP B N 1
ATOM 6027 C CA . TRP B 1 378 ? 13.078 40.344 11.234 1 97.88 378 TRP B CA 1
ATOM 6028 C C . TRP B 1 378 ? 13.328 39.062 10.438 1 97.88 378 TRP B C 1
ATOM 6030 O O . TRP B 1 378 ? 14.406 38.469 10.516 1 97.88 378 TRP B O 1
ATOM 6040 N N . ILE B 1 379 ? 12.273 38.594 9.781 1 98.06 379 ILE B N 1
ATOM 6041 C CA . ILE B 1 379 ? 12.469 37.406 8.93 1 98.06 379 ILE B CA 1
ATOM 6042 C C . ILE B 1 379 ? 11.945 37.719 7.523 1 98.06 379 ILE B C 1
ATOM 6044 O O . ILE B 1 379 ? 10.938 38.406 7.363 1 98.06 379 ILE B O 1
ATOM 6048 N N . GLU B 1 380 ? 12.656 37.25 6.531 1 98.19 380 GLU B N 1
ATOM 6049 C CA . GLU B 1 380 ? 12.281 37.375 5.121 1 98.19 380 GLU B CA 1
ATOM 6050 C C . GLU B 1 380 ? 12.32 36.031 4.43 1 98.19 380 GLU B C 1
ATOM 6052 O O . GLU B 1 380 ? 13.133 35.156 4.773 1 98.19 380 GLU B O 1
ATOM 6057 N N . ALA B 1 381 ? 11.398 35.906 3.494 1 97.81 381 ALA B N 1
ATOM 6058 C CA . ALA B 1 381 ? 11.398 34.656 2.715 1 97.81 381 ALA B CA 1
ATOM 6059 C C . ALA B 1 381 ? 12.5 34.688 1.66 1 97.81 381 ALA B C 1
ATOM 6061 O O . ALA B 1 381 ? 12.602 35.625 0.869 1 97.81 381 ALA B O 1
ATOM 6062 N N . GLY B 1 382 ? 13.391 33.719 1.691 1 96.5 382 GLY B N 1
ATOM 6063 C CA . GLY B 1 382 ? 14.289 33.469 0.583 1 96.5 382 GLY B CA 1
ATOM 6064 C C . GLY B 1 382 ? 13.656 32.625 -0.521 1 96.5 382 GLY B C 1
ATOM 6065 O O . GLY B 1 382 ? 12.656 33.031 -1.114 1 96.5 382 GLY B O 1
ATOM 6066 N N . ASP B 1 383 ? 14.164 31.469 -0.657 1 95.5 383 ASP B N 1
ATOM 6067 C CA . ASP B 1 383 ? 13.57 30.531 -1.607 1 95.5 383 ASP B CA 1
ATOM 6068 C C . ASP B 1 383 ? 12.289 29.906 -1.049 1 95.5 383 ASP B C 1
ATOM 6070 O O . ASP B 1 383 ? 12.273 29.422 0.081 1 95.5 383 ASP B O 1
ATOM 6074 N N . VAL B 1 384 ? 11.234 30.109 -1.801 1 97.19 384 VAL B N 1
ATOM 6075 C CA . VAL B 1 384 ? 9.945 29.531 -1.423 1 97.19 384 VAL B CA 1
ATOM 6076 C C . VAL B 1 384 ? 9.57 28.422 -2.4 1 97.19 384 VAL B C 1
ATOM 6078 O O . VAL B 1 384 ? 9.43 28.656 -3.6 1 97.19 384 VAL B O 1
ATOM 6081 N N . GLY B 1 385 ? 9.484 27.234 -1.884 1 97.06 385 GLY B N 1
ATOM 6082 C CA . GLY B 1 385 ? 9.047 26.125 -2.715 1 97.06 385 GLY B CA 1
ATOM 6083 C C . GLY B 1 385 ? 7.57 26.188 -3.064 1 97.06 385 GLY B C 1
ATOM 6084 O O . GLY B 1 385 ? 6.852 27.062 -2.584 1 97.06 385 GLY B O 1
ATOM 6085 N N . GLN B 1 386 ? 7.148 25.281 -3.881 1 96.38 386 GLN B N 1
ATOM 6086 C CA . GLN B 1 386 ? 5.746 25.203 -4.285 1 96.38 386 GLN B CA 1
ATOM 6087 C C . GLN B 1 386 ? 4.895 24.562 -3.186 1 96.38 386 GLN B C 1
ATOM 6089 O O . GLN B 1 386 ? 5.41 23.844 -2.332 1 96.38 386 GLN B O 1
ATOM 6094 N N . TRP B 1 387 ? 3.625 24.984 -3.195 1 96.38 387 TRP B N 1
ATOM 6095 C CA . TRP B 1 387 ? 2.666 24.172 -2.447 1 96.38 387 TRP B CA 1
ATOM 6096 C C . TRP B 1 387 ? 2.594 22.766 -3.004 1 96.38 387 TRP B C 1
ATOM 6098 O O . TRP B 1 387 ? 2.641 22.562 -4.219 1 96.38 387 TRP B O 1
ATOM 6108 N N . LEU B 1 388 ? 2.504 21.766 -2.111 1 92.94 388 LEU B N 1
ATOM 6109 C CA . LEU B 1 388 ? 2.385 20.375 -2.562 1 92.94 388 LEU B CA 1
ATOM 6110 C C . LEU B 1 388 ? 1.185 20.219 -3.488 1 92.94 388 LEU B C 1
ATOM 6112 O O . LEU B 1 388 ? 0.153 20.859 -3.297 1 92.94 388 LEU B O 1
ATOM 6116 N N . PRO B 1 389 ? 1.308 19.375 -4.52 1 91.25 389 PRO B N 1
ATOM 6117 C CA . PRO B 1 389 ? 0.205 19.141 -5.457 1 91.25 389 PRO B CA 1
ATOM 6118 C C . PRO B 1 389 ? -0.901 18.281 -4.863 1 91.25 389 PRO B C 1
ATOM 6120 O O . PRO B 1 389 ? -0.984 17.078 -5.172 1 91.25 389 PRO B O 1
ATOM 6123 N N . SER B 1 390 ? -1.734 18.891 -4.105 1 92.94 390 SER B N 1
ATOM 6124 C CA . SER B 1 390 ? -2.799 18.172 -3.4 1 92.94 390 SER B CA 1
ATOM 6125 C C . SER B 1 390 ? -4.062 19.016 -3.318 1 92.94 390 SER B C 1
ATOM 6127 O O . SER B 1 390 ? -3.994 20.234 -3.111 1 92.94 390 SER B O 1
ATOM 6129 N N . ILE B 1 391 ? -5.152 18.359 -3.467 1 93.38 391 ILE B N 1
ATOM 6130 C CA . ILE B 1 391 ? -6.414 19.078 -3.293 1 93.38 391 ILE B CA 1
ATOM 6131 C C . ILE B 1 391 ? -6.781 19.125 -1.811 1 93.38 391 ILE B C 1
ATOM 6133 O O . ILE B 1 391 ? -7.695 19.844 -1.412 1 93.38 391 ILE B O 1
ATOM 6137 N N . LEU B 1 392 ? -5.996 18.406 -0.969 1 93.06 392 LEU B N 1
ATOM 6138 C CA . LEU B 1 392 ? -6.348 18.312 0.444 1 93.06 392 LEU B CA 1
ATOM 6139 C C . LEU B 1 392 ? -5.266 18.938 1.316 1 93.06 392 LEU B C 1
ATOM 6141 O O . LEU B 1 392 ? -5.547 19.844 2.111 1 93.06 392 LEU B O 1
ATOM 6145 N N . VAL B 1 393 ? -4.094 18.547 1.109 1 92.19 393 VAL B N 1
ATOM 6146 C CA . VAL B 1 393 ? -2.996 19 1.958 1 92.19 393 VAL B CA 1
ATOM 6147 C C . VAL B 1 393 ? -2.492 20.359 1.473 1 92.19 393 VAL B C 1
ATOM 6149 O O . VAL B 1 393 ? -2.184 20.531 0.29 1 92.19 393 VAL B O 1
ATOM 6152 N N . ARG B 1 394 ? -2.42 21.312 2.311 1 95.5 394 ARG B N 1
ATOM 6153 C CA . ARG B 1 394 ? -1.887 22.641 2.041 1 95.5 394 ARG B CA 1
ATOM 6154 C C . ARG B 1 394 ? -0.558 22.859 2.76 1 95.5 394 ARG B C 1
ATOM 6156 O O . ARG B 1 394 ? -0.506 23.516 3.795 1 95.5 394 ARG B O 1
ATOM 6163 N N . ARG B 1 395 ? 0.522 22.312 2.172 1 95.69 395 ARG B N 1
ATOM 6164 C CA . ARG B 1 395 ? 1.841 22.375 2.795 1 95.69 395 ARG B CA 1
ATOM 6165 C C . ARG B 1 395 ? 2.904 22.781 1.782 1 95.69 395 ARG B C 1
ATOM 6167 O O . ARG B 1 395 ? 2.885 22.344 0.634 1 95.69 395 ARG B O 1
ATOM 6174 N N . LEU B 1 396 ? 3.795 23.656 2.217 1 97.62 396 LEU B N 1
ATOM 6175 C CA . LEU B 1 396 ? 4.918 24.062 1.379 1 97.62 396 LEU B CA 1
ATOM 6176 C C . LEU B 1 396 ? 5.984 22.969 1.329 1 97.62 396 LEU B C 1
ATOM 6178 O O . LEU B 1 396 ? 6.285 22.344 2.346 1 97.62 396 LEU B O 1
ATOM 6182 N N . ASP B 1 397 ? 6.516 22.844 0.182 1 95.75 397 ASP B N 1
ATOM 6183 C CA . ASP B 1 397 ? 7.609 21.891 0.008 1 95.75 397 ASP B CA 1
ATOM 6184 C C . ASP B 1 397 ? 8.883 22.391 0.698 1 95.75 397 ASP B C 1
ATOM 6186 O O . ASP B 1 397 ? 9.625 21.594 1.276 1 95.75 397 ASP B O 1
ATOM 6190 N N . ARG B 1 398 ? 9.125 23.656 0.57 1 97.94 398 ARG B N 1
ATOM 6191 C CA . ARG B 1 398 ? 10.289 24.312 1.146 1 97.94 398 ARG B CA 1
ATOM 6192 C C . ARG B 1 398 ? 10 25.781 1.459 1 97.94 398 ARG B C 1
ATOM 6194 O O . ARG B 1 398 ? 9.164 26.406 0.805 1 97.94 398 ARG B O 1
ATOM 6201 N N . LEU B 1 399 ? 10.68 26.281 2.488 1 98.62 399 LEU B N 1
ATOM 6202 C CA . LEU B 1 399 ? 10.641 27.688 2.846 1 98.62 399 LEU B CA 1
ATOM 6203 C C . LEU B 1 399 ? 11.953 28.125 3.492 1 98.62 399 LEU B C 1
ATOM 6205 O O . LEU B 1 399 ? 12.211 27.797 4.652 1 98.62 399 LEU B O 1
ATOM 6209 N N . GLU B 1 400 ? 12.742 28.781 2.73 1 98.44 400 GLU B N 1
ATOM 6210 C CA . GLU B 1 400 ? 13.961 29.344 3.303 1 98.44 400 GLU B CA 1
ATOM 6211 C C . GLU B 1 400 ? 13.695 30.688 3.951 1 98.44 400 GLU B C 1
ATOM 6213 O O . GLU B 1 400 ? 13.125 31.578 3.322 1 98.44 400 GLU B O 1
ATOM 6218 N N . LEU B 1 401 ? 14.039 30.859 5.211 1 98.5 401 LEU B N 1
ATOM 6219 C CA . LEU B 1 401 ? 13.93 32.125 5.91 1 98.5 401 LEU B CA 1
ATOM 6220 C C . LEU B 1 401 ? 15.305 32.781 6.07 1 98.5 401 LEU B C 1
ATOM 6222 O O . LEU B 1 401 ? 16.281 32.094 6.41 1 98.5 401 LEU B O 1
ATOM 6226 N N . THR B 1 402 ? 15.375 33.969 5.73 1 97.75 402 THR B N 1
ATOM 6227 C CA . THR B 1 402 ? 16.531 34.812 6.062 1 97.75 402 THR B CA 1
ATOM 6228 C C . THR B 1 402 ? 16.266 35.594 7.336 1 97.75 402 THR B C 1
ATOM 6230 O O . THR B 1 402 ? 15.234 36.281 7.445 1 97.75 402 THR B O 1
ATOM 6233 N N . ILE B 1 403 ? 17.25 35.469 8.195 1 94.19 403 ILE B N 1
ATOM 6234 C CA . ILE B 1 403 ? 17.031 36.031 9.531 1 94.19 403 ILE B CA 1
ATOM 6235 C C . ILE B 1 403 ? 17.859 37.312 9.711 1 94.19 403 ILE B C 1
ATOM 6237 O O . ILE B 1 403 ? 19.047 37.344 9.367 1 94.19 403 ILE B O 1
ATOM 6241 N N . GLY B 1 404 ? 17.25 38.375 10.086 1 85.38 404 GLY B N 1
ATOM 6242 C CA . GLY B 1 404 ? 17.953 39.562 10.516 1 85.38 404 GLY B CA 1
ATOM 6243 C C . GLY B 1 404 ? 18.109 39.656 12.023 1 85.38 404 GLY B C 1
ATOM 6244 O O . GLY B 1 404 ? 17.375 39 12.766 1 85.38 404 GLY B O 1
#

Nearest PDB structures (foldseek):
  3ejb-assembly2_D  TM=9.065E-01  e=6.168E-26  Bacillus subtilis
  3ejb-assembly4_H  TM=9.059E-01  e=1.924E-25  Bacillus subtilis
  3buj-assembly1_A  TM=8.681E-01  e=2.492E-25  Micromonospora echinospora
  3rwl-assembly1_A  TM=8.370E-01  e=7.964E-24  Sphingopyxis macrogoltabida
  6hqd-assembly3_C  TM=8.512E-01  e=5.529E-22  Pseudomonas sp. 19-rlim

InterPro domains:
  IPR001128 Cytochrome P450 [PF00067] (228-379)
  IPR001128 Cytochrome P450 [PR00385] (244-261)
  IPR001128 Cytochrome P450 [PR00385] (279-290)
  IPR001128 Cytochrome P450 [PR00385] (346-355)
  IPR001128 Cytochrome P450 [PR00385] (355-366)
  IPR002397 Cytochrome P450, B-class [PR00359] (93-104)
  IPR002397 Cytochrome P450, B-class [PR00359] (139-155)
  IPR002397 Cytochrome P450, B-class [PR00359] (156-171)
  IPR002397 Cytochrome P450, B-class [PR00359] (199-221)
  IPR002397 Cytochrome P450, B-class [PR00359] (279-290)
  IPR002397 Cytochrome P450, B-class [PR00359] (296-323)
  IPR002397 Cytochrome P450, B-class [PR00359] (324-339)
  IPR002397 Cytochrome P450, B-class [PR00359] (346-355)
  IPR002397 Cytochrome P450, B-class [PR00359] (355-366)
  IPR017972 Cytochrome P450, conserved site [PS00086] (348-357)
  IPR036396 Cytochrome P450 superfamily [G3DSA:1.10.630.10] (3-404)
  IPR036396 Cytochrome P450 superfamily [SSF48264] (8-402)

Secondary structure (DSSP, 8-state):
-EEE--HHHHHSHHHHH--HHHHHHHHHH-SEEEETTSSEEEE-SHHHHHHHHH-TTTEE----EEEEE-TTS-EEEEE---TT-TT--GGGPPTTHHHHHHHHHGGGG-HHHHHHHHHHHHHHHHHHHHHH-BTTEEEHIIIIITHHHHHHHHHHHT--GGGHHHHHHHHHHHGGGGSS---HHHHHHHHHHHHHHHHHHHHHHHHHTTT--SSHHHHHHHHHHHTSS-HHHHHHHHHHIIIIIHHHHHHHHHHHHHHHHH-HHHHHHHHH-GGGHHHHHHHHHHHS-SB-EEEEEE-SSEEETTEEE-TT-EEEEEHHHHTT-TTTSSSTTS--S--TTTT---TT--GGG--TTHHHHHHHHHHHHHHHHHT-S-EEEEEE-PBPS-SSB--BS-EEEEE-/-EEE--HHHHHSHHHHH--HHHHHHHHHH-SEEEETTSSEEEE-SHHHHHHHHH-TTTEE----EEEEE-TTS-EEEEE---TT-TT--GGGPPTTHHHHHHHHHGGGGSHHHHHHHHHHHHHHHHHHHHHH-BTTEEEHIIIIITHHHHHHHHHHHT--GGGHHHHHHHHHHHGGGGSS---HHHHHHHHHHHHHHHHHHHHHHHHHTTT--SSHHHHHHHHHHHTSS-HHHHHHHHHHIIIIIHHHHHHHHHHHHHHHHH-HHHHHHHHH-GGGHHHHHHHHHHHS-SB-EEEEEE-SSEEETTEEE-TT-EEEEEHHHHTT-TTTSSSTTS--S--TTTT---TT--GGG--TTHHHHHHHHHHHHHHHHHT-S-EEEEEE-PBPS-SSB--BS-EEEEE-

Organism: NCBI:txid722731

Radius of gyration: 29.12 Å; Cα contacts (8 Å, |Δi|>4): 1469; chains: 2; bounding box: 64×87×64 Å

Foldseek 3Di:
DAAPQQLCLCQPPVCLQPVAVVLVVVVVVHQWYHYHPELEIEGQAQVLLVVLQAPCVFWALACQWAWAQDPVRDTDTDGPDDPPDLLQEASRHDPPRNVLRLVLCVVLVDPVNLVVLLVVLLVQLVVLCVVADDPQKGFPLVSPLQQSQQCSLCVQAVHDSVCSVVLSQLQQLCCQRRFNYDDPVSVVSSVVSVVVVLVVLVVVLVVLDPPPDDHSSVSLSPCCVVVVDPPSRSSSVVSCCSHVRRQQLSQLLQQLVVCLQAPVVVVVVCLVPVVLLLLSSLLSCLQQQQWQWGKIAGQAFDDGPRHTNHHRRMYTYGLNSNSQHVVVFPNSNDRDSPGDPSNPGQSQHDDPSRHSCPVVSSSSSSSNVVCVSVVAVGKHWDDWAGFPSGSTGGHTPITMIRGD/DAAPQQLCLLQPPVCLQPVAVVLVVVVVVHQWYHYHPELEIEGQAQVLLVVLQAPCVFWALACQWAWAQDPVRDTYTDGPDDPPDLLQEASRHDPPRNVLRLVLCVVLVDPVNLVVLLVVLLVQLVVLCVVADDPQKGFPLVSPLQQSQLQSLCVQAVHDSVCSVVLSQLQQLCCQRRFNYDDPVSVVSSVVSVVVLLVVLVVVLVVLDPPPDDHSSVSLSPCCVVVVDPPSRSSSVVSCSSHPRRQQLSQLLQQLVVCLQAPVVVVVVCLVPVVLLLLSSLLSCLQQQQWQWGKIAGQAFDDGPRHTNHHRRMYTYGLNSNSQHVVVFPNSNDRDSPGDPSNPGQSQHDDPSRHSCPVVSSSSSSSNVVCVSVVAVGKHWDDWAGFPSGSTGGHTPITMIRGD